Protein AF-A0A158PD83-F1 (afdb_monomer)

Nearest PDB structures (foldseek):
  5huv-assembly1_B  TM=8.389E-01  e=6.737E-27  Candida albicans SC5314
  5hvm-assembly1_B  TM=8.349E-01  e=3.388E-25  Aspergillus fumigatus Af293
  5tvg-assembly3_A  TM=8.035E-01  e=5.993E-24  Burkholderia vietnamiensis G4
  5tvg-assembly4_B  TM=8.099E-01  e=5.102E-23  Burkholderia vietnamiensis G4
  5tvg-assembly6_F  TM=8.134E-01  e=1.371E-21  Burkholderia vietnamiensis G4

Sequence (818 aa):
MGSNIFNFKSFRMAVPHIFDSDLTYGTKYRDSLLFALTLYDVNTGKNRLRELYAAVPGVRKSLLGVSAKQFGEKFHHLQKRIARHSSRGSLESVSTDKDDDGGKSPRRSREPSMHADDDEDEPRISTGGIANTHFQQRVINVSNAPPVSLKREKSGDWEIKQGSGGLVSCVDPVMTKDHENIWLANLGMNLKEKKRASFSSEESELSKLAPSTNTLGLPLIKQAIADVFFHVLADDDQPEKESNADQKKAREEMSLLGVLNNYNRGNYKLNPVVVQEQDYNVYYGGISNGLLWPALHNLPEYVMSDYDTPKILRDHWCSYVRVNYQFAIDAVRNSRPQDFIWIHDYHLMLTGMVGFFLHIPFQPSDDFFTKYGTCGLAVLRGLLRFTKVGFQTHRDRSRYIELVQQHLRNATVYHDQHLDIFTVAHEGWTCSLGVFPVSIKNDDFLKFVHMPETLVRKEGIRKKILGENPPENARLFFSVERFDYTKGIKEKLLAYRRYFEKYPDRLGKDVLYQVAVTNRRSVDTYRVYQDECLEIAKKIAGEFHDPARPEWKPSSTGGISGGIHGDGYRSCHTKKGRYESEMLVCNPHAGLILSTGAGAEIQFSTSGLYKEDGEKNYHRISDLFDIESYADTFYAAATESVESREVHGKRLSDFILSNDIERWSTAFLDPSWTHLVIRQMKINTLDEFFSLMMRTRNVRLQIVNRVLKGIPIRAHFTISLRNAKESLTNSCESDSHTLILRASHDSPDTAKFDIKNELEEFEKDLSFMIYMQSDDVDNVEQFVDVVRSDQSEAFDVHFFLNYLQAFMVRMFLIILYS

pLDDT: mean 71.62, std 23.77, range [22.94, 98.44]

Solvent-accessible surface area (backbone atoms only — not comparable to full-atom values): 47027 Å² total; per-residue (Å²): 135,78,101,70,86,76,53,70,69,63,55,66,67,48,53,60,51,50,62,79,26,63,78,91,50,71,36,74,65,44,53,50,50,55,46,48,53,53,49,50,31,65,74,66,70,48,74,52,61,58,47,52,49,66,74,40,86,56,58,69,57,68,51,61,72,67,56,37,57,62,48,50,50,53,50,50,50,50,51,53,52,50,52,56,54,59,63,69,74,72,80,86,81,88,86,85,91,84,89,83,90,86,90,83,90,89,88,83,87,84,84,90,81,89,83,87,82,91,78,89,80,74,86,79,81,84,84,84,73,101,80,80,77,90,81,84,67,47,41,38,38,36,31,66,74,35,67,43,42,70,43,73,46,98,89,67,42,48,44,83,39,80,33,64,37,37,67,43,58,47,47,48,73,64,42,70,75,38,54,83,17,35,42,37,17,40,60,80,60,51,51,72,85,72,78,83,75,84,75,69,92,77,57,67,74,65,70,74,56,72,70,61,44,50,102,82,73,45,68,54,87,51,76,81,51,52,59,52,55,50,52,74,45,40,76,81,84,69,82,87,67,97,62,56,74,69,55,50,50,52,50,49,47,31,29,60,53,28,42,46,51,56,47,35,73,79,39,34,32,68,44,75,46,73,47,49,40,71,39,48,49,33,21,49,62,33,47,34,56,26,38,49,48,24,28,23,67,54,34,66,90,63,34,49,72,67,56,77,39,66,65,54,37,51,58,35,47,50,28,37,50,52,52,18,48,52,52,33,53,53,51,54,75,76,49,57,95,63,43,45,44,38,38,40,30,82,75,46,44,65,37,52,48,54,32,36,38,39,79,64,67,48,40,59,49,88,59,45,53,73,78,41,32,83,55,46,56,48,45,59,53,21,51,43,48,13,44,26,37,34,24,49,39,66,68,29,47,50,46,49,50,52,52,41,59,73,74,37,79,77,48,48,78,46,75,41,79,90,79,59,33,36,39,40,36,44,94,94,32,57,17,17,43,38,64,47,56,76,40,52,64,60,68,68,50,56,60,51,61,72,33,70,70,48,50,58,46,51,55,53,50,48,33,70,68,61,40,91,82,54,55,91,79,40,42,77,47,77,48,66,45,62,48,45,83,94,63,47,58,53,42,51,50,52,11,56,48,45,28,46,75,76,40,58,89,47,59,74,40,44,30,41,41,42,31,42,46,83,56,68,62,89,40,67,72,41,38,55,54,49,54,51,38,53,52,52,55,52,47,44,48,73,71,52,76,29,90,93,38,78,87,56,52,47,52,46,72,53,62,82,54,96,71,88,82,70,59,92,50,59,82,58,59,76,61,61,61,56,51,70,64,55,50,30,66,67,34,34,63,44,73,50,80,40,49,66,80,37,72,67,44,49,52,38,37,75,70,59,45,42,38,95,95,55,63,61,47,52,48,73,35,82,48,70,82,43,38,66,62,39,17,50,50,53,50,52,65,61,67,52,53,69,68,59,28,32,56,24,15,37,55,55,25,54,52,47,70,75,45,24,28,64,57,27,52,51,62,67,66,45,53,70,80,33,77,86,26,50,69,68,51,84,47,54,29,47,61,54,45,52,52,50,54,52,51,51,52,53,51,54,53,52,56,42,58,26,47,52,28,23,40,66,85,59,72,37,56,55,50,20,51,50,24,49,44,50,20,52,60,74,32,25,47,90,100,51,51,38,33,64,23,19,70,38,96,88,45,89,53,70,48,80,41,79,43,53,70,59,52,56,50,42,53,50,53,48,51,52,48,51,58,74,70,48,87,69,70,58,69,57,53,57,54,52,52,55,76,65,48,93,62,97,80,63,98,59,60,62,57,52,53,54,40,54,49,49,51,52,52,50,50,50,47,54,65,72,76,104

Foldseek 3Di:
DDPPPPDVVLVVVLVVLLVPFDLPFFFPLNVLVVVVVVVCCVVVVPCVVVVVCVVDPPPVVSCPDDVVVVVVVVVVVVVVVVVVVVVVPPPPDDDDDDDDDDDDDDDDDDDDDDDDDDDDDDDDDDPDDPPDDDDPFAEAEEEQFDQWAWDQDPVRFIDTDGGAEAVSQLCQVVQQVDLQHEYEYANVQEDDDDPPDDDDDPCVVVVPDDADDDVVRAHDPDPVCVVVVVPSQDDDDDPDDDDDPVRVVVVCCRGNVNVQVVCSVVGHHYDYQYYHPVLCCLLVLNCQVQPVVCQQLQNVVSRDPLLLPVVSLVVSVVSLLNSLCSSLVVSVVSDALRHHYEYEAPSNLQSQEAEYEHPGARHGDPCCCVRNVVNVVSSLVSNLSYLEYEYQFPVRLVVSVVVCVVPQVQKDWDADPVQRWIWIDHPNTIYIYYYFNAAGDLVVLVVQLPDPVLVVLVVVVCCVQQNVDADPLAEEAEEEAELDVSVLLLLLLLLLLVLCVVCVVRASGYAYEYEYHYDDCVRPSSVVSNVNSVVSQVCQQVPGADPVCNVHGRYDYDPSDDDDDPPSCVVVPNDDHPVQLSVLSSPLLAAAEEEPPDSLNSVCVVVVLDDPPDHNLHQYDDDSNPSVVSSVSVVCRSPDDSVSSNVSSNVSNVVSVVRHSVNSVCVSPDPCSGPLAAAADAAAAPVSVVVLVVSLLVLLLVQVSCNSSSHADHPRSLRRLVSSLVNQVVQADPPFQKHWHANDPPGPDIDIDRCPVVSVVSVLVNVVVVVSPDPDPCVSVVVVVVSVPPDDDDPPVVCVVVSVVVSSVVSSVSVVVD

Structure (mmCIF, N/CA/C/O backbone):
data_AF-A0A158PD83-F1
#
_entry.id   AF-A0A158PD83-F1
#
loop_
_atom_site.group_PDB
_atom_site.id
_atom_site.type_symbol
_atom_site.label_atom_id
_atom_site.label_alt_id
_atom_site.label_comp_id
_atom_site.label_asym_id
_atom_site.label_entity_id
_atom_site.label_seq_id
_atom_site.pdbx_PDB_ins_code
_atom_site.Cartn_x
_atom_site.Cartn_y
_atom_site.Cartn_z
_atom_site.occupancy
_atom_site.B_iso_or_equiv
_atom_site.auth_seq_id
_atom_site.auth_comp_id
_atom_site.auth_asym_id
_atom_site.auth_atom_id
_atom_site.pdbx_PDB_model_num
ATOM 1 N N . MET A 1 1 ? -23.230 8.972 55.314 1.00 23.62 1 MET A N 1
ATOM 2 C CA . MET A 1 1 ? -23.635 7.775 56.085 1.00 23.62 1 MET A CA 1
ATOM 3 C C . MET A 1 1 ? -22.930 6.554 55.511 1.00 23.62 1 MET A C 1
ATOM 5 O O . MET A 1 1 ? -23.160 6.241 54.355 1.00 23.62 1 MET A O 1
ATOM 9 N N . GLY A 1 2 ? -22.086 5.903 56.317 1.00 26.84 2 GLY A N 1
ATOM 10 C CA . GLY A 1 2 ? -21.749 4.477 56.214 1.00 26.84 2 GLY A CA 1
ATOM 11 C C . GLY A 1 2 ? -20.884 4.012 55.039 1.00 26.84 2 GLY A C 1
ATOM 12 O O . GLY A 1 2 ? -21.399 3.546 54.029 1.00 26.84 2 GLY A O 1
ATOM 13 N N . SER A 1 3 ? -19.571 4.005 55.251 1.00 30.77 3 SER A N 1
ATOM 14 C CA . SER A 1 3 ? -18.502 3.322 54.506 1.00 30.77 3 SER A CA 1
ATOM 15 C C . SER A 1 3 ? -18.627 1.781 54.515 1.00 30.77 3 SER A C 1
ATOM 17 O O . SER A 1 3 ? -17.718 1.063 54.915 1.00 30.77 3 SER A O 1
ATOM 19 N N . ASN A 1 4 ? -19.765 1.250 54.059 1.00 33.94 4 ASN A N 1
ATOM 20 C CA . ASN A 1 4 ? -20.050 -0.191 53.983 1.00 33.94 4 ASN A CA 1
ATOM 21 C C . ASN A 1 4 ? -20.691 -0.581 52.633 1.00 33.94 4 ASN A C 1
ATOM 23 O O . ASN A 1 4 ? -21.641 -1.358 52.570 1.00 33.94 4 ASN A O 1
ATOM 27 N N . ILE A 1 5 ? -20.181 -0.030 51.525 1.00 36.94 5 ILE A N 1
ATOM 28 C CA . ILE A 1 5 ? -20.710 -0.257 50.162 1.00 36.94 5 ILE A CA 1
ATOM 29 C C . ILE A 1 5 ? -19.838 -1.257 49.383 1.00 36.94 5 ILE A C 1
ATOM 31 O O . ILE A 1 5 ? -19.573 -1.101 48.198 1.00 36.94 5 ILE A O 1
ATOM 35 N N . PHE A 1 6 ? -19.397 -2.327 50.037 1.00 36.81 6 PHE A N 1
ATOM 36 C CA . PHE A 1 6 ? -19.053 -3.563 49.336 1.00 36.81 6 PHE A CA 1
ATOM 37 C C . PHE A 1 6 ? -20.113 -4.598 49.680 1.00 36.81 6 PHE A C 1
ATOM 39 O O . PHE A 1 6 ? -19.945 -5.470 50.531 1.00 36.81 6 PHE A O 1
ATOM 46 N N . ASN A 1 7 ? -21.276 -4.450 49.049 1.00 40.31 7 ASN A N 1
ATOM 47 C CA . ASN A 1 7 ? -22.359 -5.395 49.241 1.00 40.31 7 ASN A CA 1
ATOM 48 C C . ASN A 1 7 ? -21.978 -6.714 48.544 1.00 40.31 7 ASN A C 1
ATOM 50 O O . ASN A 1 7 ? -21.649 -6.732 47.359 1.00 40.31 7 ASN A O 1
ATOM 54 N N . PHE A 1 8 ? -22.023 -7.830 49.273 1.00 37.69 8 PHE A N 1
ATOM 55 C CA . PHE A 1 8 ? -21.600 -9.171 48.826 1.00 37.69 8 PHE A CA 1
ATOM 56 C C . PHE A 1 8 ? -22.294 -9.635 47.523 1.00 37.69 8 PHE A C 1
ATOM 58 O O . PHE A 1 8 ? -21.765 -10.464 46.784 1.00 37.69 8 PHE A O 1
ATOM 65 N N . LYS A 1 9 ? -23.463 -9.054 47.206 1.00 36.56 9 LYS A N 1
ATOM 66 C CA . LYS A 1 9 ? -24.179 -9.234 45.932 1.00 36.56 9 LYS A CA 1
ATOM 67 C C . LYS A 1 9 ? -23.366 -8.782 44.713 1.00 36.56 9 LYS A C 1
ATOM 69 O O . LYS A 1 9 ? -23.373 -9.489 43.712 1.00 36.56 9 LYS A O 1
ATOM 74 N N . SER A 1 10 ? -22.656 -7.658 44.801 1.00 39.06 10 SER A N 1
ATOM 75 C CA . SER A 1 10 ? -21.888 -7.092 43.684 1.00 39.06 10 SER A CA 1
ATOM 76 C C . SER A 1 10 ? -20.681 -7.969 43.333 1.00 39.06 10 SER A C 1
ATOM 78 O O . SER A 1 10 ? -20.418 -8.238 42.165 1.00 39.06 10 SER A O 1
ATOM 80 N N . PHE A 1 11 ? -20.006 -8.522 44.345 1.00 44.41 11 PHE A N 1
ATOM 81 C CA . PHE A 1 11 ? -18.879 -9.438 44.146 1.00 44.41 11 PHE A CA 1
ATOM 82 C C . PHE A 1 11 ? -19.286 -10.784 43.543 1.00 44.41 11 PHE A C 1
ATOM 84 O O . PHE A 1 11 ? -18.588 -11.299 42.673 1.00 44.41 11 PHE A O 1
ATOM 91 N N . ARG A 1 12 ? -20.437 -11.339 43.946 1.00 42.62 12 ARG A N 1
ATOM 92 C CA . ARG A 1 12 ? -20.938 -12.619 43.419 1.00 42.62 12 ARG A CA 1
ATOM 93 C C . ARG A 1 12 ? -21.205 -12.575 41.905 1.00 42.62 12 ARG A C 1
ATOM 95 O O . ARG A 1 12 ? -21.117 -13.611 41.258 1.00 42.62 12 ARG A O 1
ATOM 102 N N . MET A 1 13 ? -21.479 -11.387 41.356 1.00 42.31 13 MET A N 1
ATOM 103 C CA . MET A 1 13 ? -21.708 -11.155 39.923 1.00 42.31 13 MET A CA 1
ATOM 104 C C . MET A 1 13 ? -20.412 -11.016 39.104 1.00 42.31 13 MET A C 1
ATOM 106 O O . MET A 1 13 ? -20.405 -11.361 37.929 1.00 42.31 13 MET A O 1
ATOM 110 N N . ALA A 1 14 ? -19.307 -10.545 39.697 1.00 41.28 14 ALA A N 1
ATOM 111 C CA . ALA A 1 14 ? -18.027 -10.379 38.991 1.00 41.28 14 ALA A CA 1
ATOM 112 C C . ALA A 1 14 ? -17.178 -11.661 38.938 1.00 41.28 14 ALA A C 1
ATOM 114 O O . ALA A 1 14 ? -16.416 -11.865 37.995 1.00 41.28 14 ALA A O 1
ATOM 115 N N . VAL A 1 15 ? -17.324 -12.536 39.937 1.00 45.84 15 VAL A N 1
ATOM 116 C CA . VAL A 1 15 ? -16.559 -13.790 40.068 1.00 45.84 15 VAL A CA 1
ATOM 117 C C . VAL A 1 15 ? -16.653 -14.701 38.828 1.00 45.84 15 VAL A C 1
ATOM 119 O O . VAL A 1 15 ? -15.604 -15.180 38.396 1.00 45.84 15 VAL A O 1
ATOM 122 N N . PRO A 1 16 ? -17.826 -14.905 38.192 1.00 45.81 16 PRO A N 1
ATOM 123 C CA . PRO A 1 16 ? -17.917 -15.679 36.950 1.00 45.81 16 PRO A CA 1
ATOM 124 C C . PRO A 1 16 ? -17.116 -15.072 35.783 1.00 45.81 16 PRO A C 1
ATOM 126 O O . PRO A 1 16 ? -16.483 -15.797 35.025 1.00 45.81 16 PRO A O 1
ATOM 129 N N . HIS A 1 17 ? -17.058 -13.741 35.669 1.00 44.06 17 HIS A N 1
ATOM 130 C CA . HIS A 1 17 ? -16.329 -13.064 34.587 1.00 44.06 17 HIS A CA 1
ATOM 131 C C . HIS A 1 17 ? -14.804 -13.120 34.745 1.00 44.06 17 HIS A C 1
ATOM 133 O O . HIS A 1 17 ? -14.084 -13.142 33.748 1.00 44.06 17 HIS A O 1
ATOM 139 N N . ILE A 1 18 ? -14.313 -13.176 35.987 1.00 46.72 18 ILE A N 1
ATOM 140 C CA . ILE A 1 18 ? -12.898 -13.430 36.297 1.00 46.72 18 ILE A CA 1
ATOM 141 C C . ILE A 1 18 ? -12.544 -14.902 36.005 1.00 46.72 18 ILE A C 1
ATOM 143 O O . ILE A 1 18 ? -11.402 -15.207 35.664 1.00 46.72 18 ILE A O 1
ATOM 147 N N . PHE A 1 19 ? -13.509 -15.820 36.115 1.00 47.75 19 PHE A N 1
ATOM 148 C CA . PHE A 1 19 ? -13.325 -17.258 35.897 1.00 47.75 19 PHE A CA 1
ATOM 149 C C . PHE A 1 19 ? -13.237 -17.649 34.414 1.00 47.75 19 PHE A C 1
ATOM 151 O O . PHE A 1 19 ? -12.356 -18.427 34.060 1.00 47.75 19 PHE A O 1
ATOM 158 N N . ASP A 1 20 ? -14.063 -17.061 33.545 1.00 44.12 20 ASP A 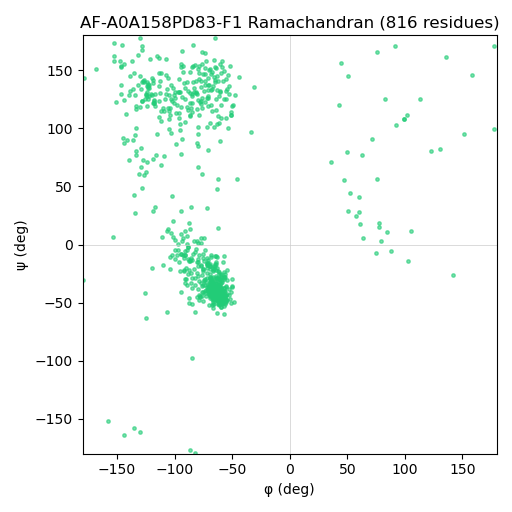N 1
ATOM 159 C CA . ASP A 1 20 ? -14.024 -17.306 32.088 1.00 44.12 20 ASP A CA 1
ATOM 160 C C . ASP A 1 20 ? -12.834 -16.615 31.383 1.00 44.12 20 ASP A C 1
ATOM 162 O O . ASP A 1 20 ? -12.739 -16.601 30.153 1.00 44.12 20 ASP A O 1
ATOM 166 N N . SER A 1 21 ? -11.936 -15.993 32.153 1.00 44.12 21 SER A N 1
ATOM 167 C CA . SER A 1 21 ? -10.760 -15.291 31.646 1.00 44.12 21 SER A CA 1
ATOM 168 C C . SER A 1 21 ? -9.589 -16.238 31.388 1.00 44.12 21 SER A C 1
ATOM 170 O O . SER A 1 21 ? -9.311 -17.136 32.185 1.00 44.12 21 SER A O 1
ATOM 172 N N . ASP A 1 22 ? -8.863 -16.017 30.291 1.00 43.28 22 ASP A N 1
ATOM 173 C CA . ASP A 1 22 ? -7.642 -16.769 30.011 1.00 43.28 22 ASP A CA 1
ATOM 174 C C . ASP A 1 22 ? -6.580 -16.472 31.089 1.00 43.28 22 ASP A C 1
ATOM 176 O O . ASP A 1 22 ? -6.260 -15.321 31.398 1.00 43.28 22 ASP A O 1
ATOM 180 N N . LEU A 1 23 ? -6.075 -17.528 31.725 1.00 46.06 23 LEU A N 1
ATOM 181 C CA . LEU A 1 23 ? -5.184 -17.455 32.885 1.00 46.06 23 LEU A CA 1
ATOM 182 C C . LEU A 1 23 ? -3.711 -17.301 32.496 1.00 46.06 23 LEU A C 1
ATOM 184 O O . LEU A 1 23 ? -2.884 -17.038 33.367 1.00 46.06 23 LEU A O 1
ATOM 188 N N . THR A 1 24 ? -3.363 -17.482 31.221 1.00 41.56 24 THR A N 1
ATOM 189 C CA . THR A 1 24 ? -1.968 -17.444 30.756 1.00 41.56 24 THR A CA 1
ATOM 190 C C . THR A 1 24 ? -1.396 -16.032 30.642 1.00 41.56 24 THR A C 1
ATOM 192 O O . THR A 1 24 ? -0.176 -15.885 30.611 1.00 41.56 24 THR A O 1
ATOM 195 N N . TYR A 1 25 ? -2.241 -14.996 30.610 1.00 46.72 25 TYR A N 1
ATOM 196 C CA . TYR A 1 25 ? -1.837 -13.594 30.458 1.00 46.72 25 TYR A CA 1
ATOM 197 C C . TYR A 1 25 ? -2.565 -12.707 31.482 1.00 46.72 25 TYR A C 1
ATOM 199 O O . TYR A 1 25 ? -3.542 -12.040 31.161 1.00 46.72 25 TYR A O 1
ATOM 207 N N . GLY A 1 26 ? -2.129 -12.720 32.745 1.00 46.25 26 GLY A N 1
ATOM 208 C CA . GLY A 1 26 ? -2.656 -11.814 33.772 1.00 46.25 26 GLY A CA 1
ATOM 209 C C . GLY A 1 26 ? -2.146 -10.380 33.588 1.00 46.25 26 GLY A C 1
ATOM 210 O O . GLY A 1 26 ? -0.967 -10.166 33.311 1.00 46.25 26 GLY A O 1
ATOM 211 N N . THR A 1 27 ? -3.016 -9.379 33.747 1.00 48.16 27 THR A N 1
ATOM 212 C CA . THR A 1 27 ? -2.577 -7.986 33.932 1.00 48.16 27 THR A CA 1
ATOM 213 C C . THR A 1 27 ? -2.132 -7.783 35.380 1.00 48.16 27 THR A C 1
ATOM 215 O O . THR A 1 27 ? -2.728 -8.356 36.293 1.00 48.16 27 THR A O 1
ATOM 218 N N . LYS A 1 28 ? -1.144 -6.905 35.618 1.00 48.38 28 LYS A N 1
ATOM 219 C CA . LYS A 1 28 ? -0.697 -6.542 36.980 1.00 48.38 28 LYS A CA 1
ATOM 220 C C . LYS A 1 28 ? -1.874 -6.146 37.887 1.00 48.38 28 LYS A C 1
ATOM 222 O O . LYS A 1 28 ? -1.892 -6.495 39.057 1.00 48.38 28 LYS A O 1
ATOM 227 N N . TYR A 1 29 ? -2.896 -5.490 37.331 1.00 47.88 29 TYR A N 1
ATOM 228 C CA . TYR A 1 29 ? -4.123 -5.131 38.048 1.00 47.88 29 TYR A CA 1
ATOM 229 C C . TYR A 1 29 ? -4.949 -6.325 38.511 1.00 47.88 29 TYR A C 1
ATOM 231 O O . TYR A 1 29 ? -5.440 -6.328 39.634 1.00 47.88 29 TYR A O 1
ATOM 239 N N . ARG A 1 30 ? -5.135 -7.331 37.651 1.00 55.22 30 ARG A N 1
ATOM 240 C CA . ARG A 1 30 ? -5.865 -8.547 38.012 1.00 55.22 30 ARG A CA 1
ATOM 241 C C . ARG A 1 30 ? -5.154 -9.257 39.159 1.00 55.22 30 ARG A C 1
ATOM 243 O O . ARG A 1 30 ? -5.811 -9.684 40.104 1.00 55.22 30 ARG A O 1
ATOM 250 N N . ASP A 1 31 ? -3.831 -9.337 39.086 1.00 54.06 31 ASP A N 1
ATOM 251 C CA . ASP A 1 31 ? -3.017 -9.934 40.140 1.00 54.06 31 ASP A CA 1
ATOM 252 C C . ASP A 1 31 ? -3.109 -9.114 41.435 1.00 54.06 31 ASP A C 1
ATOM 254 O O . ASP A 1 31 ? -3.320 -9.697 42.495 1.00 54.06 31 ASP A O 1
ATOM 258 N N . SER A 1 32 ? -3.088 -7.778 41.357 1.00 49.72 32 SER A N 1
ATOM 259 C CA . SER A 1 32 ? -3.338 -6.880 42.496 1.00 49.72 32 SER A CA 1
ATOM 260 C C . SER A 1 32 ? -4.754 -7.003 43.066 1.00 49.72 32 SER A C 1
ATOM 262 O O . SER A 1 32 ? -4.922 -6.943 44.278 1.00 49.72 32 SER A O 1
ATOM 264 N N . LEU A 1 33 ? -5.777 -7.214 42.232 1.00 50.56 33 LEU A N 1
ATOM 265 C CA . LEU A 1 33 ? -7.166 -7.414 42.655 1.00 50.56 33 LEU A CA 1
ATOM 266 C C . LEU A 1 33 ? -7.328 -8.758 43.370 1.00 50.56 33 LEU A C 1
ATOM 268 O O . LEU A 1 33 ? -7.923 -8.821 44.442 1.00 50.56 33 LEU A O 1
ATOM 272 N N . LEU A 1 34 ? -6.767 -9.831 42.806 1.00 52.06 34 LEU A N 1
ATOM 273 C CA . LEU A 1 34 ? -6.718 -11.145 43.448 1.00 52.06 34 LEU A CA 1
ATOM 274 C C . LEU A 1 34 ? -5.938 -11.078 44.766 1.00 52.06 34 LEU A C 1
ATOM 276 O O . LEU A 1 34 ? -6.388 -11.627 45.768 1.00 52.06 34 LEU A O 1
ATOM 280 N N . PHE A 1 35 ? -4.828 -10.342 44.786 1.00 48.62 35 PHE A N 1
ATOM 281 C CA . PHE A 1 35 ? -4.012 -10.109 45.970 1.00 48.62 35 PHE A CA 1
ATOM 282 C C . PHE A 1 35 ? -4.764 -9.315 47.052 1.00 48.62 35 PHE A C 1
ATOM 284 O O . PHE A 1 35 ? -4.771 -9.729 48.214 1.00 48.62 35 PHE A O 1
ATOM 291 N N . ALA A 1 36 ? -5.476 -8.250 46.674 1.00 46.47 36 ALA A N 1
ATOM 292 C CA . ALA A 1 36 ? -6.340 -7.463 47.551 1.00 46.47 36 ALA A CA 1
ATOM 293 C C . ALA A 1 36 ? -7.487 -8.300 48.133 1.00 46.47 36 ALA A C 1
ATOM 295 O O . ALA A 1 36 ? -7.817 -8.150 49.307 1.00 46.47 36 ALA A O 1
ATOM 296 N N . LEU A 1 37 ? -8.058 -9.221 47.347 1.00 48.97 37 LEU A N 1
ATOM 297 C CA . LEU A 1 37 ? -9.073 -10.171 47.816 1.00 48.97 37 LEU A CA 1
ATOM 298 C C . LEU A 1 37 ? -8.503 -11.125 48.875 1.00 48.97 37 LEU A C 1
ATOM 300 O O . LEU A 1 37 ? -9.150 -11.349 49.897 1.00 48.97 37 LEU A O 1
ATOM 304 N N . THR A 1 38 ? -7.284 -11.642 48.682 1.00 47.62 38 THR A N 1
ATOM 305 C CA . THR A 1 38 ? -6.595 -12.439 49.714 1.00 47.62 38 THR A CA 1
ATOM 306 C C . THR A 1 38 ? -6.278 -11.628 50.968 1.00 47.62 38 THR A C 1
ATOM 308 O O . THR A 1 38 ? -6.507 -12.119 52.067 1.00 47.62 38 THR A O 1
ATOM 311 N N . LEU A 1 39 ? -5.784 -10.394 50.831 1.00 43.34 39 LEU A N 1
ATOM 312 C CA . LEU A 1 39 ? -5.467 -9.519 51.966 1.00 43.34 39 LEU A CA 1
ATOM 313 C C . LEU A 1 39 ? -6.716 -9.109 52.750 1.00 43.34 39 LEU A C 1
ATOM 315 O O . LEU A 1 39 ? -6.688 -9.116 53.976 1.00 43.34 39 LEU A O 1
ATOM 319 N N . TYR A 1 40 ? -7.817 -8.792 52.066 1.00 43.44 40 TYR A N 1
ATOM 320 C CA . TYR A 1 40 ? -9.092 -8.471 52.705 1.00 43.44 40 TYR A CA 1
ATOM 321 C C . TYR A 1 40 ? -9.626 -9.657 53.515 1.00 43.44 40 TYR A C 1
ATOM 323 O O . TYR A 1 40 ? -10.085 -9.465 54.639 1.00 43.44 40 TYR A O 1
ATOM 331 N N . ASP A 1 41 ? -9.534 -10.885 52.994 1.00 43.94 41 ASP A N 1
ATOM 332 C CA . ASP A 1 41 ? -9.955 -12.089 53.725 1.00 43.94 41 ASP A CA 1
ATOM 333 C C . ASP A 1 41 ? -9.074 -12.356 54.956 1.00 43.94 41 ASP A C 1
ATOM 335 O O . ASP A 1 41 ? -9.588 -12.656 56.035 1.00 43.94 41 ASP A O 1
ATOM 339 N N . VAL A 1 42 ? -7.757 -12.155 54.822 1.00 43.34 42 VAL A N 1
ATOM 340 C CA . VAL A 1 42 ? -6.788 -12.270 55.925 1.00 43.34 42 VAL A CA 1
ATOM 341 C C . VAL A 1 42 ? -7.043 -11.215 57.007 1.00 43.34 42 VAL A C 1
ATOM 343 O O . VAL A 1 42 ? -7.077 -11.557 58.187 1.00 43.34 42 VAL A O 1
ATOM 346 N N . ASN A 1 43 ? -7.273 -9.955 56.625 1.00 40.44 43 ASN A N 1
ATOM 347 C CA . ASN A 1 43 ? -7.438 -8.844 57.567 1.00 40.44 43 ASN A CA 1
ATOM 348 C C . ASN A 1 43 ? -8.828 -8.797 58.215 1.00 40.44 43 ASN A C 1
ATOM 350 O O . ASN A 1 43 ? -8.956 -8.363 59.356 1.00 40.44 43 ASN A O 1
ATOM 354 N N . THR A 1 44 ? -9.884 -9.236 57.522 1.00 46.22 44 THR A N 1
ATOM 355 C CA . THR A 1 44 ? -11.254 -9.196 58.070 1.00 46.22 44 THR A CA 1
ATOM 356 C C . THR A 1 44 ? -11.663 -10.467 58.812 1.00 46.22 44 THR A C 1
ATOM 358 O O . THR A 1 44 ? -12.748 -10.499 59.398 1.00 46.22 44 THR A O 1
ATOM 361 N N . GLY A 1 45 ? -10.825 -11.513 58.808 1.00 41.31 45 GLY A N 1
ATOM 362 C CA . GLY A 1 45 ? -10.995 -12.730 59.615 1.00 41.31 45 GLY A CA 1
ATOM 363 C C . GLY A 1 45 ? -12.248 -13.555 59.297 1.00 41.31 45 GLY A C 1
ATOM 364 O O . GLY A 1 45 ? -12.550 -14.537 59.979 1.00 41.31 45 GLY A O 1
ATOM 365 N N . LYS A 1 46 ? -13.007 -13.180 58.267 1.00 47.94 46 LYS A N 1
ATOM 366 C CA . LYS A 1 46 ? -14.143 -13.954 57.774 1.00 47.94 46 LYS A CA 1
ATOM 367 C C . LYS A 1 46 ? -13.564 -14.961 56.793 1.00 47.94 46 LYS A C 1
ATOM 369 O O . LYS A 1 46 ? -13.029 -14.537 55.793 1.00 47.94 46 LYS A O 1
ATOM 374 N N . ASN A 1 47 ? -13.684 -16.264 57.060 1.00 48.66 47 ASN A N 1
ATOM 375 C CA . ASN A 1 47 ? -13.260 -17.375 56.182 1.00 48.66 47 ASN A CA 1
ATOM 376 C C . ASN A 1 47 ? -14.037 -17.417 54.834 1.00 48.66 47 ASN A C 1
ATOM 378 O O . ASN A 1 47 ? -14.560 -18.459 54.433 1.00 48.66 47 ASN A O 1
ATOM 382 N N . ARG A 1 48 ? -14.180 -16.294 54.128 1.00 46.59 48 ARG A N 1
ATOM 383 C CA . ARG A 1 48 ? -15.062 -16.134 52.964 1.00 46.59 48 ARG A CA 1
ATOM 384 C C . ARG A 1 48 ? -14.349 -16.424 51.653 1.00 46.59 48 ARG A C 1
ATOM 386 O O . ARG A 1 48 ? -15.003 -16.862 50.714 1.00 46.59 48 ARG A O 1
ATOM 393 N N . LEU A 1 49 ? -13.025 -16.321 51.599 1.00 43.03 49 LEU A N 1
ATOM 394 C CA . LEU A 1 49 ? -12.214 -16.889 50.520 1.00 43.03 49 LEU A CA 1
ATOM 395 C C . LEU A 1 49 ? -12.318 -18.418 50.536 1.00 43.03 49 LEU A C 1
ATOM 397 O O . LEU A 1 49 ? -12.335 -19.045 49.486 1.00 43.03 49 LEU A O 1
ATOM 401 N N . ARG A 1 50 ? -12.493 -19.026 51.717 1.00 45.84 50 ARG A N 1
ATOM 402 C CA . ARG A 1 50 ? -12.774 -20.461 51.872 1.00 45.84 50 ARG A CA 1
ATOM 403 C C . ARG A 1 50 ? -14.167 -20.837 51.353 1.00 45.84 50 ARG A C 1
ATOM 405 O O . ARG A 1 50 ? -14.294 -21.874 50.711 1.00 45.84 50 ARG A O 1
ATOM 412 N N . GLU A 1 51 ? -15.174 -19.986 51.557 1.00 47.72 51 GLU A N 1
ATOM 413 C CA . GLU A 1 51 ? -16.502 -20.121 50.932 1.00 47.72 51 GLU A CA 1
ATOM 414 C C . GLU A 1 51 ? -16.456 -19.888 49.414 1.00 47.72 51 GLU A C 1
ATOM 416 O O . GLU A 1 51 ? -17.105 -20.622 48.681 1.00 47.72 51 GLU A O 1
ATOM 421 N N . LEU A 1 52 ? -15.644 -18.947 48.918 1.00 43.66 52 LEU A N 1
ATOM 422 C CA . LEU A 1 52 ? -15.379 -18.735 47.487 1.00 43.66 52 LEU A CA 1
ATOM 423 C C . LEU A 1 52 ? -14.689 -19.963 46.858 1.00 43.66 52 LEU A C 1
ATOM 425 O O . LEU A 1 52 ? -15.097 -20.431 45.796 1.00 43.66 52 LEU A O 1
ATOM 429 N N . TYR A 1 53 ? -13.687 -20.526 47.544 1.00 48.84 53 TYR A N 1
ATOM 430 C CA . TYR A 1 53 ? -12.981 -21.751 47.152 1.00 48.84 53 TYR A CA 1
ATOM 431 C C . TYR A 1 53 ? -13.864 -23.003 47.221 1.00 48.84 53 TYR A C 1
ATOM 433 O O . TYR A 1 53 ? -13.621 -23.951 46.474 1.00 48.84 53 TYR A O 1
ATOM 441 N N . ALA A 1 54 ? -14.863 -23.022 48.108 1.00 46.19 54 ALA A N 1
ATOM 442 C CA . ALA A 1 54 ? -15.823 -24.116 48.249 1.00 46.19 54 ALA A CA 1
ATOM 443 C C . ALA A 1 54 ? -17.016 -23.991 47.285 1.00 46.19 54 ALA A C 1
ATOM 445 O O . ALA A 1 54 ? -17.520 -25.005 46.809 1.00 46.19 54 ALA A O 1
ATOM 446 N N . ALA A 1 55 ? -17.453 -22.769 46.970 1.00 43.47 55 ALA A N 1
ATOM 447 C CA . ALA A 1 55 ? -18.571 -22.496 46.071 1.00 43.47 55 ALA A CA 1
ATOM 448 C C . ALA A 1 55 ? -18.218 -22.708 44.591 1.00 43.47 55 ALA A C 1
ATOM 450 O O . ALA A 1 55 ? -19.120 -22.927 43.785 1.00 43.47 55 ALA A O 1
ATOM 451 N N . VAL A 1 56 ? -16.930 -22.645 44.227 1.00 40.50 56 VAL A N 1
ATOM 452 C CA . VAL A 1 56 ? -16.475 -22.783 42.835 1.00 40.50 56 VAL A CA 1
ATOM 453 C C . VAL A 1 56 ? -15.269 -23.738 42.749 1.00 40.50 56 VAL A C 1
ATOM 455 O O . VAL A 1 56 ? -14.117 -23.319 42.924 1.00 40.50 56 VAL A O 1
ATOM 458 N N . PRO A 1 57 ? -15.495 -25.037 42.473 1.00 40.19 57 PRO A N 1
ATOM 459 C CA . PRO A 1 57 ? -14.428 -26.026 42.323 1.00 40.19 57 PRO A CA 1
ATOM 460 C C . PRO A 1 57 ? -13.508 -25.679 41.136 1.00 40.19 57 PRO A C 1
ATOM 462 O O . PRO A 1 57 ? -13.916 -25.768 39.985 1.00 40.19 57 PRO A O 1
ATOM 465 N N . GLY A 1 58 ? -12.255 -25.283 41.399 1.00 44.03 58 GLY A N 1
ATOM 466 C CA . GLY A 1 58 ? -11.258 -24.987 40.349 1.00 44.03 58 GLY A CA 1
ATOM 467 C C . GLY A 1 58 ? -10.338 -23.797 40.635 1.00 44.03 58 GLY A C 1
ATOM 468 O O . GLY A 1 58 ? -9.180 -23.805 40.214 1.00 44.03 58 GLY A O 1
ATOM 469 N N . VAL A 1 59 ? -10.785 -22.834 41.450 1.00 42.47 59 VAL A N 1
ATOM 470 C CA . VAL A 1 59 ? -9.999 -21.643 41.844 1.00 42.47 59 VAL A CA 1
ATOM 471 C C . VAL A 1 59 ? -8.668 -22.035 42.510 1.00 42.47 59 VAL A C 1
ATOM 473 O O . VAL A 1 59 ? -7.618 -21.461 42.225 1.00 42.47 59 VAL A O 1
ATOM 476 N N . ARG A 1 60 ? -8.679 -23.103 43.319 1.00 43.59 60 ARG A N 1
ATOM 477 C CA . ARG A 1 60 ? -7.480 -23.658 43.969 1.00 43.59 60 ARG A CA 1
ATOM 478 C C . ARG A 1 60 ? -6.432 -24.172 42.965 1.00 43.59 60 ARG A C 1
ATOM 480 O O . ARG A 1 60 ? -5.245 -24.085 43.247 1.00 43.59 60 ARG A O 1
ATOM 487 N N . LYS A 1 61 ? -6.846 -24.687 41.798 1.00 43.31 61 LYS A N 1
ATOM 488 C CA . LYS A 1 61 ? -5.943 -25.205 40.747 1.00 43.31 61 LYS A CA 1
ATOM 489 C C . LYS A 1 61 ? -5.325 -24.086 39.900 1.00 43.31 61 LYS A C 1
ATOM 491 O O . LYS A 1 61 ? -4.149 -24.178 39.567 1.00 43.31 61 LYS A O 1
ATOM 496 N N . SER A 1 62 ? -6.100 -23.042 39.596 1.00 43.81 62 SER A N 1
ATOM 497 C CA . SER A 1 62 ? -5.653 -21.854 38.848 1.00 43.81 62 SER A CA 1
ATOM 498 C C . SER A 1 62 ? -4.558 -21.077 39.592 1.00 43.81 62 SER A C 1
ATOM 500 O O . SER A 1 62 ? -3.550 -20.717 38.990 1.00 43.81 62 SER A O 1
ATOM 502 N N . LEU A 1 63 ? -4.706 -20.899 40.910 1.00 42.34 63 LEU A N 1
ATOM 503 C CA . LEU A 1 63 ? -3.717 -20.198 41.735 1.00 42.34 63 LEU A CA 1
ATOM 504 C C . LEU A 1 63 ? -2.430 -21.009 41.958 1.00 42.34 63 LEU A C 1
ATOM 506 O O . LEU A 1 63 ? -1.347 -20.436 41.944 1.00 42.34 63 LEU A O 1
ATOM 510 N N . LEU A 1 64 ? -2.521 -22.331 42.154 1.00 40.34 64 LEU A N 1
ATOM 511 C CA . LEU A 1 64 ? -1.396 -23.149 42.641 1.00 40.34 64 LEU A CA 1
ATOM 512 C C . LEU A 1 64 ? -0.434 -23.675 41.561 1.00 40.34 64 LEU A C 1
ATOM 514 O O . LEU A 1 64 ? 0.643 -24.147 41.914 1.00 40.34 64 LEU A O 1
ATOM 518 N N . GLY A 1 65 ? -0.788 -23.633 40.273 1.00 39.66 65 GLY A N 1
ATOM 519 C CA . GLY A 1 65 ? -0.035 -24.366 39.244 1.00 39.66 65 GLY A CA 1
ATOM 520 C C . GLY A 1 65 ? 1.195 -23.651 38.677 1.00 39.66 65 GLY A C 1
ATOM 521 O O . GLY A 1 65 ? 2.271 -24.238 38.613 1.00 39.66 65 GLY A O 1
ATOM 522 N N . VAL A 1 66 ? 1.040 -22.398 38.237 1.00 39.16 66 VAL A N 1
ATOM 523 C CA . VAL A 1 66 ? 2.066 -21.701 37.428 1.00 39.16 66 VAL A CA 1
ATOM 524 C C . VAL A 1 66 ? 2.464 -20.359 38.051 1.00 39.16 66 VAL A C 1
ATOM 526 O O . VAL A 1 66 ? 3.653 -20.067 38.172 1.00 39.16 66 VAL A O 1
ATOM 529 N N . SER A 1 67 ? 1.499 -19.593 38.565 1.00 38.00 67 SER A N 1
ATOM 530 C CA . SER A 1 67 ? 1.753 -18.277 39.172 1.00 38.00 67 SER A CA 1
ATOM 531 C C . SER A 1 67 ? 2.096 -18.340 40.665 1.00 38.00 67 SER A C 1
ATOM 533 O O . SER A 1 67 ? 2.776 -17.446 41.156 1.00 38.00 67 SER A O 1
ATOM 535 N N . ALA A 1 68 ? 1.721 -19.404 41.392 1.00 40.50 68 ALA A N 1
ATOM 536 C CA . ALA A 1 68 ? 2.068 -19.576 42.812 1.00 40.50 68 ALA A CA 1
ATOM 537 C C . ALA A 1 68 ? 3.579 -19.638 43.078 1.00 40.50 68 ALA A C 1
ATOM 539 O O . ALA A 1 68 ? 4.017 -19.236 44.153 1.00 40.50 68 ALA A O 1
ATOM 540 N N . LYS A 1 69 ? 4.380 -20.126 42.121 1.00 40.16 69 LYS A N 1
ATOM 541 C CA . LYS A 1 69 ? 5.838 -20.220 42.279 1.00 40.16 69 LYS A CA 1
ATOM 542 C C . LYS A 1 69 ? 6.507 -18.851 42.137 1.00 40.16 69 LYS A C 1
ATOM 544 O O . LYS A 1 69 ? 7.235 -18.449 43.035 1.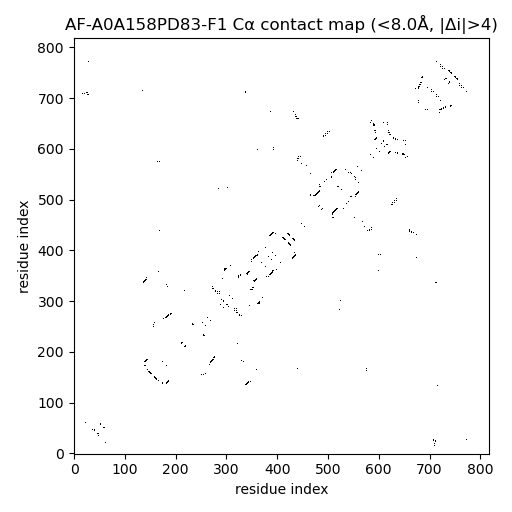00 40.16 69 LYS A O 1
ATOM 549 N N . GLN A 1 70 ? 6.171 -18.097 41.086 1.00 42.34 70 GLN A N 1
ATOM 550 C CA . GLN A 1 70 ? 6.619 -16.706 40.924 1.00 42.34 70 GLN A CA 1
ATOM 551 C C . GLN A 1 70 ? 6.094 -15.798 42.045 1.00 42.34 70 GLN A C 1
ATOM 553 O O . GLN A 1 70 ? 6.813 -14.931 42.538 1.00 42.34 70 GLN A O 1
ATOM 558 N N . PHE A 1 71 ? 4.855 -16.023 42.484 1.00 41.66 71 PHE A N 1
ATOM 559 C CA . PHE A 1 71 ? 4.256 -15.356 43.636 1.00 41.66 71 PHE A CA 1
ATOM 560 C C . PHE A 1 71 ? 5.006 -15.684 44.931 1.00 41.66 71 PHE A C 1
ATOM 562 O O . PHE A 1 71 ? 5.380 -14.778 45.668 1.00 41.66 71 PHE A O 1
ATOM 569 N N . GLY A 1 72 ? 5.283 -16.965 45.184 1.00 40.62 72 GLY A N 1
ATOM 570 C CA . GLY A 1 72 ? 6.037 -17.420 46.348 1.00 40.62 72 GLY A CA 1
ATOM 571 C C . GLY A 1 72 ? 7.454 -16.854 46.378 1.00 40.62 72 GLY A C 1
ATOM 572 O O . GLY A 1 72 ? 7.901 -16.421 47.435 1.00 40.62 72 GLY A O 1
ATOM 573 N N . GLU A 1 73 ? 8.126 -16.788 45.226 1.00 46.84 73 GLU A N 1
ATOM 574 C CA . GLU A 1 73 ? 9.464 -16.208 45.068 1.00 46.84 73 GLU A CA 1
ATOM 575 C C . GLU A 1 73 ? 9.466 -14.691 45.307 1.00 46.84 73 GLU A C 1
ATOM 577 O O . GLU A 1 73 ? 10.278 -14.207 46.099 1.00 46.84 73 GLU A O 1
ATOM 582 N N . LYS A 1 74 ? 8.527 -13.939 44.712 1.00 42.47 74 LYS A N 1
ATOM 583 C CA . LYS A 1 74 ? 8.390 -12.485 44.931 1.00 42.47 74 LYS A CA 1
ATOM 584 C C . LYS A 1 74 ? 7.997 -12.151 46.372 1.00 42.47 74 LYS A C 1
ATOM 586 O O . LYS A 1 74 ? 8.584 -11.253 46.971 1.00 42.47 74 LYS A O 1
ATOM 591 N N . PHE A 1 75 ? 7.080 -12.914 46.964 1.00 41.44 75 PHE A N 1
ATOM 592 C CA . PHE A 1 75 ? 6.685 -12.772 48.366 1.00 41.44 75 PHE A CA 1
ATOM 593 C C . PHE A 1 75 ? 7.837 -13.116 49.325 1.00 41.44 75 PHE A C 1
ATOM 595 O O . PHE A 1 75 ? 8.067 -12.390 50.290 1.00 41.44 75 PHE A O 1
ATOM 602 N N . HIS A 1 76 ? 8.626 -14.159 49.038 1.00 46.50 76 HIS A N 1
ATOM 603 C CA . HIS A 1 76 ? 9.843 -14.468 49.800 1.00 46.50 76 HIS A CA 1
ATOM 604 C C . HIS A 1 76 ? 10.904 -13.374 49.671 1.00 46.50 76 HIS A C 1
ATOM 606 O O . HIS A 1 76 ? 11.574 -13.056 50.654 1.00 46.50 76 HIS A O 1
ATOM 612 N N . HIS A 1 77 ? 11.080 -12.798 48.481 1.00 47.72 77 HIS A N 1
ATOM 613 C CA . HIS A 1 77 ? 11.986 -11.669 48.270 1.00 47.72 77 HIS A CA 1
ATOM 614 C C . HIS A 1 77 ? 11.552 -10.445 49.080 1.00 47.72 77 HIS A C 1
ATOM 616 O O . HIS A 1 77 ? 12.389 -9.846 49.756 1.00 47.72 77 HIS A O 1
ATOM 622 N N . LEU A 1 78 ? 10.254 -10.135 49.089 1.00 42.47 78 LEU A N 1
ATOM 623 C CA . LEU A 1 78 ? 9.668 -9.064 49.891 1.00 42.47 78 LEU A CA 1
ATOM 624 C C . LEU A 1 78 ? 9.859 -9.318 51.396 1.00 42.47 78 LEU A C 1
ATOM 626 O O . LEU A 1 78 ? 10.365 -8.449 52.104 1.00 42.47 78 LEU A O 1
ATOM 630 N N . GLN A 1 79 ? 9.564 -10.529 51.885 1.00 44.56 79 GLN A N 1
ATOM 631 C CA . GLN A 1 79 ? 9.798 -10.898 53.287 1.00 44.56 79 GLN A CA 1
ATOM 632 C C . GLN A 1 79 ? 11.279 -10.814 53.679 1.00 44.56 79 GLN A C 1
ATOM 634 O O . GLN A 1 79 ? 11.597 -10.305 54.752 1.00 44.56 79 GLN A O 1
ATOM 639 N N . LYS A 1 80 ? 12.201 -11.239 52.805 1.00 48.12 80 LYS A N 1
ATOM 640 C CA . LYS A 1 80 ? 13.649 -11.106 53.033 1.00 48.12 80 LYS A CA 1
ATOM 641 C C . LYS A 1 80 ? 14.104 -9.644 53.058 1.00 48.12 80 LYS A C 1
ATOM 643 O O . LYS A 1 80 ? 14.997 -9.315 53.835 1.00 48.12 80 LYS A O 1
ATOM 648 N N . ARG A 1 81 ? 13.517 -8.766 52.238 1.00 44.97 81 ARG A N 1
ATOM 649 C CA . ARG A 1 81 ? 13.834 -7.324 52.206 1.00 44.97 81 ARG A CA 1
ATOM 650 C C . ARG A 1 81 ? 13.308 -6.609 53.458 1.00 44.97 81 ARG A C 1
ATOM 652 O O . ARG A 1 81 ? 14.039 -5.827 54.056 1.00 44.97 81 ARG A O 1
ATOM 659 N N . ILE A 1 82 ? 12.104 -6.965 53.913 1.00 44.84 82 ILE A N 1
ATOM 660 C CA . ILE A 1 82 ? 11.495 -6.475 55.162 1.00 44.84 82 ILE A CA 1
ATOM 661 C C . ILE A 1 82 ? 12.293 -6.942 56.385 1.00 44.84 82 ILE A C 1
ATOM 663 O O . ILE A 1 82 ? 12.616 -6.132 57.248 1.00 44.84 82 ILE A O 1
ATOM 667 N N . ALA A 1 83 ? 12.692 -8.217 56.430 1.00 49.12 83 ALA A N 1
ATOM 668 C CA . ALA A 1 83 ? 13.525 -8.745 57.510 1.00 49.12 83 ALA A CA 1
ATOM 669 C C . ALA A 1 83 ? 14.871 -8.006 57.614 1.00 49.12 83 ALA A C 1
ATOM 671 O O . ALA A 1 83 ? 15.331 -7.735 58.719 1.00 49.12 83 ALA A O 1
ATOM 672 N N . ARG A 1 84 ? 15.461 -7.611 56.473 1.00 47.03 84 ARG A N 1
ATOM 673 C CA . ARG A 1 84 ? 16.692 -6.802 56.420 1.00 47.03 84 ARG A CA 1
ATOM 674 C C . ARG A 1 84 ? 16.496 -5.361 56.906 1.00 47.03 84 ARG A C 1
ATOM 676 O O . ARG A 1 84 ? 17.420 -4.797 57.488 1.00 47.03 84 ARG A O 1
ATOM 683 N N . HIS A 1 85 ? 15.317 -4.775 56.695 1.00 41.09 85 HIS A N 1
ATOM 684 C CA . HIS A 1 85 ? 14.977 -3.445 57.211 1.00 41.09 85 HIS A CA 1
ATOM 685 C C . HIS A 1 85 ? 14.687 -3.463 58.719 1.00 41.09 85 HIS A C 1
ATOM 687 O O . HIS A 1 85 ? 15.201 -2.607 59.434 1.00 41.09 85 HIS A O 1
ATOM 693 N N . SER A 1 86 ? 13.974 -4.473 59.232 1.00 41.75 86 SER A N 1
ATOM 694 C CA . SER A 1 86 ? 13.771 -4.640 60.681 1.00 41.75 86 SER A CA 1
ATOM 695 C C . SER A 1 86 ? 15.063 -4.980 61.430 1.00 41.75 86 SER A C 1
ATOM 697 O O . SER A 1 86 ? 15.241 -4.526 62.554 1.00 41.75 86 SER A O 1
ATOM 699 N N . SER A 1 87 ? 16.009 -5.701 60.816 1.00 41.72 87 SER A N 1
ATOM 700 C CA . SER A 1 87 ? 17.312 -5.980 61.443 1.00 41.72 87 SER A CA 1
ATOM 701 C C . SER A 1 87 ? 18.245 -4.766 61.521 1.00 41.72 87 SER A C 1
ATOM 703 O O . SER A 1 87 ? 19.218 -4.801 62.267 1.00 41.72 87 SER A O 1
ATOM 705 N N . ARG A 1 88 ? 17.969 -3.689 60.770 1.00 38.34 88 ARG A N 1
ATOM 706 C CA . ARG A 1 88 ? 18.760 -2.446 60.799 1.00 38.34 88 ARG A CA 1
ATOM 707 C C . ARG A 1 88 ? 18.283 -1.442 61.857 1.00 38.34 88 ARG A C 1
ATOM 709 O O . ARG A 1 88 ? 19.013 -0.505 62.142 1.00 38.34 88 ARG A O 1
ATOM 716 N N . GLY A 1 89 ? 17.105 -1.654 62.451 1.00 35.16 89 GLY A N 1
ATOM 717 C CA . GLY A 1 89 ? 16.518 -0.786 63.480 1.00 35.16 89 GLY A CA 1
ATOM 718 C C . GLY A 1 89 ? 16.628 -1.307 64.919 1.00 35.16 89 GLY A C 1
ATOM 719 O O . GLY A 1 89 ? 15.973 -0.765 65.802 1.00 35.16 89 GLY A O 1
ATOM 720 N N . SER A 1 90 ? 17.390 -2.376 65.184 1.00 33.75 90 SER A N 1
ATOM 721 C CA . SER A 1 90 ? 17.490 -2.975 66.534 1.00 33.75 90 SER A CA 1
ATOM 722 C C . SER A 1 90 ? 18.916 -3.307 66.987 1.00 33.75 90 SER A C 1
ATOM 724 O O . SER A 1 90 ? 19.108 -4.187 67.818 1.00 33.75 90 SER A O 1
ATOM 726 N N . LEU A 1 91 ? 19.919 -2.587 66.480 1.00 31.88 91 LEU A N 1
ATOM 727 C CA . LEU A 1 91 ? 21.306 -2.664 66.960 1.00 31.88 91 LEU A CA 1
ATOM 728 C C . LEU A 1 91 ? 21.855 -1.266 67.290 1.00 31.88 91 LEU A C 1
ATOM 730 O O . LEU A 1 91 ? 22.948 -0.901 66.888 1.00 31.88 91 LEU A O 1
ATOM 734 N N . GLU A 1 92 ? 21.083 -0.490 68.048 1.00 31.73 92 GLU A N 1
ATOM 735 C CA . GLU A 1 92 ? 21.597 0.623 68.853 1.00 31.73 92 GLU A CA 1
ATOM 736 C C . GLU A 1 92 ? 20.971 0.536 70.246 1.00 31.73 92 GLU A C 1
ATOM 738 O O . GLU A 1 92 ? 19.957 1.154 70.553 1.00 31.73 92 GLU A O 1
ATOM 743 N N . SER A 1 93 ? 21.524 -0.336 71.085 1.00 30.05 93 SER A N 1
ATOM 744 C CA . SER A 1 93 ? 21.605 -0.137 72.535 1.00 30.05 93 SER A CA 1
ATOM 745 C C . SER A 1 93 ? 22.327 -1.313 73.188 1.00 30.05 93 SER A C 1
ATOM 747 O O . SER A 1 93 ? 22.133 -2.467 72.823 1.00 30.05 93 SER A O 1
ATOM 749 N N . VAL A 1 94 ? 23.102 -0.965 74.216 1.00 28.94 94 VAL A N 1
ATOM 750 C CA . VAL A 1 94 ? 23.861 -1.802 75.158 1.00 28.94 94 VAL A CA 1
ATOM 751 C C . VAL A 1 94 ? 25.360 -1.938 74.848 1.00 28.94 94 VAL A C 1
ATOM 753 O O . VAL A 1 94 ? 25.814 -2.573 73.903 1.00 28.94 94 VAL A O 1
ATOM 756 N N . SER A 1 95 ? 26.098 -1.260 75.722 1.00 27.56 95 SER A N 1
ATOM 757 C CA . SER A 1 95 ? 27.532 -1.034 75.845 1.00 27.56 95 SER A CA 1
ATOM 758 C C . SER A 1 95 ? 28.309 -2.147 76.573 1.00 27.56 95 SER A C 1
ATOM 760 O O . SER A 1 95 ? 27.710 -2.962 77.267 1.00 27.56 95 SER A O 1
ATOM 762 N N . THR A 1 96 ? 29.644 -1.994 76.508 1.00 28.23 96 THR A N 1
ATOM 763 C CA . THR A 1 96 ? 30.754 -2.397 77.414 1.00 28.23 96 THR A CA 1
ATOM 764 C C . THR A 1 96 ? 31.577 -3.670 77.127 1.00 28.23 96 THR A C 1
ATOM 766 O O . THR A 1 96 ? 31.145 -4.780 77.411 1.00 28.23 96 THR A O 1
ATOM 769 N N . ASP A 1 97 ? 32.823 -3.393 76.703 1.00 27.69 97 ASP A N 1
ATOM 770 C CA . ASP A 1 97 ? 34.131 -3.836 77.237 1.00 27.69 97 ASP A CA 1
ATOM 771 C C . ASP A 1 97 ? 34.803 -5.198 76.915 1.00 27.69 97 ASP A C 1
ATOM 773 O O . ASP A 1 97 ? 34.314 -6.266 77.276 1.00 27.69 97 ASP A O 1
ATOM 777 N N . LYS A 1 98 ? 36.060 -5.032 76.433 1.00 28.80 98 LYS A N 1
ATOM 778 C CA . LYS A 1 98 ? 37.329 -5.802 76.581 1.00 28.80 98 LYS A CA 1
ATOM 779 C C . LYS A 1 98 ? 37.848 -6.738 75.464 1.00 28.80 98 LYS A C 1
ATOM 781 O O . LYS A 1 98 ? 37.295 -7.802 75.221 1.00 28.80 98 LYS A O 1
ATOM 786 N N . ASP A 1 99 ? 38.971 -6.282 74.876 1.00 28.34 99 ASP A N 1
ATOM 787 C CA . ASP A 1 99 ? 40.286 -6.921 74.604 1.00 28.34 99 ASP A CA 1
ATOM 788 C C . ASP A 1 99 ? 40.348 -8.377 74.075 1.00 28.34 99 ASP A C 1
ATOM 790 O O . ASP A 1 99 ? 39.941 -9.303 74.765 1.00 28.34 99 ASP A O 1
ATOM 794 N N . ASP A 1 100 ? 40.934 -8.644 72.894 1.00 29.02 100 ASP A N 1
ATOM 795 C CA . ASP A 1 100 ? 42.391 -8.726 72.616 1.00 29.02 100 ASP A CA 1
ATOM 796 C C . ASP A 1 100 ? 42.726 -9.546 71.330 1.00 29.02 100 ASP A C 1
ATOM 798 O O . ASP A 1 100 ? 42.066 -10.529 70.999 1.00 29.02 100 ASP A O 1
ATOM 802 N N . ASP A 1 101 ? 43.792 -9.090 70.663 1.00 28.70 101 ASP A N 1
ATOM 803 C CA . ASP A 1 101 ? 44.810 -9.700 69.776 1.00 28.70 101 ASP A CA 1
ATOM 804 C C . ASP A 1 101 ? 44.538 -10.609 68.539 1.00 28.70 101 ASP A C 1
ATOM 806 O O . ASP A 1 101 ? 43.721 -11.528 68.519 1.00 28.70 101 ASP A O 1
ATOM 810 N N . GLY A 1 102 ? 45.418 -10.432 67.532 1.00 27.61 102 GLY A N 1
ATOM 811 C CA . GLY A 1 102 ? 45.997 -11.556 66.773 1.00 27.61 102 GLY A CA 1
ATOM 812 C C . GLY A 1 102 ? 45.806 -11.593 65.248 1.00 27.61 102 GLY A C 1
ATOM 813 O O . GLY A 1 102 ? 44.980 -12.346 64.742 1.00 27.61 102 GLY A O 1
ATOM 814 N N . GLY A 1 103 ? 46.607 -10.834 64.485 1.00 25.77 103 GLY A N 1
ATOM 815 C CA . GLY A 1 103 ? 46.438 -10.648 63.031 1.00 25.77 103 GLY A CA 1
ATOM 816 C C . GLY A 1 103 ? 46.993 -11.710 62.057 1.00 25.77 103 GLY A C 1
ATOM 817 O O . GLY A 1 103 ? 47.628 -12.686 62.447 1.00 25.77 103 GLY A O 1
ATOM 818 N N . LYS A 1 104 ? 46.795 -11.450 60.744 1.00 28.42 104 LYS A N 1
ATOM 819 C CA . LYS A 1 104 ? 47.784 -11.551 59.629 1.00 28.42 104 LYS A CA 1
ATOM 820 C C . LYS A 1 104 ? 47.172 -11.232 58.236 1.00 28.42 104 LYS A C 1
ATOM 822 O O . LYS A 1 104 ? 46.561 -12.089 57.619 1.00 28.42 104 LYS A O 1
ATOM 827 N N . SER A 1 105 ? 47.408 -9.993 57.775 1.00 28.33 105 SER A N 1
ATOM 828 C CA . SER A 1 105 ? 47.937 -9.495 56.470 1.00 28.33 105 SER A CA 1
ATOM 829 C C . SER A 1 105 ? 47.501 -10.017 55.064 1.00 28.33 105 SER A C 1
ATOM 831 O O . SER A 1 105 ? 47.072 -11.153 54.912 1.00 28.33 105 SER A O 1
ATOM 833 N N . PRO A 1 106 ? 47.667 -9.194 53.990 1.00 39.34 106 PRO A N 1
ATOM 834 C CA . PRO A 1 106 ? 46.614 -8.913 52.997 1.00 39.34 106 PRO A CA 1
ATOM 835 C C . PRO A 1 106 ? 47.047 -9.075 51.516 1.00 39.34 106 PRO A C 1
ATOM 837 O O . PRO A 1 106 ? 48.230 -9.238 51.217 1.00 39.34 106 PRO A O 1
ATOM 840 N N . ARG A 1 107 ? 46.123 -8.884 50.554 1.00 27.59 107 ARG A N 1
ATOM 841 C CA . ARG A 1 107 ? 46.466 -8.432 49.186 1.00 27.59 107 ARG A CA 1
ATOM 842 C C . ARG A 1 107 ? 45.468 -7.402 48.639 1.00 27.59 107 ARG A C 1
ATOM 844 O O . ARG A 1 107 ? 44.261 -7.595 48.685 1.00 27.59 107 ARG A O 1
ATOM 851 N N . ARG A 1 108 ? 46.059 -6.300 48.165 1.00 26.77 108 ARG A N 1
ATOM 852 C CA . ARG A 1 108 ? 45.493 -5.005 47.762 1.00 26.77 108 ARG A CA 1
ATOM 853 C C . ARG A 1 108 ? 44.803 -5.020 46.394 1.00 26.77 108 ARG A C 1
ATOM 855 O O . ARG A 1 108 ? 45.343 -5.561 45.431 1.00 26.77 108 ARG A O 1
ATOM 862 N N . SER A 1 109 ? 43.691 -4.296 46.337 1.00 26.08 109 SER A N 1
ATOM 863 C CA . SER A 1 109 ? 43.079 -3.662 45.169 1.00 26.08 109 SER A CA 1
ATOM 864 C C . SER A 1 109 ? 43.925 -2.482 44.657 1.00 26.08 109 SER A C 1
ATOM 866 O O . SER A 1 109 ? 44.646 -1.833 45.418 1.00 26.08 109 SER A O 1
ATOM 868 N N . ARG A 1 110 ? 43.840 -2.224 43.347 1.00 25.55 110 ARG A N 1
ATOM 869 C CA . ARG A 1 110 ? 44.412 -1.071 42.639 1.00 25.55 110 ARG A CA 1
ATOM 870 C C . ARG A 1 110 ? 43.264 -0.158 42.194 1.00 25.55 110 ARG A C 1
ATOM 872 O O . ARG A 1 110 ? 42.461 -0.585 41.374 1.00 25.55 110 ARG A O 1
ATOM 879 N N . GLU A 1 111 ? 43.243 1.071 42.696 1.00 25.16 111 GLU A N 1
ATOM 880 C CA . GLU A 1 111 ? 42.780 2.257 41.953 1.00 25.16 111 GLU A CA 1
ATOM 881 C C . GLU A 1 111 ? 44.008 2.935 41.315 1.00 25.16 111 GLU A C 1
ATOM 883 O O . GLU A 1 111 ? 45.136 2.676 41.762 1.00 25.16 111 GLU A O 1
ATOM 888 N N . PRO A 1 112 ? 43.846 3.698 40.218 1.00 30.56 112 PRO A N 1
ATOM 889 C CA . PRO A 1 112 ? 43.655 5.168 40.291 1.00 30.56 112 PRO A CA 1
ATOM 890 C C . PRO A 1 112 ? 42.702 5.682 39.172 1.00 30.56 112 PRO A C 1
ATOM 892 O O . PRO A 1 112 ? 42.371 4.922 38.271 1.00 30.56 112 PRO A O 1
ATOM 895 N N . SER A 1 113 ? 42.211 6.919 39.064 1.00 23.17 113 SER A N 1
ATOM 896 C CA . SER A 1 113 ? 42.360 8.209 39.756 1.00 23.17 113 SER A CA 1
ATOM 897 C C . SER A 1 113 ? 41.245 9.136 39.246 1.00 23.17 113 SER A C 1
ATOM 899 O O . SER A 1 113 ? 40.849 9.042 38.085 1.00 23.17 113 SER A O 1
ATOM 901 N N . MET A 1 114 ? 40.821 10.068 40.096 1.00 25.84 114 MET A N 1
ATOM 902 C CA . MET A 1 114 ? 39.939 11.193 39.787 1.00 25.84 114 MET A CA 1
ATOM 903 C C . MET A 1 114 ? 40.625 12.262 38.921 1.00 25.84 114 MET A C 1
ATOM 905 O O . MET A 1 114 ? 41.775 12.610 39.180 1.00 25.84 114 MET A O 1
ATOM 909 N N . HIS A 1 115 ? 39.871 12.856 37.995 1.00 24.98 115 HIS A N 1
ATOM 910 C CA . HIS A 1 115 ? 39.940 14.287 37.699 1.00 24.98 115 HIS A CA 1
ATOM 911 C C . HIS A 1 115 ? 38.510 14.820 37.596 1.00 24.98 115 HIS A C 1
ATOM 913 O O . HIS A 1 115 ? 37.664 14.214 36.941 1.00 24.98 115 HIS A O 1
ATOM 919 N N . ALA A 1 116 ? 38.270 15.892 38.344 1.00 26.77 116 ALA A N 1
ATOM 920 C CA . ALA A 1 116 ? 37.027 16.631 38.448 1.00 26.77 116 ALA A CA 1
ATOM 921 C C . ALA A 1 116 ? 36.994 17.736 37.388 1.00 26.77 116 ALA A C 1
ATOM 923 O O . ALA A 1 116 ? 38.012 18.398 37.203 1.00 26.77 116 ALA A O 1
ATOM 924 N N . ASP A 1 117 ? 35.829 17.935 36.781 1.00 23.67 117 ASP A N 1
ATOM 925 C CA . ASP A 1 117 ? 35.367 19.230 36.290 1.00 23.67 117 ASP A CA 1
ATOM 926 C C . ASP A 1 117 ? 33.911 19.361 36.763 1.00 23.67 117 ASP A C 1
ATOM 928 O O . ASP A 1 117 ? 33.064 18.521 36.447 1.00 23.67 117 ASP A O 1
ATOM 932 N N . ASP A 1 118 ? 33.685 20.357 37.620 1.00 25.22 118 ASP A N 1
ATOM 933 C CA . ASP A 1 118 ? 32.377 20.851 38.041 1.00 25.22 118 ASP A CA 1
ATOM 934 C C . ASP A 1 118 ? 31.795 21.693 36.899 1.00 25.22 118 ASP A C 1
ATOM 936 O O . ASP A 1 118 ? 32.437 22.648 36.469 1.00 25.22 118 ASP A O 1
ATOM 940 N N . ASP A 1 119 ? 30.578 21.386 36.456 1.00 24.12 119 ASP A N 1
ATOM 941 C CA . ASP A 1 119 ? 29.687 22.370 35.840 1.00 24.12 119 ASP A CA 1
ATOM 942 C C . ASP A 1 119 ? 28.234 22.023 36.204 1.00 24.12 119 ASP A C 1
ATOM 944 O O . ASP A 1 119 ? 27.790 20.876 36.130 1.00 24.12 119 ASP A O 1
ATOM 948 N N . GLU A 1 120 ? 27.527 23.041 36.685 1.00 27.27 120 GLU A N 1
ATOM 949 C CA . GLU A 1 120 ? 26.159 23.017 37.193 1.00 27.27 120 GLU A CA 1
ATOM 950 C C . GLU A 1 120 ? 25.145 22.729 36.067 1.00 27.27 120 GLU A C 1
ATOM 952 O O . GLU A 1 120 ? 24.945 23.554 35.176 1.00 27.27 120 GLU A O 1
ATOM 957 N N . ASP A 1 121 ? 24.448 21.589 36.124 1.00 25.45 121 ASP A N 1
ATOM 958 C CA . ASP A 1 121 ? 23.320 21.290 35.230 1.00 25.45 121 ASP A CA 1
ATOM 959 C C . ASP A 1 121 ? 21.978 21.658 35.897 1.00 25.45 121 ASP A C 1
ATOM 961 O O . ASP A 1 121 ? 21.390 20.888 36.663 1.00 25.45 121 ASP A O 1
ATOM 965 N N . GLU A 1 122 ? 21.450 22.838 35.554 1.00 24.00 122 GLU A N 1
ATOM 966 C CA . GLU A 1 122 ? 20.004 23.080 35.563 1.00 24.00 122 GLU A CA 1
ATOM 967 C C . GLU A 1 122 ? 19.319 22.195 34.498 1.00 24.00 122 GLU A C 1
ATOM 969 O O . GLU A 1 122 ? 19.815 22.071 33.371 1.00 24.00 122 GLU A O 1
ATOM 974 N N . PRO A 1 123 ? 18.138 21.611 34.778 1.00 25.55 123 PRO A N 1
ATOM 975 C CA . PRO A 1 123 ? 17.436 20.782 33.811 1.00 25.55 123 PRO A CA 1
ATOM 976 C C . PRO A 1 123 ? 16.900 21.637 32.656 1.00 25.55 123 PRO A C 1
ATOM 978 O O . PRO A 1 123 ? 15.883 22.324 32.767 1.00 25.55 123 PRO A O 1
ATOM 981 N N . ARG A 1 124 ? 17.567 21.553 31.501 1.00 23.02 124 ARG A N 1
ATOM 982 C CA . ARG A 1 124 ? 17.073 22.097 30.232 1.00 23.02 124 ARG A CA 1
ATOM 983 C C . ARG A 1 124 ? 15.738 21.449 29.869 1.00 23.02 124 ARG A C 1
ATOM 985 O O . ARG A 1 124 ? 15.668 20.294 29.451 1.00 23.02 124 ARG A O 1
ATOM 992 N N . ILE A 1 125 ? 14.680 22.243 29.982 1.00 24.28 125 ILE A N 1
ATOM 993 C CA . ILE A 1 125 ? 13.361 21.979 29.414 1.00 24.28 125 ILE A CA 1
ATOM 994 C C . ILE A 1 125 ? 13.519 21.907 27.889 1.00 24.28 125 ILE A C 1
ATOM 996 O O . ILE A 1 125 ? 13.682 22.923 27.215 1.00 24.28 125 ILE A O 1
ATOM 1000 N N . SER A 1 126 ? 13.478 20.692 27.344 1.00 23.72 126 SER A N 1
ATOM 1001 C CA . SER A 1 126 ? 13.335 20.460 25.908 1.00 23.72 126 SER A CA 1
ATOM 1002 C C . SER A 1 126 ? 11.906 20.810 25.490 1.00 23.72 126 SER A C 1
ATOM 1004 O O . SER A 1 126 ? 10.959 20.058 25.722 1.00 23.72 126 SER A O 1
ATOM 1006 N N . THR A 1 127 ? 11.738 21.993 24.908 1.00 25.42 127 THR A N 1
ATOM 1007 C CA . THR A 1 127 ? 10.525 22.419 24.212 1.00 25.42 127 THR A CA 1
ATOM 1008 C C . THR A 1 127 ? 10.589 21.964 22.753 1.00 25.42 127 THR A C 1
ATOM 1010 O O . THR A 1 127 ? 11.352 22.503 21.957 1.00 25.42 127 THR A O 1
ATOM 1013 N N . GLY A 1 128 ? 9.749 20.993 22.377 1.00 22.94 128 GLY A N 1
ATOM 1014 C CA . GLY A 1 128 ? 9.462 20.697 20.968 1.00 22.94 128 GLY A CA 1
ATOM 1015 C C . GLY A 1 128 ? 9.087 19.245 20.666 1.00 22.94 128 GLY A C 1
ATOM 1016 O O . GLY A 1 128 ? 9.961 18.429 20.403 1.00 22.94 128 GLY A O 1
ATOM 1017 N N . GLY A 1 129 ? 7.780 18.951 20.620 1.00 23.53 129 GLY A N 1
ATOM 1018 C CA . GLY A 1 129 ? 7.230 17.752 19.967 1.00 23.53 129 GLY A CA 1
ATOM 1019 C C . GLY A 1 129 ? 6.248 16.932 20.812 1.00 23.53 129 GLY A C 1
ATOM 1020 O O . GLY A 1 129 ? 6.608 15.895 21.361 1.00 23.53 129 GLY A O 1
ATOM 1021 N N . ILE A 1 130 ? 4.975 17.341 20.863 1.00 29.47 130 ILE A N 1
ATOM 1022 C CA . ILE A 1 130 ? 3.865 16.597 21.496 1.00 29.47 130 ILE A CA 1
ATOM 1023 C C . ILE A 1 130 ? 3.424 15.417 20.598 1.00 29.47 130 ILE A C 1
ATOM 1025 O O . ILE A 1 130 ? 2.292 15.362 20.129 1.00 29.47 130 ILE A O 1
ATOM 1029 N N . ALA A 1 131 ? 4.327 14.474 20.310 1.00 32.59 131 ALA A N 1
ATOM 1030 C CA . ALA A 1 131 ? 3.982 13.239 19.589 1.00 32.59 131 ALA A CA 1
ATOM 1031 C C . ALA A 1 131 ? 4.888 12.026 19.877 1.00 32.59 131 ALA A C 1
ATOM 1033 O O . ALA A 1 131 ? 4.715 10.995 19.238 1.00 32.59 131 ALA A O 1
ATOM 1034 N N . ASN A 1 132 ? 5.821 12.095 20.832 1.00 30.19 132 ASN A N 1
ATOM 1035 C CA . ASN A 1 132 ? 6.715 10.973 21.134 1.00 30.19 132 ASN A CA 1
ATOM 1036 C C . ASN A 1 132 ? 6.738 10.652 22.631 1.00 30.19 132 ASN A C 1
ATOM 1038 O O . ASN A 1 132 ? 7.649 11.044 23.351 1.00 30.19 132 ASN A O 1
ATOM 1042 N N . THR A 1 133 ? 5.753 9.882 23.092 1.00 26.36 133 THR A N 1
ATOM 1043 C CA . THR A 1 133 ? 5.873 9.110 24.335 1.00 26.36 133 THR A CA 1
ATOM 1044 C C . THR A 1 133 ? 5.380 7.676 24.098 1.00 26.36 133 THR A C 1
ATOM 1046 O O . THR A 1 133 ? 4.190 7.406 24.009 1.00 26.36 133 THR A O 1
ATOM 1049 N N . HIS A 1 134 ? 6.341 6.765 23.910 1.00 31.97 134 HIS A N 1
ATOM 1050 C CA . HIS A 1 134 ? 6.275 5.311 24.132 1.00 31.97 134 HIS A CA 1
ATOM 1051 C C . HIS A 1 134 ? 4.956 4.563 23.823 1.00 31.97 134 HIS A C 1
ATOM 1053 O O . HIS A 1 134 ? 4.317 4.012 24.715 1.00 31.97 134 HIS A O 1
ATOM 1059 N N . PHE A 1 135 ? 4.609 4.414 22.540 1.00 46.50 135 PHE A N 1
ATOM 1060 C CA . PHE A 1 135 ? 3.613 3.432 22.078 1.00 46.50 135 PHE A CA 1
ATOM 1061 C C . PHE A 1 135 ? 4.276 2.320 21.254 1.00 46.50 135 PHE A C 1
ATOM 1063 O O . PHE A 1 135 ? 4.070 2.235 20.046 1.00 46.50 135 PHE A O 1
ATOM 1070 N N . GLN A 1 136 ? 5.084 1.452 21.864 1.00 55.47 136 GLN A N 1
ATOM 1071 C CA . GLN A 1 136 ? 5.590 0.270 21.150 1.00 55.47 136 GLN A CA 1
ATOM 1072 C C . GLN A 1 136 ? 4.698 -0.940 21.426 1.00 55.47 136 GLN A C 1
ATOM 1074 O O . GLN A 1 136 ? 4.981 -1.810 22.241 1.00 55.47 136 GLN A O 1
ATOM 1079 N N . GLN A 1 137 ? 3.558 -0.957 20.733 1.00 73.50 137 GLN A N 1
ATOM 1080 C CA . GLN A 1 137 ? 2.735 -2.151 20.594 1.00 73.50 137 GLN A CA 1
ATOM 1081 C C . GLN A 1 137 ? 3.456 -3.130 19.660 1.00 73.50 137 GLN A C 1
ATOM 1083 O O . GLN A 1 137 ? 3.777 -2.775 18.527 1.00 73.50 137 GLN A O 1
ATOM 1088 N N . ARG A 1 138 ? 3.665 -4.366 20.117 1.00 85.06 138 ARG A N 1
ATOM 1089 C CA . ARG A 1 138 ? 4.245 -5.444 19.309 1.00 85.06 138 ARG A CA 1
ATOM 1090 C C . ARG A 1 138 ? 3.446 -5.661 18.021 1.00 85.06 138 ARG A C 1
ATOM 1092 O O . ARG A 1 138 ? 2.214 -5.778 18.058 1.00 85.06 138 ARG A O 1
ATOM 1099 N N . VAL A 1 139 ? 4.146 -5.748 16.893 1.00 90.69 139 VAL A N 1
ATOM 1100 C CA . VAL A 1 139 ? 3.558 -5.902 15.557 1.00 90.69 139 VAL A CA 1
ATOM 1101 C C . VAL A 1 139 ? 3.725 -7.339 15.063 1.00 90.69 139 VAL A C 1
ATOM 1103 O O . VAL A 1 139 ? 4.824 -7.897 15.053 1.00 90.69 139 VAL A O 1
ATOM 1106 N N . ILE A 1 140 ? 2.613 -7.932 14.627 1.00 92.75 140 ILE A N 1
ATOM 1107 C CA . ILE A 1 140 ? 2.567 -9.202 13.900 1.00 92.75 140 ILE A CA 1
ATOM 1108 C C . ILE A 1 140 ? 2.337 -8.869 12.433 1.00 92.75 140 ILE A C 1
ATOM 1110 O O . ILE A 1 140 ? 1.209 -8.634 11.998 1.00 92.75 140 ILE A O 1
ATOM 1114 N N . ASN A 1 141 ? 3.423 -8.807 11.683 1.00 94.75 141 ASN A N 1
ATOM 1115 C CA . ASN A 1 141 ? 3.402 -8.536 10.261 1.00 94.75 141 ASN A CA 1
ATOM 1116 C C . ASN A 1 141 ? 3.124 -9.821 9.476 1.00 94.75 141 ASN A C 1
ATOM 1118 O O . ASN A 1 141 ? 3.729 -10.857 9.749 1.00 94.75 141 ASN A O 1
ATOM 1122 N N . VAL A 1 142 ? 2.232 -9.765 8.491 1.00 95.12 142 VAL A N 1
ATOM 1123 C CA . VAL A 1 142 ? 1.831 -10.927 7.693 1.00 95.12 142 VAL A CA 1
ATOM 1124 C C . VAL A 1 142 ? 1.829 -10.563 6.216 1.00 95.12 142 VAL A C 1
ATOM 1126 O O . VAL A 1 142 ? 1.068 -9.702 5.766 1.00 95.12 142 VAL A O 1
ATOM 1129 N N . SER A 1 143 ? 2.658 -11.247 5.435 1.00 94.19 143 SER A N 1
ATOM 1130 C CA . SER A 1 143 ? 2.765 -11.019 3.995 1.00 94.19 143 SER A CA 1
ATOM 1131 C C . SER A 1 143 ? 3.067 -12.306 3.247 1.00 94.19 143 SER A C 1
ATOM 1133 O O . SER A 1 143 ? 3.708 -13.215 3.762 1.00 94.19 143 SER A O 1
ATOM 1135 N N . ASN A 1 144 ? 2.658 -12.378 1.979 1.00 90.88 144 ASN A N 1
ATOM 1136 C CA . ASN A 1 144 ? 3.065 -13.501 1.137 1.00 90.88 144 ASN A CA 1
ATOM 1137 C C . ASN A 1 144 ? 4.574 -13.477 0.836 1.00 90.88 144 ASN A C 1
ATOM 1139 O O . ASN A 1 144 ? 5.224 -14.516 0.835 1.00 90.88 144 ASN A O 1
ATOM 1143 N N . ALA A 1 145 ? 5.124 -12.289 0.561 1.00 82.69 145 ALA A N 1
ATOM 1144 C CA . ALA A 1 145 ? 6.547 -12.118 0.296 1.00 82.69 145 ALA A CA 1
ATOM 1145 C C . ALA A 1 145 ? 7.335 -12.134 1.618 1.00 82.69 145 ALA A C 1
ATOM 1147 O O . ALA A 1 145 ? 7.042 -11.297 2.479 1.00 82.69 145 ALA A O 1
ATOM 1148 N N . PRO A 1 146 ? 8.312 -13.039 1.790 1.00 82.44 146 PRO A N 1
ATOM 1149 C CA . PRO A 1 146 ? 9.110 -13.100 3.005 1.00 82.44 146 PRO A CA 1
ATOM 1150 C C . PRO A 1 146 ? 10.211 -12.027 3.032 1.00 82.44 146 PRO A C 1
ATOM 1152 O O . PRO A 1 146 ? 10.700 -11.623 1.971 1.00 82.44 146 PRO A O 1
ATOM 1155 N N . PRO A 1 147 ? 10.656 -11.591 4.227 1.00 79.88 147 PRO A N 1
ATOM 1156 C CA . PRO A 1 147 ? 11.750 -10.628 4.366 1.00 79.88 147 PRO A CA 1
ATOM 1157 C C . PRO A 1 147 ? 13.114 -11.220 4.021 1.00 79.88 147 PRO A C 1
ATOM 1159 O O . PRO A 1 147 ? 14.093 -10.491 3.882 1.00 79.88 147 PRO A O 1
ATOM 1162 N N . VAL A 1 148 ? 13.179 -12.544 3.884 1.00 79.69 148 VAL A N 1
ATOM 1163 C CA . VAL A 1 148 ? 14.369 -13.318 3.552 1.00 79.69 148 VAL A CA 1
ATOM 1164 C C . VAL A 1 148 ? 14.037 -14.367 2.498 1.00 79.69 148 VAL A C 1
ATOM 1166 O O . VAL A 1 148 ? 12.933 -14.904 2.476 1.00 79.69 148 VAL A O 1
ATOM 1169 N N . SER A 1 149 ? 14.994 -14.683 1.630 1.00 75.69 149 SER A N 1
ATOM 1170 C CA . SER A 1 149 ? 14.938 -15.880 0.796 1.00 75.69 149 SER A CA 1
ATOM 1171 C C . SER A 1 149 ? 15.796 -16.970 1.418 1.00 75.69 149 SER A C 1
ATOM 1173 O O . SER A 1 149 ? 16.972 -16.733 1.709 1.00 75.69 149 SER A O 1
ATOM 1175 N N . LEU A 1 150 ? 15.236 -18.165 1.544 1.00 73.69 150 LEU A N 1
ATOM 1176 C CA . LEU A 1 150 ? 15.991 -19.354 1.904 1.00 73.69 150 LEU A CA 1
ATOM 1177 C C . LEU A 1 150 ? 16.599 -19.965 0.644 1.00 73.69 150 LEU A C 1
ATOM 1179 O O . LEU A 1 150 ? 15.893 -20.217 -0.336 1.00 73.69 150 LEU A O 1
ATOM 1183 N N . LYS A 1 151 ? 17.907 -20.213 0.662 1.00 72.69 151 LYS A N 1
ATOM 1184 C CA . LYS A 1 151 ? 18.593 -20.940 -0.403 1.00 72.69 151 LYS A CA 1
ATOM 1185 C C . LYS A 1 151 ? 19.247 -22.181 0.180 1.00 72.69 151 LYS A C 1
ATOM 1187 O O . LYS A 1 151 ? 19.997 -22.081 1.141 1.00 72.69 151 LYS A O 1
ATOM 1192 N N . ARG A 1 152 ? 18.993 -23.331 -0.442 1.00 70.62 152 ARG A N 1
ATOM 1193 C CA . ARG A 1 152 ? 19.722 -24.561 -0.142 1.00 70.62 152 ARG A CA 1
ATOM 1194 C C . ARG A 1 152 ? 20.989 -24.618 -0.990 1.00 70.62 152 ARG A C 1
ATOM 1196 O O . ARG A 1 152 ? 20.915 -24.520 -2.221 1.00 70.62 152 ARG A O 1
ATOM 1203 N N . GLU A 1 153 ? 22.144 -24.717 -0.349 1.00 71.50 153 GLU A N 1
ATOM 1204 C CA . GLU A 1 153 ? 23.424 -24.877 -1.030 1.00 71.50 153 GLU A CA 1
ATOM 1205 C C . GLU A 1 153 ? 23.589 -26.295 -1.593 1.00 71.50 153 GLU A C 1
ATOM 1207 O O . GLU A 1 153 ? 22.867 -27.227 -1.235 1.00 71.50 153 GLU A O 1
ATOM 1212 N N . LYS A 1 154 ? 24.562 -26.479 -2.497 1.00 64.19 154 LYS A N 1
ATOM 1213 C CA . LYS A 1 154 ? 24.876 -27.805 -3.061 1.00 64.19 154 LYS A CA 1
ATOM 1214 C C . LYS A 1 154 ? 25.379 -28.793 -1.998 1.00 64.19 154 LYS A C 1
ATOM 1216 O O . LYS A 1 154 ? 25.286 -29.993 -2.229 1.00 64.19 154 LYS A O 1
ATOM 1221 N N . SER A 1 155 ? 25.898 -28.294 -0.872 1.00 58.75 155 SER A N 1
ATOM 1222 C CA . SER A 1 155 ? 26.300 -29.082 0.301 1.00 58.75 155 SER A CA 1
ATOM 1223 C C . SER A 1 155 ? 25.113 -29.642 1.091 1.00 58.75 155 SER A C 1
ATOM 1225 O O . SER A 1 155 ? 25.289 -30.592 1.846 1.00 58.75 155 SER A O 1
ATOM 1227 N N . GLY A 1 156 ? 23.906 -29.102 0.885 1.00 60.94 156 GLY A N 1
ATOM 1228 C CA . GLY A 1 156 ? 22.699 -29.449 1.633 1.00 60.94 156 GLY A CA 1
ATOM 1229 C C . GLY A 1 156 ? 22.307 -28.421 2.696 1.00 60.94 156 GLY A C 1
ATOM 1230 O O . GLY A 1 156 ? 21.153 -28.468 3.123 1.00 60.94 156 GLY A O 1
ATOM 1231 N N . ASP A 1 157 ? 23.206 -27.492 3.039 1.00 70.75 157 ASP A N 1
ATOM 1232 C CA . ASP A 1 157 ? 23.027 -26.471 4.080 1.00 70.75 157 ASP A CA 1
ATOM 1233 C C . ASP A 1 157 ? 22.067 -25.353 3.650 1.00 70.75 157 ASP A C 1
ATOM 1235 O O . ASP A 1 157 ? 21.934 -25.036 2.459 1.00 70.75 157 ASP A O 1
ATOM 1239 N N . TRP A 1 158 ? 21.400 -24.739 4.627 1.00 72.94 158 TRP A N 1
ATOM 1240 C CA . TRP A 1 158 ? 20.489 -23.621 4.399 1.00 72.94 158 TRP A CA 1
ATOM 1241 C C . TRP A 1 158 ? 21.178 -22.276 4.649 1.00 72.94 158 TRP A C 1
ATOM 1243 O O . TRP A 1 158 ? 21.779 -22.047 5.692 1.00 72.94 158 TRP A O 1
ATOM 1253 N N . GLU A 1 159 ? 21.033 -21.344 3.708 1.00 76.06 159 GLU A N 1
ATOM 1254 C CA . GLU A 1 159 ? 21.497 -19.963 3.843 1.00 76.06 159 GLU A CA 1
ATOM 1255 C C . GLU A 1 159 ? 20.299 -19.002 3.784 1.00 76.06 159 GLU A C 1
ATOM 1257 O O . GLU A 1 159 ? 19.480 -19.050 2.857 1.00 76.06 159 GLU A O 1
ATOM 1262 N N . ILE A 1 160 ? 20.215 -18.096 4.762 1.00 75.56 160 ILE A N 1
ATOM 1263 C CA . ILE A 1 160 ? 19.297 -16.955 4.732 1.00 75.56 160 ILE A CA 1
ATOM 1264 C C . ILE A 1 160 ? 19.958 -15.816 3.960 1.00 75.56 160 ILE A C 1
ATOM 1266 O O . ILE A 1 160 ? 21.004 -15.304 4.354 1.00 75.56 160 ILE A O 1
ATOM 1270 N N . LYS A 1 161 ? 19.303 -15.359 2.892 1.00 74.56 161 LYS A N 1
ATOM 1271 C CA . LYS A 1 161 ? 19.637 -14.090 2.232 1.00 74.56 161 LYS A CA 1
ATOM 1272 C C . LYS A 1 161 ? 18.513 -13.101 2.443 1.00 74.56 161 LYS A C 1
ATOM 1274 O O . LYS A 1 161 ? 17.350 -13.490 2.480 1.00 74.56 161 LYS A O 1
ATOM 1279 N N . GLN A 1 162 ? 18.843 -11.818 2.541 1.00 68.19 162 GLN A N 1
ATOM 1280 C CA . GLN A 1 162 ? 17.816 -10.788 2.641 1.00 68.19 162 GLN A CA 1
ATOM 1281 C C . GLN A 1 162 ? 16.919 -10.816 1.397 1.00 68.19 162 GLN A C 1
ATOM 1283 O O . GLN A 1 162 ? 17.391 -10.894 0.260 1.00 68.19 162 GLN A O 1
ATOM 1288 N N . GLY A 1 163 ? 15.614 -10.796 1.635 1.00 59.88 163 GLY A N 1
ATOM 1289 C CA . GLY A 1 163 ? 14.586 -10.760 0.615 1.00 59.88 163 GLY A CA 1
ATOM 1290 C C . GLY A 1 163 ? 14.661 -9.449 -0.154 1.00 59.88 163 GLY A C 1
ATOM 1291 O O . GLY A 1 163 ? 15.123 -8.425 0.351 1.00 59.88 163 GLY A O 1
ATOM 1292 N N . SER A 1 164 ? 14.209 -9.487 -1.401 1.00 57.06 164 SER A N 1
ATOM 1293 C CA . SER A 1 164 ? 14.168 -8.319 -2.279 1.00 57.06 164 SER A CA 1
ATOM 1294 C C . SER A 1 164 ? 12.719 -7.935 -2.577 1.00 57.06 164 SER A C 1
ATOM 1296 O O . SER A 1 164 ? 11.835 -8.791 -2.639 1.00 57.06 164 SER A O 1
ATOM 1298 N N . GLY A 1 165 ? 12.461 -6.637 -2.754 1.00 61.47 165 GLY A N 1
ATOM 1299 C CA . GLY A 1 165 ? 11.147 -6.116 -3.137 1.00 61.47 165 GLY A CA 1
ATOM 1300 C C . GLY A 1 165 ? 10.710 -4.881 -2.350 1.00 61.47 165 GLY A C 1
ATOM 1301 O O . GLY A 1 165 ? 11.224 -4.592 -1.269 1.00 61.47 165 GLY A O 1
ATOM 1302 N N . GLY A 1 166 ? 9.736 -4.153 -2.907 1.00 68.00 166 GLY A N 1
ATOM 1303 C CA . GLY A 1 166 ? 9.195 -2.928 -2.309 1.00 68.00 166 GLY A CA 1
ATOM 1304 C C . GLY A 1 166 ? 8.610 -3.155 -0.919 1.00 68.00 166 GLY A C 1
ATOM 1305 O O . GLY A 1 166 ? 9.023 -2.489 0.018 1.00 68.00 166 GLY A O 1
ATOM 1306 N N . LEU A 1 167 ? 7.744 -4.161 -0.761 1.00 77.88 167 LEU A N 1
ATOM 1307 C CA . LEU A 1 167 ? 7.095 -4.467 0.519 1.00 77.88 167 LEU A CA 1
ATOM 1308 C C . LEU A 1 167 ? 8.104 -4.752 1.638 1.00 77.88 167 LEU A C 1
ATOM 1310 O O . LEU A 1 167 ? 8.003 -4.160 2.707 1.00 77.88 167 LEU A O 1
ATOM 1314 N N . VAL A 1 168 ? 9.102 -5.606 1.377 1.00 77.38 168 VAL A N 1
ATOM 1315 C CA . VAL A 1 168 ? 10.139 -5.934 2.369 1.00 77.38 168 VAL A CA 1
ATOM 1316 C C . VAL A 1 168 ? 10.880 -4.672 2.794 1.00 77.38 168 VAL A C 1
ATOM 1318 O O . VAL A 1 168 ? 11.011 -4.391 3.976 1.00 77.38 168 VAL A O 1
ATOM 1321 N N . SER A 1 169 ? 11.280 -3.860 1.819 1.00 72.75 169 SER A N 1
ATOM 1322 C CA . SER A 1 169 ? 12.034 -2.625 2.047 1.00 72.75 169 SER A CA 1
ATOM 1323 C C . SER A 1 169 ? 11.275 -1.576 2.859 1.00 72.75 169 SER A C 1
ATOM 1325 O O . SER A 1 169 ? 11.896 -0.760 3.536 1.00 72.75 169 SER A O 1
ATOM 1327 N N . CYS A 1 170 ? 9.947 -1.586 2.763 1.00 78.12 170 CYS A N 1
ATOM 1328 C CA . CYS A 1 170 ? 9.072 -0.663 3.468 1.00 78.12 170 CYS A CA 1
ATOM 1329 C C . CYS A 1 170 ? 8.754 -1.133 4.894 1.00 78.12 170 CYS A C 1
ATOM 1331 O O . CYS A 1 170 ? 8.671 -0.313 5.802 1.00 78.12 170 CYS A O 1
ATOM 1333 N N . VAL A 1 171 ? 8.577 -2.439 5.106 1.00 84.25 171 VAL A N 1
ATOM 1334 C CA . VAL A 1 171 ? 8.131 -2.969 6.405 1.00 84.25 171 VAL A CA 1
ATOM 1335 C C . VAL A 1 171 ? 9.302 -3.328 7.327 1.00 84.25 171 VAL A C 1
ATOM 1337 O O . VAL A 1 171 ? 9.185 -3.180 8.540 1.00 84.25 171 VAL A O 1
ATOM 1340 N N . ASP A 1 172 ? 10.455 -3.721 6.780 1.00 84.38 172 ASP A N 1
ATOM 1341 C CA . ASP A 1 172 ? 11.648 -4.094 7.557 1.00 84.38 172 ASP A CA 1
ATOM 1342 C C . ASP A 1 172 ? 12.078 -3.026 8.588 1.00 84.38 172 ASP A C 1
ATOM 1344 O O . ASP A 1 172 ? 12.264 -3.398 9.747 1.00 84.38 172 ASP A O 1
ATOM 1348 N N . PRO A 1 173 ? 12.104 -1.708 8.272 1.00 83.38 173 PRO A N 1
ATOM 1349 C CA . PRO A 1 173 ? 12.432 -0.671 9.257 1.00 83.38 173 PRO A CA 1
ATOM 1350 C C . PRO A 1 173 ? 11.490 -0.613 10.464 1.00 83.38 173 PRO A C 1
ATOM 1352 O O . PRO A 1 173 ? 11.902 -0.178 11.537 1.00 83.38 173 PRO A O 1
ATOM 1355 N N . VAL A 1 174 ? 10.229 -1.025 10.301 1.00 84.56 174 VAL A N 1
ATOM 1356 C CA . VAL A 1 174 ? 9.250 -1.104 11.396 1.00 84.56 174 VAL A CA 1
ATOM 1357 C C . VAL A 1 174 ? 9.545 -2.322 12.262 1.00 84.56 174 VAL A C 1
ATOM 1359 O O . VAL A 1 174 ? 9.561 -2.229 13.487 1.00 84.56 174 VAL A O 1
ATOM 1362 N N . MET A 1 175 ? 9.829 -3.457 11.622 1.00 88.50 175 MET A N 1
ATOM 1363 C CA . MET A 1 175 ? 10.055 -4.731 12.300 1.00 88.50 175 MET A CA 1
ATOM 1364 C C . MET A 1 175 ? 11.325 -4.716 13.145 1.00 88.50 175 MET A C 1
ATOM 1366 O O . MET A 1 175 ? 11.312 -5.230 14.258 1.00 88.50 175 MET A O 1
ATOM 1370 N N . THR A 1 176 ? 12.389 -4.062 12.673 1.00 86.25 176 THR A N 1
ATOM 1371 C CA . THR A 1 176 ? 13.669 -3.962 13.390 1.00 86.25 176 THR A CA 1
ATOM 1372 C C . THR A 1 176 ? 13.623 -3.110 14.662 1.00 86.25 176 THR A C 1
ATOM 1374 O O . THR A 1 176 ? 14.602 -3.108 15.401 1.00 86.25 176 THR A O 1
ATOM 1377 N N . LYS A 1 177 ? 12.529 -2.378 14.934 1.00 83.50 177 LYS A N 1
ATOM 1378 C CA . LYS A 1 177 ? 12.406 -1.539 16.144 1.00 83.50 177 LYS A CA 1
ATOM 1379 C C . LYS A 1 177 ? 12.219 -2.351 17.429 1.00 83.50 177 LYS A C 1
ATOM 1381 O O . LYS A 1 177 ? 12.549 -1.845 18.494 1.00 83.50 177 LYS A O 1
ATOM 1386 N N . ASP A 1 178 ? 11.695 -3.573 17.331 1.00 83.44 178 ASP A N 1
ATOM 1387 C CA . ASP A 1 178 ? 11.459 -4.464 18.472 1.00 83.44 178 ASP A CA 1
ATOM 1388 C C . ASP A 1 178 ? 11.734 -5.924 18.071 1.00 83.44 178 ASP A C 1
ATOM 1390 O O . ASP A 1 178 ? 11.145 -6.448 17.125 1.00 83.44 178 ASP A O 1
ATOM 1394 N N . HIS A 1 179 ? 12.622 -6.593 18.809 1.00 85.19 179 HIS A N 1
ATOM 1395 C CA . HIS A 1 179 ? 12.986 -7.999 18.604 1.00 85.19 179 HIS A CA 1
ATOM 1396 C C . HIS A 1 179 ? 11.827 -8.972 18.876 1.00 85.19 179 HIS A C 1
ATOM 1398 O O . HIS A 1 179 ? 11.826 -10.101 18.382 1.00 85.19 179 HIS A O 1
ATOM 1404 N N . GLU A 1 180 ? 10.817 -8.552 19.641 1.00 84.31 180 GLU A N 1
ATOM 1405 C CA . GLU A 1 180 ? 9.621 -9.351 19.897 1.00 84.31 180 GLU A CA 1
ATOM 1406 C C . GLU A 1 180 ? 8.610 -9.313 18.744 1.00 84.31 180 GLU A C 1
ATOM 1408 O O . GLU A 1 180 ? 7.702 -10.154 18.726 1.00 84.31 180 GLU A O 1
ATOM 1413 N N . ASN A 1 181 ? 8.766 -8.404 17.773 1.00 90.56 181 ASN A N 1
ATOM 1414 C CA . ASN A 1 181 ? 7.946 -8.381 16.563 1.00 90.56 181 ASN A CA 1
ATOM 1415 C C . ASN A 1 181 ? 8.029 -9.714 15.811 1.00 90.56 181 ASN A C 1
ATOM 1417 O O . ASN A 1 181 ? 9.054 -10.401 15.832 1.00 90.56 181 ASN A O 1
ATOM 1421 N N . ILE A 1 182 ? 6.946 -10.072 15.116 1.00 90.50 182 ILE A N 1
ATOM 1422 C CA . ILE A 1 182 ? 6.857 -11.333 14.371 1.00 90.50 182 ILE A CA 1
ATOM 1423 C C . ILE A 1 182 ? 6.509 -11.055 12.915 1.00 90.50 182 ILE A C 1
ATOM 1425 O O . ILE A 1 182 ? 5.521 -10.381 12.635 1.00 90.50 182 ILE A O 1
ATOM 1429 N N . TRP A 1 183 ? 7.282 -11.611 11.986 1.00 92.81 183 TRP A N 1
ATOM 1430 C CA . TRP A 1 183 ? 6.962 -11.641 10.563 1.00 92.81 183 TRP A CA 1
ATOM 1431 C C . TRP A 1 183 ? 6.518 -13.047 10.158 1.00 92.81 183 TRP A C 1
ATOM 1433 O O . TRP A 1 183 ? 7.290 -14.003 10.238 1.00 92.81 183 TRP A O 1
ATOM 1443 N N . LEU A 1 184 ? 5.275 -13.165 9.698 1.00 91.38 184 LEU A N 1
ATOM 1444 C CA . LEU A 1 184 ? 4.693 -14.374 9.129 1.00 91.38 184 LEU A CA 1
ATOM 1445 C C . LEU A 1 184 ? 4.689 -14.302 7.603 1.00 91.38 184 LEU A C 1
ATOM 1447 O O . LEU A 1 184 ? 4.100 -13.389 7.018 1.00 91.38 184 LEU A O 1
ATOM 1451 N N . ALA A 1 185 ? 5.334 -15.268 6.956 1.00 90.88 185 ALA A N 1
ATOM 1452 C CA . ALA A 1 185 ? 5.367 -15.364 5.501 1.00 90.88 185 ALA A CA 1
ATOM 1453 C C . ALA A 1 185 ? 5.562 -16.803 5.019 1.00 90.88 185 ALA A C 1
ATOM 1455 O O . ALA A 1 185 ? 6.104 -17.640 5.741 1.00 90.88 185 ALA A O 1
ATOM 1456 N N . ASN A 1 186 ? 5.173 -17.089 3.774 1.00 87.38 186 ASN A N 1
ATOM 1457 C CA . ASN A 1 186 ? 5.584 -18.337 3.135 1.00 87.38 186 ASN A CA 1
ATOM 1458 C C . ASN A 1 186 ? 7.052 -18.210 2.692 1.00 87.38 186 ASN A C 1
ATOM 1460 O O . ASN A 1 186 ? 7.382 -17.379 1.846 1.00 87.38 186 ASN A O 1
ATOM 1464 N N . LEU A 1 187 ? 7.934 -19.042 3.255 1.00 79.94 187 LEU A N 1
ATOM 1465 C CA . LEU A 1 187 ? 9.374 -19.037 2.957 1.00 79.94 187 LEU A CA 1
ATOM 1466 C C . LEU A 1 187 ? 9.758 -19.908 1.741 1.00 79.94 187 LEU A C 1
ATOM 1468 O O . LEU A 1 187 ? 10.933 -20.203 1.533 1.00 79.94 187 LEU A O 1
ATOM 1472 N N . GLY A 1 188 ? 8.779 -20.344 0.943 1.00 71.62 188 GLY A N 1
ATOM 1473 C CA . GLY A 1 188 ? 8.955 -21.292 -0.164 1.00 71.62 188 GLY A CA 1
ATOM 1474 C C . GLY A 1 188 ? 8.922 -22.760 0.270 1.00 71.62 188 GLY A C 1
ATOM 1475 O O . GLY A 1 188 ? 9.255 -23.646 -0.516 1.00 71.62 188 GLY A O 1
ATOM 1476 N N . MET A 1 189 ? 8.522 -23.025 1.513 1.00 67.25 189 MET A N 1
ATOM 1477 C CA . MET A 1 189 ? 8.421 -24.364 2.084 1.00 67.25 189 MET A CA 1
ATOM 1478 C C . MET A 1 189 ? 7.000 -24.886 1.911 1.00 67.25 189 MET A C 1
ATOM 1480 O O . MET A 1 189 ? 6.137 -24.664 2.760 1.00 67.25 189 MET A O 1
ATOM 1484 N N . ASN A 1 190 ? 6.752 -25.566 0.798 1.00 66.88 190 ASN A N 1
ATOM 1485 C CA . ASN A 1 190 ? 5.443 -26.139 0.529 1.00 66.88 190 ASN A CA 1
ATOM 1486 C C . ASN A 1 190 ? 5.452 -27.658 0.710 1.00 66.88 190 ASN A C 1
ATOM 1488 O O . ASN A 1 190 ? 6.421 -28.338 0.362 1.00 66.88 190 ASN A O 1
ATOM 1492 N N . LEU A 1 191 ? 4.351 -28.191 1.238 1.00 61.75 191 LEU A N 1
ATOM 1493 C CA . LEU A 1 191 ? 4.176 -29.630 1.407 1.00 61.75 191 LEU A CA 1
ATOM 1494 C C . LEU A 1 191 ? 3.982 -30.291 0.037 1.00 61.75 191 LEU A C 1
ATOM 1496 O O . LEU A 1 191 ? 3.020 -29.996 -0.676 1.00 61.75 191 LEU A O 1
ATOM 1500 N N . LYS A 1 192 ? 4.902 -31.198 -0.308 1.00 62.62 192 LYS A N 1
ATOM 1501 C CA . LYS A 1 192 ? 4.767 -32.116 -1.442 1.00 62.62 192 LYS A CA 1
ATOM 1502 C C . LYS A 1 192 ? 3.893 -33.287 -1.033 1.00 62.62 192 LYS A C 1
ATOM 1504 O O . LYS A 1 192 ? 4.185 -33.953 -0.039 1.00 62.62 192 LYS A O 1
ATOM 1509 N N . GLU A 1 193 ? 2.882 -33.613 -1.831 1.00 48.41 193 GLU A N 1
ATOM 1510 C CA . GLU A 1 193 ? 2.244 -34.924 -1.725 1.00 48.41 193 GLU A CA 1
ATOM 1511 C C . GLU A 1 193 ? 3.291 -35.996 -2.066 1.00 48.41 193 GLU A C 1
ATOM 1513 O O . GLU A 1 193 ? 3.641 -36.203 -3.231 1.00 48.41 193 GLU A O 1
ATOM 1518 N N . LYS A 1 194 ? 3.835 -36.691 -1.057 1.00 42.28 194 LYS A N 1
ATOM 1519 C CA . LYS A 1 194 ? 4.570 -37.934 -1.315 1.00 42.28 194 LYS A CA 1
ATOM 1520 C C . LYS A 1 194 ? 3.576 -38.890 -1.984 1.00 42.28 194 LYS A C 1
ATOM 1522 O O . LYS A 1 194 ? 2.562 -39.237 -1.378 1.00 42.28 194 LYS A O 1
ATOM 1527 N N . LYS A 1 195 ? 3.868 -39.351 -3.212 1.00 34.19 195 LYS A N 1
ATOM 1528 C CA . LYS A 1 195 ? 3.235 -40.564 -3.755 1.00 34.19 195 LYS A CA 1
ATOM 1529 C C . LYS A 1 195 ? 3.421 -41.639 -2.688 1.00 34.19 195 LYS A C 1
ATOM 1531 O O . LYS A 1 195 ? 4.560 -42.011 -2.415 1.00 34.19 195 LYS A O 1
ATOM 1536 N N . ARG A 1 196 ? 2.335 -42.076 -2.045 1.00 33.81 196 ARG A N 1
ATOM 1537 C CA . ARG A 1 196 ? 2.345 -43.177 -1.074 1.00 33.81 196 ARG A CA 1
ATOM 1538 C C . ARG A 1 196 ? 2.840 -44.436 -1.787 1.00 33.81 196 ARG A C 1
ATOM 1540 O O . ARG A 1 196 ? 2.059 -45.171 -2.379 1.00 33.81 196 ARG A O 1
ATOM 1547 N N . ALA A 1 197 ? 4.149 -44.643 -1.791 1.00 35.16 197 ALA A N 1
ATOM 1548 C CA . ALA A 1 197 ? 4.745 -45.907 -2.165 1.00 35.16 197 ALA A CA 1
ATOM 1549 C C . ALA A 1 197 ? 4.564 -46.863 -0.978 1.00 35.16 197 ALA A C 1
ATOM 1551 O O . ALA A 1 197 ? 4.986 -46.558 0.134 1.00 35.16 197 ALA A O 1
ATOM 1552 N N . SER A 1 198 ? 3.878 -47.976 -1.250 1.00 36.12 198 SER A N 1
ATOM 1553 C CA . SER A 1 198 ? 3.787 -49.194 -0.435 1.00 36.12 198 SER A CA 1
ATOM 1554 C C . SER A 1 198 ? 3.434 -49.018 1.049 1.00 36.12 198 SER A C 1
ATOM 1556 O O . SER A 1 198 ? 4.287 -49.172 1.917 1.00 36.12 198 SER A O 1
ATOM 1558 N N . PHE A 1 199 ? 2.149 -48.820 1.343 1.00 31.45 199 PHE A N 1
ATOM 1559 C CA . PHE A 1 199 ? 1.548 -49.369 2.563 1.00 31.45 199 PHE A CA 1
ATOM 1560 C C . PHE A 1 199 ? 0.411 -50.313 2.157 1.00 31.45 199 PHE A C 1
ATOM 1562 O O . PHE A 1 199 ? -0.226 -50.118 1.122 1.00 31.45 199 PHE A O 1
ATOM 1569 N N . SER A 1 200 ? 0.277 -51.400 2.911 1.00 34.97 200 SER A N 1
ATOM 1570 C CA . SER A 1 200 ? -0.496 -52.609 2.623 1.00 34.97 200 SER A CA 1
ATOM 1571 C C . SER A 1 200 ? -1.958 -52.365 2.228 1.00 34.97 200 SER A C 1
ATOM 1573 O O . SER A 1 200 ? -2.602 -51.387 2.602 1.00 34.97 200 SER A O 1
ATOM 1575 N N . SER A 1 201 ? -2.481 -53.318 1.460 1.00 35.44 201 SER A N 1
ATOM 1576 C CA . SER A 1 201 ? -3.749 -53.334 0.721 1.00 35.44 201 SER A CA 1
ATOM 1577 C C . SER A 1 201 ? -5.050 -53.240 1.538 1.00 35.44 201 SER A C 1
ATOM 1579 O O . SER A 1 201 ? -6.115 -53.468 0.976 1.00 35.44 201 SER A O 1
ATOM 1581 N N . GLU A 1 202 ? -5.010 -52.865 2.817 1.00 36.84 202 GLU A N 1
ATOM 1582 C CA . GLU A 1 202 ? -6.211 -52.732 3.662 1.00 36.84 202 GLU A CA 1
ATOM 1583 C C . GLU A 1 202 ? -6.558 -51.273 4.026 1.00 36.84 202 GLU A C 1
ATOM 1585 O O . GLU A 1 202 ? -7.716 -50.975 4.302 1.00 36.84 202 GLU A O 1
ATOM 1590 N N . GLU A 1 203 ? -5.630 -50.312 3.900 1.00 34.06 203 GLU A N 1
ATOM 1591 C CA . GLU A 1 203 ? -5.923 -48.874 4.111 1.00 34.06 203 GLU A CA 1
ATOM 1592 C C . GLU A 1 203 ? -6.399 -48.135 2.842 1.00 34.06 203 GLU A C 1
ATOM 1594 O O . GLU A 1 203 ? -6.702 -46.936 2.869 1.00 34.06 203 GLU A O 1
ATOM 1599 N N . SER A 1 204 ? -6.503 -48.838 1.709 1.00 34.25 204 SER A N 1
ATOM 1600 C CA . SER A 1 204 ? -6.906 -48.253 0.422 1.00 34.25 204 SER A CA 1
ATOM 1601 C C . SER A 1 204 ? -8.378 -47.819 0.369 1.00 34.25 204 SER A C 1
ATOM 1603 O O . SER A 1 204 ? -8.732 -47.020 -0.497 1.00 34.25 204 SER A O 1
ATOM 1605 N N . GLU A 1 205 ? -9.236 -48.307 1.265 1.00 32.66 205 GLU A N 1
ATOM 1606 C CA . GLU A 1 205 ? -10.648 -47.896 1.322 1.00 32.66 205 GLU A CA 1
ATOM 1607 C C . GLU A 1 205 ? -10.861 -46.655 2.212 1.00 32.66 205 GLU A C 1
ATOM 1609 O O . GLU A 1 205 ? -11.758 -45.859 1.943 1.00 32.66 205 GLU A O 1
ATOM 1614 N N . LEU A 1 206 ? -9.980 -46.389 3.190 1.00 34.00 206 LEU A N 1
ATOM 1615 C CA . LEU A 1 206 ? -10.044 -45.164 4.008 1.00 34.00 206 LEU A CA 1
ATOM 1616 C C . LEU A 1 206 ? -9.461 -43.925 3.306 1.00 34.00 206 LEU A C 1
ATOM 1618 O O . LEU A 1 206 ? -9.756 -42.798 3.701 1.00 34.00 206 LEU A O 1
ATOM 1622 N N . SER A 1 207 ? -8.640 -44.106 2.266 1.00 36.75 207 SER A N 1
ATOM 1623 C CA . SER A 1 207 ? -7.987 -43.012 1.527 1.00 36.75 207 SER A CA 1
ATOM 1624 C C . SER A 1 207 ? -8.895 -42.304 0.512 1.00 36.75 207 SER A C 1
ATOM 1626 O O . SER A 1 207 ? -8.524 -41.252 -0.003 1.00 36.75 207 SER A O 1
ATOM 1628 N N . LYS A 1 208 ? -10.100 -42.837 0.261 1.00 33.56 208 LYS A N 1
ATOM 1629 C CA . LYS A 1 208 ? -11.152 -42.179 -0.536 1.00 33.56 208 LYS A CA 1
ATOM 1630 C C . LYS A 1 208 ? -11.981 -41.169 0.266 1.00 33.56 208 LYS A C 1
ATOM 1632 O O . LYS A 1 208 ? -12.806 -40.470 -0.318 1.00 33.56 208 LYS A O 1
ATOM 1637 N N . LEU A 1 209 ? -11.790 -41.073 1.585 1.00 34.09 209 LEU A N 1
ATOM 1638 C CA . LEU A 1 209 ? -12.450 -40.043 2.380 1.00 34.09 209 LEU A CA 1
ATOM 1639 C C . LEU A 1 209 ? -11.698 -38.717 2.247 1.00 34.09 209 LEU A C 1
ATOM 1641 O O . LEU A 1 209 ? -10.544 -38.597 2.659 1.00 34.09 209 LEU A O 1
ATOM 1645 N N . ALA A 1 210 ? -12.389 -37.720 1.686 1.00 37.56 210 ALA A N 1
ATOM 1646 C CA . ALA A 1 210 ? -11.980 -36.320 1.696 1.00 37.56 210 ALA A CA 1
ATOM 1647 C C . ALA A 1 210 ? -11.469 -35.913 3.096 1.00 37.56 210 ALA A C 1
ATOM 1649 O O . ALA A 1 210 ? -11.999 -36.408 4.100 1.00 37.56 210 ALA A O 1
ATOM 1650 N N . PRO A 1 211 ? -10.446 -35.040 3.197 1.00 43.66 211 PRO A N 1
ATOM 1651 C CA . PRO A 1 211 ? -9.894 -34.643 4.488 1.00 43.66 211 PRO A CA 1
ATOM 1652 C C . PRO A 1 211 ? -11.026 -34.157 5.390 1.00 43.66 211 PRO A C 1
ATOM 1654 O O . PRO A 1 211 ? -11.838 -33.350 4.956 1.00 43.66 211 PRO A O 1
ATOM 1657 N N . SER A 1 212 ? -11.101 -34.672 6.623 1.00 43.09 212 SER A N 1
ATOM 1658 C CA . SER A 1 212 ? -12.165 -34.327 7.571 1.00 43.09 212 SER A CA 1
ATOM 1659 C C . SER A 1 212 ? -12.265 -32.815 7.677 1.00 43.09 212 SER A C 1
ATOM 1661 O O . SER A 1 212 ? -11.311 -32.175 8.118 1.00 43.09 212 SER A O 1
ATOM 1663 N N . THR A 1 213 ? -13.378 -32.254 7.227 1.00 40.31 213 THR A N 1
ATOM 1664 C CA . THR A 1 213 ? -13.554 -30.815 7.169 1.00 40.31 213 THR A CA 1
ATOM 1665 C C . THR A 1 213 ? -14.222 -30.298 8.436 1.00 40.31 213 THR A C 1
ATOM 1667 O O . THR A 1 213 ? -14.994 -31.016 9.070 1.00 40.31 213 THR A O 1
ATOM 1670 N N . ASN A 1 214 ? -13.988 -29.040 8.805 1.00 44.84 214 ASN A N 1
ATOM 1671 C CA . ASN A 1 214 ? -14.894 -28.358 9.728 1.00 44.84 214 ASN A CA 1
ATOM 1672 C C . ASN A 1 214 ? -16.287 -28.184 9.078 1.00 44.84 214 ASN A C 1
ATOM 1674 O O . ASN A 1 214 ? -16.500 -28.523 7.910 1.00 44.84 214 ASN A O 1
ATOM 1678 N N . THR A 1 215 ? -17.240 -27.614 9.816 1.00 31.88 215 THR A N 1
ATOM 1679 C CA . THR A 1 215 ? -18.606 -27.308 9.344 1.00 31.88 215 THR A CA 1
ATOM 1680 C C . THR A 1 215 ? -18.665 -26.403 8.103 1.00 31.88 215 THR A C 1
ATOM 1682 O O . THR A 1 215 ? -19.731 -26.269 7.514 1.00 31.88 215 THR A O 1
ATOM 1685 N N . LEU A 1 216 ? -17.540 -25.808 7.685 1.00 31.88 216 LEU A N 1
ATOM 1686 C CA . LEU A 1 216 ? -17.401 -24.976 6.485 1.00 31.88 216 LEU A CA 1
ATOM 1687 C C . LEU A 1 216 ? -16.747 -25.711 5.299 1.00 31.88 216 LEU A C 1
ATOM 1689 O O . LEU A 1 216 ? -16.452 -25.081 4.287 1.00 31.88 216 LEU A O 1
ATOM 1693 N N . GLY A 1 217 ? -16.489 -27.021 5.394 1.00 34.06 217 GLY A N 1
ATOM 1694 C CA . GLY A 1 217 ? -15.867 -27.773 4.298 1.00 34.06 217 GLY A CA 1
ATOM 1695 C C . GLY A 1 217 ? -14.348 -27.568 4.172 1.00 34.06 217 GLY A C 1
ATOM 1696 O O . GLY A 1 217 ? -13.781 -27.870 3.125 1.00 34.06 217 GLY A O 1
ATOM 1697 N N . LEU A 1 218 ? -13.671 -27.074 5.220 1.00 42.28 218 LEU A N 1
ATOM 1698 C CA . LEU A 1 218 ? -12.223 -26.820 5.224 1.00 42.28 218 LEU A CA 1
ATOM 1699 C C . LEU A 1 218 ? -11.436 -27.899 5.990 1.00 42.28 218 LEU A C 1
ATOM 1701 O O . LEU A 1 218 ? -11.869 -28.257 7.086 1.00 42.28 218 LEU A O 1
ATOM 1705 N N . PRO A 1 219 ? -10.279 -28.383 5.490 1.00 41.75 219 PRO A N 1
ATOM 1706 C CA . PRO A 1 219 ? -9.520 -29.476 6.105 1.00 41.75 219 PRO A CA 1
ATOM 1707 C C . PRO A 1 219 ? -9.130 -29.195 7.563 1.00 41.75 219 PRO A C 1
ATOM 1709 O O . PRO A 1 219 ? -8.465 -28.204 7.862 1.00 41.75 219 PRO A O 1
ATOM 1712 N N . LEU A 1 220 ? -9.491 -30.091 8.480 1.00 41.78 220 LEU A N 1
ATOM 1713 C CA . LEU A 1 220 ? -8.951 -30.113 9.837 1.00 41.78 220 LEU A CA 1
ATOM 1714 C C . LEU A 1 220 ? -7.516 -30.648 9.775 1.00 41.78 220 LEU A C 1
ATOM 1716 O O . LEU A 1 220 ? -7.286 -31.768 9.310 1.00 41.78 220 LEU A O 1
ATOM 1720 N N . ILE A 1 221 ? -6.551 -29.867 10.265 1.00 43.03 221 ILE A N 1
ATOM 1721 C CA . ILE A 1 221 ? -5.172 -30.335 10.446 1.00 43.03 221 ILE A CA 1
ATOM 1722 C C . ILE A 1 221 ? -5.203 -31.432 11.518 1.00 43.03 221 ILE A C 1
ATOM 1724 O O . ILE A 1 221 ? -5.313 -31.148 12.709 1.00 43.03 221 ILE A O 1
ATOM 1728 N N . LYS A 1 222 ? -5.157 -32.702 11.096 1.00 40.28 222 LYS A N 1
ATOM 1729 C CA . LYS A 1 222 ? -5.010 -33.841 12.011 1.00 40.28 222 LYS A CA 1
ATOM 1730 C C . LYS A 1 222 ? -3.620 -33.812 12.647 1.00 40.28 222 LYS A C 1
ATOM 1732 O O . LYS A 1 222 ? -2.647 -33.440 11.997 1.00 40.28 222 LYS A O 1
ATOM 1737 N N . GLN A 1 223 ? -3.525 -34.303 13.881 1.00 36.00 223 GLN A N 1
ATOM 1738 C CA . GLN A 1 223 ? -2.277 -34.485 14.637 1.00 36.00 223 GLN A CA 1
ATOM 1739 C C . GLN A 1 223 ? -1.194 -35.238 13.829 1.00 36.00 223 GLN A C 1
ATOM 1741 O O . GLN A 1 223 ? -0.021 -34.916 13.938 1.00 36.00 223 GLN A O 1
ATOM 1746 N N . ALA A 1 224 ? -1.598 -36.125 12.911 1.00 32.69 224 ALA A N 1
ATOM 1747 C CA . ALA A 1 224 ? -0.716 -36.841 11.981 1.00 32.69 224 ALA A CA 1
ATOM 1748 C C . ALA A 1 224 ? 0.022 -35.959 10.943 1.00 32.69 224 ALA A C 1
ATOM 1750 O O . ALA A 1 224 ? 0.974 -36.418 10.323 1.00 32.69 224 ALA A O 1
ATOM 1751 N N . ILE A 1 225 ? -0.409 -34.711 10.715 1.00 38.22 225 ILE A N 1
ATOM 1752 C CA . ILE A 1 225 ? 0.283 -33.764 9.818 1.00 38.22 225 ILE A CA 1
ATOM 1753 C C . ILE A 1 225 ? 1.326 -32.949 10.600 1.00 38.22 225 ILE A C 1
ATOM 1755 O O . ILE A 1 225 ? 2.273 -32.454 9.997 1.00 38.22 225 ILE A O 1
ATOM 1759 N N . ALA A 1 226 ? 1.217 -32.853 11.933 1.00 40.97 226 ALA A N 1
ATOM 1760 C CA . ALA A 1 226 ? 2.223 -32.179 12.758 1.00 40.97 226 ALA A CA 1
ATOM 1761 C C . ALA A 1 226 ? 3.600 -32.848 12.613 1.00 40.97 226 ALA A C 1
ATOM 1763 O O . ALA A 1 226 ? 4.593 -32.148 12.442 1.00 40.97 226 ALA A O 1
ATOM 1764 N N . ASP A 1 227 ? 3.642 -34.182 12.550 1.00 37.59 227 ASP A N 1
ATOM 1765 C CA . ASP A 1 227 ? 4.875 -34.933 12.282 1.00 37.59 227 ASP A CA 1
ATOM 1766 C C . ASP A 1 227 ? 5.469 -34.584 10.912 1.00 37.59 227 ASP A C 1
ATOM 1768 O O . ASP A 1 227 ? 6.679 -34.456 10.781 1.00 37.59 227 ASP A O 1
ATOM 1772 N N . VAL A 1 228 ? 4.634 -34.330 9.896 1.00 41.88 228 VAL A N 1
ATOM 1773 C CA . VAL A 1 228 ? 5.086 -33.885 8.566 1.00 41.88 228 VAL A CA 1
ATOM 1774 C C . VAL A 1 228 ? 5.625 -32.449 8.608 1.00 41.88 228 VAL A C 1
ATOM 1776 O O . VAL A 1 228 ? 6.604 -32.153 7.934 1.00 41.88 228 VAL A O 1
ATOM 1779 N N . PHE A 1 229 ? 5.044 -31.560 9.421 1.00 42.47 229 PHE A N 1
ATOM 1780 C CA . PHE A 1 229 ? 5.586 -30.215 9.660 1.00 42.47 229 PHE A CA 1
ATOM 1781 C C . PHE A 1 229 ? 6.964 -30.270 10.327 1.00 42.47 229 PHE A C 1
ATOM 1783 O O . PHE A 1 229 ? 7.883 -29.584 9.879 1.00 42.47 229 PHE A O 1
ATOM 1790 N N . PHE A 1 230 ? 7.126 -31.109 11.355 1.00 45.16 230 PHE A N 1
ATOM 1791 C CA . PHE A 1 230 ? 8.426 -31.337 11.984 1.00 45.16 230 PHE A CA 1
ATOM 1792 C C . PHE A 1 230 ? 9.413 -31.993 11.017 1.00 45.16 230 PHE A C 1
ATOM 1794 O O . PHE A 1 230 ? 10.573 -31.615 11.021 1.00 45.16 230 PHE A O 1
ATOM 1801 N N . HIS A 1 231 ? 8.958 -32.873 10.125 1.00 43.66 231 HIS A N 1
ATOM 1802 C CA . HIS A 1 231 ? 9.789 -33.523 9.106 1.00 43.66 231 HIS A CA 1
ATOM 1803 C C . HIS A 1 231 ? 10.158 -32.611 7.918 1.00 43.66 231 HIS A C 1
ATOM 1805 O O . HIS A 1 231 ? 11.112 -32.889 7.205 1.00 43.66 231 HIS A O 1
ATOM 1811 N N . VAL A 1 232 ? 9.415 -31.528 7.665 1.00 48.81 232 VAL A N 1
ATOM 1812 C CA . VAL A 1 232 ? 9.811 -30.479 6.701 1.00 48.81 232 VAL A CA 1
ATOM 1813 C C . VAL A 1 232 ? 10.833 -29.518 7.321 1.00 48.81 232 VAL A C 1
ATOM 1815 O O . VAL A 1 232 ? 11.621 -28.908 6.600 1.00 48.81 232 VAL A O 1
ATOM 1818 N N . LEU A 1 233 ? 10.812 -29.370 8.649 1.00 50.09 233 LEU A N 1
ATOM 1819 C CA . LEU A 1 233 ? 11.730 -28.516 9.410 1.00 50.09 233 LEU A CA 1
ATOM 1820 C C . LEU A 1 233 ? 13.007 -29.243 9.864 1.00 50.09 233 LEU A C 1
ATOM 1822 O O . LEU A 1 233 ? 14.046 -28.599 10.000 1.00 50.09 233 LEU A O 1
ATOM 1826 N N . ALA A 1 234 ? 12.931 -30.553 10.095 1.00 47.19 234 ALA A N 1
ATOM 1827 C CA . ALA A 1 234 ? 14.057 -31.443 10.338 1.00 47.19 234 ALA A CA 1
ATOM 1828 C C . ALA A 1 234 ? 14.518 -32.023 8.997 1.00 47.19 234 ALA A C 1
ATOM 1830 O O . ALA A 1 234 ? 13.708 -32.576 8.257 1.00 47.19 234 ALA A O 1
ATOM 1831 N N . ASP A 1 235 ? 15.798 -31.869 8.653 1.00 49.25 235 ASP A N 1
ATOM 1832 C CA . ASP A 1 235 ? 16.347 -32.493 7.447 1.00 49.25 235 ASP A CA 1
ATOM 1833 C C . ASP A 1 235 ? 16.103 -34.016 7.476 1.00 49.25 235 ASP A C 1
ATOM 1835 O O . ASP A 1 235 ? 16.190 -34.627 8.538 1.00 49.25 235 ASP A O 1
ATOM 1839 N N . ASP A 1 236 ? 15.797 -34.629 6.321 1.00 47.09 236 ASP A N 1
ATOM 1840 C CA . ASP A 1 236 ? 15.700 -36.092 6.199 1.00 47.09 236 ASP A CA 1
ATOM 1841 C C . ASP A 1 236 ? 16.972 -36.729 6.798 1.00 47.09 236 ASP A C 1
ATOM 1843 O O . ASP A 1 236 ? 18.080 -36.456 6.317 1.00 47.09 236 ASP A O 1
ATOM 1847 N N . ASP A 1 237 ? 16.814 -37.564 7.833 1.00 45.12 237 ASP A N 1
ATOM 1848 C CA . ASP A 1 237 ? 17.905 -38.281 8.499 1.00 45.12 237 ASP A CA 1
ATOM 1849 C C . ASP A 1 237 ? 18.719 -39.070 7.462 1.00 45.12 237 ASP A C 1
ATOM 1851 O O . ASP A 1 237 ? 18.332 -40.151 7.008 1.00 45.12 237 ASP A O 1
ATOM 1855 N N . GLN A 1 238 ? 19.868 -38.531 7.045 1.00 44.94 238 GLN A N 1
ATOM 1856 C CA . GLN A 1 238 ? 20.837 -39.332 6.308 1.00 44.94 238 GLN A CA 1
ATOM 1857 C C . GLN A 1 238 ? 21.475 -40.334 7.273 1.00 44.94 238 GLN A C 1
ATOM 1859 O O . GLN A 1 238 ? 21.835 -39.936 8.383 1.00 44.94 238 GLN A O 1
ATOM 1864 N N . PRO A 1 239 ? 21.658 -41.603 6.860 1.00 43.03 239 PRO A N 1
ATOM 1865 C CA . PRO A 1 239 ? 22.165 -42.649 7.736 1.00 43.03 239 PRO A CA 1
ATOM 1866 C C . PRO A 1 239 ? 23.503 -42.236 8.352 1.00 43.03 239 PRO A C 1
ATOM 1868 O O . PRO A 1 239 ? 24.438 -41.851 7.644 1.00 43.03 239 PRO A O 1
ATOM 1871 N N . GLU A 1 240 ? 23.538 -42.291 9.684 1.00 45.28 240 GLU A N 1
ATOM 1872 C CA . GLU A 1 240 ? 24.632 -41.847 10.540 1.00 45.28 240 GLU A CA 1
ATOM 1873 C C . GLU A 1 240 ? 25.969 -42.448 10.084 1.00 45.28 240 GLU A C 1
ATOM 1875 O O . GLU A 1 240 ? 26.217 -43.648 10.202 1.00 45.28 240 GLU A O 1
ATOM 1880 N N . LYS A 1 241 ? 26.860 -41.597 9.571 1.00 47.56 241 LYS A N 1
ATOM 1881 C CA . LYS A 1 241 ? 28.298 -41.867 9.583 1.00 47.56 241 LYS A CA 1
ATOM 1882 C C . LYS A 1 241 ? 28.896 -41.026 10.695 1.00 47.56 241 LYS A C 1
ATOM 1884 O O . LYS A 1 241 ? 28.662 -39.821 10.718 1.00 47.56 241 LYS A O 1
ATOM 1889 N N . GLU A 1 242 ? 29.609 -41.691 11.602 1.00 48.59 242 GLU A N 1
ATOM 1890 C CA . GLU A 1 242 ? 30.258 -41.156 12.805 1.00 48.59 242 GLU A CA 1
ATOM 1891 C C . GLU A 1 242 ? 30.787 -39.724 12.603 1.00 48.59 242 GLU A C 1
ATOM 1893 O O . GLU A 1 242 ? 31.867 -39.509 12.054 1.00 48.59 242 GLU A O 1
ATOM 1898 N N . SER A 1 243 ? 30.004 -38.729 13.029 1.00 49.28 243 SER A N 1
ATOM 1899 C CA . SER A 1 243 ? 30.393 -37.319 13.010 1.00 49.28 243 SER A CA 1
ATOM 1900 C C . SER A 1 243 ? 30.694 -36.858 14.430 1.00 49.28 243 SER A C 1
ATOM 1902 O O . SER A 1 243 ? 29.904 -37.110 15.342 1.00 49.28 243 SER A O 1
ATOM 1904 N N . ASN A 1 244 ? 31.812 -36.157 14.609 1.00 62.41 244 ASN A N 1
ATOM 1905 C CA . ASN A 1 244 ? 32.249 -35.622 15.898 1.00 62.41 244 ASN A CA 1
ATOM 1906 C C . ASN A 1 244 ? 31.190 -34.661 16.494 1.00 62.41 244 ASN A C 1
ATOM 1908 O O . ASN A 1 244 ? 30.443 -34.034 15.739 1.00 62.41 244 ASN A O 1
ATOM 1912 N N . ALA A 1 245 ? 31.120 -34.505 17.823 1.00 62.78 245 ALA A N 1
ATOM 1913 C CA . ALA A 1 245 ? 30.067 -33.711 18.485 1.00 62.78 245 ALA A CA 1
ATOM 1914 C C . ALA A 1 245 ? 29.976 -32.258 17.965 1.00 62.78 245 ALA A C 1
ATOM 1916 O O . ALA A 1 245 ? 28.880 -31.728 17.780 1.00 62.78 245 ALA A O 1
ATOM 1917 N N . ASP A 1 246 ? 31.121 -31.656 17.633 1.00 58.16 246 ASP A N 1
ATOM 1918 C CA . ASP A 1 246 ? 31.195 -30.312 17.050 1.00 58.16 246 ASP A CA 1
ATOM 1919 C C . ASP A 1 246 ? 30.645 -30.251 15.616 1.00 58.16 246 ASP A C 1
ATOM 1921 O O . ASP A 1 246 ? 30.004 -29.273 15.236 1.00 58.16 246 ASP A O 1
ATOM 1925 N N . GLN A 1 247 ? 30.826 -31.313 14.822 1.00 58.97 247 GLN A N 1
ATOM 1926 C CA . GLN A 1 247 ? 30.267 -31.407 13.467 1.00 58.97 247 GLN A CA 1
ATOM 1927 C C . GLN A 1 247 ? 28.752 -31.619 13.497 1.00 58.97 247 GLN A C 1
ATOM 1929 O O . GLN A 1 247 ? 28.042 -31.056 12.666 1.00 58.97 247 GLN A O 1
ATOM 1934 N N . LYS A 1 248 ? 28.247 -32.384 14.474 1.00 62.66 248 LYS A N 1
ATOM 1935 C CA . LYS A 1 248 ? 26.806 -32.550 14.693 1.00 62.66 248 LYS A CA 1
ATOM 1936 C C . LYS A 1 248 ? 26.154 -31.221 15.074 1.00 62.66 248 LYS A C 1
ATOM 1938 O O . LYS A 1 248 ? 25.159 -30.843 14.466 1.00 62.66 248 LYS A O 1
ATOM 1943 N N . LYS A 1 249 ? 26.767 -30.469 15.993 1.00 63.78 249 LYS A N 1
ATOM 1944 C CA . LYS A 1 249 ? 26.291 -29.139 16.393 1.00 63.78 249 LYS A CA 1
ATOM 1945 C C . LYS A 1 249 ? 26.321 -28.133 15.237 1.00 63.78 249 LYS A C 1
ATOM 1947 O O . LYS A 1 249 ? 25.335 -27.440 15.020 1.00 63.78 249 LYS A O 1
ATOM 1952 N N . ALA A 1 250 ? 27.406 -28.094 14.460 1.00 60.66 250 ALA A N 1
ATOM 1953 C CA . ALA A 1 250 ? 27.492 -27.235 13.278 1.00 60.66 250 ALA A CA 1
ATOM 1954 C C . ALA A 1 250 ? 26.409 -27.581 12.240 1.00 60.66 250 ALA A C 1
ATOM 1956 O O . ALA A 1 250 ? 25.786 -26.691 11.671 1.00 60.66 250 ALA A O 1
ATOM 1957 N N . ARG A 1 251 ? 26.131 -28.873 12.028 1.00 61.06 251 ARG A N 1
ATOM 1958 C CA . ARG A 1 251 ? 25.079 -29.332 11.113 1.00 61.06 251 ARG A CA 1
ATOM 1959 C C . ARG A 1 251 ? 23.672 -29.005 11.620 1.00 61.06 251 ARG A C 1
ATOM 1961 O O . ARG A 1 251 ? 22.831 -28.596 10.830 1.00 61.06 251 ARG A O 1
ATOM 1968 N N . GLU A 1 252 ? 23.420 -29.126 12.921 1.00 62.75 252 GLU A N 1
ATOM 1969 C CA . GLU A 1 252 ? 22.158 -28.699 13.544 1.00 62.75 252 GLU A CA 1
ATOM 1970 C C . GLU A 1 252 ? 21.959 -27.177 13.440 1.00 62.75 252 GLU A C 1
ATOM 1972 O O . GLU A 1 252 ? 20.851 -26.724 13.159 1.00 62.75 252 GLU A O 1
ATOM 1977 N N . GLU A 1 253 ? 23.022 -26.379 13.582 1.00 60.25 253 GLU A N 1
ATOM 1978 C CA . GLU A 1 253 ? 22.989 -24.922 13.382 1.00 60.25 253 GLU A CA 1
ATOM 1979 C C . GLU A 1 253 ? 22.773 -24.519 11.910 1.00 60.25 253 GLU A C 1
ATOM 1981 O O . GLU A 1 253 ? 22.160 -23.480 11.658 1.00 60.25 253 GLU A O 1
ATOM 1986 N N . MET A 1 254 ? 23.222 -25.344 10.955 1.00 60.09 254 MET A N 1
ATOM 1987 C CA . MET A 1 254 ? 23.027 -25.169 9.503 1.00 60.09 254 MET A CA 1
ATOM 1988 C C . MET A 1 254 ? 21.740 -25.819 8.960 1.00 60.09 254 MET A C 1
ATOM 1990 O O . MET A 1 254 ? 21.396 -25.628 7.788 1.00 60.09 254 MET A O 1
ATOM 1994 N N . SER A 1 255 ? 21.001 -26.546 9.806 1.00 71.31 255 SER A N 1
ATOM 1995 C CA . SER A 1 255 ? 19.649 -27.018 9.498 1.00 71.31 255 SER A CA 1
ATOM 1996 C C . SER A 1 255 ? 18.692 -25.838 9.360 1.00 71.31 255 SER A C 1
ATOM 1998 O O . SER A 1 255 ? 18.915 -24.759 9.913 1.00 71.31 255 SER A O 1
ATOM 2000 N N . LEU A 1 256 ? 17.571 -26.039 8.675 1.00 67.62 256 LEU A N 1
ATOM 2001 C CA . LEU A 1 256 ? 16.576 -24.987 8.494 1.00 67.62 256 LEU A CA 1
ATOM 2002 C C . LEU A 1 256 ? 16.073 -24.398 9.826 1.00 67.62 256 LEU A C 1
ATOM 2004 O O . LEU A 1 256 ? 15.960 -23.178 9.968 1.00 67.62 256 LEU A O 1
ATOM 2008 N N . LEU A 1 257 ? 15.802 -25.253 10.815 1.00 71.56 257 LEU A N 1
ATOM 2009 C CA . LEU A 1 257 ? 15.387 -24.815 12.147 1.00 71.56 257 LEU A CA 1
ATOM 2010 C C . LEU A 1 257 ? 16.518 -24.073 12.880 1.00 71.56 257 LEU A C 1
ATOM 2012 O O . LEU A 1 257 ? 16.258 -23.073 13.549 1.00 71.56 257 LEU A O 1
ATOM 2016 N N . GLY A 1 258 ? 17.766 -24.529 12.734 1.00 69.12 258 GLY A N 1
ATOM 2017 C CA . GLY A 1 258 ? 18.950 -23.866 13.286 1.00 69.12 258 GLY A CA 1
ATOM 2018 C C . GLY A 1 258 ? 19.150 -22.464 12.714 1.00 69.12 258 GLY A C 1
ATOM 2019 O O . GLY A 1 258 ? 19.299 -21.498 13.462 1.00 69.12 258 GLY A O 1
ATOM 2020 N N . VAL A 1 259 ? 19.037 -22.334 11.395 1.00 73.31 259 VAL A N 1
ATOM 2021 C CA . VAL A 1 259 ? 19.182 -21.077 10.655 1.00 73.31 259 VAL A CA 1
ATOM 2022 C C . VAL A 1 259 ? 18.074 -20.080 11.017 1.00 73.31 259 VAL A C 1
ATOM 2024 O O . VAL A 1 259 ? 18.365 -18.909 11.272 1.00 73.31 259 VAL A O 1
ATOM 2027 N N . LEU A 1 260 ? 16.819 -20.530 11.135 1.00 77.31 260 LEU A N 1
ATOM 2028 C CA . LEU A 1 260 ? 15.711 -19.690 11.611 1.00 77.31 260 LEU A CA 1
ATOM 2029 C C . LEU A 1 260 ? 15.889 -19.273 13.077 1.00 77.31 260 LEU A C 1
ATOM 2031 O O . LEU A 1 260 ? 15.689 -18.106 13.412 1.00 77.31 260 LEU A O 1
ATOM 2035 N N . ASN A 1 261 ? 16.317 -20.184 13.954 1.00 77.94 261 ASN A N 1
ATOM 2036 C CA . ASN A 1 261 ? 16.594 -19.857 15.354 1.00 77.94 261 ASN A CA 1
ATOM 2037 C C . ASN A 1 261 ? 17.737 -18.846 15.493 1.00 77.94 261 ASN A C 1
ATOM 2039 O O . ASN A 1 261 ? 17.646 -17.929 16.308 1.00 77.94 261 ASN A O 1
ATOM 2043 N N . ASN A 1 262 ? 18.793 -18.979 14.691 1.00 78.38 262 ASN A N 1
ATOM 2044 C CA . ASN A 1 262 ? 19.903 -18.032 14.665 1.00 78.38 262 ASN A CA 1
ATOM 2045 C C . ASN A 1 262 ? 19.455 -16.652 14.172 1.00 78.38 262 ASN A C 1
ATOM 2047 O O . ASN A 1 262 ? 19.800 -15.647 14.792 1.00 78.38 262 ASN A O 1
ATOM 2051 N N . TYR A 1 263 ? 18.621 -16.593 13.129 1.00 79.94 263 TYR A N 1
ATOM 2052 C CA . TYR A 1 263 ? 18.016 -15.339 12.678 1.00 79.94 263 TYR A CA 1
ATOM 2053 C C . TYR A 1 263 ? 17.191 -14.674 13.790 1.00 79.94 263 TYR A C 1
ATOM 2055 O O . TYR A 1 263 ? 17.408 -13.500 14.095 1.00 79.94 263 TYR A O 1
ATOM 2063 N N . ASN A 1 264 ? 16.322 -15.448 14.449 1.00 81.88 264 ASN A N 1
ATOM 2064 C CA . ASN A 1 264 ? 15.423 -14.982 15.508 1.00 81.88 264 ASN A CA 1
ATOM 2065 C C . ASN A 1 264 ? 16.154 -14.527 16.782 1.00 81.88 264 ASN A C 1
ATOM 2067 O O . ASN A 1 264 ? 15.594 -13.763 17.559 1.00 81.88 264 ASN A O 1
ATOM 2071 N N . ARG A 1 265 ? 17.392 -14.985 17.016 1.00 74.00 265 ARG A N 1
ATOM 2072 C CA . ARG A 1 265 ? 18.227 -14.529 18.143 1.00 74.00 265 ARG A CA 1
ATOM 2073 C C . ARG A 1 265 ? 18.806 -13.131 17.933 1.00 74.00 265 ARG A C 1
ATOM 2075 O O . ARG A 1 265 ? 19.032 -12.432 18.913 1.00 74.00 265 ARG A O 1
ATOM 2082 N N . GLY A 1 266 ? 19.086 -12.754 16.685 1.00 74.06 266 GLY A N 1
ATOM 2083 C CA . GLY A 1 266 ? 19.729 -11.479 16.344 1.00 74.06 266 GLY A CA 1
ATOM 2084 C C . GLY A 1 266 ? 18.792 -10.413 15.772 1.00 74.06 266 GLY A C 1
ATOM 2085 O O . GLY A 1 266 ? 19.207 -9.267 15.633 1.00 74.06 266 GLY A O 1
ATOM 2086 N N . ASN A 1 267 ? 17.555 -10.770 15.417 1.00 84.19 267 ASN A N 1
ATOM 2087 C CA . ASN A 1 267 ? 16.604 -9.900 14.714 1.00 84.19 267 ASN A CA 1
ATOM 2088 C C . ASN A 1 267 ? 15.206 -9.987 15.353 1.00 84.19 267 ASN A C 1
ATOM 2090 O O . ASN A 1 267 ? 15.080 -10.325 16.527 1.00 84.19 267 ASN A O 1
ATOM 2094 N N . TYR A 1 268 ? 14.166 -9.645 14.592 1.00 87.06 268 TYR A N 1
ATOM 2095 C CA . TYR A 1 268 ? 12.779 -9.976 14.910 1.00 87.06 268 TYR A CA 1
ATOM 2096 C C . TYR A 1 268 ? 12.486 -11.453 14.605 1.00 87.06 268 TYR A C 1
ATOM 2098 O O . TYR A 1 268 ? 13.237 -12.126 13.892 1.00 87.06 268 TYR A O 1
ATOM 2106 N N . LYS A 1 269 ? 11.368 -11.968 15.120 1.00 87.44 269 LYS A N 1
ATOM 2107 C CA . LYS A 1 269 ? 10.977 -13.371 14.943 1.00 87.44 269 LYS A CA 1
ATOM 2108 C C . LYS A 1 269 ? 10.409 -13.591 13.545 1.00 87.44 269 LYS A C 1
ATOM 2110 O O . LYS A 1 269 ? 9.433 -12.959 13.154 1.00 87.44 269 LYS A O 1
ATOM 2115 N N . LEU A 1 270 ? 10.992 -14.514 12.797 1.00 86.06 270 LEU A N 1
ATOM 2116 C CA . LEU A 1 270 ? 10.507 -14.968 11.504 1.00 86.06 270 LEU A CA 1
ATOM 2117 C C . LEU A 1 270 ? 9.847 -16.336 11.658 1.00 86.06 270 LEU A C 1
ATOM 2119 O O . LEU A 1 270 ? 10.514 -17.320 11.985 1.00 86.06 270 LEU A O 1
ATOM 2123 N N . ASN A 1 271 ? 8.549 -16.397 11.368 1.00 85.62 271 ASN A N 1
ATOM 2124 C CA . ASN A 1 271 ? 7.759 -17.613 11.503 1.00 85.62 271 ASN A CA 1
ATOM 2125 C C . ASN A 1 271 ? 7.191 -18.019 10.127 1.00 85.62 271 ASN A C 1
ATOM 2127 O O . ASN A 1 271 ? 6.490 -17.227 9.490 1.00 85.62 271 ASN A O 1
ATOM 2131 N N . PRO A 1 272 ? 7.492 -19.231 9.626 1.00 84.88 272 PRO A N 1
ATOM 2132 C CA . PRO A 1 272 ? 7.000 -19.671 8.328 1.00 84.88 272 PRO A CA 1
ATOM 2133 C C . PRO A 1 272 ? 5.508 -20.008 8.371 1.00 84.88 272 PRO A C 1
ATOM 2135 O O . PRO A 1 272 ? 5.032 -20.662 9.298 1.00 84.88 272 PRO A O 1
ATOM 2138 N N . VAL A 1 273 ? 4.793 -19.635 7.311 1.00 85.50 273 VAL A N 1
ATOM 2139 C CA . VAL A 1 273 ? 3.458 -20.154 6.996 1.00 85.50 273 VAL A CA 1
ATOM 2140 C C . VAL A 1 273 ? 3.620 -21.247 5.949 1.00 85.50 273 VAL A C 1
ATOM 2142 O O . VAL A 1 273 ? 4.033 -20.981 4.819 1.00 85.50 273 VAL A O 1
ATOM 2145 N N . VAL A 1 274 ? 3.316 -22.484 6.333 1.00 82.56 274 VAL A N 1
ATOM 2146 C CA . VAL A 1 274 ? 3.429 -23.654 5.454 1.00 82.56 274 VAL A CA 1
ATOM 2147 C C . VAL A 1 274 ? 2.068 -23.949 4.845 1.00 82.56 274 VAL A C 1
ATOM 2149 O O . VAL A 1 274 ? 1.056 -24.039 5.540 1.00 82.56 274 VAL A O 1
ATOM 2152 N N . VAL A 1 275 ? 2.055 -24.139 3.533 1.00 82.88 275 VAL A N 1
ATOM 2153 C CA . VAL A 1 275 ? 0.853 -24.452 2.756 1.00 82.88 275 VAL A CA 1
ATOM 2154 C C . VAL A 1 275 ? 1.122 -25.630 1.821 1.00 82.88 275 VAL A C 1
ATOM 2156 O O . VAL A 1 275 ? 2.268 -26.004 1.562 1.00 82.88 275 VAL A O 1
ATOM 2159 N N . GLN A 1 276 ? 0.054 -26.241 1.313 1.00 82.94 276 GLN A N 1
ATOM 2160 C CA . GLN A 1 276 ? 0.161 -27.295 0.304 1.00 82.94 276 GLN A CA 1
ATOM 2161 C C . GLN A 1 276 ? 0.704 -26.713 -1.007 1.00 82.94 276 GLN A C 1
ATOM 2163 O O . GLN A 1 276 ? 0.261 -25.649 -1.438 1.00 82.94 276 GLN A O 1
ATOM 2168 N N . GLU A 1 277 ? 1.643 -27.403 -1.662 1.00 83.50 277 GLU A N 1
ATOM 2169 C CA . GLU A 1 277 ? 2.304 -26.883 -2.873 1.00 83.50 277 GLU A CA 1
ATOM 2170 C C . GLU A 1 277 ? 1.323 -26.645 -4.021 1.00 83.50 277 GLU A C 1
ATOM 2172 O O . GLU A 1 277 ? 1.390 -25.615 -4.690 1.00 83.50 277 GLU A O 1
ATOM 2177 N N . GLN A 1 278 ? 0.369 -27.558 -4.202 1.00 85.25 278 GLN A N 1
ATOM 2178 C CA . GLN A 1 278 ? -0.682 -27.426 -5.211 1.00 85.25 278 GLN A CA 1
ATOM 2179 C C . GLN A 1 278 ? -1.522 -26.165 -4.972 1.00 85.25 278 GLN A C 1
ATOM 2181 O O . GLN A 1 278 ? -1.715 -25.368 -5.890 1.00 85.25 278 GLN A O 1
ATOM 2186 N N . ASP A 1 279 ? -1.943 -25.938 -3.724 1.00 87.88 279 ASP A N 1
ATOM 2187 C CA . ASP A 1 279 ? -2.709 -24.748 -3.359 1.00 87.88 279 ASP A CA 1
ATOM 2188 C C . ASP A 1 279 ? -1.892 -23.476 -3.532 1.00 87.88 279 ASP A C 1
ATOM 2190 O O . ASP A 1 279 ? -2.416 -22.503 -4.064 1.00 87.88 279 ASP A O 1
ATOM 2194 N N . TYR A 1 280 ? -0.616 -23.476 -3.142 1.00 88.25 280 TYR A N 1
ATOM 2195 C CA . TYR A 1 280 ? 0.237 -22.301 -3.285 1.00 88.25 280 TYR A CA 1
ATOM 2196 C C . TYR A 1 280 ? 0.475 -21.924 -4.745 1.00 88.25 280 TYR A C 1
ATOM 2198 O O . TYR A 1 280 ? 0.415 -20.745 -5.085 1.00 88.25 280 TYR A O 1
ATOM 2206 N N . ASN A 1 281 ? 0.708 -22.903 -5.620 1.00 87.88 281 ASN A N 1
ATOM 2207 C CA . ASN A 1 281 ? 0.925 -22.647 -7.043 1.00 87.88 281 ASN A CA 1
ATOM 2208 C C . ASN A 1 281 ? -0.320 -22.025 -7.689 1.00 87.88 281 ASN A C 1
ATOM 2210 O O . ASN A 1 281 ? -0.213 -21.026 -8.404 1.00 87.88 281 ASN A O 1
ATOM 2214 N N . VAL A 1 282 ? -1.503 -22.556 -7.373 1.00 91.56 282 VAL A N 1
ATOM 2215 C CA . VAL A 1 282 ? -2.791 -22.044 -7.863 1.00 91.56 282 VAL A CA 1
ATOM 2216 C C . VAL A 1 282 ? -3.151 -20.693 -7.232 1.00 91.56 282 VAL A C 1
ATOM 2218 O O . VAL A 1 282 ? -3.668 -19.802 -7.901 1.00 91.56 282 VAL A O 1
ATOM 2221 N N . TYR A 1 283 ? -2.836 -20.492 -5.958 1.00 93.25 283 TYR A N 1
ATOM 2222 C CA . TYR A 1 283 ? -3.032 -19.230 -5.252 1.00 93.25 283 TYR A CA 1
ATOM 2223 C C . TYR A 1 283 ? -2.119 -18.117 -5.777 1.00 93.25 283 TYR A C 1
ATOM 2225 O O . TYR A 1 283 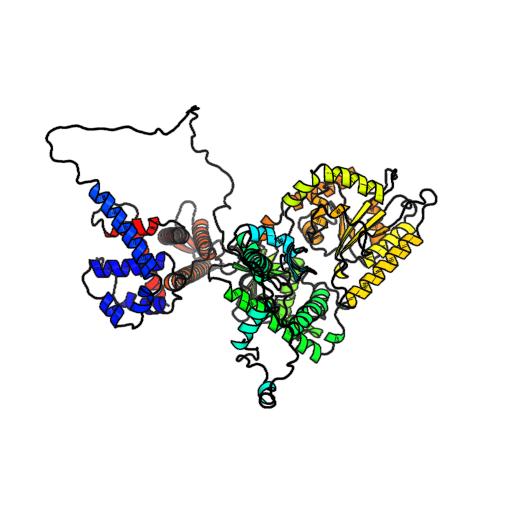? -2.600 -17.027 -6.088 1.00 93.25 283 TYR A O 1
ATOM 2233 N N . TYR A 1 284 ? -0.811 -18.373 -5.856 1.00 90.50 284 TYR A N 1
ATOM 2234 C CA . TYR A 1 284 ? 0.201 -17.375 -6.190 1.00 90.50 284 TYR A CA 1
ATOM 2235 C C . TYR A 1 284 ? 0.302 -17.184 -7.701 1.00 90.50 284 TYR A C 1
ATOM 2237 O O . TYR A 1 284 ? 0.108 -16.074 -8.190 1.00 90.50 284 TYR A O 1
ATOM 2245 N N . GLY A 1 285 ? 0.590 -18.247 -8.455 1.00 84.94 285 GLY A N 1
ATOM 2246 C CA . GLY A 1 285 ? 0.698 -18.193 -9.916 1.00 84.94 285 GLY A CA 1
ATOM 2247 C C . GLY A 1 285 ? -0.654 -17.998 -10.599 1.00 84.94 285 GLY A C 1
ATOM 2248 O O . GLY A 1 285 ? -0.730 -17.280 -11.590 1.00 84.94 285 GLY A O 1
ATOM 2249 N N . GLY A 1 286 ? -1.712 -18.584 -10.032 1.00 90.56 286 GLY A N 1
ATOM 2250 C CA . GLY A 1 286 ? -3.072 -18.498 -10.551 1.00 90.56 286 GLY A CA 1
ATOM 2251 C C . GLY A 1 286 ? -3.827 -17.245 -10.099 1.00 90.56 286 GLY A C 1
ATOM 2252 O O . GLY A 1 286 ? -3.703 -16.204 -10.730 1.00 90.56 286 GLY A O 1
ATOM 2253 N N . ILE A 1 287 ? -4.659 -17.324 -9.056 1.00 94.81 287 ILE A N 1
ATOM 2254 C CA . ILE A 1 287 ? -5.604 -16.241 -8.707 1.00 94.81 287 ILE A CA 1
ATOM 2255 C C . ILE A 1 287 ? -4.889 -14.914 -8.426 1.00 94.81 287 ILE A C 1
ATOM 2257 O O . ILE A 1 287 ? -5.319 -13.873 -8.917 1.00 94.81 287 ILE A O 1
ATOM 2261 N N . SER A 1 288 ? -3.792 -14.925 -7.665 1.00 94.88 288 SER A N 1
ATOM 2262 C CA . SER A 1 288 ? -3.107 -13.684 -7.288 1.00 94.88 288 SER A CA 1
ATOM 2263 C C . SER A 1 288 ? -2.485 -12.988 -8.502 1.00 94.88 288 SER A C 1
ATOM 2265 O O . SER A 1 288 ? -2.785 -11.825 -8.746 1.00 94.88 288 SER A O 1
ATOM 2267 N N . ASN A 1 289 ? -1.642 -13.678 -9.279 1.00 90.94 289 ASN A N 1
ATOM 2268 C CA . ASN A 1 289 ? -0.884 -13.051 -10.374 1.00 90.94 289 ASN A CA 1
ATOM 2269 C C . ASN A 1 289 ? -1.533 -13.169 -11.762 1.00 90.94 289 ASN A C 1
ATOM 2271 O O . ASN A 1 289 ? -1.224 -12.363 -12.633 1.00 90.94 289 ASN A O 1
ATOM 2275 N N . GLY A 1 290 ? -2.405 -14.151 -11.974 1.00 91.50 290 GLY A N 1
ATOM 2276 C CA . GLY A 1 290 ? -3.105 -14.388 -13.237 1.00 91.50 290 GLY A CA 1
ATOM 2277 C C . GLY A 1 290 ? -4.510 -13.785 -13.311 1.00 91.50 290 GLY A C 1
ATOM 2278 O O . GLY A 1 290 ? -5.046 -13.679 -14.409 1.00 91.50 290 GLY A O 1
ATOM 2279 N N . LEU A 1 291 ? -5.110 -13.386 -12.180 1.00 94.56 291 LEU A N 1
ATOM 2280 C CA . LEU A 1 291 ? -6.420 -12.718 -12.145 1.00 94.56 291 LEU A CA 1
ATOM 2281 C C . LEU A 1 291 ? -6.364 -11.373 -11.414 1.00 94.56 291 LEU A C 1
ATOM 2283 O O . LEU A 1 291 ? -6.607 -10.339 -12.024 1.00 94.56 291 LEU A O 1
ATOM 2287 N N . LEU A 1 292 ? -6.039 -11.366 -10.117 1.00 96.50 292 LEU A N 1
ATOM 2288 C CA . LEU A 1 292 ? -6.143 -10.164 -9.281 1.00 96.50 292 LEU A CA 1
ATOM 2289 C C . LEU A 1 292 ? -5.118 -9.090 -9.660 1.00 96.50 292 LEU A C 1
ATOM 2291 O O . LEU A 1 292 ? -5.481 -7.922 -9.734 1.00 96.50 292 LEU A O 1
ATOM 2295 N N . TRP A 1 293 ? -3.862 -9.461 -9.921 1.00 93.94 293 TRP A N 1
ATOM 2296 C CA . TRP A 1 293 ? -2.820 -8.518 -10.338 1.00 93.94 293 TRP A CA 1
ATOM 2297 C C . TRP A 1 293 ? -3.202 -7.746 -11.612 1.00 93.94 293 TRP A C 1
ATOM 2299 O O . TRP A 1 293 ? -3.305 -6.525 -11.514 1.00 93.94 293 TRP A O 1
ATOM 2309 N N . PRO A 1 294 ? -3.465 -8.386 -12.770 1.00 93.50 294 PRO A N 1
ATOM 2310 C CA . PRO A 1 294 ? -3.850 -7.658 -13.979 1.00 93.50 294 PRO A CA 1
ATOM 2311 C C . PRO A 1 294 ? -5.178 -6.909 -13.811 1.00 93.50 294 PRO A C 1
ATOM 2313 O O . PRO A 1 294 ? -5.266 -5.739 -14.175 1.00 93.50 294 PRO A O 1
ATOM 2316 N N . ALA A 1 295 ? -6.183 -7.522 -13.173 1.00 95.19 295 ALA A N 1
ATOM 2317 C CA . ALA A 1 295 ? -7.477 -6.878 -12.974 1.00 95.19 295 ALA A CA 1
ATOM 2318 C C . ALA A 1 295 ? -7.370 -5.585 -12.155 1.00 95.19 295 ALA A C 1
ATOM 2320 O O . ALA A 1 295 ? -7.863 -4.550 -12.583 1.00 95.19 295 ALA A O 1
ATOM 2321 N N . LEU A 1 296 ? -6.696 -5.611 -11.001 1.00 95.62 296 LEU A N 1
ATOM 2322 C CA . LEU A 1 296 ? -6.596 -4.447 -10.113 1.00 95.62 296 LEU A CA 1
ATOM 2323 C C . LEU A 1 296 ? -5.691 -3.331 -10.665 1.00 95.62 296 LEU A C 1
ATOM 2325 O O . LEU A 1 296 ? -5.794 -2.197 -10.202 1.00 95.62 296 LEU A O 1
ATOM 2329 N N . HIS A 1 297 ? -4.852 -3.630 -11.663 1.00 92.06 297 HIS A N 1
ATOM 2330 C CA . HIS A 1 297 ? -4.071 -2.639 -12.415 1.00 92.06 297 HIS A CA 1
ATOM 2331 C C . HIS A 1 297 ? -4.808 -2.092 -13.651 1.00 92.06 297 HIS A C 1
ATOM 2333 O O . HIS A 1 297 ? -4.205 -1.340 -14.410 1.00 92.06 297 HIS A O 1
ATOM 2339 N N . ASN A 1 298 ? -6.089 -2.431 -13.845 1.00 92.25 298 ASN A N 1
ATOM 2340 C CA . ASN A 1 298 ? -6.885 -2.070 -15.021 1.00 92.25 298 ASN A CA 1
ATOM 2341 C C . ASN A 1 298 ? -6.315 -2.609 -16.347 1.00 92.25 298 ASN A C 1
ATOM 2343 O O . ASN A 1 298 ? -6.295 -1.904 -17.351 1.00 92.25 298 ASN A O 1
ATOM 2347 N N . LEU A 1 299 ? -5.831 -3.853 -16.333 1.00 91.06 299 LEU A N 1
ATOM 2348 C CA . LEU A 1 299 ? -5.202 -4.524 -17.474 1.00 91.06 299 LEU A CA 1
ATOM 2349 C C . LEU A 1 299 ? -5.904 -5.864 -17.775 1.00 91.06 299 LEU A C 1
ATOM 2351 O O . LEU A 1 299 ? -5.303 -6.933 -17.605 1.00 91.06 299 LEU A O 1
ATOM 2355 N N . PRO A 1 300 ? -7.202 -5.848 -18.144 1.00 91.25 300 PRO A N 1
ATOM 2356 C CA . PRO A 1 300 ? -7.999 -7.061 -18.339 1.00 91.25 300 PRO A CA 1
ATOM 2357 C C . PRO A 1 300 ? -7.442 -7.995 -19.424 1.00 91.25 300 PRO A C 1
ATOM 2359 O O . PRO A 1 300 ? -7.636 -9.206 -19.338 1.00 91.25 300 PRO A O 1
ATOM 2362 N N . GLU A 1 301 ? -6.708 -7.475 -20.407 1.00 90.19 301 GLU A N 1
ATOM 2363 C CA . GLU A 1 301 ? -6.073 -8.237 -21.485 1.00 90.19 301 GLU A CA 1
ATOM 2364 C C . GLU A 1 301 ? -4.958 -9.180 -21.003 1.00 90.19 301 GLU A C 1
ATOM 2366 O O . GLU A 1 301 ? -4.620 -10.138 -21.696 1.00 90.19 301 GLU A O 1
ATOM 2371 N N . TYR A 1 302 ? -4.421 -8.955 -19.799 1.00 90.50 302 TYR A N 1
ATOM 2372 C CA . TYR A 1 302 ? -3.419 -9.825 -19.173 1.00 90.50 302 TYR A CA 1
ATOM 2373 C C . TYR A 1 302 ? -4.024 -10.826 -18.174 1.00 90.50 302 TYR A C 1
ATOM 2375 O O . TYR A 1 302 ? -3.283 -11.610 -17.568 1.00 90.50 302 TYR A O 1
ATOM 2383 N N . VAL A 1 303 ? -5.350 -10.826 -17.985 1.00 91.94 303 VAL A N 1
ATOM 2384 C CA . VAL A 1 303 ? -6.046 -11.847 -17.188 1.00 91.94 303 VAL A CA 1
ATOM 2385 C C . VAL A 1 303 ? -5.985 -13.189 -17.920 1.00 91.94 303 VAL A C 1
ATOM 2387 O O . VAL A 1 303 ? -6.264 -13.272 -19.114 1.00 91.94 303 VAL A O 1
ATOM 2390 N N . MET A 1 304 ? -5.632 -14.261 -17.207 1.00 90.00 304 MET A N 1
ATOM 2391 C CA . MET A 1 304 ? -5.557 -15.600 -17.799 1.00 90.00 304 MET A CA 1
ATOM 2392 C C . MET A 1 304 ? -6.923 -16.055 -18.325 1.00 90.00 304 MET A C 1
ATOM 2394 O O . MET A 1 304 ? -7.898 -16.105 -17.574 1.00 90.00 304 MET A O 1
ATOM 2398 N N . SER A 1 305 ? -6.960 -16.483 -19.588 1.00 90.00 305 SER A N 1
ATOM 2399 C CA . SER A 1 305 ? -8.175 -16.942 -20.272 1.00 90.00 305 SER A CA 1
ATOM 2400 C C . SER A 1 305 ? -8.830 -18.164 -19.625 1.00 90.00 305 SER A C 1
ATOM 2402 O O . SER A 1 305 ? -10.033 -18.362 -19.761 1.00 90.00 305 SER A O 1
ATOM 2404 N N . ASP A 1 306 ? -8.071 -18.975 -18.883 1.00 89.88 306 ASP A N 1
ATOM 2405 C CA . ASP A 1 306 ? -8.598 -20.138 -18.155 1.00 89.88 306 ASP A CA 1
ATOM 2406 C C . ASP A 1 306 ? -9.715 -19.751 -17.168 1.00 89.88 306 ASP A C 1
ATOM 2408 O O . ASP A 1 306 ? -10.621 -20.546 -16.898 1.00 89.88 306 ASP A O 1
ATOM 2412 N N . TYR A 1 307 ? -9.693 -18.513 -16.660 1.00 92.69 307 TYR A N 1
ATOM 2413 C CA . TYR A 1 307 ? -10.696 -17.993 -15.729 1.00 92.69 307 TYR A CA 1
ATOM 2414 C C . TYR A 1 307 ? -12.033 -17.636 -16.373 1.00 92.69 307 TYR A C 1
ATOM 2416 O O . TYR A 1 307 ? -13.007 -17.426 -15.647 1.00 92.69 307 TYR A O 1
ATOM 2424 N N . ASP A 1 308 ? -12.123 -17.669 -17.702 1.00 90.25 308 ASP A N 1
ATOM 2425 C CA . ASP A 1 308 ? -13.395 -17.577 -18.423 1.00 90.25 308 ASP A CA 1
ATOM 2426 C C . ASP A 1 308 ? -14.237 -18.841 -18.217 1.00 90.25 308 ASP A C 1
ATOM 2428 O O . ASP A 1 308 ? -15.455 -18.820 -18.387 1.00 90.25 308 ASP A O 1
ATOM 2432 N N . THR A 1 309 ? -13.604 -19.941 -17.790 1.00 94.38 309 THR A N 1
ATOM 2433 C CA . THR A 1 309 ? -14.285 -21.180 -17.415 1.00 94.38 309 THR A CA 1
ATOM 2434 C C . THR A 1 309 ? -14.701 -21.131 -15.937 1.00 94.38 309 THR A C 1
ATOM 2436 O O . THR A 1 309 ? -13.846 -21.262 -15.054 1.00 94.38 309 THR A O 1
ATOM 2439 N N . PRO A 1 310 ? -16.011 -21.065 -15.605 1.00 92.38 310 PRO A N 1
ATOM 2440 C CA . PRO A 1 310 ? -16.465 -20.860 -14.223 1.00 92.38 310 PRO A CA 1
ATOM 2441 C C . PRO A 1 310 ? -16.038 -21.956 -13.241 1.00 92.38 310 PRO A C 1
ATOM 2443 O O . PRO A 1 310 ? -15.873 -21.698 -12.048 1.00 92.38 310 PRO A O 1
ATOM 2446 N N . LYS A 1 311 ? -15.864 -23.191 -13.730 1.00 92.81 311 LYS A N 1
ATOM 2447 C CA . LYS A 1 311 ? -15.388 -24.316 -12.918 1.00 92.81 311 LYS A CA 1
ATOM 2448 C C . LYS A 1 311 ? -13.940 -24.104 -12.468 1.00 92.81 311 LYS A C 1
ATOM 2450 O O . LYS A 1 311 ? -13.670 -24.201 -11.278 1.00 92.81 311 LYS A O 1
ATOM 2455 N N . ILE A 1 312 ? -13.049 -23.752 -13.399 1.00 94.12 312 ILE A N 1
ATOM 2456 C CA . ILE A 1 312 ? -11.630 -23.498 -13.107 1.00 94.12 312 ILE A CA 1
ATOM 2457 C C . ILE A 1 312 ? -11.505 -22.315 -12.146 1.00 94.12 312 ILE A C 1
ATOM 2459 O O . ILE A 1 312 ? -10.828 -22.421 -11.126 1.00 94.12 312 ILE A O 1
ATOM 2463 N N . LEU A 1 313 ? -12.229 -21.222 -12.419 1.00 95.25 313 LEU A N 1
ATOM 2464 C CA . LEU A 1 313 ? -12.267 -20.055 -11.541 1.00 95.25 313 LEU A CA 1
ATOM 2465 C C . LEU A 1 313 ? -12.667 -20.430 -10.111 1.00 95.25 313 LEU A C 1
ATOM 2467 O O . LEU A 1 313 ? -12.000 -20.024 -9.164 1.00 95.25 313 LEU A O 1
ATOM 2471 N N . ARG A 1 314 ? -13.732 -21.222 -9.944 1.00 94.12 314 ARG A N 1
ATOM 2472 C CA . ARG A 1 314 ? -14.205 -21.653 -8.623 1.00 94.12 314 ARG A CA 1
ATOM 2473 C C . ARG A 1 314 ? -13.177 -22.523 -7.904 1.00 94.12 314 ARG A C 1
ATOM 2475 O O . ARG A 1 314 ? -12.888 -22.257 -6.740 1.00 94.12 314 ARG A O 1
ATOM 2482 N N . ASP A 1 315 ? -12.626 -23.523 -8.584 1.00 92.44 315 ASP A N 1
ATOM 2483 C CA . ASP A 1 315 ? -11.667 -24.460 -7.993 1.00 92.44 315 ASP A CA 1
ATOM 2484 C C . ASP A 1 315 ? -10.393 -23.723 -7.545 1.00 92.44 315 ASP A C 1
ATOM 2486 O O . ASP A 1 315 ? -9.936 -23.885 -6.409 1.00 92.44 315 ASP A O 1
ATOM 2490 N N . HIS A 1 316 ? -9.876 -22.825 -8.391 1.00 95.25 316 HIS A N 1
ATOM 2491 C CA . HIS A 1 316 ? -8.706 -22.005 -8.076 1.00 95.25 316 HIS A CA 1
ATOM 2492 C C . HIS A 1 316 ? -8.997 -20.965 -6.985 1.00 95.25 316 HIS A C 1
ATOM 2494 O O . HIS A 1 316 ? -8.166 -20.731 -6.102 1.00 95.25 316 HIS A O 1
ATOM 2500 N N . TRP A 1 317 ? -10.193 -20.370 -6.986 1.00 96.62 317 TRP A N 1
ATOM 2501 C CA . TRP A 1 317 ? -10.634 -19.463 -5.929 1.00 96.62 317 TRP A CA 1
ATOM 2502 C C . TRP A 1 317 ? -10.684 -20.157 -4.566 1.00 96.62 317 TRP A C 1
ATOM 2504 O O . TRP A 1 317 ? -10.256 -19.584 -3.565 1.00 96.62 317 TRP A O 1
ATOM 2514 N N . CYS A 1 318 ? -11.124 -21.417 -4.510 1.00 94.81 318 CYS A N 1
ATOM 2515 C CA . CYS A 1 318 ? -11.095 -22.196 -3.276 1.00 94.81 318 CYS A CA 1
ATOM 2516 C C . CYS A 1 318 ? -9.667 -22.379 -2.734 1.00 94.81 318 CYS A C 1
ATOM 2518 O O . CYS A 1 318 ? -9.483 -22.273 -1.522 1.00 94.81 318 CYS A O 1
ATOM 2520 N N . SER A 1 319 ? -8.655 -22.588 -3.586 1.00 93.50 319 SER A N 1
ATOM 2521 C CA . SER A 1 319 ? -7.245 -22.583 -3.150 1.00 93.50 319 SER A CA 1
ATOM 2522 C C . SER A 1 319 ? -6.840 -21.227 -2.572 1.00 93.50 319 SER A C 1
ATOM 2524 O O . SER A 1 319 ? -6.211 -21.176 -1.516 1.00 93.50 319 SER A O 1
ATOM 2526 N N . TYR A 1 320 ? -7.263 -20.120 -3.194 1.00 96.44 320 TYR A N 1
ATOM 2527 C CA . TYR A 1 320 ? -6.976 -18.779 -2.680 1.00 96.44 320 TYR A CA 1
ATOM 2528 C C . TYR A 1 320 ? -7.585 -18.531 -1.291 1.00 96.44 320 TYR A C 1
ATOM 2530 O O . TYR A 1 320 ? -6.908 -18.018 -0.395 1.00 96.44 320 TYR A O 1
ATOM 2538 N N . VAL A 1 321 ? -8.826 -18.976 -1.080 1.00 95.38 321 VAL A N 1
ATOM 2539 C CA . VAL A 1 321 ? -9.505 -18.929 0.224 1.00 95.38 321 VAL A CA 1
ATOM 2540 C C . VAL A 1 321 ? -8.797 -19.812 1.257 1.00 95.38 321 VAL A C 1
ATOM 2542 O O . VAL A 1 321 ? -8.559 -19.354 2.373 1.00 95.38 321 VAL A O 1
ATOM 2545 N N . ARG A 1 322 ? -8.419 -21.052 0.905 1.00 92.94 322 ARG A N 1
ATOM 2546 C CA . ARG A 1 322 ? -7.708 -21.971 1.816 1.00 92.94 322 ARG A CA 1
ATOM 2547 C C . ARG A 1 322 ? -6.373 -21.399 2.284 1.00 92.94 322 ARG A C 1
ATOM 2549 O O . ARG A 1 322 ? -6.076 -21.458 3.475 1.00 92.94 322 ARG A O 1
ATOM 2556 N N . VAL A 1 323 ? -5.596 -20.809 1.375 1.00 93.75 323 VAL A N 1
ATOM 2557 C CA . VAL A 1 323 ? -4.319 -20.174 1.726 1.00 93.75 323 VAL A CA 1
ATOM 2558 C C . VAL A 1 323 ? -4.545 -18.963 2.633 1.00 93.75 323 VAL A C 1
ATOM 2560 O O . VAL A 1 323 ? -3.916 -18.881 3.684 1.00 93.75 323 VAL A O 1
ATOM 2563 N N . ASN A 1 324 ? -5.489 -18.073 2.306 1.00 95.19 324 ASN A N 1
ATOM 2564 C CA . ASN A 1 324 ? -5.843 -16.938 3.173 1.00 95.19 324 ASN A CA 1
ATOM 2565 C C . ASN A 1 324 ? -6.245 -17.395 4.583 1.00 95.19 324 ASN A C 1
ATOM 2567 O O . ASN A 1 324 ? -5.796 -16.823 5.574 1.00 95.19 324 ASN A O 1
ATOM 2571 N N . TYR A 1 325 ? -7.050 -18.452 4.681 1.00 90.88 325 TYR A N 1
ATOM 2572 C CA . TYR A 1 325 ? -7.444 -19.029 5.961 1.00 90.88 325 TYR A CA 1
ATOM 2573 C C . TYR A 1 325 ? -6.238 -19.540 6.762 1.00 90.88 325 TYR A C 1
ATOM 2575 O O . TYR A 1 325 ? -6.142 -19.262 7.955 1.00 90.88 325 TYR A O 1
ATOM 2583 N N . GLN A 1 326 ? -5.287 -20.224 6.117 1.00 88.75 326 GLN A N 1
ATOM 2584 C CA . GLN A 1 326 ? -4.071 -20.699 6.784 1.00 88.75 326 GLN A CA 1
ATOM 2585 C C . GLN A 1 326 ? -3.241 -19.536 7.347 1.00 88.75 326 GLN A C 1
ATOM 2587 O O . GLN A 1 326 ? -2.875 -19.555 8.521 1.00 88.75 326 GLN A O 1
ATOM 2592 N N . PHE A 1 327 ? -3.029 -18.483 6.549 1.00 92.94 327 PHE A N 1
ATOM 2593 C CA . PHE A 1 327 ? -2.355 -17.264 7.007 1.00 92.94 327 PHE A CA 1
ATOM 2594 C C . PHE A 1 327 ? -3.082 -16.606 8.189 1.00 92.94 327 PHE A C 1
ATOM 2596 O O . PHE A 1 327 ? -2.430 -16.189 9.144 1.00 92.94 327 PHE A O 1
ATOM 2603 N N . ALA A 1 328 ? -4.417 -16.538 8.161 1.00 90.19 328 ALA A N 1
ATOM 2604 C CA . ALA A 1 328 ? -5.205 -15.964 9.251 1.00 90.19 328 ALA A CA 1
ATOM 2605 C C . ALA A 1 328 ? -5.072 -16.774 10.552 1.00 90.19 328 ALA A C 1
ATOM 2607 O O . ALA A 1 328 ? -4.864 -16.202 11.622 1.00 90.19 328 ALA A O 1
ATOM 2608 N N . ILE A 1 329 ? -5.139 -18.106 10.473 1.00 86.25 329 ILE A N 1
ATOM 2609 C CA . ILE A 1 329 ? -4.978 -18.987 11.638 1.00 86.25 329 ILE A CA 1
ATOM 2610 C C . ILE A 1 329 ? -3.581 -18.850 12.245 1.00 86.25 329 ILE A C 1
ATOM 2612 O O . ILE A 1 329 ? -3.457 -18.722 13.466 1.00 86.25 329 ILE A O 1
ATOM 2616 N N . ASP A 1 330 ? -2.536 -18.839 11.420 1.00 86.56 330 ASP A N 1
ATOM 2617 C CA . ASP A 1 330 ? -1.168 -18.700 11.915 1.00 86.56 330 ASP A CA 1
ATOM 2618 C C . ASP A 1 330 ? -0.913 -17.296 12.481 1.00 86.56 330 ASP A C 1
ATOM 2620 O O . ASP A 1 330 ? -0.249 -17.170 13.511 1.00 86.56 330 ASP A O 1
ATOM 2624 N N . ALA A 1 331 ? -1.522 -16.251 11.912 1.00 88.12 331 ALA A N 1
ATOM 2625 C CA . ALA A 1 331 ? -1.505 -14.908 12.488 1.00 88.12 331 ALA A CA 1
ATOM 2626 C C . ALA A 1 331 ? -2.130 -14.869 13.887 1.00 88.12 331 ALA A C 1
ATOM 2628 O O . ALA A 1 331 ? -1.503 -14.361 14.817 1.00 88.12 331 ALA A O 1
ATOM 2629 N N . VAL A 1 332 ? -3.314 -15.466 14.073 1.00 83.31 332 VAL A N 1
ATOM 2630 C CA . VAL A 1 332 ? -3.963 -15.543 15.394 1.00 83.31 332 VAL A CA 1
ATOM 2631 C C . VAL A 1 332 ? -3.094 -16.312 16.388 1.00 83.31 332 VAL A C 1
ATOM 2633 O O . VAL A 1 332 ? -2.864 -15.818 17.489 1.00 83.31 332 VAL A O 1
ATOM 2636 N N . ARG A 1 333 ? -2.567 -17.482 16.005 1.00 82.44 333 ARG A N 1
ATOM 2637 C CA . ARG A 1 333 ? -1.753 -18.348 16.882 1.00 82.44 333 ARG A CA 1
ATOM 2638 C C . ARG A 1 333 ? -0.463 -17.695 17.374 1.00 82.44 333 ARG A C 1
ATOM 2640 O O . ARG A 1 333 ? 0.003 -18.030 18.457 1.00 82.44 333 ARG A O 1
ATOM 2647 N N . ASN A 1 334 ? 0.113 -16.792 16.585 1.00 82.56 334 ASN A N 1
ATOM 2648 C CA . ASN A 1 334 ? 1.338 -16.072 16.941 1.00 82.56 334 ASN A CA 1
ATOM 2649 C C . ASN A 1 334 ? 1.069 -14.726 17.639 1.00 82.56 334 ASN A C 1
ATOM 2651 O O . ASN A 1 334 ? 1.997 -14.099 18.159 1.00 82.56 334 ASN A O 1
ATOM 2655 N N . SER A 1 335 ? -0.191 -14.290 17.674 1.00 81.00 335 SER A N 1
ATOM 2656 C CA . SER A 1 335 ? -0.608 -13.031 18.285 1.00 81.00 335 SER A CA 1
ATOM 2657 C C . SER A 1 335 ? -1.080 -13.197 19.730 1.00 81.00 335 SER A C 1
ATOM 2659 O O . SER A 1 335 ? -1.601 -14.234 20.136 1.00 81.00 335 SER A O 1
ATOM 2661 N N . ARG A 1 336 ? -0.937 -12.128 20.505 1.00 78.25 336 ARG A N 1
ATOM 2662 C CA . ARG A 1 336 ? -1.560 -11.911 21.812 1.00 78.25 336 ARG A CA 1
ATOM 2663 C C . ARG A 1 336 ? -2.668 -10.856 21.661 1.00 78.25 336 ARG A C 1
ATOM 2665 O O . ARG A 1 336 ? -2.619 -10.056 20.723 1.00 78.25 336 ARG A O 1
ATOM 2672 N N . PRO A 1 337 ? -3.649 -10.765 22.579 1.00 70.31 337 PRO A N 1
ATOM 2673 C CA . PRO A 1 337 ? -4.762 -9.811 22.458 1.00 70.31 337 PRO A CA 1
ATOM 2674 C C . PRO A 1 337 ? -4.359 -8.328 22.313 1.00 70.31 337 PRO A C 1
ATOM 2676 O O . PRO A 1 337 ? -5.129 -7.519 21.767 1.00 70.31 337 PRO A O 1
ATOM 2679 N N . GLN A 1 338 ? -3.177 -7.968 22.818 1.00 74.56 338 GLN A N 1
ATOM 2680 C CA . GLN A 1 338 ? -2.574 -6.641 22.732 1.00 74.56 338 GLN A CA 1
ATOM 2681 C C . GLN A 1 338 ? -1.799 -6.378 21.450 1.00 74.56 338 GLN A C 1
ATOM 2683 O O . GLN A 1 338 ? -1.476 -5.225 21.219 1.00 74.56 338 GLN A O 1
ATOM 2688 N N . ASP A 1 339 ? -1.474 -7.379 20.639 1.00 83.62 339 ASP A N 1
ATOM 2689 C CA . ASP A 1 339 ? -0.626 -7.153 19.473 1.00 83.62 339 ASP A CA 1
ATOM 2690 C C . ASP A 1 339 ? -1.400 -6.492 18.336 1.00 83.62 339 ASP A C 1
ATOM 2692 O O . ASP A 1 339 ? -2.628 -6.610 18.225 1.00 83.62 339 ASP A O 1
ATOM 2696 N N . PHE A 1 340 ? -0.669 -5.798 17.471 1.00 89.44 340 PHE A N 1
ATOM 2697 C CA . PHE A 1 340 ? -1.214 -5.270 16.234 1.00 89.44 340 PHE A CA 1
ATOM 2698 C C . PHE A 1 340 ? -0.911 -6.231 15.085 1.00 89.44 340 PHE A C 1
ATOM 2700 O O . PHE A 1 340 ? 0.244 -6.406 14.707 1.00 89.44 340 PHE A O 1
ATOM 2707 N N . ILE A 1 341 ? -1.948 -6.851 14.521 1.00 93.56 341 ILE A N 1
ATOM 2708 C CA . ILE A 1 341 ? -1.803 -7.722 13.351 1.00 93.56 341 ILE A CA 1
ATOM 2709 C C . ILE A 1 341 ? -1.929 -6.872 12.091 1.00 93.56 341 ILE A C 1
ATOM 2711 O O . ILE A 1 341 ? -2.996 -6.306 11.827 1.00 93.56 341 ILE A O 1
ATOM 2715 N N . TRP A 1 342 ? -0.846 -6.803 11.324 1.00 95.62 342 TRP A N 1
ATOM 2716 C CA . TRP A 1 342 ? -0.750 -6.035 10.094 1.00 95.62 342 TRP A CA 1
ATOM 2717 C C . TRP A 1 342 ? -0.624 -6.970 8.894 1.00 95.62 342 TRP A C 1
ATOM 2719 O O . TRP A 1 342 ? 0.408 -7.597 8.674 1.00 95.62 342 TRP A O 1
ATOM 2729 N N . ILE A 1 343 ? -1.704 -7.085 8.127 1.00 96.44 343 ILE A N 1
ATOM 2730 C CA . ILE A 1 343 ? -1.758 -7.886 6.907 1.00 96.44 343 ILE A CA 1
ATOM 2731 C C . ILE A 1 343 ? -1.405 -7.010 5.707 1.00 96.44 343 ILE A C 1
ATOM 2733 O O . ILE A 1 343 ? -1.874 -5.874 5.592 1.00 96.44 343 ILE A O 1
ATOM 2737 N N . HIS A 1 344 ? -0.628 -7.553 4.776 1.00 96.06 344 HIS A N 1
ATOM 2738 C CA . HIS A 1 344 ? -0.240 -6.825 3.580 1.00 96.06 344 HIS A CA 1
ATOM 2739 C C . HIS A 1 344 ? -0.630 -7.517 2.278 1.00 96.06 344 HIS A C 1
ATOM 2741 O O . HIS A 1 344 ? -0.323 -8.687 2.037 1.00 96.06 344 HIS A O 1
ATOM 2747 N N . ASP A 1 345 ? -1.137 -6.668 1.389 1.00 95.69 345 ASP A N 1
ATOM 2748 C CA . ASP A 1 345 ? -1.220 -6.845 -0.053 1.00 95.69 345 ASP A CA 1
ATOM 2749 C C . ASP A 1 345 ? -2.307 -7.796 -0.581 1.00 95.69 345 ASP A C 1
ATOM 2751 O O . ASP A 1 345 ? -2.915 -8.581 0.146 1.00 95.69 345 ASP A O 1
ATOM 2755 N N . TYR A 1 346 ? -2.550 -7.715 -1.894 1.00 95.94 346 TYR A N 1
ATOM 2756 C CA . TYR A 1 346 ? -3.659 -8.373 -2.608 1.00 95.94 346 TYR A CA 1
ATOM 2757 C C . TYR A 1 346 ? -3.701 -9.901 -2.483 1.00 95.94 346 TYR A C 1
ATOM 2759 O O . TYR A 1 346 ? -4.714 -10.528 -2.782 1.00 95.94 346 TYR A O 1
ATOM 2767 N N . HIS A 1 347 ? -2.619 -10.529 -2.036 1.00 96.06 347 HIS A N 1
ATOM 2768 C CA . HIS A 1 347 ? -2.588 -11.964 -1.794 1.00 96.06 347 HIS A CA 1
ATOM 2769 C C . HIS A 1 347 ? -3.462 -12.356 -0.583 1.00 96.06 347 HIS A C 1
ATOM 2771 O O . HIS A 1 347 ? -4.032 -13.441 -0.560 1.00 96.06 347 HIS A O 1
ATOM 2777 N N . LEU A 1 348 ? -3.618 -11.464 0.405 1.00 97.06 348 LEU A N 1
ATOM 2778 C CA . LEU A 1 348 ? -4.182 -11.781 1.724 1.00 97.06 348 LEU A CA 1
ATOM 2779 C C . LEU A 1 348 ? -5.476 -11.010 2.063 1.00 97.06 348 LEU A C 1
ATOM 2781 O O . LEU A 1 348 ? -5.774 -10.759 3.236 1.00 97.06 348 LEU A O 1
ATOM 2785 N N . MET A 1 349 ? -6.264 -10.637 1.047 1.00 97.19 349 MET A N 1
ATOM 2786 C CA . MET A 1 349 ? -7.466 -9.793 1.196 1.00 97.19 349 MET A CA 1
ATOM 2787 C C . MET A 1 349 ? -8.637 -10.461 1.936 1.00 97.19 349 MET A C 1
ATOM 2789 O O . MET A 1 349 ? -9.603 -9.780 2.273 1.00 97.19 349 MET A O 1
ATOM 2793 N N . LEU A 1 350 ? -8.585 -11.773 2.189 1.00 96.25 350 LEU A N 1
ATOM 2794 C CA . LEU A 1 350 ? -9.667 -12.531 2.838 1.00 96.25 350 LEU A CA 1
ATOM 2795 C C . LEU A 1 350 ? -9.319 -13.012 4.250 1.00 96.25 350 LEU A C 1
ATOM 2797 O O . LEU A 1 350 ? -10.089 -13.764 4.840 1.00 96.25 350 LEU A O 1
ATOM 2801 N N . THR A 1 351 ? -8.171 -12.609 4.794 1.00 91.75 351 THR A N 1
ATOM 2802 C CA . THR A 1 351 ? -7.739 -13.031 6.138 1.00 91.75 351 THR A CA 1
ATOM 2803 C C . THR A 1 351 ? -8.635 -12.479 7.254 1.00 91.75 351 THR A C 1
ATOM 2805 O O . THR A 1 351 ? -8.860 -13.179 8.236 1.00 91.75 351 THR A O 1
ATOM 2808 N N . GLY A 1 352 ? -9.173 -11.259 7.094 1.00 70.19 352 GLY A N 1
ATOM 2809 C CA . GLY A 1 352 ? -10.133 -10.625 8.011 1.00 70.19 352 GLY A CA 1
ATOM 2810 C C . GLY A 1 352 ? -9.583 -10.377 9.421 1.00 70.19 352 GLY A C 1
ATOM 2811 O O . GLY A 1 352 ? -9.899 -11.122 10.346 1.00 70.19 352 GLY A O 1
ATOM 2812 N N . MET A 1 353 ? -8.753 -9.338 9.602 1.00 72.50 353 MET A N 1
ATOM 2813 C CA . MET A 1 353 ? -8.044 -9.060 10.870 1.00 72.50 353 MET A CA 1
ATOM 2814 C C . MET A 1 353 ? -7.905 -7.552 11.195 1.00 72.50 353 MET A C 1
ATOM 2816 O O . MET A 1 353 ? -8.631 -6.717 10.671 1.00 72.50 353 MET A O 1
ATOM 2820 N N . VAL A 1 354 ? -7.013 -7.169 12.117 1.00 84.75 354 VAL A N 1
ATOM 2821 C CA . VAL A 1 354 ? -6.945 -5.803 12.678 1.00 84.75 354 VAL A CA 1
ATOM 2822 C C . VAL A 1 354 ? -6.612 -4.742 11.615 1.00 84.75 354 VAL A C 1
ATOM 2824 O O . VAL A 1 354 ? -7.403 -3.822 11.415 1.00 84.75 354 VAL A O 1
ATOM 2827 N N . GLY A 1 355 ? -5.476 -4.851 10.925 1.00 94.75 355 GLY A N 1
ATOM 2828 C CA . GLY A 1 355 ? -5.060 -3.886 9.905 1.00 94.75 355 GLY A CA 1
ATOM 2829 C C . GLY A 1 355 ? -4.713 -4.542 8.577 1.00 94.75 355 GLY A C 1
ATOM 2830 O O . GLY A 1 355 ? -4.059 -5.580 8.561 1.00 94.75 355 GLY A O 1
ATOM 2831 N N . PHE A 1 356 ? -5.101 -3.909 7.471 1.00 97.88 356 PHE A N 1
ATOM 2832 C CA . PHE A 1 356 ? -4.705 -4.299 6.119 1.00 97.88 356 PHE A CA 1
ATOM 2833 C C . PHE A 1 356 ? -4.144 -3.108 5.343 1.00 97.88 356 PHE A C 1
ATOM 2835 O O . PHE A 1 356 ? -4.679 -2.003 5.428 1.00 97.88 356 PHE A O 1
ATOM 2842 N N . PHE A 1 357 ? -3.086 -3.319 4.563 1.00 97.50 357 PHE A N 1
ATOM 2843 C CA . PHE A 1 357 ? -2.573 -2.310 3.638 1.00 97.50 357 PHE A CA 1
ATOM 2844 C C . PHE A 1 357 ? -2.412 -2.886 2.229 1.00 97.50 357 PHE A C 1
ATOM 2846 O O . PHE A 1 357 ? -1.694 -3.875 2.037 1.00 97.50 357 PHE A O 1
ATOM 2853 N N . LEU A 1 358 ? -3.061 -2.257 1.244 1.00 96.19 358 LEU A N 1
ATOM 2854 C CA . LEU A 1 358 ? -2.957 -2.630 -0.165 1.00 96.19 358 LEU A CA 1
ATOM 2855 C C . LEU A 1 358 ? -1.794 -1.880 -0.817 1.00 96.19 358 LEU A C 1
ATOM 2857 O O . LEU A 1 358 ? -1.796 -0.651 -0.874 1.00 96.19 358 LEU A O 1
ATOM 2861 N N . HIS A 1 359 ? -0.795 -2.613 -1.316 1.00 92.56 359 HIS A N 1
ATOM 2862 C CA . HIS A 1 359 ? 0.397 -1.990 -1.901 1.00 92.56 359 HIS A CA 1
ATOM 2863 C C . HIS A 1 359 ? 0.235 -1.639 -3.377 1.00 92.56 359 HIS A C 1
ATOM 2865 O O . HIS A 1 359 ? 0.949 -0.761 -3.861 1.00 92.56 359 HIS A O 1
ATOM 2871 N N . ILE A 1 360 ? -0.669 -2.331 -4.064 1.00 91.75 360 ILE A N 1
ATOM 2872 C CA . ILE A 1 360 ? -0.992 -2.132 -5.477 1.00 91.75 360 ILE A CA 1
ATOM 2873 C C . ILE A 1 360 ? -2.180 -1.170 -5.650 1.00 91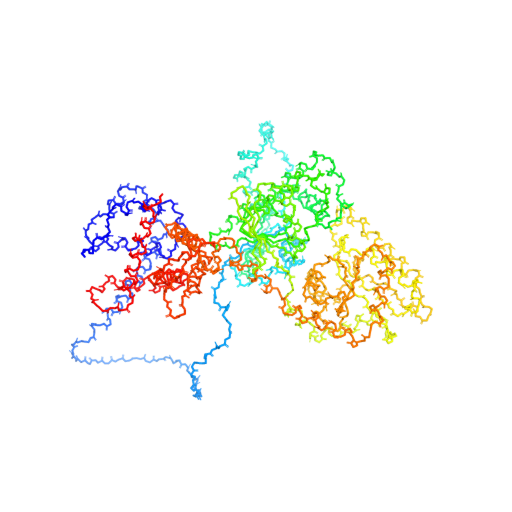.75 360 ILE A C 1
ATOM 2875 O O . ILE A 1 360 ? -2.894 -0.912 -4.677 1.00 91.75 360 ILE A O 1
ATOM 2879 N N . PRO A 1 361 ? -2.425 -0.660 -6.868 1.00 93.25 361 PRO A N 1
ATOM 2880 C CA . PRO A 1 361 ? -3.655 0.061 -7.172 1.00 93.25 361 PRO A CA 1
ATOM 2881 C C . PRO A 1 361 ? -4.905 -0.797 -6.933 1.00 93.25 361 PRO A C 1
ATOM 2883 O O . PRO A 1 361 ? -4.853 -2.029 -6.970 1.00 93.25 361 PRO A O 1
ATOM 2886 N N . PHE A 1 362 ? -6.043 -0.137 -6.731 1.00 96.25 362 PHE A N 1
ATOM 2887 C CA . PHE A 1 362 ? -7.360 -0.774 -6.718 1.00 96.25 362 PHE A CA 1
ATOM 2888 C C . PHE A 1 362 ? -8.212 -0.181 -7.840 1.00 96.25 362 PHE A C 1
ATOM 2890 O O . PHE A 1 362 ? -9.102 0.634 -7.610 1.00 96.25 362 PHE A O 1
ATOM 2897 N N . GLN A 1 363 ? -7.898 -0.563 -9.077 1.00 95.19 363 GLN A N 1
ATOM 2898 C CA . GLN A 1 363 ? -8.538 -0.048 -10.288 1.00 95.19 363 GLN A CA 1
ATOM 2899 C C . GLN A 1 363 ? -9.076 -1.196 -11.162 1.00 95.19 363 GLN A C 1
ATOM 2901 O O . GLN A 1 363 ? -8.635 -1.349 -12.296 1.00 95.19 363 GLN A O 1
ATOM 2906 N N . PRO A 1 364 ? -10.000 -2.043 -10.667 1.00 95.94 364 PRO A N 1
ATOM 2907 C CA . PRO A 1 364 ? -10.635 -3.040 -11.520 1.00 95.94 364 PRO A CA 1
ATOM 2908 C C . PRO A 1 364 ? -11.478 -2.379 -12.618 1.00 95.94 364 PRO A C 1
ATOM 2910 O O . PRO A 1 364 ? -12.180 -1.388 -12.363 1.00 95.94 364 PRO A O 1
ATOM 2913 N N . SER A 1 365 ? -11.433 -2.974 -13.811 1.00 93.00 365 SER A N 1
ATOM 2914 C CA . SER A 1 365 ? -12.281 -2.611 -14.947 1.00 93.00 365 SER A CA 1
ATOM 2915 C C . SER A 1 365 ? -13.765 -2.799 -14.615 1.00 93.00 365 SER A C 1
ATOM 2917 O O . SER A 1 365 ? -14.133 -3.593 -13.744 1.00 93.00 365 SER A O 1
ATOM 2919 N N . ASP A 1 366 ? -14.643 -2.073 -15.306 1.00 87.62 366 ASP A N 1
ATOM 2920 C CA . ASP A 1 366 ? -16.084 -2.086 -15.011 1.00 87.62 366 ASP A CA 1
ATOM 2921 C C . ASP A 1 366 ? -16.734 -3.465 -15.230 1.00 87.62 366 ASP A C 1
ATOM 2923 O O . ASP A 1 366 ? -17.692 -3.839 -14.547 1.00 87.62 366 ASP A O 1
ATOM 2927 N N . ASP A 1 367 ? -16.189 -4.267 -16.143 1.00 90.88 367 ASP A N 1
ATOM 2928 C CA . ASP A 1 367 ? -16.653 -5.623 -16.433 1.00 90.88 367 ASP A CA 1
ATOM 2929 C C . ASP A 1 367 ? -16.156 -6.668 -15.417 1.00 90.88 367 ASP A C 1
ATOM 2931 O O . ASP A 1 367 ? -16.739 -7.753 -15.329 1.00 90.88 367 ASP A O 1
ATOM 2935 N N . PHE A 1 368 ? -15.148 -6.348 -14.594 1.00 94.94 368 PHE A N 1
ATOM 2936 C CA . PHE A 1 368 ? -14.523 -7.290 -13.661 1.00 94.94 368 PHE A CA 1
ATOM 2937 C C . PHE A 1 368 ? -15.535 -7.923 -12.700 1.00 94.94 368 PHE A C 1
ATOM 2939 O O . PHE A 1 368 ? -15.533 -9.138 -12.501 1.00 94.94 368 PHE A O 1
ATOM 2946 N N . PHE A 1 369 ? -16.440 -7.128 -12.126 1.00 93.81 369 PHE A N 1
ATOM 2947 C CA . PHE A 1 369 ? -17.451 -7.628 -11.185 1.00 93.81 369 PHE A CA 1
ATOM 2948 C C . PHE A 1 369 ? -18.585 -8.392 -11.866 1.00 93.81 369 PHE A C 1
ATOM 2950 O O . PHE A 1 369 ? -19.243 -9.209 -11.220 1.00 93.81 369 PHE A O 1
ATOM 2957 N N . THR A 1 370 ? -18.787 -8.167 -13.164 1.00 91.44 370 THR A N 1
ATOM 2958 C CA . THR A 1 370 ? -19.746 -8.924 -13.973 1.00 91.44 370 THR A CA 1
ATOM 2959 C C . THR A 1 370 ? -19.160 -10.283 -14.352 1.00 91.44 370 THR A C 1
ATOM 2961 O O . THR A 1 370 ? -19.807 -11.309 -14.154 1.00 91.44 370 THR A O 1
ATOM 2964 N N . LYS A 1 371 ? -17.912 -10.308 -14.835 1.00 93.00 371 LYS A N 1
ATOM 2965 C CA . LYS A 1 371 ? -17.236 -11.518 -15.322 1.00 93.00 371 LYS A CA 1
ATOM 2966 C C . LYS A 1 371 ? -16.702 -12.399 -14.189 1.00 93.00 371 LYS A C 1
ATOM 2968 O O . LYS A 1 371 ? -16.903 -13.610 -14.194 1.00 93.00 371 LYS A O 1
ATOM 2973 N N . TYR A 1 372 ? -16.087 -11.794 -13.176 1.00 95.94 372 TYR A N 1
ATOM 2974 C CA . TYR A 1 372 ? -15.417 -12.481 -12.067 1.00 95.94 372 TYR A CA 1
ATOM 2975 C C . TYR A 1 372 ? -16.067 -12.177 -10.712 1.00 95.94 372 TYR A C 1
ATOM 2977 O O . TYR A 1 372 ? -15.401 -12.162 -9.673 1.00 95.94 372 TYR A O 1
ATOM 2985 N N . GLY A 1 373 ? -17.388 -11.962 -10.695 1.00 92.88 373 GLY A N 1
ATOM 2986 C CA . GLY A 1 373 ? -18.141 -11.568 -9.500 1.00 92.88 373 GLY A CA 1
ATOM 2987 C C . GLY A 1 373 ? -17.961 -12.498 -8.293 1.00 92.88 373 GLY A C 1
ATOM 2988 O O . GLY A 1 373 ? -17.964 -12.024 -7.158 1.00 92.88 373 GLY A O 1
ATOM 2989 N N . THR A 1 374 ? -17.720 -13.799 -8.509 1.00 91.81 374 THR A N 1
ATOM 2990 C CA . THR A 1 374 ? -17.399 -14.756 -7.430 1.00 91.81 374 THR A CA 1
ATOM 2991 C C . THR A 1 374 ? -16.167 -14.336 -6.625 1.00 91.81 374 THR A C 1
ATOM 2993 O O . THR A 1 374 ? -16.170 -14.452 -5.401 1.00 91.81 374 THR A O 1
ATOM 2996 N N . CYS A 1 375 ? -15.142 -13.813 -7.298 1.00 95.56 375 CYS A N 1
ATOM 2997 C CA . CYS A 1 375 ? -13.916 -13.327 -6.675 1.00 95.56 375 CYS A CA 1
ATOM 2998 C C . CYS A 1 375 ? -14.066 -11.862 -6.256 1.00 95.56 375 CYS A C 1
ATOM 3000 O O . CYS A 1 375 ? -13.829 -11.524 -5.098 1.00 95.56 375 CYS A O 1
ATOM 3002 N N . GLY A 1 376 ? -14.523 -10.995 -7.166 1.00 95.25 376 GLY A N 1
ATOM 3003 C CA . GLY A 1 376 ? -14.607 -9.553 -6.931 1.00 95.25 376 GLY A CA 1
ATOM 3004 C C . GLY A 1 376 ? -15.488 -9.182 -5.738 1.00 95.25 376 GLY A C 1
ATOM 3005 O O . GLY A 1 376 ? -15.054 -8.447 -4.852 1.00 95.25 376 GLY A O 1
ATOM 3006 N N . LEU A 1 377 ? -16.699 -9.743 -5.640 1.00 96.00 377 LEU A N 1
ATOM 3007 C CA . LEU A 1 377 ? -17.601 -9.450 -4.518 1.00 96.00 377 LEU A CA 1
ATOM 3008 C C . LEU A 1 377 ? -17.061 -9.983 -3.188 1.00 96.00 377 LEU A C 1
ATOM 3010 O O . LEU A 1 377 ? -17.291 -9.385 -2.137 1.00 96.00 377 LEU A O 1
ATOM 3014 N N . ALA A 1 378 ? -16.351 -11.111 -3.219 1.00 95.94 378 ALA A N 1
ATOM 3015 C CA . ALA A 1 378 ? -15.706 -11.656 -2.035 1.00 95.94 378 ALA A CA 1
ATOM 3016 C C . ALA A 1 378 ? -14.534 -10.775 -1.575 1.00 95.94 378 ALA A C 1
ATOM 3018 O O . ALA A 1 378 ? -14.389 -10.575 -0.373 1.00 95.94 378 ALA A O 1
ATOM 3019 N N . VAL A 1 379 ? -13.768 -10.183 -2.499 1.00 96.81 379 VAL A N 1
ATOM 3020 C CA . VAL A 1 379 ? -12.714 -9.203 -2.185 1.00 96.81 379 VAL A CA 1
ATOM 3021 C C . VAL A 1 379 ? -13.292 -7.947 -1.529 1.00 96.81 379 VAL A C 1
ATOM 3023 O O . VAL A 1 379 ? -12.797 -7.551 -0.476 1.00 96.81 379 VAL A O 1
ATOM 3026 N N . LEU A 1 380 ? -14.370 -7.364 -2.076 1.00 96.56 380 LEU A N 1
ATOM 3027 C CA . LEU A 1 380 ? -15.024 -6.198 -1.458 1.00 96.56 380 LEU A CA 1
ATOM 3028 C C . LEU A 1 380 ? -15.480 -6.508 -0.029 1.00 96.56 380 LEU A C 1
ATOM 3030 O O . LEU A 1 380 ? -15.201 -5.760 0.902 1.00 96.56 380 LEU A O 1
ATOM 3034 N N . ARG A 1 381 ? -16.146 -7.650 0.175 1.00 95.81 381 ARG A N 1
ATOM 3035 C CA . ARG A 1 381 ? -16.583 -8.056 1.518 1.00 95.81 381 ARG A CA 1
ATOM 3036 C C . ARG A 1 381 ? -15.401 -8.341 2.442 1.00 95.81 381 ARG A C 1
ATOM 3038 O O . ARG A 1 381 ? -15.458 -7.952 3.602 1.00 95.81 381 ARG A O 1
ATOM 3045 N N . GLY A 1 382 ? -14.358 -9.005 1.943 1.00 95.75 382 GLY A N 1
ATOM 3046 C CA . GLY A 1 382 ? -13.164 -9.375 2.704 1.00 95.75 382 GLY A CA 1
ATOM 3047 C C . GLY A 1 382 ? -12.429 -8.161 3.260 1.00 95.75 382 GLY A C 1
ATOM 3048 O O . GLY A 1 382 ? -12.129 -8.122 4.451 1.00 95.75 382 GLY A O 1
ATOM 3049 N N . LEU A 1 383 ? -12.251 -7.122 2.442 1.00 97.25 383 LEU A N 1
ATOM 3050 C CA . LEU A 1 383 ? -11.632 -5.869 2.873 1.00 97.25 383 LEU A CA 1
ATOM 3051 C C . LEU A 1 383 ? -12.468 -5.136 3.943 1.00 97.25 383 LEU A C 1
ATOM 3053 O O . LEU A 1 383 ? -11.903 -4.583 4.883 1.00 97.25 383 LEU A O 1
ATOM 3057 N N . LEU A 1 384 ? -13.804 -5.224 3.900 1.00 96.69 384 LEU A N 1
ATOM 3058 C CA . LEU A 1 384 ? -14.677 -4.705 4.969 1.00 96.69 384 LEU A CA 1
ATOM 3059 C C . LEU A 1 384 ? -14.673 -5.545 6.260 1.00 96.69 384 LEU A C 1
ATOM 3061 O O . LEU A 1 384 ? -15.304 -5.146 7.240 1.00 96.69 384 LEU A O 1
ATOM 3065 N N . ARG A 1 385 ? -13.985 -6.696 6.296 1.00 95.69 385 ARG A N 1
ATOM 3066 C CA . ARG A 1 385 ? -13.783 -7.476 7.533 1.00 95.69 385 ARG A CA 1
ATOM 3067 C C . ARG A 1 385 ? -12.546 -7.062 8.319 1.00 95.69 385 ARG A C 1
ATOM 3069 O O . ARG A 1 385 ? -12.325 -7.599 9.401 1.00 95.69 385 ARG A O 1
ATOM 3076 N N . PHE A 1 386 ? -11.765 -6.105 7.823 1.00 95.88 386 PHE A N 1
ATOM 3077 C CA . PHE A 1 386 ? -10.684 -5.519 8.606 1.00 95.88 386 PHE A CA 1
ATOM 3078 C C . PHE A 1 386 ? -11.181 -4.361 9.468 1.00 95.88 386 PHE A C 1
ATOM 3080 O O . PHE A 1 386 ? -12.078 -3.623 9.068 1.00 95.88 386 PHE A O 1
ATOM 3087 N N . THR A 1 387 ? -10.567 -4.144 10.637 1.00 94.25 387 THR A N 1
ATOM 3088 C CA . THR A 1 387 ? -10.875 -2.944 11.445 1.00 94.25 387 THR A CA 1
ATOM 3089 C C . THR A 1 387 ? -10.454 -1.680 10.699 1.00 94.25 387 THR A C 1
ATOM 3091 O O . THR A 1 387 ? -11.155 -0.664 10.745 1.00 94.25 387 THR A O 1
ATOM 3094 N N . LYS A 1 388 ? -9.310 -1.746 10.006 1.00 96.12 388 LYS A N 1
ATOM 3095 C CA . LYS A 1 388 ? -8.780 -0.634 9.228 1.00 96.12 388 LYS A CA 1
ATOM 3096 C C . LYS A 1 388 ? -8.032 -1.093 7.970 1.00 96.12 388 LYS A C 1
ATOM 3098 O O . LYS A 1 388 ? -7.252 -2.043 8.027 1.00 96.12 388 LYS A O 1
ATOM 3103 N N . VAL A 1 389 ? -8.268 -0.411 6.852 1.00 98.44 389 VAL A N 1
ATOM 3104 C CA . VAL A 1 389 ? -7.669 -0.655 5.532 1.00 98.44 389 VAL A CA 1
ATOM 3105 C C . VAL A 1 389 ? -6.987 0.620 5.044 1.00 98.44 389 VAL A C 1
ATOM 3107 O O . VAL A 1 389 ? -7.573 1.701 5.073 1.00 98.44 389 VAL A O 1
ATOM 3110 N N . GLY A 1 390 ? -5.746 0.497 4.584 1.00 97.81 390 GLY A N 1
ATOM 3111 C CA . GLY A 1 390 ? -4.988 1.584 3.973 1.00 97.81 390 GLY A CA 1
ATOM 3112 C C . GLY A 1 390 ? -4.741 1.345 2.487 1.00 97.81 390 GLY A C 1
ATOM 3113 O O . GLY A 1 390 ? -4.442 0.223 2.075 1.00 97.81 390 GLY A O 1
ATOM 3114 N N . PHE A 1 391 ? -4.834 2.420 1.711 1.00 97.19 391 PHE A N 1
ATOM 3115 C CA . PHE A 1 391 ? -4.527 2.468 0.282 1.00 97.19 391 PHE A CA 1
ATOM 3116 C C . PHE A 1 391 ? -3.332 3.385 0.010 1.00 97.19 391 PHE A C 1
ATOM 3118 O O . PHE A 1 391 ? -3.002 4.243 0.828 1.00 97.19 391 PHE A O 1
ATOM 3125 N N . GLN A 1 392 ? -2.712 3.241 -1.162 1.00 91.94 392 GLN A N 1
ATOM 3126 C CA . GLN A 1 392 ? -1.628 4.128 -1.598 1.00 91.94 392 GLN A CA 1
ATOM 3127 C C . GLN A 1 392 ? -2.121 5.533 -1.949 1.00 91.94 392 GLN A C 1
ATOM 3129 O O . GLN A 1 392 ? -1.431 6.508 -1.667 1.00 91.94 392 GLN A O 1
ATOM 3134 N N . THR A 1 393 ? -3.292 5.639 -2.587 1.00 92.62 393 THR A N 1
ATOM 3135 C CA . THR A 1 393 ? -3.788 6.901 -3.150 1.00 92.62 393 THR A CA 1
ATOM 3136 C C . THR A 1 393 ? -5.272 7.127 -2.861 1.00 92.62 393 THR A C 1
ATOM 3138 O O . THR A 1 393 ? -6.033 6.179 -2.648 1.00 92.62 393 THR A O 1
ATOM 3141 N N . HIS A 1 394 ? -5.707 8.393 -2.910 1.00 93.25 394 HIS A N 1
ATOM 3142 C CA . HIS A 1 394 ? -7.132 8.738 -2.826 1.00 93.25 394 HIS A CA 1
ATOM 3143 C C . HIS A 1 394 ? -7.929 8.131 -3.980 1.00 93.25 394 HIS A C 1
ATOM 3145 O O . HIS A 1 394 ? -9.045 7.676 -3.758 1.00 93.25 394 HIS A O 1
ATOM 3151 N N . ARG A 1 395 ? -7.338 8.044 -5.180 1.00 93.25 395 ARG A N 1
ATOM 3152 C CA . ARG A 1 395 ? -7.956 7.416 -6.356 1.00 93.25 395 ARG A CA 1
ATOM 3153 C C . ARG A 1 395 ? -8.352 5.961 -6.081 1.00 93.25 395 ARG A C 1
ATOM 3155 O O . ARG A 1 395 ? -9.462 5.558 -6.415 1.00 93.25 395 ARG A O 1
ATOM 3162 N N . ASP A 1 396 ? -7.473 5.186 -5.447 1.00 95.56 396 ASP A N 1
ATOM 3163 C CA . ASP A 1 396 ? -7.733 3.777 -5.121 1.00 95.56 396 ASP A CA 1
ATOM 3164 C C . ASP A 1 396 ? -8.809 3.621 -4.045 1.00 95.56 396 ASP A C 1
ATOM 3166 O O . ASP A 1 396 ? -9.728 2.813 -4.190 1.00 95.56 396 ASP A O 1
ATOM 3170 N N . ARG A 1 397 ? -8.736 4.434 -2.984 1.00 96.94 397 ARG A N 1
ATOM 3171 C CA . ARG A 1 397 ? -9.742 4.435 -1.915 1.00 96.94 397 ARG A CA 1
ATOM 3172 C C . ARG A 1 397 ? -11.123 4.821 -2.451 1.00 96.94 397 ARG A C 1
ATOM 3174 O O . ARG A 1 397 ? -12.098 4.142 -2.140 1.00 96.94 397 ARG A O 1
ATOM 3181 N N . SER A 1 398 ? -11.211 5.893 -3.240 1.00 96.06 398 SER A N 1
ATOM 3182 C CA . SER A 1 398 ? -12.473 6.365 -3.822 1.00 96.06 398 SER A CA 1
ATOM 3183 C C . SER A 1 398 ? -13.079 5.313 -4.742 1.00 96.06 398 SER A C 1
ATOM 3185 O O . SER A 1 398 ? -14.244 4.964 -4.566 1.00 96.06 398 SER A O 1
ATOM 3187 N N . ARG A 1 399 ? -12.271 4.705 -5.621 1.00 96.94 399 ARG A N 1
ATOM 3188 C CA . ARG A 1 399 ? -12.733 3.620 -6.495 1.00 96.94 399 ARG A CA 1
ATOM 3189 C C . ARG A 1 399 ? -13.270 2.430 -5.700 1.00 96.94 399 ARG A C 1
ATOM 3191 O O . ARG A 1 399 ? -14.312 1.877 -6.038 1.00 96.94 399 ARG A O 1
ATOM 3198 N N . TYR A 1 400 ? -12.596 2.044 -4.619 1.00 98.06 400 TYR A N 1
ATOM 3199 C CA . TYR A 1 400 ? -13.091 0.991 -3.735 1.00 98.06 400 TYR A CA 1
ATOM 3200 C C . TYR A 1 400 ? -14.450 1.345 -3.105 1.00 98.06 400 TYR A C 1
ATOM 3202 O O . TYR A 1 400 ? -15.350 0.506 -3.080 1.00 98.06 400 TYR A O 1
ATOM 3210 N N . ILE A 1 401 ? -14.625 2.581 -2.626 1.00 97.62 401 ILE A N 1
ATOM 3211 C CA . ILE A 1 401 ? -15.884 3.051 -2.023 1.00 97.62 401 ILE A CA 1
ATOM 3212 C C . ILE A 1 401 ? -17.026 3.051 -3.042 1.00 97.62 401 ILE A C 1
ATOM 3214 O O . ILE A 1 401 ? -18.108 2.558 -2.725 1.00 97.62 401 ILE A O 1
ATOM 3218 N N . GLU A 1 402 ? -16.782 3.542 -4.257 1.00 96.81 402 GLU A N 1
ATOM 3219 C CA . GLU A 1 402 ? -17.756 3.515 -5.357 1.00 96.81 402 GLU A CA 1
ATOM 3220 C C . GLU A 1 402 ? -18.247 2.086 -5.618 1.00 96.81 402 GLU A C 1
ATOM 3222 O O . GLU A 1 402 ? -19.450 1.826 -5.654 1.00 96.81 402 GLU A O 1
ATOM 3227 N N . LEU A 1 403 ? -17.318 1.132 -5.713 1.00 97.00 403 LEU A N 1
ATOM 3228 C CA . LEU A 1 403 ? -17.632 -0.276 -5.957 1.00 97.00 403 LEU A CA 1
ATOM 3229 C C . LEU A 1 403 ? -18.376 -0.920 -4.780 1.00 97.00 403 LEU A C 1
ATOM 3231 O O . LEU A 1 403 ? -19.277 -1.737 -4.990 1.00 97.00 403 LEU A O 1
ATOM 3235 N N . VAL A 1 404 ? -18.054 -0.540 -3.541 1.00 97.00 404 VAL A N 1
ATOM 3236 C CA . VAL A 1 404 ? -18.823 -0.944 -2.355 1.00 97.00 404 VAL A CA 1
ATOM 3237 C C . VAL A 1 404 ? -20.256 -0.423 -2.443 1.00 97.00 404 VAL A C 1
ATOM 3239 O O . VAL A 1 404 ? -21.183 -1.209 -2.272 1.00 97.00 404 VAL A O 1
ATOM 3242 N N . GLN A 1 405 ? -20.463 0.857 -2.751 1.00 95.56 405 GLN A N 1
ATOM 3243 C CA . GLN A 1 405 ? -21.805 1.440 -2.869 1.00 95.56 405 GLN A CA 1
ATOM 3244 C C . GLN A 1 405 ? -22.606 0.818 -4.021 1.00 95.56 405 GLN A C 1
ATOM 3246 O O . GLN A 1 405 ? -23.805 0.571 -3.884 1.00 95.56 405 GLN A O 1
ATOM 3251 N N . GLN A 1 406 ? -21.942 0.506 -5.136 1.00 95.06 406 GLN A N 1
ATOM 3252 C CA . GLN A 1 406 ? -22.558 -0.112 -6.307 1.00 95.06 406 GLN A CA 1
ATOM 3253 C C . GLN A 1 406 ? -22.991 -1.563 -6.050 1.00 95.06 406 GLN A C 1
ATOM 3255 O O . GLN A 1 406 ? -24.088 -1.967 -6.448 1.00 95.06 406 GLN A O 1
ATOM 3260 N N . HIS A 1 407 ? -22.144 -2.365 -5.398 1.00 95.25 407 HIS A N 1
ATOM 3261 C CA . HIS A 1 407 ? -22.346 -3.813 -5.290 1.00 95.25 407 HIS A CA 1
ATOM 3262 C C . HIS A 1 407 ? -22.852 -4.291 -3.921 1.00 95.25 407 HIS A C 1
ATOM 3264 O O . HIS A 1 407 ? -23.442 -5.371 -3.838 1.00 95.25 407 HIS A O 1
ATOM 3270 N N . LEU A 1 408 ? -22.665 -3.514 -2.852 1.00 94.81 408 LEU A N 1
ATOM 3271 C CA . LEU A 1 408 ? -23.066 -3.848 -1.482 1.00 94.81 408 LEU A CA 1
ATOM 3272 C C . LEU A 1 408 ? -24.136 -2.863 -0.988 1.00 94.81 408 LEU A C 1
ATOM 3274 O O . LEU A 1 408 ? -23.870 -1.977 -0.185 1.00 94.81 408 LEU A O 1
ATOM 3278 N N . ARG A 1 409 ? -25.384 -3.048 -1.439 1.00 88.56 409 ARG A N 1
ATOM 3279 C CA . ARG A 1 409 ? -26.514 -2.123 -1.178 1.00 88.56 409 ARG A CA 1
ATOM 3280 C C . ARG A 1 409 ? -26.815 -1.850 0.303 1.00 88.56 409 ARG A C 1
ATOM 3282 O O . ARG A 1 409 ? -27.404 -0.826 0.619 1.00 88.56 409 ARG A O 1
ATOM 3289 N N . ASN A 1 410 ? -26.424 -2.760 1.194 1.00 92.19 410 ASN A N 1
ATOM 3290 C CA . ASN A 1 410 ? -26.634 -2.632 2.639 1.00 92.19 410 ASN A CA 1
ATOM 3291 C C . ASN A 1 410 ? -25.435 -1.989 3.361 1.00 92.19 410 ASN A C 1
ATOM 3293 O O . ASN A 1 410 ? -25.406 -1.977 4.591 1.00 92.19 410 ASN A O 1
ATOM 3297 N N . ALA A 1 411 ? -24.420 -1.524 2.627 1.00 95.75 411 ALA A N 1
ATOM 3298 C CA . ALA A 1 411 ? -23.281 -0.827 3.202 1.00 95.75 411 ALA A CA 1
ATOM 3299 C C . ALA A 1 411 ? -23.626 0.647 3.448 1.00 95.75 411 ALA A C 1
ATOM 3301 O O . ALA A 1 411 ? -24.107 1.341 2.554 1.00 95.75 411 ALA A O 1
ATOM 3302 N N . THR A 1 412 ? -23.340 1.142 4.648 1.00 96.69 412 THR A N 1
ATOM 3303 C CA . THR A 1 412 ? -23.412 2.571 4.965 1.00 96.69 412 THR A CA 1
ATOM 3304 C C . THR A 1 412 ? -22.010 3.161 4.959 1.00 96.69 412 THR A C 1
ATOM 3306 O O . THR A 1 412 ? -21.077 2.569 5.499 1.00 96.69 412 THR A O 1
ATOM 3309 N N . VAL A 1 413 ? -21.850 4.320 4.320 1.00 96.44 413 VAL A N 1
ATOM 3310 C CA . VAL A 1 413 ? -20.557 4.994 4.150 1.00 96.44 413 VAL A CA 1
ATOM 3311 C C . VAL A 1 413 ? -20.626 6.368 4.801 1.00 96.44 413 VAL A C 1
ATOM 3313 O O . VAL A 1 413 ? -21.534 7.145 4.520 1.00 96.44 413 VAL A O 1
ATOM 3316 N N . TYR A 1 414 ? -19.652 6.666 5.653 1.00 94.69 414 TYR A N 1
ATOM 3317 C CA . TYR A 1 414 ? -19.464 7.956 6.308 1.00 94.69 414 TYR A CA 1
ATOM 3318 C C . TYR A 1 414 ? -18.071 8.502 5.978 1.00 94.69 414 TYR A C 1
ATOM 3320 O O . TYR A 1 414 ? -17.102 7.745 6.021 1.00 94.69 414 TYR A O 1
ATOM 3328 N N . HIS A 1 415 ? -17.955 9.795 5.672 1.00 94.69 415 HIS A N 1
ATOM 3329 C CA . HIS A 1 415 ? -16.674 10.463 5.412 1.00 94.69 415 HIS A CA 1
ATOM 3330 C C . HIS A 1 415 ? -16.386 11.493 6.498 1.00 94.69 415 HIS A C 1
ATOM 3332 O O . HIS A 1 415 ? -17.178 12.402 6.730 1.00 94.69 415 HIS A O 1
ATOM 3338 N N . ASP A 1 416 ? -15.238 11.346 7.147 1.00 88.56 416 ASP A N 1
ATOM 3339 C CA . ASP A 1 416 ? -14.667 12.353 8.029 1.00 88.56 416 ASP A CA 1
ATOM 3340 C C . ASP A 1 416 ? -13.742 13.251 7.202 1.00 88.56 416 ASP A C 1
ATOM 3342 O O . ASP A 1 416 ? -12.650 12.831 6.814 1.00 88.56 416 ASP A O 1
ATOM 3346 N N . GLN A 1 417 ? -14.189 14.474 6.908 1.00 87.00 417 GLN A N 1
ATOM 3347 C CA . GLN A 1 417 ? -13.432 15.425 6.088 1.00 87.00 417 GLN A CA 1
ATOM 3348 C C . GLN A 1 417 ? -12.178 15.956 6.790 1.00 87.00 417 GLN A C 1
ATOM 3350 O O . GLN A 1 417 ? -11.216 16.312 6.115 1.00 87.00 417 GLN A O 1
ATOM 3355 N N . HIS A 1 418 ? -12.166 16.009 8.125 1.00 84.69 418 HIS A N 1
ATOM 3356 C CA . HIS A 1 418 ? -11.044 16.567 8.882 1.00 84.69 418 HIS A CA 1
ATOM 3357 C C . HIS A 1 418 ? -9.842 15.628 8.883 1.00 84.69 418 HIS A C 1
ATOM 3359 O O . HIS A 1 418 ? -8.704 16.074 8.760 1.00 84.69 418 HIS A O 1
ATOM 3365 N N . LEU A 1 419 ? -10.099 14.327 9.013 1.00 84.69 419 LEU A N 1
ATOM 3366 C CA . LEU A 1 419 ? -9.059 13.297 8.990 1.00 84.69 419 LEU A CA 1
ATOM 3367 C C . LEU A 1 419 ? -8.853 12.686 7.604 1.00 84.69 419 LEU A C 1
ATOM 3369 O O . LEU A 1 419 ? -7.935 11.891 7.421 1.00 84.69 419 LEU A O 1
ATOM 3373 N N . ASP A 1 420 ? -9.729 13.022 6.658 1.00 92.25 420 ASP A N 1
ATOM 3374 C CA . ASP A 1 420 ? -9.871 12.359 5.368 1.00 92.25 420 ASP A CA 1
ATOM 3375 C C . ASP A 1 420 ? -9.908 10.825 5.500 1.00 92.25 420 ASP A C 1
ATOM 3377 O O . ASP A 1 420 ? -9.117 10.087 4.911 1.00 92.25 420 ASP A O 1
ATOM 3381 N N . ILE A 1 421 ? -10.843 10.323 6.308 1.00 94.69 421 ILE A N 1
ATOM 3382 C CA . ILE A 1 421 ? -11.051 8.886 6.533 1.00 94.69 421 ILE A CA 1
ATOM 3383 C C . ILE A 1 421 ? -12.493 8.528 6.212 1.00 94.69 421 ILE A C 1
ATOM 3385 O O . ILE A 1 421 ? -13.430 9.199 6.641 1.00 94.69 421 ILE A O 1
ATOM 3389 N N . PHE A 1 422 ? -12.686 7.417 5.510 1.00 96.94 422 PHE A N 1
ATOM 3390 C CA . PHE A 1 422 ? -14.013 6.843 5.318 1.00 96.94 422 PHE A CA 1
ATOM 3391 C C . PHE A 1 422 ? -14.265 5.745 6.343 1.00 96.94 422 PHE A C 1
ATOM 3393 O O . PHE A 1 422 ? -13.374 4.971 6.676 1.00 96.94 422 PHE A O 1
ATOM 3400 N N . THR A 1 423 ? -15.487 5.654 6.844 1.00 96.94 423 THR A N 1
ATOM 3401 C CA . THR A 1 423 ? -15.948 4.545 7.675 1.00 96.94 423 THR A CA 1
ATOM 3402 C C . THR A 1 423 ? -17.093 3.857 6.958 1.00 96.94 423 THR A C 1
ATOM 3404 O O . THR A 1 423 ? -18.073 4.501 6.593 1.00 96.94 423 THR A O 1
ATOM 3407 N N . VAL A 1 424 ? -16.963 2.552 6.747 1.00 97.50 424 VAL A N 1
ATOM 3408 C CA . VAL A 1 424 ? -17.961 1.738 6.057 1.00 97.50 424 VAL A CA 1
ATOM 3409 C C . VAL A 1 424 ? -18.491 0.685 7.016 1.00 97.50 424 VAL A C 1
ATOM 3411 O O . VAL A 1 424 ? -17.701 -0.098 7.544 1.00 97.50 424 VAL A O 1
ATOM 3414 N N . ALA A 1 425 ? -19.807 0.645 7.230 1.00 96.56 425 ALA A N 1
ATOM 3415 C CA . ALA A 1 425 ? -20.457 -0.415 7.991 1.00 96.56 425 ALA A CA 1
ATOM 3416 C C . ALA A 1 425 ? -21.249 -1.348 7.064 1.00 96.56 425 ALA A C 1
ATOM 3418 O O . ALA A 1 425 ? -22.035 -0.898 6.236 1.00 96.56 425 ALA A O 1
ATOM 3419 N N . HIS A 1 426 ? -21.033 -2.656 7.192 1.00 95.06 426 HIS A N 1
ATOM 3420 C CA . HIS A 1 426 ? -21.651 -3.681 6.354 1.00 95.06 426 HIS A CA 1
ATOM 3421 C C . HIS A 1 426 ? -21.812 -4.999 7.129 1.00 95.06 426 HIS A C 1
ATOM 3423 O O . HIS A 1 426 ? -20.835 -5.585 7.602 1.00 95.06 426 HIS A O 1
ATOM 3429 N N . GLU A 1 427 ? -23.050 -5.496 7.234 1.00 91.81 427 GLU A N 1
ATOM 3430 C CA . GLU A 1 427 ? -23.394 -6.767 7.904 1.00 91.81 427 GLU A CA 1
ATOM 3431 C C . GLU A 1 427 ? -22.841 -6.880 9.340 1.00 91.81 427 GLU A C 1
ATOM 3433 O O . GLU A 1 427 ? -22.265 -7.895 9.724 1.00 91.81 427 GLU A O 1
ATOM 3438 N N . GLY A 1 428 ? -22.975 -5.812 10.133 1.00 89.31 428 GLY A N 1
ATOM 3439 C CA . GLY A 1 428 ? -22.531 -5.783 11.533 1.00 89.31 428 GLY A CA 1
ATOM 3440 C C . GLY A 1 428 ? -21.028 -5.564 11.739 1.00 89.31 428 GLY A C 1
ATOM 3441 O O . GLY A 1 428 ? -20.575 -5.547 12.880 1.00 89.31 428 GLY A O 1
ATOM 3442 N N . TRP A 1 429 ? -20.261 -5.364 10.665 1.00 92.81 429 TRP A N 1
ATOM 3443 C CA . TRP A 1 429 ? -18.847 -4.992 10.725 1.00 92.81 429 TRP A CA 1
ATOM 3444 C C . TRP A 1 429 ? -18.656 -3.545 10.311 1.00 92.81 429 TRP A C 1
ATOM 3446 O O . TRP A 1 429 ? -19.340 -3.077 9.404 1.00 92.81 429 TRP A O 1
ATOM 3456 N N . THR A 1 430 ? -17.686 -2.877 10.927 1.00 94.44 430 THR A N 1
ATOM 3457 C CA . THR A 1 430 ? -17.292 -1.513 10.581 1.00 94.44 430 THR A CA 1
ATOM 3458 C C . THR A 1 430 ? -15.809 -1.493 10.236 1.00 94.44 430 THR A C 1
ATOM 3460 O O . THR A 1 430 ? -14.992 -2.087 10.939 1.00 94.44 430 THR A O 1
ATOM 3463 N N . CYS A 1 431 ? -15.461 -0.808 9.151 1.00 96.81 431 CYS A N 1
ATOM 3464 C CA . CYS A 1 431 ? -14.106 -0.708 8.630 1.00 96.81 431 CYS A CA 1
ATOM 3465 C C . CYS A 1 431 ? -13.743 0.758 8.386 1.00 96.81 431 CYS A C 1
ATOM 3467 O O . CYS A 1 431 ? -14.530 1.504 7.803 1.00 96.81 431 CYS A O 1
ATOM 3469 N N . SER A 1 432 ? -12.553 1.171 8.819 1.00 97.62 432 SER A N 1
ATOM 3470 C CA . SER A 1 432 ? -11.996 2.492 8.502 1.00 97.62 432 SER A CA 1
ATOM 3471 C C . SER A 1 432 ? -11.070 2.410 7.293 1.00 97.62 432 SER A C 1
ATOM 3473 O O . SER A 1 432 ? -10.189 1.558 7.261 1.00 97.62 432 SER A O 1
ATOM 3475 N N . LEU A 1 433 ? -11.234 3.302 6.321 1.00 98.19 433 LEU A N 1
ATOM 3476 C CA . LEU A 1 433 ? -10.487 3.341 5.067 1.00 98.19 433 LEU A CA 1
ATOM 3477 C C . LEU A 1 433 ? -9.684 4.645 4.983 1.00 98.19 433 LEU A C 1
ATOM 3479 O O . LEU A 1 433 ? -10.267 5.733 4.967 1.00 98.19 433 LEU A O 1
ATOM 3483 N N . GLY A 1 434 ? -8.358 4.536 4.904 1.00 96.69 434 GLY A N 1
ATOM 3484 C CA . GLY A 1 434 ? -7.438 5.675 4.832 1.00 96.69 434 GLY A CA 1
ATOM 3485 C C . GLY A 1 434 ? -6.453 5.592 3.669 1.00 96.69 434 GLY A C 1
ATOM 3486 O O . GLY A 1 434 ? -6.351 4.567 2.991 1.00 96.69 434 GLY A O 1
ATOM 3487 N N . VAL A 1 435 ? -5.725 6.684 3.438 1.00 95.62 435 VAL A N 1
ATOM 3488 C CA . VAL A 1 435 ? -4.691 6.791 2.399 1.00 95.62 435 VAL A CA 1
ATOM 3489 C C . VAL A 1 435 ? -3.350 7.047 3.069 1.00 95.62 435 VAL A C 1
ATOM 3491 O O . VAL A 1 435 ? -3.189 8.023 3.793 1.00 95.62 435 VAL A O 1
ATOM 3494 N N . PHE A 1 436 ? -2.391 6.159 2.825 1.00 94.06 436 PHE A N 1
ATOM 3495 C CA . PHE A 1 436 ? -1.053 6.224 3.404 1.00 94.06 436 PHE A CA 1
ATOM 3496 C C . PHE A 1 436 ? -0.035 5.912 2.303 1.00 94.06 436 PHE A C 1
ATOM 3498 O O . PHE A 1 436 ? 0.300 4.743 2.097 1.00 94.06 436 PHE A O 1
ATOM 3505 N N . PRO A 1 437 ? 0.455 6.929 1.574 1.00 91.44 437 PRO A N 1
ATOM 3506 C CA . PRO A 1 437 ? 1.437 6.725 0.518 1.00 91.44 437 PRO A CA 1
ATOM 3507 C C . PRO A 1 437 ? 2.735 6.180 1.117 1.00 91.44 437 PRO A C 1
ATOM 3509 O O . PRO A 1 437 ? 3.379 6.847 1.928 1.00 91.44 437 PRO A O 1
ATOM 3512 N N . VAL A 1 438 ? 3.117 4.952 0.758 1.00 89.31 438 VAL A N 1
ATOM 3513 C CA . VAL A 1 438 ? 4.373 4.377 1.262 1.00 89.31 438 VAL A CA 1
ATOM 3514 C C . VAL A 1 438 ? 5.572 5.027 0.575 1.00 89.31 438 VAL A C 1
ATOM 3516 O O . VAL A 1 438 ? 5.512 5.377 -0.600 1.00 89.31 438 VAL A O 1
ATOM 3519 N N . SER A 1 439 ? 6.674 5.168 1.300 1.00 86.75 439 SER A N 1
ATOM 3520 C CA . SER A 1 439 ? 7.892 5.810 0.808 1.00 86.75 439 SER A CA 1
ATOM 3521 C C . SER A 1 439 ? 9.118 4.930 1.061 1.00 86.75 439 SER A C 1
ATOM 3523 O O . SER A 1 439 ? 8.997 3.715 1.238 1.00 86.75 439 SER A O 1
ATOM 3525 N N . ILE A 1 440 ? 10.307 5.520 1.028 1.00 83.75 440 ILE A N 1
ATOM 3526 C CA . ILE A 1 440 ? 11.583 4.845 1.236 1.00 83.75 440 ILE A CA 1
ATOM 3527 C C . ILE A 1 440 ? 12.252 5.315 2.528 1.00 83.75 440 ILE A C 1
ATOM 3529 O O . ILE A 1 440 ? 11.952 6.376 3.070 1.00 83.75 440 ILE A O 1
ATOM 3533 N N . LYS A 1 441 ? 13.187 4.504 3.029 1.00 84.25 441 LYS A N 1
ATOM 3534 C CA . LYS A 1 441 ? 14.075 4.911 4.118 1.00 84.25 441 LYS A CA 1
ATOM 3535 C C . LYS A 1 441 ? 15.205 5.774 3.561 1.00 84.25 441 LYS A C 1
ATOM 3537 O O . LYS A 1 441 ? 16.189 5.224 3.059 1.00 84.25 441 LYS A O 1
ATOM 3542 N N . ASN A 1 442 ? 15.030 7.092 3.622 1.00 85.00 442 ASN A N 1
ATOM 3543 C CA . ASN A 1 442 ? 15.918 8.086 3.009 1.00 85.00 442 ASN A CA 1
ATOM 3544 C C . ASN A 1 442 ? 17.373 7.952 3.492 1.00 85.00 442 ASN A C 1
ATOM 3546 O O . ASN A 1 442 ? 18.288 7.874 2.672 1.00 85.00 442 ASN A O 1
ATOM 3550 N N . ASP A 1 443 ? 17.579 7.800 4.804 1.00 83.19 443 ASP A N 1
ATOM 3551 C CA . ASP A 1 443 ? 18.907 7.688 5.427 1.00 83.19 443 ASP A CA 1
ATOM 3552 C C . ASP A 1 443 ? 19.775 6.566 4.864 1.00 83.19 443 ASP A C 1
ATOM 3554 O O . ASP A 1 443 ? 20.992 6.715 4.757 1.00 83.19 443 ASP A O 1
ATOM 3558 N N . ASP A 1 444 ? 19.168 5.428 4.514 1.00 81.44 444 ASP A N 1
ATOM 3559 C CA . ASP A 1 444 ? 19.921 4.311 3.952 1.00 81.44 444 ASP A CA 1
ATOM 3560 C C . ASP A 1 444 ? 20.587 4.731 2.634 1.00 81.44 444 ASP A C 1
ATOM 3562 O O . ASP A 1 444 ? 21.726 4.358 2.385 1.00 81.44 444 ASP A O 1
ATOM 3566 N N . PHE A 1 445 ? 19.894 5.508 1.798 1.00 80.88 445 PHE A N 1
ATOM 3567 C CA . PHE A 1 445 ? 20.390 5.929 0.488 1.00 80.88 445 PHE A CA 1
ATOM 3568 C C . PHE A 1 445 ? 21.395 7.062 0.579 1.00 80.88 445 PHE A C 1
ATOM 3570 O O . PHE A 1 445 ? 22.445 6.991 -0.058 1.00 80.88 445 PHE A O 1
ATOM 3577 N N . LEU A 1 446 ? 21.106 8.070 1.403 1.00 83.31 446 LEU A N 1
ATOM 3578 C CA . LEU A 1 446 ? 22.003 9.208 1.596 1.00 83.31 446 LEU A CA 1
ATOM 3579 C C . LEU A 1 446 ? 23.385 8.740 2.074 1.00 83.31 446 LEU A C 1
ATOM 3581 O O . LEU A 1 446 ? 24.405 9.209 1.573 1.00 83.31 446 LEU A O 1
ATOM 3585 N N . LYS A 1 447 ? 23.442 7.715 2.937 1.00 83.31 447 LYS A N 1
ATOM 3586 C CA . LYS A 1 447 ? 24.708 7.093 3.361 1.00 83.31 447 LYS A CA 1
ATOM 3587 C C . LYS A 1 447 ? 25.520 6.522 2.195 1.00 83.31 447 LYS A C 1
ATOM 3589 O O . LYS A 1 447 ? 26.735 6.693 2.183 1.00 83.31 447 LYS A O 1
ATOM 3594 N N . PHE A 1 448 ? 24.886 5.867 1.219 1.00 78.44 448 PHE A N 1
ATOM 3595 C CA . PHE A 1 448 ? 25.588 5.264 0.076 1.00 78.44 448 PHE A CA 1
ATOM 3596 C C . PHE A 1 448 ? 26.059 6.291 -0.955 1.00 78.44 448 PHE A C 1
ATOM 3598 O O . PHE A 1 448 ? 27.121 6.112 -1.556 1.00 78.44 448 PHE A O 1
ATOM 3605 N N . VAL A 1 449 ? 25.285 7.357 -1.166 1.00 78.81 449 VAL A N 1
ATOM 3606 C CA . VAL A 1 449 ? 25.564 8.386 -2.182 1.00 78.81 449 VAL A CA 1
ATOM 3607 C C . VAL A 1 449 ? 26.843 9.162 -1.864 1.00 78.81 449 VAL A C 1
ATOM 3609 O O . VAL A 1 449 ? 27.567 9.551 -2.779 1.00 78.81 449 VAL A O 1
ATOM 3612 N N . HIS A 1 450 ? 27.159 9.335 -0.579 1.00 78.88 450 HIS A N 1
ATOM 3613 C CA . HIS A 1 450 ? 28.342 10.069 -0.126 1.00 78.88 450 HIS A CA 1
ATOM 3614 C C . HIS A 1 450 ? 29.613 9.211 0.003 1.00 78.88 450 HIS A C 1
ATOM 3616 O O . HIS A 1 450 ? 30.676 9.743 0.319 1.00 78.88 450 HIS A O 1
ATOM 3622 N N . MET A 1 451 ? 29.547 7.899 -0.253 1.00 83.31 451 MET A N 1
ATOM 3623 C CA . MET A 1 451 ? 30.731 7.036 -0.177 1.00 83.31 451 MET A CA 1
ATOM 3624 C C . MET A 1 451 ? 31.704 7.313 -1.341 1.00 83.31 451 MET A C 1
ATOM 3626 O O . MET A 1 451 ? 31.274 7.316 -2.500 1.00 83.31 451 MET A O 1
ATOM 3630 N N . PRO A 1 452 ? 33.022 7.461 -1.087 1.00 85.56 452 PRO A N 1
ATOM 3631 C CA . PRO A 1 452 ? 34.013 7.712 -2.140 1.00 85.56 452 PRO A CA 1
ATOM 3632 C C . PRO A 1 452 ? 34.009 6.654 -3.252 1.00 85.56 452 PRO A C 1
ATOM 3634 O O . PRO A 1 452 ? 34.090 6.986 -4.434 1.00 85.56 452 PRO A O 1
ATOM 3637 N N . GLU A 1 453 ? 33.848 5.379 -2.888 1.00 84.38 453 GLU A N 1
ATOM 3638 C CA . GLU A 1 453 ? 33.769 4.262 -3.839 1.00 84.38 453 GLU A CA 1
ATOM 3639 C C . GLU A 1 453 ? 32.579 4.401 -4.798 1.00 84.38 453 GLU A C 1
ATOM 3641 O O . GLU A 1 453 ? 32.711 4.159 -6.001 1.00 84.38 453 GLU A O 1
ATOM 3646 N N . THR A 1 454 ? 31.426 4.846 -4.287 1.00 78.81 454 THR A N 1
ATOM 3647 C CA . THR A 1 454 ? 30.219 5.098 -5.085 1.00 78.81 454 THR A CA 1
ATOM 3648 C C . THR A 1 454 ? 30.454 6.217 -6.096 1.00 78.81 454 THR A C 1
ATOM 3650 O O . THR A 1 454 ? 30.051 6.082 -7.251 1.00 78.81 454 THR A O 1
ATOM 3653 N N . LEU A 1 455 ? 31.146 7.294 -5.706 1.00 78.56 455 LEU A N 1
ATOM 3654 C CA . LEU A 1 455 ? 31.453 8.421 -6.595 1.00 78.56 455 LEU A CA 1
ATOM 3655 C C . LEU A 1 455 ? 32.392 8.012 -7.736 1.00 78.56 455 LEU A C 1
ATOM 3657 O O . LEU A 1 455 ? 32.101 8.284 -8.900 1.00 78.56 455 LEU A O 1
ATOM 3661 N N . VAL A 1 456 ? 33.472 7.286 -7.427 1.00 82.50 456 VAL A N 1
ATOM 3662 C CA . VAL A 1 456 ? 34.401 6.761 -8.447 1.00 82.50 456 VAL A CA 1
ATOM 3663 C C . VAL A 1 456 ? 33.663 5.836 -9.416 1.00 82.50 456 VAL A C 1
ATOM 3665 O O . VAL A 1 456 ? 33.809 5.928 -10.638 1.00 82.50 456 VAL A O 1
ATOM 3668 N N . ARG A 1 457 ? 32.815 4.959 -8.877 1.00 80.56 457 ARG A N 1
ATOM 3669 C CA . ARG A 1 457 ? 32.023 4.018 -9.664 1.00 80.56 457 ARG A CA 1
ATOM 3670 C C . ARG A 1 457 ? 30.991 4.708 -10.551 1.00 80.56 457 ARG A C 1
ATOM 3672 O O . ARG A 1 457 ? 30.821 4.289 -11.696 1.00 80.56 457 ARG A O 1
ATOM 3679 N N . LYS A 1 458 ? 30.315 5.744 -10.049 1.00 81.38 458 LYS A N 1
ATOM 3680 C CA . LYS A 1 458 ? 29.352 6.560 -10.802 1.00 81.38 458 LYS A CA 1
ATOM 3681 C C . LYS A 1 458 ? 29.999 7.119 -12.067 1.00 81.38 458 LYS A C 1
ATOM 3683 O O . LYS A 1 458 ? 29.446 6.938 -13.152 1.00 81.38 458 LYS A O 1
ATOM 3688 N N . GLU A 1 459 ? 31.180 7.719 -11.943 1.00 81.75 459 GLU A N 1
ATOM 3689 C CA . GLU A 1 459 ? 31.908 8.267 -13.092 1.00 81.75 459 GLU A CA 1
ATOM 3690 C C . GLU A 1 459 ? 32.329 7.175 -14.082 1.00 81.75 459 GLU A C 1
ATOM 3692 O O . GLU A 1 459 ? 32.154 7.328 -15.293 1.00 81.75 459 GLU A O 1
ATOM 3697 N N . GLY A 1 460 ? 32.793 6.023 -13.586 1.00 84.69 460 GLY A N 1
ATOM 3698 C CA . GLY A 1 460 ? 33.121 4.872 -14.433 1.00 84.69 460 GLY A CA 1
ATOM 3699 C C . GLY A 1 460 ? 31.919 4.332 -15.220 1.00 84.69 460 GLY A C 1
ATOM 3700 O O . GLY A 1 460 ? 32.025 4.069 -16.419 1.00 84.69 460 GLY A O 1
ATOM 3701 N N . ILE A 1 461 ? 30.752 4.203 -14.578 1.00 83.31 461 ILE A N 1
ATOM 3702 C CA . ILE A 1 461 ? 29.512 3.758 -15.235 1.00 83.31 461 ILE A CA 1
ATOM 3703 C C . ILE A 1 461 ? 29.050 4.788 -16.268 1.00 83.31 461 ILE A C 1
ATOM 3705 O O . ILE A 1 461 ? 28.687 4.408 -17.381 1.00 83.31 461 ILE A O 1
ATOM 3709 N N . ARG A 1 462 ? 29.094 6.083 -15.932 1.00 82.69 462 ARG A N 1
ATOM 3710 C CA . ARG A 1 462 ? 28.697 7.158 -16.846 1.00 82.69 462 ARG A CA 1
ATOM 3711 C C . ARG A 1 462 ? 29.543 7.146 -18.119 1.00 82.69 462 ARG A C 1
ATOM 3713 O O . ARG A 1 462 ? 28.968 7.154 -19.204 1.00 82.69 462 ARG A O 1
ATOM 3720 N N . LYS A 1 463 ? 30.870 7.032 -17.991 1.00 85.44 463 LYS A N 1
ATOM 3721 C CA . LYS A 1 463 ? 31.795 6.897 -19.131 1.00 85.44 463 LYS A CA 1
ATOM 3722 C C . LYS A 1 463 ? 31.530 5.634 -19.949 1.00 85.44 463 LYS A C 1
ATOM 3724 O O . LYS A 1 463 ? 31.529 5.679 -21.172 1.00 85.44 463 LYS A O 1
ATOM 3729 N N . LYS A 1 464 ? 31.239 4.506 -19.294 1.00 85.38 464 LYS A N 1
ATOM 3730 C CA . LYS A 1 464 ? 30.916 3.249 -19.987 1.00 85.38 464 LYS A CA 1
ATOM 3731 C C . LYS A 1 464 ? 29.634 3.339 -20.824 1.00 85.38 464 LYS A C 1
ATOM 3733 O O . LYS A 1 464 ? 29.550 2.683 -21.856 1.00 85.38 464 LYS A O 1
ATOM 3738 N N . ILE A 1 465 ? 28.631 4.088 -20.362 1.00 84.56 465 ILE A N 1
ATOM 3739 C CA . ILE A 1 465 ? 27.322 4.177 -21.027 1.00 84.56 465 ILE A CA 1
ATOM 3740 C C . ILE A 1 465 ? 27.300 5.275 -22.097 1.00 84.56 465 ILE A C 1
ATOM 3742 O O . ILE A 1 465 ? 26.814 5.030 -23.195 1.00 84.56 465 ILE A O 1
ATOM 3746 N N . LEU A 1 466 ? 27.808 6.472 -21.792 1.00 84.12 466 LEU A N 1
ATOM 3747 C CA . LEU A 1 466 ? 27.764 7.622 -22.706 1.00 84.12 466 LEU A CA 1
ATOM 3748 C C . LEU A 1 466 ? 29.001 7.735 -23.619 1.00 84.12 466 LEU A C 1
ATOM 3750 O O . LEU A 1 466 ? 29.000 8.543 -24.551 1.00 84.12 466 LEU A O 1
ATOM 3754 N N . GLY A 1 467 ? 30.041 6.934 -23.373 1.00 83.38 467 GLY A N 1
ATOM 3755 C CA . GLY A 1 467 ? 31.361 7.048 -23.997 1.00 83.38 467 GLY A CA 1
ATOM 3756 C C . GLY A 1 467 ? 32.316 7.935 -23.189 1.00 83.38 467 GLY A C 1
ATOM 3757 O O . GLY A 1 467 ? 31.911 8.593 -22.230 1.00 83.38 467 GLY A O 1
ATOM 3758 N N . GLU A 1 468 ? 33.599 7.949 -23.565 1.00 81.94 468 GLU A N 1
ATOM 3759 C CA . GLU A 1 468 ? 34.626 8.728 -22.850 1.00 81.94 468 GLU A CA 1
ATOM 3760 C C . GLU A 1 468 ? 34.417 10.242 -22.976 1.00 81.94 468 GLU A C 1
ATOM 3762 O O . GLU A 1 468 ? 34.586 10.956 -21.990 1.00 81.94 468 GLU A O 1
ATOM 3767 N N . ASN A 1 469 ? 33.987 10.705 -24.156 1.00 83.50 469 ASN A N 1
ATOM 3768 C CA . ASN A 1 469 ? 33.776 12.118 -24.478 1.00 83.50 469 ASN A CA 1
ATOM 3769 C C . ASN A 1 469 ? 32.361 12.344 -25.049 1.00 83.50 469 ASN A C 1
ATOM 3771 O O . ASN A 1 469 ? 32.208 12.526 -26.260 1.00 83.50 469 ASN A O 1
ATOM 3775 N N . PRO A 1 470 ? 31.301 12.279 -24.223 1.00 85.44 470 PRO A N 1
ATOM 3776 C CA . PRO A 1 470 ? 29.950 12.541 -24.697 1.00 85.44 470 PRO A CA 1
ATOM 3777 C C . PRO A 1 470 ? 29.748 14.031 -25.025 1.00 85.44 470 PRO A C 1
ATOM 3779 O O . PRO A 1 470 ? 30.347 14.882 -24.364 1.00 85.44 470 PRO A O 1
ATOM 3782 N N . PRO A 1 471 ? 28.871 14.371 -25.988 1.00 88.12 471 PRO A N 1
ATOM 3783 C CA . PRO A 1 471 ? 28.463 15.750 -26.247 1.00 88.12 471 PRO A CA 1
ATOM 3784 C C . PRO A 1 471 ? 27.948 16.452 -24.984 1.00 88.12 471 PRO A C 1
ATOM 3786 O O . PRO A 1 471 ? 27.285 15.835 -24.153 1.00 88.12 471 PRO A O 1
ATOM 3789 N N . GLU A 1 472 ? 28.185 17.758 -24.851 1.00 85.88 472 GLU A N 1
ATOM 3790 C CA . GLU A 1 472 ? 27.803 18.533 -23.656 1.00 85.88 472 GLU A CA 1
ATOM 3791 C C . GLU A 1 472 ? 26.284 18.512 -23.384 1.00 85.88 472 GLU A C 1
ATOM 3793 O O . GLU A 1 472 ? 25.820 18.444 -22.243 1.00 85.88 472 GLU A O 1
ATOM 3798 N N . ASN A 1 473 ? 25.483 18.468 -24.450 1.00 88.94 473 ASN A N 1
ATOM 3799 C CA . ASN A 1 473 ? 24.027 18.356 -24.381 1.00 88.94 473 ASN A CA 1
ATOM 3800 C C . ASN A 1 473 ? 23.500 16.908 -24.393 1.00 88.94 473 ASN A C 1
ATOM 3802 O O . ASN A 1 473 ? 22.289 16.716 -24.534 1.00 88.94 473 ASN A O 1
ATOM 3806 N N . ALA A 1 474 ? 24.366 15.901 -24.233 1.00 90.50 474 ALA A N 1
ATOM 3807 C CA . ALA A 1 474 ? 23.967 14.502 -24.111 1.00 90.50 474 ALA A CA 1
ATOM 3808 C C . ALA A 1 474 ? 23.163 14.253 -22.828 1.00 90.50 474 ALA A C 1
ATOM 3810 O O . ALA A 1 474 ? 23.420 14.844 -21.765 1.00 90.50 474 ALA A O 1
ATOM 3811 N N . ARG A 1 475 ? 22.183 13.353 -22.914 1.00 91.38 475 ARG A N 1
ATOM 3812 C CA . ARG A 1 475 ? 21.323 12.958 -21.797 1.00 91.38 475 ARG A CA 1
ATOM 3813 C C . ARG A 1 475 ? 21.328 11.445 -21.616 1.00 91.38 475 ARG A C 1
ATOM 3815 O O . ARG A 1 475 ? 21.310 10.673 -22.569 1.00 91.38 475 ARG A O 1
ATOM 3822 N N . LEU A 1 476 ? 21.356 11.035 -20.351 1.00 90.56 476 LEU A N 1
ATOM 3823 C CA . LEU A 1 476 ? 21.192 9.645 -19.944 1.00 90.56 476 LEU A CA 1
ATOM 3824 C C . LEU A 1 476 ? 19.787 9.489 -19.374 1.00 90.56 476 LEU A C 1
ATOM 3826 O O . LEU A 1 476 ? 19.522 9.952 -18.265 1.00 90.56 476 LEU A O 1
ATOM 3830 N N . PHE A 1 477 ? 18.912 8.824 -20.118 1.00 92.06 477 PHE A N 1
ATOM 3831 C CA . PHE A 1 477 ? 17.649 8.342 -19.583 1.00 92.06 477 PHE A CA 1
ATOM 3832 C C . PHE A 1 477 ? 17.921 7.060 -18.811 1.00 92.06 477 PHE A C 1
ATOM 3834 O O . PHE A 1 477 ? 18.507 6.116 -19.340 1.00 92.06 477 PHE A O 1
ATOM 3841 N N . PHE A 1 478 ? 17.518 7.026 -17.548 1.00 88.44 478 PHE A N 1
ATOM 3842 C CA . PHE A 1 478 ? 17.735 5.880 -16.680 1.00 88.44 478 PHE A CA 1
ATOM 3843 C C . PHE A 1 478 ? 16.399 5.375 -16.158 1.00 88.44 478 PHE A C 1
ATOM 3845 O O . PHE A 1 478 ? 15.606 6.148 -15.629 1.00 88.44 478 PHE A O 1
ATOM 3852 N N . SER A 1 479 ? 16.147 4.077 -16.313 1.00 86.31 479 SER A N 1
ATOM 3853 C CA . SER A 1 479 ? 14.927 3.442 -15.826 1.00 86.31 479 SER A CA 1
ATOM 3854 C C . SER A 1 479 ? 15.257 2.088 -15.211 1.00 86.31 479 SER A C 1
ATOM 3856 O O . SER A 1 479 ? 16.001 1.295 -15.790 1.00 86.31 479 SER A O 1
ATOM 3858 N N . VAL A 1 480 ? 14.725 1.837 -14.016 1.00 83.94 480 VAL A N 1
ATOM 3859 C CA . VAL A 1 480 ? 14.908 0.585 -13.274 1.00 83.94 480 VAL A CA 1
ATOM 3860 C C . VAL A 1 480 ? 13.540 0.100 -12.848 1.00 83.94 480 VAL A C 1
ATOM 3862 O O . VAL A 1 480 ? 12.848 0.791 -12.109 1.00 83.94 480 VAL A O 1
ATOM 3865 N N . GLU A 1 481 ? 13.141 -1.075 -13.318 1.00 81.00 481 GLU A N 1
ATOM 3866 C CA . GLU A 1 481 ? 11.808 -1.622 -13.080 1.00 81.00 481 GLU A CA 1
ATOM 3867 C C . GLU A 1 481 ? 11.872 -3.154 -12.998 1.00 81.00 481 GLU A C 1
ATOM 3869 O O . GLU A 1 481 ? 12.785 -3.805 -13.517 1.00 81.00 481 GLU A O 1
ATOM 3874 N N . ARG A 1 482 ? 10.875 -3.769 -12.350 1.00 81.56 482 ARG A N 1
ATOM 3875 C CA . ARG A 1 482 ? 10.643 -5.211 -12.536 1.00 81.56 482 ARG A CA 1
ATOM 3876 C C . ARG A 1 482 ? 10.155 -5.443 -13.959 1.00 81.56 482 ARG A C 1
ATOM 3878 O O . ARG A 1 482 ? 9.422 -4.610 -14.483 1.00 81.56 482 ARG A O 1
ATOM 3885 N N . PHE A 1 483 ? 10.518 -6.577 -14.548 1.00 85.00 483 PHE A N 1
ATOM 3886 C CA . PHE A 1 483 ? 10.169 -6.888 -15.931 1.00 85.00 483 PHE A CA 1
ATOM 3887 C C . PHE A 1 483 ? 8.716 -7.389 -16.058 1.00 85.00 483 PHE A C 1
ATOM 3889 O O . PHE A 1 483 ? 8.444 -8.554 -16.350 1.00 85.00 483 PHE A O 1
ATOM 3896 N N . ASP A 1 484 ? 7.789 -6.479 -15.777 1.00 85.06 484 ASP A N 1
ATOM 3897 C CA . ASP A 1 484 ? 6.360 -6.699 -15.577 1.00 85.06 484 ASP A CA 1
ATOM 3898 C C . ASP A 1 484 ? 5.559 -5.818 -16.545 1.00 85.06 484 ASP A C 1
ATOM 3900 O O . ASP A 1 484 ? 5.908 -4.655 -16.753 1.00 85.06 484 ASP A O 1
ATOM 3904 N N . TYR A 1 485 ? 4.479 -6.355 -17.115 1.00 86.88 485 TYR A N 1
ATOM 3905 C CA . TYR A 1 485 ? 3.644 -5.642 -18.088 1.00 86.88 485 TYR A CA 1
ATOM 3906 C C . TYR A 1 485 ? 2.978 -4.385 -17.515 1.00 86.88 485 TYR A C 1
ATOM 3908 O O . TYR A 1 485 ? 2.719 -3.437 -18.246 1.00 86.88 485 TYR A O 1
ATOM 3916 N N . THR A 1 486 ? 2.806 -4.309 -16.192 1.00 86.56 486 THR A N 1
ATOM 3917 C CA . THR A 1 486 ? 2.302 -3.106 -15.506 1.00 86.56 486 THR A CA 1
ATOM 3918 C C . THR A 1 486 ? 3.235 -1.895 -15.597 1.00 86.56 486 THR A C 1
ATOM 3920 O O . THR A 1 486 ? 2.867 -0.808 -15.159 1.00 86.56 486 THR A O 1
ATOM 3923 N N . LYS A 1 487 ? 4.466 -2.068 -16.095 1.00 86.19 487 LYS A N 1
ATOM 3924 C CA . LYS A 1 487 ? 5.493 -1.016 -16.143 1.00 86.19 487 LYS A CA 1
ATOM 3925 C C . LYS A 1 487 ? 5.591 -0.290 -17.478 1.00 86.19 487 LYS A C 1
ATOM 3927 O O . LYS A 1 487 ? 6.358 0.660 -17.572 1.00 86.19 487 LYS A O 1
ATOM 3932 N N . GLY A 1 488 ? 4.836 -0.711 -18.491 1.00 89.00 488 GLY A N 1
ATOM 3933 C CA . GLY A 1 488 ? 4.823 -0.026 -19.785 1.00 89.00 488 GLY A CA 1
ATOM 3934 C C . GLY A 1 488 ? 6.193 0.009 -20.480 1.00 89.00 488 GLY A C 1
ATOM 3935 O O . GLY A 1 488 ? 6.508 0.955 -21.198 1.00 89.00 488 GLY A O 1
ATOM 3936 N N . ILE A 1 489 ? 7.062 -0.982 -20.225 1.00 90.56 489 ILE A N 1
ATOM 3937 C CA . ILE A 1 489 ? 8.419 -1.057 -20.797 1.00 90.56 489 ILE A CA 1
ATOM 3938 C C . ILE A 1 489 ? 8.346 -1.161 -22.323 1.00 90.56 489 ILE A C 1
ATOM 3940 O O . ILE A 1 489 ? 9.126 -0.516 -23.022 1.00 90.56 489 ILE A O 1
ATOM 3944 N N . LYS A 1 490 ? 7.400 -1.948 -22.843 1.00 92.25 490 LYS A N 1
ATOM 3945 C CA . LYS A 1 490 ? 7.146 -2.089 -24.280 1.00 92.25 490 LYS A CA 1
ATOM 3946 C C . LYS A 1 490 ? 6.838 -0.735 -24.917 1.00 92.25 490 LYS A C 1
ATOM 3948 O O . LYS A 1 490 ? 7.507 -0.338 -25.868 1.00 92.25 490 LYS A O 1
ATOM 3953 N N . GLU A 1 491 ? 5.878 -0.014 -24.358 1.00 94.06 491 GLU A N 1
ATOM 3954 C CA . GLU A 1 491 ? 5.409 1.290 -24.823 1.00 94.06 491 GLU A CA 1
ATOM 3955 C C . GLU A 1 491 ? 6.533 2.332 -24.756 1.00 94.06 491 GLU A C 1
ATOM 3957 O O . GLU A 1 491 ? 6.797 3.030 -25.734 1.00 94.06 491 GLU A O 1
ATOM 3962 N N . LYS A 1 492 ? 7.291 2.350 -23.654 1.00 94.25 492 LYS A N 1
ATOM 3963 C CA . LYS A 1 492 ? 8.491 3.181 -23.473 1.00 94.25 492 LYS A CA 1
ATOM 3964 C C . LYS A 1 492 ? 9.545 2.931 -24.549 1.00 94.25 492 LYS A C 1
ATOM 3966 O O . LYS A 1 492 ? 10.105 3.885 -25.082 1.00 94.25 492 LYS A O 1
ATOM 3971 N N . LEU A 1 493 ? 9.823 1.670 -24.887 1.00 94.94 493 LEU A N 1
ATOM 3972 C CA . LEU A 1 493 ? 10.780 1.328 -25.943 1.00 94.94 493 LEU A CA 1
ATOM 3973 C C . LEU A 1 493 ? 10.275 1.762 -27.326 1.00 94.94 493 LEU A C 1
ATOM 3975 O O . LEU A 1 493 ? 11.055 2.290 -28.115 1.00 94.94 493 LEU A O 1
ATOM 3979 N N . LEU A 1 494 ? 8.983 1.592 -27.617 1.00 95.81 494 LEU A N 1
ATOM 3980 C CA . LEU A 1 494 ? 8.383 2.061 -28.871 1.00 95.81 494 LEU A CA 1
ATOM 3981 C C . LEU A 1 494 ? 8.444 3.591 -28.994 1.00 95.81 494 LEU A C 1
ATOM 3983 O O . LEU A 1 494 ? 8.856 4.101 -30.035 1.00 95.81 494 LEU A O 1
ATOM 3987 N N . ALA A 1 495 ? 8.122 4.321 -27.926 1.00 96.31 495 ALA A N 1
ATOM 3988 C CA . ALA A 1 495 ? 8.263 5.775 -27.862 1.00 96.31 495 ALA A CA 1
ATOM 3989 C C . ALA A 1 495 ? 9.722 6.219 -28.015 1.00 96.31 495 ALA A C 1
ATOM 3991 O O . ALA A 1 495 ? 10.009 7.178 -28.724 1.00 96.31 495 ALA A O 1
ATOM 3992 N N . TYR A 1 496 ? 10.663 5.487 -27.418 1.00 95.50 496 TYR A N 1
ATOM 3993 C CA . TYR A 1 496 ? 12.088 5.783 -27.542 1.00 95.50 496 TYR A CA 1
ATOM 3994 C C . TYR A 1 496 ? 12.639 5.512 -28.950 1.00 95.50 496 TYR A C 1
ATOM 3996 O O . TYR A 1 496 ? 13.512 6.232 -29.428 1.00 95.50 496 TYR A O 1
ATOM 4004 N N . ARG A 1 497 ? 12.099 4.513 -29.659 1.00 95.31 497 ARG A N 1
ATOM 4005 C CA . ARG A 1 497 ? 12.350 4.334 -31.096 1.00 95.31 497 ARG A CA 1
ATOM 4006 C C . ARG A 1 497 ? 11.853 5.553 -31.874 1.00 95.31 497 ARG A C 1
ATOM 4008 O O . ARG A 1 497 ? 12.611 6.154 -32.630 1.00 95.31 497 ARG A O 1
ATOM 4015 N N . ARG A 1 498 ? 10.598 5.949 -31.634 1.00 96.75 498 ARG A N 1
ATOM 4016 C CA . ARG A 1 498 ? 9.956 7.076 -32.319 1.00 96.75 498 ARG A CA 1
ATOM 4017 C C . ARG A 1 498 ? 10.655 8.412 -32.057 1.00 96.75 498 ARG A C 1
ATOM 4019 O O . ARG A 1 498 ? 10.756 9.237 -32.960 1.00 96.75 498 ARG A O 1
ATOM 4026 N N . TYR A 1 499 ? 11.187 8.597 -30.853 1.00 96.88 499 TYR A N 1
ATOM 4027 C CA . TYR A 1 499 ? 11.975 9.757 -30.446 1.00 96.88 499 TYR A CA 1
ATOM 4028 C C . TYR A 1 499 ? 13.126 10.059 -31.414 1.00 96.88 499 TYR A C 1
ATOM 4030 O O . TYR A 1 499 ? 13.261 11.198 -31.852 1.00 96.88 499 TYR A O 1
ATOM 4038 N N . PHE A 1 500 ? 13.905 9.054 -31.822 1.00 95.50 500 PHE A N 1
ATOM 4039 C CA . PHE A 1 500 ? 15.011 9.264 -32.761 1.00 95.50 500 PHE A CA 1
ATOM 4040 C C . PHE A 1 500 ? 14.563 9.488 -34.207 1.00 95.50 500 PHE A C 1
ATOM 4042 O O . PHE A 1 500 ? 15.225 10.220 -34.939 1.00 95.50 500 PHE A O 1
ATOM 4049 N N . GLU A 1 501 ? 13.443 8.894 -34.624 1.00 95.38 501 GLU A N 1
ATOM 4050 C CA . GLU A 1 501 ? 12.863 9.154 -35.948 1.00 95.38 501 GLU A CA 1
ATOM 4051 C C . GLU A 1 501 ? 12.352 10.594 -36.068 1.00 95.38 501 GLU A C 1
ATOM 4053 O O . GLU A 1 501 ? 12.486 11.222 -37.118 1.00 95.38 501 GLU A O 1
ATOM 4058 N N . LYS A 1 502 ? 11.742 11.109 -34.995 1.00 97.06 502 LYS A N 1
ATOM 4059 C CA . LYS A 1 502 ? 11.126 12.439 -34.950 1.00 97.06 502 LYS A CA 1
ATOM 4060 C C . LYS A 1 502 ? 12.144 13.546 -34.674 1.00 97.06 502 LYS A C 1
ATOM 4062 O O . LYS A 1 502 ? 12.030 14.627 -35.245 1.00 97.06 502 LYS A O 1
ATOM 4067 N N . TYR A 1 503 ? 13.154 13.259 -33.853 1.00 96.62 503 TYR A N 1
ATOM 4068 C CA . TYR A 1 503 ? 14.187 14.203 -33.419 1.00 96.62 503 TYR A CA 1
ATOM 4069 C C . TYR A 1 503 ? 15.595 13.683 -33.757 1.00 96.62 503 TYR A C 1
ATOM 4071 O O . TYR A 1 503 ? 16.362 13.290 -32.869 1.00 96.62 503 TYR A O 1
ATOM 4079 N N . PRO A 1 504 ? 15.973 13.671 -35.050 1.00 93.69 504 PRO A N 1
ATOM 4080 C CA . PRO A 1 504 ? 17.256 13.126 -35.494 1.00 93.69 504 PRO A CA 1
ATOM 4081 C C . PRO A 1 504 ? 18.461 13.917 -34.965 1.00 93.69 504 PRO A C 1
ATOM 4083 O O . PRO A 1 504 ? 19.567 13.386 -34.912 1.00 93.69 504 PRO A O 1
ATOM 4086 N N . ASP A 1 505 ? 18.275 15.160 -34.505 1.00 93.88 505 ASP A N 1
ATOM 4087 C CA . ASP A 1 505 ? 19.323 15.962 -33.864 1.00 93.88 505 ASP A CA 1
ATOM 4088 C C . ASP A 1 505 ? 19.820 15.363 -32.537 1.00 93.88 505 ASP A C 1
ATOM 4090 O O . ASP A 1 505 ? 20.874 15.771 -32.036 1.00 93.88 505 ASP A O 1
ATOM 4094 N N . ARG A 1 506 ? 19.078 14.406 -31.967 1.00 94.00 506 ARG A N 1
ATOM 4095 C CA . ARG A 1 506 ? 19.397 13.707 -30.715 1.00 94.00 506 ARG A CA 1
ATOM 4096 C C . ARG A 1 506 ? 20.189 12.411 -30.927 1.00 94.00 506 ARG A C 1
ATOM 4098 O O . ARG A 1 506 ? 20.729 11.872 -29.956 1.00 94.00 506 ARG A O 1
ATOM 4105 N N . LEU A 1 507 ? 20.304 11.932 -32.171 1.00 92.75 507 LEU A N 1
ATOM 4106 C CA . LEU A 1 507 ? 21.145 10.786 -32.536 1.00 92.75 507 LEU A CA 1
ATOM 4107 C C . LEU A 1 507 ? 22.609 11.041 -32.140 1.00 92.75 507 LEU A C 1
ATOM 4109 O O . LEU A 1 507 ? 23.097 12.168 -32.223 1.00 92.75 507 LEU A O 1
ATOM 4113 N N . GLY A 1 508 ? 23.295 10.011 -31.637 1.00 89.38 508 GLY A N 1
ATOM 4114 C CA . GLY A 1 508 ? 24.682 10.124 -31.163 1.00 89.38 508 GLY A CA 1
ATOM 4115 C C . GLY A 1 508 ? 24.861 10.829 -29.809 1.00 89.38 508 GLY A C 1
ATOM 4116 O O . GLY A 1 508 ? 25.967 10.839 -29.257 1.00 89.38 508 GLY A O 1
ATOM 4117 N N . LYS A 1 509 ? 23.792 11.414 -29.245 1.00 91.50 509 LYS A N 1
ATOM 4118 C CA . LYS A 1 509 ? 23.825 12.169 -27.979 1.00 91.50 509 LYS A CA 1
ATOM 4119 C C . LYS A 1 509 ? 23.186 11.394 -26.837 1.00 91.50 509 LYS A C 1
ATOM 4121 O O . LYS A 1 509 ? 23.842 11.156 -25.825 1.00 91.50 509 LYS A O 1
ATOM 4126 N N . ASP A 1 510 ? 21.923 11.014 -26.988 1.00 94.06 510 ASP A N 1
ATOM 4127 C CA . ASP A 1 510 ? 21.140 10.480 -25.872 1.00 94.06 510 ASP A CA 1
ATOM 4128 C C . ASP A 1 510 ? 21.196 8.962 -25.786 1.00 94.06 510 ASP A C 1
ATOM 4130 O O . ASP A 1 510 ? 21.319 8.278 -26.798 1.00 94.06 510 ASP A O 1
ATOM 4134 N N . VAL A 1 511 ? 21.105 8.433 -24.566 1.00 92.25 511 VAL A N 1
ATOM 4135 C CA . VAL A 1 511 ? 21.120 6.988 -24.312 1.00 92.25 511 VAL A CA 1
ATOM 4136 C C . VAL A 1 511 ? 20.046 6.622 -23.297 1.00 92.25 511 VAL A C 1
ATOM 4138 O O . VAL A 1 511 ? 19.952 7.252 -22.242 1.00 92.25 511 VAL A O 1
ATOM 4141 N N . LEU A 1 512 ? 19.280 5.568 -23.582 1.00 92.31 512 LEU A N 1
ATOM 4142 C CA . LEU A 1 512 ? 18.398 4.911 -22.619 1.00 92.31 512 LEU A CA 1
ATOM 4143 C C . LEU A 1 512 ? 19.111 3.719 -21.980 1.00 92.31 512 LEU A C 1
ATOM 4145 O O . LEU A 1 512 ? 19.455 2.738 -22.645 1.00 92.31 512 LEU A O 1
ATOM 4149 N N . TYR A 1 513 ? 19.293 3.780 -20.664 1.00 90.00 513 TYR A N 1
ATOM 4150 C CA . TYR A 1 513 ? 19.766 2.667 -19.855 1.00 90.00 513 TYR A CA 1
ATOM 4151 C C . TYR A 1 513 ? 18.600 2.061 -19.067 1.00 90.00 513 TYR A C 1
ATOM 4153 O O . TYR A 1 513 ? 18.190 2.584 -18.028 1.00 90.00 513 TYR A O 1
ATOM 4161 N N . GLN A 1 514 ? 18.061 0.956 -19.589 1.00 86.62 514 GLN A N 1
ATOM 4162 C CA . GLN A 1 514 ? 16.952 0.217 -18.986 1.00 86.62 514 GLN A CA 1
ATOM 4163 C C . GLN A 1 514 ? 17.493 -0.978 -18.198 1.00 86.62 514 GLN A C 1
ATOM 4165 O O . GLN A 1 514 ? 18.115 -1.886 -18.759 1.00 86.62 514 GLN A O 1
ATOM 4170 N N . VAL A 1 515 ? 17.204 -1.004 -16.901 1.00 85.31 515 VAL A N 1
ATOM 4171 C CA . VAL A 1 515 ? 17.441 -2.149 -16.021 1.00 85.31 515 VAL A CA 1
ATOM 4172 C C . VAL A 1 515 ? 16.103 -2.827 -15.757 1.00 85.31 515 VAL A C 1
ATOM 4174 O O . VAL A 1 515 ? 15.228 -2.262 -15.104 1.00 85.31 515 VAL A O 1
ATOM 4177 N N . ALA A 1 516 ? 15.935 -4.039 -16.283 1.00 81.44 516 ALA A N 1
ATOM 4178 C CA . ALA A 1 516 ? 14.722 -4.830 -16.108 1.00 81.44 516 ALA A CA 1
ATOM 4179 C C . ALA A 1 516 ? 15.033 -6.078 -15.272 1.00 81.44 516 ALA A C 1
ATOM 4181 O O . ALA A 1 516 ? 15.730 -6.990 -15.723 1.00 81.44 516 ALA A O 1
ATOM 4182 N N . VAL A 1 517 ? 14.535 -6.123 -14.035 1.00 78.69 517 VAL A N 1
ATOM 4183 C CA . VAL A 1 517 ? 14.751 -7.266 -13.136 1.00 78.69 517 VAL A CA 1
ATOM 4184 C C . VAL A 1 517 ? 13.793 -8.388 -13.522 1.00 78.69 517 VAL A C 1
ATOM 4186 O O . VAL A 1 517 ? 12.580 -8.258 -13.341 1.00 78.69 517 VAL A O 1
ATOM 4189 N N . THR A 1 518 ? 14.334 -9.487 -14.054 1.00 74.25 518 THR A N 1
ATOM 4190 C CA . THR A 1 518 ? 13.535 -10.648 -14.474 1.00 74.25 518 THR A CA 1
ATOM 4191 C C . THR A 1 518 ? 12.762 -11.246 -13.298 1.00 74.25 518 THR A C 1
ATOM 4193 O O . THR A 1 518 ? 13.298 -11.490 -12.216 1.00 74.25 518 THR A O 1
ATOM 4196 N N . ASN A 1 519 ? 11.469 -11.478 -13.506 1.00 69.25 519 ASN A N 1
ATOM 4197 C CA . ASN A 1 519 ? 10.562 -12.052 -12.521 1.00 69.25 519 ASN A CA 1
ATOM 4198 C C . ASN A 1 519 ? 9.535 -12.965 -13.208 1.00 69.25 519 ASN A C 1
ATOM 4200 O O . ASN A 1 519 ? 9.242 -12.808 -14.390 1.00 69.25 519 ASN A O 1
ATOM 4204 N N . ARG A 1 520 ? 8.991 -13.928 -12.449 1.00 71.44 520 ARG A N 1
ATOM 4205 C CA . ARG A 1 520 ? 7.751 -14.669 -12.773 1.00 71.44 520 ARG A CA 1
ATOM 4206 C C . ARG A 1 520 ? 7.674 -15.287 -14.181 1.00 71.44 520 ARG A C 1
ATOM 4208 O O . ARG A 1 520 ? 6.581 -15.512 -14.684 1.00 71.44 520 ARG A O 1
ATOM 4215 N N . ARG A 1 521 ? 8.808 -15.652 -14.790 1.00 74.00 521 ARG A N 1
ATOM 4216 C CA . ARG A 1 521 ? 8.853 -16.215 -16.156 1.00 74.00 521 ARG A CA 1
ATOM 4217 C C . ARG A 1 521 ? 8.141 -17.571 -16.310 1.00 74.00 521 ARG A C 1
ATOM 4219 O O . ARG A 1 521 ? 7.974 -18.047 -17.424 1.00 74.00 521 ARG A O 1
ATOM 4226 N N . SER A 1 522 ? 7.735 -18.201 -15.206 1.00 69.94 522 SER A N 1
ATOM 4227 C CA . SER A 1 522 ? 6.870 -19.386 -15.211 1.00 69.94 522 SER A CA 1
ATOM 4228 C C . SER A 1 522 ? 5.425 -19.082 -15.619 1.00 69.94 522 SER A C 1
ATOM 4230 O O . SER A 1 522 ? 4.681 -20.011 -15.904 1.00 69.94 522 SER A O 1
ATOM 4232 N N . VAL A 1 523 ? 5.013 -17.811 -15.603 1.00 73.62 523 VAL A N 1
ATOM 4233 C CA . VAL A 1 523 ? 3.699 -17.360 -16.067 1.00 73.62 523 VAL A CA 1
ATOM 4234 C C . VAL A 1 523 ? 3.826 -16.931 -17.528 1.00 73.62 523 VAL A C 1
ATOM 4236 O O . VAL A 1 523 ? 4.677 -16.102 -17.861 1.00 73.62 523 VAL A O 1
ATOM 4239 N N . ASP A 1 524 ? 2.980 -17.478 -18.399 1.00 79.50 524 ASP A N 1
ATOM 4240 C CA . ASP A 1 524 ? 3.105 -17.296 -19.850 1.00 79.50 524 ASP A CA 1
ATOM 4241 C C . ASP A 1 524 ? 3.005 -15.835 -20.296 1.00 79.50 524 ASP A C 1
ATOM 4243 O O . ASP A 1 524 ? 3.823 -15.391 -21.103 1.00 79.50 524 ASP A O 1
ATOM 4247 N N . THR A 1 525 ? 2.080 -15.062 -19.720 1.00 80.75 525 THR A N 1
ATOM 4248 C CA . THR A 1 525 ? 1.898 -13.636 -20.045 1.00 80.75 525 THR A CA 1
ATOM 4249 C C . THR A 1 525 ? 3.155 -12.809 -19.770 1.00 80.75 525 THR A C 1
ATOM 4251 O O . THR A 1 525 ? 3.518 -11.948 -20.569 1.00 80.75 525 THR A O 1
ATOM 4254 N N . TYR A 1 526 ? 3.880 -13.115 -18.689 1.00 84.44 526 TYR A N 1
ATOM 4255 C CA . TYR A 1 526 ? 5.162 -12.477 -18.385 1.00 84.44 526 TYR A CA 1
ATOM 4256 C C . TYR A 1 526 ? 6.234 -12.847 -19.406 1.00 84.44 526 TYR A C 1
ATOM 4258 O O . TYR A 1 526 ? 6.954 -11.973 -19.878 1.00 84.44 526 TYR A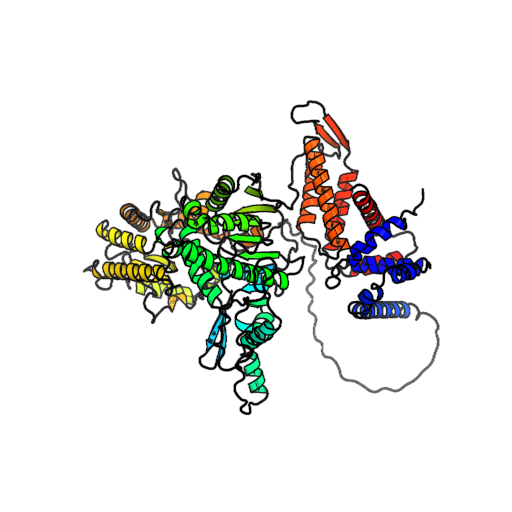 O 1
ATOM 4266 N N . ARG A 1 527 ? 6.351 -14.133 -19.754 1.00 84.88 527 ARG A N 1
ATOM 4267 C CA . ARG A 1 527 ? 7.363 -14.604 -20.708 1.00 84.88 527 ARG A CA 1
ATOM 4268 C C . ARG A 1 527 ? 7.193 -13.942 -22.075 1.00 84.88 527 ARG A C 1
ATOM 4270 O O . ARG A 1 527 ? 8.169 -13.413 -22.595 1.00 84.88 527 ARG A O 1
ATOM 4277 N N . VAL A 1 528 ? 5.970 -13.933 -22.609 1.00 88.19 528 VAL A N 1
ATOM 4278 C CA . VAL A 1 528 ? 5.665 -13.330 -23.917 1.00 88.19 528 VAL A CA 1
ATOM 4279 C C . VAL A 1 528 ? 6.002 -11.838 -23.915 1.00 88.19 528 VAL A C 1
ATOM 4281 O O . VAL A 1 528 ? 6.766 -11.387 -24.763 1.00 88.19 528 VAL A O 1
ATOM 4284 N N . TYR A 1 529 ? 5.535 -11.090 -22.911 1.00 89.12 529 TYR A N 1
ATOM 4285 C CA . TYR A 1 529 ? 5.828 -9.658 -22.791 1.00 89.12 529 TYR A CA 1
ATOM 4286 C C . TYR A 1 529 ? 7.336 -9.361 -22.709 1.00 89.12 529 TYR A C 1
ATOM 4288 O O . TYR A 1 529 ? 7.837 -8.423 -23.335 1.00 89.12 529 TYR A O 1
ATOM 4296 N N . GLN A 1 530 ? 8.076 -10.168 -21.943 1.00 89.12 530 GLN A N 1
ATOM 4297 C CA . GLN A 1 530 ? 9.524 -10.019 -21.779 1.00 89.12 530 GLN A CA 1
ATOM 4298 C C . GLN A 1 530 ? 10.279 -10.257 -23.090 1.00 89.12 530 GLN A C 1
ATOM 4300 O O . GLN A 1 530 ? 11.182 -9.486 -23.428 1.00 89.12 530 GLN A O 1
ATOM 4305 N N . ASP A 1 531 ? 9.907 -11.304 -23.828 1.00 89.69 531 ASP A N 1
ATOM 4306 C CA . ASP A 1 531 ? 10.527 -11.646 -25.105 1.00 89.69 531 ASP A CA 1
ATOM 4307 C C . ASP A 1 531 ? 10.230 -10.555 -26.164 1.00 89.69 531 ASP A C 1
ATOM 4309 O O . ASP A 1 531 ? 11.147 -10.119 -26.862 1.00 89.69 531 ASP A O 1
ATOM 4313 N N . GLU A 1 532 ? 9.011 -9.999 -26.202 1.00 91.62 532 GLU A N 1
ATOM 4314 C CA . GLU A 1 532 ? 8.655 -8.871 -27.084 1.00 91.62 532 GLU A CA 1
ATOM 4315 C C . GLU A 1 532 ? 9.482 -7.605 -26.801 1.00 91.62 532 GLU A C 1
ATOM 4317 O O . GLU A 1 532 ? 10.042 -6.994 -27.716 1.00 91.62 532 GLU A O 1
ATOM 4322 N N . CYS A 1 533 ? 9.606 -7.207 -25.531 1.00 91.38 533 CYS A N 1
ATOM 4323 C CA . CYS A 1 533 ? 10.404 -6.039 -25.142 1.00 91.38 533 CYS A CA 1
ATOM 4324 C C . CYS A 1 533 ? 11.878 -6.196 -25.549 1.00 91.38 533 CYS A C 1
ATOM 4326 O O . CYS A 1 533 ? 12.517 -5.250 -26.015 1.00 91.38 533 CYS A O 1
ATOM 4328 N N . LEU A 1 534 ? 12.420 -7.407 -25.393 1.00 89.94 534 LEU A N 1
ATOM 4329 C CA . LEU A 1 534 ? 13.782 -7.750 -25.793 1.00 89.94 534 LEU A CA 1
ATOM 4330 C C . LEU A 1 534 ? 14.014 -7.605 -27.296 1.00 89.94 534 LEU A C 1
ATOM 4332 O O . LEU A 1 534 ? 15.071 -7.129 -27.717 1.00 89.94 534 LEU A O 1
ATOM 4336 N N . GLU A 1 535 ? 13.050 -8.021 -28.110 1.00 91.25 535 GLU A N 1
ATOM 4337 C CA . GLU A 1 535 ? 13.120 -7.862 -29.559 1.00 91.25 535 GLU A CA 1
ATOM 4338 C C . GLU A 1 535 ? 13.082 -6.393 -29.977 1.00 91.25 535 GLU A C 1
ATOM 4340 O O . GLU A 1 535 ? 13.859 -5.991 -30.845 1.00 91.25 535 GLU A O 1
ATOM 4345 N N . ILE A 1 536 ? 12.238 -5.574 -29.343 1.00 92.19 536 ILE A N 1
ATOM 4346 C CA . ILE A 1 536 ? 12.170 -4.131 -29.621 1.00 92.19 536 ILE A CA 1
ATOM 4347 C C . ILE A 1 536 ? 13.503 -3.458 -29.272 1.00 92.19 536 ILE A C 1
ATOM 4349 O O . ILE A 1 536 ? 14.045 -2.719 -30.093 1.00 92.19 536 ILE A O 1
ATOM 4353 N N . ALA A 1 537 ? 14.084 -3.763 -28.109 1.00 90.50 537 ALA A N 1
ATOM 4354 C CA . ALA A 1 537 ? 15.383 -3.217 -27.712 1.00 90.50 537 ALA A CA 1
ATOM 4355 C C . ALA A 1 537 ? 16.503 -3.584 -28.707 1.00 90.50 537 ALA A C 1
ATOM 4357 O O . ALA A 1 537 ? 17.332 -2.742 -29.053 1.00 90.50 537 ALA A O 1
ATOM 4358 N N . LYS A 1 538 ? 16.509 -4.824 -29.221 1.00 89.56 538 LYS A N 1
ATOM 4359 C CA . LYS A 1 538 ? 17.455 -5.250 -30.269 1.00 89.56 538 LYS A CA 1
ATOM 4360 C C . LYS A 1 538 ? 17.254 -4.488 -31.578 1.00 89.56 538 LYS A C 1
ATOM 4362 O O . LYS A 1 538 ? 18.243 -4.125 -32.205 1.00 89.56 538 LYS A O 1
ATOM 4367 N N . LYS A 1 539 ? 16.002 -4.243 -31.979 1.00 90.88 539 LYS A N 1
ATOM 4368 C CA . LYS A 1 539 ? 15.677 -3.470 -33.188 1.00 90.88 539 LYS A CA 1
ATOM 4369 C C . LYS A 1 539 ? 16.203 -2.039 -33.088 1.00 90.88 539 LYS A C 1
ATOM 4371 O O . LYS A 1 539 ? 16.930 -1.620 -33.977 1.00 90.88 539 LYS A O 1
ATOM 4376 N N . ILE A 1 540 ? 15.948 -1.346 -31.974 1.00 91.38 540 ILE A N 1
ATOM 4377 C CA . ILE A 1 540 ? 16.446 0.024 -31.736 1.00 91.38 540 ILE A CA 1
ATOM 4378 C C . ILE A 1 540 ? 17.974 0.080 -31.854 1.00 91.38 540 ILE A C 1
ATOM 4380 O O . ILE A 1 540 ? 18.514 0.949 -32.534 1.00 91.38 540 ILE A O 1
ATOM 4384 N N . ALA A 1 541 ? 18.676 -0.872 -31.232 1.00 87.69 541 ALA A N 1
ATOM 4385 C CA . ALA A 1 541 ? 20.135 -0.922 -31.256 1.00 87.69 541 ALA A CA 1
ATOM 4386 C C . ALA A 1 541 ? 20.742 -1.217 -32.642 1.00 87.69 541 ALA A C 1
ATOM 4388 O O . ALA A 1 541 ? 21.913 -0.906 -32.846 1.00 87.69 541 ALA A O 1
ATOM 4389 N N . GLY A 1 542 ? 19.990 -1.845 -33.552 1.00 88.38 542 GLY A N 1
ATOM 4390 C CA . GLY A 1 542 ? 20.434 -2.147 -34.919 1.00 88.38 542 GLY A CA 1
ATOM 4391 C C . GLY A 1 542 ? 19.938 -1.170 -35.988 1.00 88.38 542 GLY A C 1
ATOM 4392 O O . GLY A 1 542 ? 20.406 -1.234 -37.118 1.00 88.38 542 GLY A O 1
ATOM 4393 N N . GLU A 1 543 ? 18.970 -0.311 -35.667 1.00 91.56 543 GLU A N 1
ATOM 4394 C CA . GLU A 1 543 ? 18.379 0.648 -36.607 1.00 91.56 543 GLU A CA 1
ATOM 4395 C C . GLU A 1 543 ? 19.055 2.020 -36.535 1.00 91.56 543 GLU A C 1
ATOM 4397 O O . GLU A 1 543 ? 19.315 2.632 -37.570 1.00 91.56 543 GLU A O 1
ATOM 4402 N N . PHE A 1 544 ? 19.375 2.497 -35.328 1.00 90.88 544 PHE A N 1
ATOM 4403 C CA . PHE A 1 544 ? 19.971 3.819 -35.142 1.00 90.88 544 PHE A CA 1
ATOM 4404 C C . PHE A 1 544 ? 21.472 3.733 -34.897 1.00 90.88 544 PHE A C 1
ATOM 4406 O O . PHE A 1 544 ? 21.936 3.128 -33.928 1.00 90.88 544 PHE A O 1
ATOM 4413 N N . HIS A 1 545 ? 22.222 4.428 -35.748 1.00 87.31 545 HIS A N 1
ATOM 4414 C CA . HIS A 1 545 ? 23.671 4.545 -35.676 1.00 87.31 545 HIS A CA 1
ATOM 4415 C C . HIS A 1 545 ? 24.091 5.981 -35.989 1.00 87.31 545 HIS A C 1
ATOM 4417 O O . HIS A 1 545 ? 23.482 6.636 -36.832 1.00 87.31 545 HIS A O 1
ATOM 4423 N N . ASP A 1 546 ? 25.147 6.453 -35.329 1.00 85.75 546 ASP A N 1
ATOM 4424 C CA . ASP A 1 546 ? 25.786 7.729 -35.646 1.00 85.75 546 ASP A CA 1
ATOM 4425 C C . ASP A 1 546 ? 27.158 7.457 -36.288 1.00 85.75 546 ASP A C 1
ATOM 4427 O O . ASP A 1 546 ? 28.046 6.926 -35.615 1.00 85.75 546 ASP A O 1
ATOM 4431 N N . PRO A 1 547 ? 27.369 7.808 -37.571 1.00 83.56 547 PRO A N 1
ATOM 4432 C CA . PRO A 1 547 ? 28.662 7.647 -38.232 1.00 83.56 547 PRO A CA 1
ATOM 4433 C C . PRO A 1 547 ? 29.814 8.376 -37.528 1.00 83.56 547 PRO A C 1
ATOM 4435 O O . PRO A 1 547 ? 30.958 7.935 -37.628 1.00 83.56 547 PRO A O 1
ATOM 4438 N N . ALA A 1 548 ? 29.533 9.474 -36.817 1.00 83.81 548 ALA A N 1
ATOM 4439 C CA . ALA A 1 548 ? 30.542 10.220 -36.070 1.00 83.81 548 ALA A CA 1
ATOM 4440 C C . ALA A 1 548 ? 30.936 9.535 -34.749 1.00 83.81 548 ALA A C 1
ATOM 4442 O O . ALA A 1 548 ? 31.990 9.846 -34.193 1.00 83.81 548 ALA A O 1
ATOM 4443 N N . ARG A 1 549 ? 30.106 8.608 -34.253 1.00 82.50 549 ARG A N 1
ATOM 4444 C CA . ARG A 1 549 ? 30.283 7.893 -32.982 1.00 82.50 549 ARG A CA 1
ATOM 4445 C C . ARG A 1 549 ? 29.904 6.414 -33.131 1.00 82.50 549 ARG A C 1
ATOM 4447 O O . ARG A 1 549 ? 28.865 5.988 -32.623 1.00 82.50 549 ARG A O 1
ATOM 4454 N N . PRO A 1 550 ? 30.723 5.600 -33.816 1.00 80.56 550 PRO A N 1
ATOM 4455 C CA . PRO A 1 550 ? 30.418 4.188 -34.061 1.00 80.56 550 PRO A CA 1
ATOM 4456 C C . PRO A 1 550 ? 30.325 3.343 -32.777 1.00 80.56 550 PRO A C 1
ATOM 4458 O O . PRO A 1 550 ? 29.727 2.268 -32.779 1.00 80.56 550 PRO A O 1
ATOM 4461 N N . GLU A 1 551 ? 30.907 3.809 -31.671 1.00 81.94 551 GLU A N 1
ATOM 4462 C CA . GLU A 1 551 ? 30.817 3.191 -30.348 1.00 81.94 551 GLU A CA 1
ATOM 4463 C C . GLU A 1 551 ? 29.512 3.509 -29.599 1.00 81.94 551 GLU A C 1
ATOM 4465 O O . GLU A 1 551 ? 29.196 2.837 -28.611 1.00 81.94 551 GLU A O 1
ATOM 4470 N N . TRP A 1 552 ? 28.754 4.518 -30.046 1.00 86.81 552 TRP A N 1
ATOM 4471 C CA . TRP A 1 552 ? 27.497 4.921 -29.422 1.00 86.81 552 TRP A CA 1
ATOM 4472 C C . TRP A 1 552 ? 26.410 3.868 -29.643 1.00 86.81 552 TRP A C 1
ATOM 4474 O O . TRP A 1 552 ? 26.235 3.325 -30.735 1.00 86.81 552 TRP A O 1
ATOM 4484 N N . LYS A 1 553 ? 25.649 3.590 -28.581 1.00 85.62 553 LYS A N 1
ATOM 4485 C CA . LYS A 1 553 ? 24.491 2.697 -28.620 1.00 85.62 553 LYS A CA 1
ATOM 4486 C C . LYS A 1 553 ? 23.269 3.435 -28.076 1.00 85.62 553 LYS A C 1
ATOM 4488 O O . LYS A 1 553 ? 23.331 3.884 -26.931 1.00 85.62 553 LYS A O 1
ATOM 4493 N N . PRO A 1 554 ? 22.159 3.510 -28.834 1.00 82.50 554 PRO A N 1
ATOM 4494 C CA . PRO A 1 554 ? 20.967 4.264 -28.433 1.00 82.50 554 PRO A CA 1
ATOM 4495 C C . PRO A 1 554 ? 20.333 3.705 -27.157 1.00 82.50 554 PRO A C 1
ATOM 4497 O O . PRO A 1 554 ? 19.867 4.444 -26.295 1.00 82.50 554 PRO A O 1
ATOM 4500 N N . SER A 1 555 ? 20.348 2.382 -27.001 1.00 78.94 555 SER A N 1
ATOM 4501 C CA . SER A 1 555 ? 19.836 1.708 -25.815 1.00 78.94 555 SER A CA 1
ATOM 4502 C C . SER A 1 555 ? 20.835 0.685 -25.302 1.00 78.94 555 SER A C 1
ATOM 4504 O O . SER A 1 555 ? 21.389 -0.101 -26.075 1.00 78.94 555 SER A O 1
ATOM 4506 N N . SER A 1 556 ? 21.015 0.644 -23.986 1.00 69.88 556 SER A N 1
ATOM 4507 C CA . SER A 1 556 ? 21.778 -0.394 -23.304 1.00 69.88 556 SER A CA 1
ATOM 4508 C C . SER A 1 556 ? 20.890 -1.065 -22.261 1.00 69.88 556 SER A C 1
ATOM 4510 O O . SER A 1 556 ? 20.294 -0.411 -21.406 1.00 69.88 556 SER A O 1
ATOM 4512 N N . THR A 1 557 ? 20.773 -2.388 -22.352 1.00 61.91 557 THR A N 1
ATOM 4513 C CA . THR A 1 557 ? 19.977 -3.190 -21.423 1.00 61.91 557 THR A CA 1
ATOM 4514 C C . THR A 1 557 ? 20.882 -3.734 -20.323 1.00 61.91 557 THR A C 1
ATOM 4516 O O . THR A 1 557 ? 21.635 -4.689 -20.537 1.00 61.91 557 THR A O 1
ATOM 4519 N N . GLY A 1 558 ? 20.816 -3.139 -19.135 1.00 50.75 558 GLY A N 1
ATOM 4520 C CA . GLY A 1 558 ? 21.501 -3.646 -17.952 1.00 50.75 558 GLY A CA 1
ATOM 4521 C C . GLY A 1 558 ? 20.708 -4.800 -17.344 1.00 50.75 558 GLY A C 1
ATOM 4522 O O . GLY A 1 558 ? 19.724 -4.568 -16.654 1.00 50.75 558 GLY A O 1
ATOM 4523 N N . GLY A 1 559 ? 21.121 -6.046 -17.585 1.00 45.66 559 GLY A N 1
ATOM 4524 C CA . GLY A 1 559 ? 20.574 -7.212 -16.874 1.00 45.66 559 GLY A CA 1
ATOM 4525 C C . GLY A 1 559 ? 19.598 -8.113 -17.637 1.00 45.66 559 GLY A C 1
ATOM 4526 O O . GLY A 1 559 ? 19.019 -8.998 -17.012 1.00 45.66 559 GLY A O 1
ATOM 4527 N N . ILE A 1 560 ? 19.451 -7.969 -18.962 1.00 41.16 560 ILE A N 1
ATOM 4528 C CA . ILE A 1 560 ? 18.600 -8.876 -19.768 1.00 41.16 560 ILE A CA 1
ATOM 4529 C C . ILE A 1 560 ? 19.380 -10.042 -20.420 1.00 41.16 560 ILE A C 1
ATOM 4531 O O . ILE A 1 560 ? 18.842 -10.845 -21.175 1.00 41.16 560 ILE A O 1
ATOM 4535 N N . SER A 1 561 ? 20.647 -10.229 -20.054 1.00 26.88 561 SER A N 1
ATOM 4536 C CA . SER A 1 561 ? 21.384 -11.467 -20.315 1.00 26.88 561 SER A CA 1
ATOM 4537 C C . SER A 1 561 ? 21.909 -12.018 -18.998 1.00 26.88 561 SER A C 1
ATOM 4539 O O . SER A 1 561 ? 22.671 -11.355 -18.293 1.00 26.88 561 SER A O 1
ATOM 4541 N N . GLY A 1 562 ? 21.475 -13.231 -18.650 1.00 31.72 562 GLY A N 1
ATOM 4542 C CA . GLY A 1 562 ? 22.019 -13.981 -17.528 1.00 31.72 562 GLY A CA 1
ATOM 4543 C C . GLY A 1 562 ? 23.526 -14.132 -17.697 1.00 31.72 562 GLY A C 1
ATOM 4544 O O . GLY A 1 562 ? 23.987 -14.856 -18.571 1.00 31.72 562 GLY A O 1
ATOM 4545 N N . GLY A 1 563 ? 24.275 -13.419 -16.864 1.00 29.73 563 GLY A N 1
ATOM 4546 C CA . GLY A 1 563 ? 25.728 -13.419 -16.885 1.00 29.73 563 GLY A CA 1
ATOM 4547 C C . GLY A 1 563 ? 26.298 -12.070 -17.303 1.00 29.73 563 GLY A C 1
ATOM 4548 O O . GLY A 1 563 ? 26.045 -11.581 -18.396 1.00 29.73 563 GLY A O 1
ATOM 4549 N N . ILE A 1 564 ? 27.164 -11.561 -16.423 1.00 26.97 564 ILE A N 1
ATOM 4550 C CA . ILE A 1 564 ? 28.239 -10.605 -16.705 1.00 26.97 564 ILE A CA 1
ATOM 4551 C C . ILE A 1 564 ? 27.859 -9.110 -16.535 1.00 26.97 564 ILE A C 1
ATOM 4553 O O . ILE A 1 564 ? 27.255 -8.464 -17.383 1.00 26.97 564 ILE A O 1
ATOM 4557 N N . HIS A 1 565 ? 28.332 -8.574 -15.397 1.00 30.31 565 HIS A N 1
ATOM 4558 C CA . HIS A 1 565 ? 28.442 -7.165 -14.975 1.00 30.31 565 HIS A CA 1
ATOM 4559 C C . HIS A 1 565 ? 27.178 -6.415 -14.530 1.00 30.31 565 HIS A C 1
ATOM 4561 O O . HIS A 1 565 ? 26.910 -5.294 -14.955 1.00 30.31 565 HIS A O 1
ATOM 4567 N N . GLY A 1 566 ? 26.506 -6.975 -13.524 1.00 32.22 566 GLY A N 1
ATOM 4568 C CA . GLY A 1 566 ? 25.701 -6.224 -12.555 1.00 32.22 566 GLY A CA 1
ATOM 4569 C C . GLY A 1 566 ? 26.521 -5.697 -11.368 1.00 32.22 566 GLY A C 1
ATOM 4570 O O . GLY A 1 566 ? 26.010 -5.653 -10.256 1.00 32.22 566 GLY A O 1
ATOM 4571 N N . ASP A 1 567 ? 27.798 -5.349 -11.553 1.00 32.28 567 ASP A N 1
ATOM 4572 C CA . ASP A 1 567 ? 28.632 -4.937 -10.420 1.00 32.28 567 ASP A CA 1
ATOM 4573 C C . ASP A 1 567 ? 28.333 -3.505 -9.969 1.00 32.28 567 ASP A C 1
ATOM 4575 O O . ASP A 1 567 ? 28.327 -3.256 -8.769 1.00 32.28 567 ASP A O 1
ATOM 4579 N N . GLY A 1 568 ? 27.963 -2.598 -10.885 1.00 34.84 568 GLY A N 1
ATOM 4580 C CA . GLY A 1 568 ? 27.607 -1.198 -10.595 1.00 34.84 568 GLY A CA 1
ATOM 4581 C C . GLY A 1 568 ? 26.584 -0.990 -9.478 1.00 34.84 568 GLY A C 1
ATOM 4582 O O . GLY A 1 568 ? 26.690 -0.058 -8.690 1.00 34.84 568 GLY A O 1
ATOM 4583 N N . TYR A 1 569 ? 25.622 -1.903 -9.409 1.00 36.22 569 TYR A N 1
ATOM 4584 C CA . TYR A 1 569 ? 24.545 -1.906 -8.429 1.00 36.22 569 TYR A CA 1
ATOM 4585 C C . TYR A 1 569 ? 24.789 -2.917 -7.299 1.00 36.22 569 TYR A C 1
ATOM 4587 O O . TYR A 1 569 ? 24.091 -2.881 -6.302 1.00 36.22 569 TYR A O 1
ATOM 4595 N N . ARG A 1 570 ? 25.794 -3.804 -7.380 1.00 31.73 570 ARG A N 1
ATOM 4596 C CA . ARG A 1 570 ? 26.038 -4.811 -6.327 1.00 31.73 570 ARG A CA 1
ATOM 4597 C C . ARG A 1 570 ? 26.550 -4.240 -5.006 1.00 31.73 570 ARG A C 1
ATOM 4599 O O . ARG A 1 570 ? 26.445 -4.947 -4.010 1.00 31.73 570 ARG A O 1
ATOM 4606 N N . SER A 1 571 ? 27.062 -3.005 -4.968 1.00 27.16 571 SER A N 1
ATOM 4607 C CA . SER A 1 571 ? 27.357 -2.339 -3.686 1.00 27.16 571 SER A CA 1
ATOM 4608 C C . SER A 1 571 ? 26.153 -1.594 -3.095 1.00 27.16 571 SER A C 1
ATOM 4610 O O . SER A 1 571 ? 26.166 -1.299 -1.907 1.00 27.16 571 SER A O 1
ATOM 4612 N N . CYS A 1 572 ? 25.078 -1.383 -3.867 1.00 29.70 572 CYS A N 1
ATOM 4613 C CA . CYS A 1 572 ? 23.756 -1.051 -3.338 1.00 29.70 572 CYS A CA 1
ATOM 4614 C C . CYS A 1 572 ? 22.938 -2.344 -3.312 1.00 29.70 572 CYS A C 1
ATOM 4616 O O . CYS A 1 572 ? 22.266 -2.700 -4.277 1.00 29.70 572 CYS A O 1
ATOM 4618 N N . HIS A 1 573 ? 23.075 -3.098 -2.221 1.00 29.27 573 HIS A N 1
ATOM 4619 C CA . HIS A 1 573 ? 22.325 -4.324 -1.951 1.00 29.27 573 HIS A CA 1
ATOM 4620 C C . HIS A 1 573 ? 20.912 -4.299 -2.552 1.00 29.27 573 HIS A C 1
ATOM 4622 O O . HIS A 1 573 ? 20.206 -3.311 -2.398 1.00 29.27 573 HIS A O 1
ATOM 4628 N N . THR A 1 574 ? 20.532 -5.411 -3.186 1.00 30.50 574 THR A N 1
ATOM 4629 C CA . THR A 1 574 ? 19.281 -5.792 -3.879 1.00 30.50 574 THR A CA 1
ATOM 4630 C C . THR A 1 574 ? 17.963 -5.470 -3.151 1.00 30.50 574 THR A C 1
ATOM 4632 O O . THR A 1 574 ? 17.117 -6.330 -2.910 1.00 30.50 574 THR A O 1
ATOM 4635 N N . LYS A 1 575 ? 17.776 -4.206 -2.821 1.00 37.44 575 LYS A N 1
ATOM 4636 C CA . LYS A 1 575 ? 16.623 -3.551 -2.228 1.00 37.44 575 LYS A CA 1
ATOM 4637 C C . LYS A 1 575 ? 16.354 -2.430 -3.257 1.00 37.44 575 LYS A C 1
ATOM 4639 O O . LYS A 1 575 ? 17.297 -1.771 -3.658 1.00 37.44 575 LYS A O 1
ATOM 4644 N N . LYS A 1 576 ? 15.184 -2.158 -3.817 1.00 46.88 576 LYS A N 1
ATOM 4645 C CA . LYS A 1 576 ? 13.935 -1.697 -3.205 1.00 46.88 576 LYS A CA 1
ATOM 4646 C C . LYS A 1 576 ? 12.946 -1.495 -4.389 1.00 46.88 576 LYS A C 1
ATOM 4648 O O . LYS A 1 576 ? 13.308 -1.709 -5.543 1.00 46.88 576 LYS A O 1
ATOM 4653 N N . GLY A 1 577 ? 11.662 -1.251 -4.121 1.00 40.94 577 GLY A N 1
ATOM 4654 C CA . GLY A 1 577 ? 10.585 -1.302 -5.129 1.00 40.94 577 GLY A CA 1
ATOM 4655 C C . GLY A 1 577 ? 10.011 0.045 -5.574 1.00 40.94 577 GLY A C 1
ATOM 4656 O O . GLY A 1 577 ? 8.948 0.031 -6.194 1.00 40.94 577 GLY A O 1
ATOM 4657 N N . ARG A 1 578 ? 10.647 1.176 -5.233 1.00 59.75 578 ARG A N 1
ATOM 4658 C CA . ARG A 1 578 ? 10.172 2.540 -5.545 1.00 59.75 578 ARG A CA 1
ATOM 4659 C C . ARG A 1 578 ? 11.289 3.372 -6.159 1.00 59.75 578 ARG A C 1
ATOM 4661 O O . ARG A 1 578 ? 11.709 4.389 -5.616 1.00 59.75 578 ARG A O 1
ATOM 4668 N N . TYR A 1 579 ? 11.779 2.896 -7.297 1.00 68.06 579 TYR A N 1
ATOM 4669 C CA . TYR A 1 579 ? 12.988 3.404 -7.926 1.00 68.06 579 TYR A CA 1
ATOM 4670 C C . TYR A 1 579 ? 12.949 4.909 -8.224 1.00 68.06 579 TYR A C 1
ATOM 4672 O O . TYR A 1 579 ? 13.997 5.540 -8.154 1.00 68.06 579 TYR A O 1
ATOM 4680 N N . GLU A 1 580 ? 11.782 5.513 -8.484 1.00 72.56 580 GLU A N 1
ATOM 4681 C CA . GLU A 1 580 ? 11.689 6.956 -8.751 1.00 72.56 580 GLU A CA 1
ATOM 4682 C C . GLU A 1 580 ? 12.095 7.783 -7.524 1.00 72.56 580 GLU A C 1
ATOM 4684 O O . GLU A 1 580 ? 12.916 8.695 -7.627 1.00 72.56 580 GLU A O 1
ATOM 4689 N N . SER A 1 581 ? 11.575 7.428 -6.344 1.00 77.81 581 SER A N 1
ATOM 4690 C CA . SER A 1 581 ? 11.919 8.101 -5.089 1.00 77.81 581 SER A CA 1
ATOM 4691 C C . SER A 1 581 ? 13.391 7.901 -4.733 1.00 77.81 581 SER A C 1
ATOM 4693 O O . SER A 1 581 ? 14.062 8.826 -4.286 1.00 77.81 581 SER A O 1
ATOM 4695 N N . GLU A 1 582 ? 13.906 6.694 -4.963 1.00 80.50 582 GLU A N 1
ATOM 4696 C CA . GLU A 1 582 ? 15.292 6.329 -4.664 1.00 80.50 582 GLU A CA 1
ATOM 4697 C C . GLU A 1 582 ? 16.268 7.120 -5.532 1.00 80.50 582 GLU A C 1
ATOM 4699 O O . GLU A 1 582 ? 17.235 7.688 -5.025 1.00 80.50 582 GLU A O 1
ATOM 4704 N N . MET A 1 583 ? 15.993 7.193 -6.836 1.00 81.50 583 MET A N 1
ATOM 4705 C CA . MET A 1 583 ? 16.805 7.947 -7.786 1.00 81.50 583 MET A CA 1
ATOM 4706 C C . MET A 1 583 ? 16.841 9.431 -7.438 1.00 81.50 583 MET A C 1
ATOM 4708 O O . MET A 1 583 ? 17.909 10.036 -7.506 1.00 81.50 583 MET A O 1
ATOM 4712 N N . LEU A 1 584 ? 15.702 10.003 -7.047 1.00 84.94 584 LEU A N 1
ATOM 4713 C CA . LEU A 1 584 ? 15.605 11.434 -6.798 1.00 84.94 584 LEU A CA 1
ATOM 4714 C C . LEU A 1 584 ? 16.239 11.853 -5.471 1.00 84.94 584 LEU A C 1
ATOM 4716 O O . LEU A 1 584 ? 16.911 12.876 -5.422 1.00 84.94 584 LEU A O 1
ATOM 4720 N N . VAL A 1 585 ? 16.132 11.015 -4.434 1.00 85.12 585 VAL A N 1
ATOM 4721 C CA . VAL A 1 585 ? 16.898 11.196 -3.189 1.00 85.12 585 VAL A CA 1
ATOM 4722 C C . VAL A 1 585 ? 18.403 11.101 -3.454 1.00 85.12 585 VAL A C 1
ATOM 4724 O O . VAL A 1 585 ? 19.182 11.850 -2.872 1.00 85.12 585 VAL A O 1
ATOM 4727 N N . CYS A 1 586 ? 18.834 10.210 -4.354 1.00 84.94 586 CYS A N 1
ATOM 4728 C CA . CYS A 1 586 ? 20.252 10.073 -4.698 1.00 84.94 586 CYS A CA 1
ATOM 4729 C C . CYS A 1 586 ? 20.779 11.182 -5.618 1.00 84.94 586 CYS A C 1
ATOM 4731 O O . CYS A 1 586 ? 21.984 11.440 -5.642 1.00 84.94 586 CYS A O 1
ATOM 4733 N N . ASN A 1 587 ? 19.911 11.799 -6.419 1.00 86.56 587 ASN A N 1
ATOM 4734 C CA . ASN A 1 587 ? 20.270 12.866 -7.339 1.00 86.56 587 ASN A CA 1
ATOM 4735 C C . ASN A 1 587 ? 19.146 13.912 -7.430 1.00 86.56 587 ASN A C 1
ATOM 4737 O O . ASN A 1 587 ? 18.336 13.855 -8.360 1.00 86.56 587 ASN A O 1
ATOM 4741 N N . PRO A 1 588 ? 19.144 14.913 -6.532 1.00 87.94 588 PRO A N 1
ATOM 4742 C CA . PRO A 1 588 ? 18.147 15.985 -6.531 1.00 87.94 588 PRO A CA 1
ATOM 4743 C C . PRO A 1 588 ? 18.176 16.869 -7.787 1.00 87.94 588 PRO A C 1
ATOM 4745 O O . PRO A 1 588 ? 17.273 17.662 -8.000 1.00 87.94 588 PRO A O 1
ATOM 4748 N N . HIS A 1 589 ? 19.202 16.744 -8.633 1.00 87.44 589 HIS A N 1
ATOM 4749 C CA . HIS A 1 589 ? 19.348 17.500 -9.882 1.00 87.44 589 HIS A CA 1
ATOM 4750 C C . HIS A 1 589 ? 18.789 16.750 -11.107 1.00 87.44 589 HIS A C 1
ATOM 4752 O O . HIS A 1 589 ? 18.939 17.197 -12.249 1.00 87.44 589 HIS A O 1
ATOM 4758 N N . ALA A 1 590 ? 18.202 15.566 -10.902 1.00 88.12 590 ALA A N 1
ATOM 4759 C CA . ALA A 1 590 ? 17.589 14.781 -11.963 1.00 88.12 590 ALA A CA 1
ATOM 4760 C C . ALA A 1 590 ? 16.196 15.314 -12.329 1.00 88.12 590 ALA A C 1
ATOM 4762 O O . ALA A 1 590 ? 15.407 15.685 -11.465 1.00 88.12 590 ALA A O 1
ATOM 4763 N N . GLY A 1 591 ? 15.886 15.279 -13.625 1.00 90.19 591 GLY A N 1
ATOM 4764 C CA . GLY A 1 591 ? 14.518 15.435 -14.114 1.00 90.19 591 GLY A CA 1
ATOM 4765 C C . GLY A 1 591 ? 13.775 14.107 -14.024 1.00 90.19 591 GLY A C 1
ATOM 4766 O O . GLY A 1 591 ? 14.394 13.040 -14.072 1.00 90.19 591 GLY A O 1
ATOM 4767 N N . LEU A 1 592 ? 12.451 14.173 -13.916 1.00 92.69 592 LEU A N 1
ATOM 4768 C CA . LEU A 1 592 ? 11.604 12.996 -13.778 1.00 92.69 592 LEU A CA 1
ATOM 4769 C C . LEU A 1 592 ? 10.563 12.952 -14.898 1.00 92.69 592 LEU A C 1
ATOM 4771 O O . LEU A 1 592 ? 9.972 13.974 -15.244 1.00 92.69 592 LEU A O 1
ATOM 4775 N N . ILE A 1 593 ? 10.348 11.758 -15.450 1.00 92.81 593 ILE A N 1
ATOM 4776 C CA . ILE A 1 593 ? 9.266 11.468 -16.393 1.00 92.81 593 ILE A CA 1
ATOM 4777 C C . ILE A 1 593 ? 8.375 10.416 -15.738 1.00 92.81 593 ILE A C 1
ATOM 4779 O O . ILE A 1 593 ? 8.862 9.339 -15.391 1.00 92.81 593 ILE A O 1
ATOM 4783 N N . LEU A 1 594 ? 7.091 10.719 -15.557 1.00 91.50 594 LEU A N 1
ATOM 4784 C CA . LEU A 1 594 ? 6.127 9.829 -14.911 1.00 91.50 594 LEU A CA 1
ATOM 4785 C C . LEU A 1 594 ? 4.899 9.610 -15.786 1.00 91.50 594 LEU A C 1
ATOM 4787 O O . LEU A 1 594 ? 4.390 10.543 -16.399 1.00 91.50 594 LEU A O 1
ATOM 4791 N N . SER A 1 595 ? 4.379 8.388 -15.787 1.00 89.31 595 SER 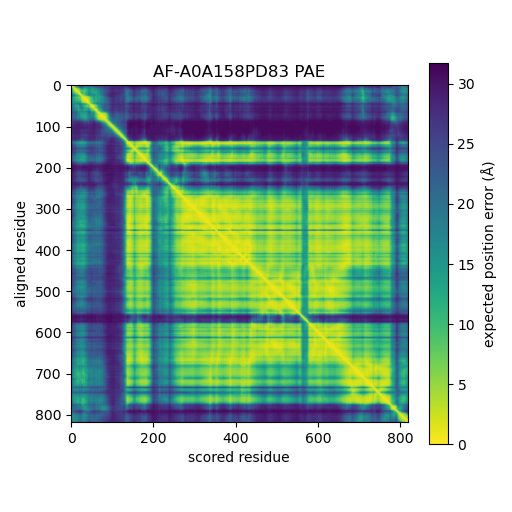A N 1
ATOM 4792 C CA . SER A 1 595 ? 3.085 8.085 -16.391 1.00 89.31 595 SER A CA 1
ATOM 4793 C C . SER A 1 595 ? 1.939 8.433 -15.449 1.00 89.31 595 SER A C 1
ATOM 4795 O O . SER A 1 595 ? 2.011 8.159 -14.245 1.00 89.31 595 SER A O 1
ATOM 4797 N N . THR A 1 596 ? 0.853 8.973 -15.998 1.00 86.69 596 THR A N 1
ATOM 4798 C CA . THR A 1 596 ? -0.377 9.225 -15.249 1.00 86.69 596 THR A CA 1
ATOM 4799 C C . THR A 1 596 ? -0.870 7.952 -14.571 1.00 86.69 596 THR A C 1
ATOM 4801 O O . THR A 1 596 ? -0.921 6.876 -15.164 1.00 86.69 596 THR A O 1
ATOM 4804 N N . GLY A 1 597 ? -1.236 8.071 -13.298 1.00 78.25 597 GLY A N 1
ATOM 4805 C CA . GLY A 1 597 ? -1.738 6.947 -12.515 1.00 78.25 597 GLY A CA 1
ATOM 4806 C C . GLY A 1 597 ? -0.657 6.122 -11.818 1.00 78.25 597 GLY A C 1
ATOM 4807 O O . GLY A 1 597 ? -0.999 5.263 -11.005 1.00 78.25 597 GLY A O 1
ATOM 4808 N N . ALA A 1 598 ? 0.629 6.395 -12.060 1.00 82.81 598 ALA A N 1
ATOM 4809 C CA . ALA A 1 598 ? 1.687 5.863 -11.210 1.00 82.81 598 ALA A CA 1
ATOM 4810 C C . ALA A 1 598 ? 1.518 6.394 -9.775 1.00 82.81 598 ALA A C 1
ATOM 4812 O O . ALA A 1 598 ? 1.192 7.560 -9.562 1.00 82.81 598 ALA A O 1
ATOM 4813 N N . GLY A 1 599 ? 1.767 5.557 -8.764 1.00 80.31 599 GLY A N 1
ATOM 4814 C CA . GLY A 1 599 ? 1.533 5.941 -7.364 1.00 80.31 599 GLY A CA 1
ATOM 4815 C C . GLY A 1 599 ? 2.290 7.208 -6.935 1.00 80.31 599 GLY A C 1
ATOM 4816 O O . GLY A 1 599 ? 1.720 8.058 -6.256 1.00 80.31 599 GLY A O 1
ATOM 4817 N N . ALA A 1 600 ? 3.545 7.364 -7.374 1.00 82.88 600 ALA A N 1
ATOM 4818 C CA . ALA A 1 600 ? 4.343 8.568 -7.118 1.00 82.88 600 ALA A CA 1
ATOM 4819 C C . ALA A 1 600 ? 3.791 9.804 -7.854 1.00 82.88 600 ALA A C 1
ATOM 4821 O O . ALA A 1 600 ? 3.761 10.898 -7.300 1.00 82.88 600 ALA A O 1
ATOM 4822 N N . GLU A 1 601 ? 3.293 9.622 -9.077 1.00 89.44 601 GLU A N 1
ATOM 4823 C CA . GLU A 1 601 ? 2.700 10.685 -9.893 1.00 89.44 601 GLU A CA 1
ATOM 4824 C C . GLU A 1 601 ? 1.425 11.242 -9.246 1.00 89.44 601 GLU A C 1
ATOM 4826 O O . GLU A 1 601 ? 1.288 12.458 -9.082 1.00 89.44 601 GLU A O 1
ATOM 4831 N N . ILE A 1 602 ? 0.535 10.360 -8.778 1.00 86.94 602 ILE A N 1
ATOM 4832 C CA . ILE A 1 602 ? -0.675 10.752 -8.042 1.00 86.94 602 ILE A CA 1
ATOM 4833 C C . ILE A 1 602 ? -0.300 11.488 -6.749 1.00 86.94 602 ILE A C 1
ATOM 4835 O O . ILE A 1 602 ? -0.921 12.492 -6.398 1.00 86.94 602 ILE A O 1
ATOM 4839 N N . GLN A 1 603 ? 0.731 11.024 -6.041 1.00 88.00 603 GLN A N 1
ATOM 4840 C CA . GLN A 1 603 ? 1.186 11.659 -4.806 1.00 88.00 603 GLN A CA 1
ATOM 4841 C C . GLN A 1 603 ? 1.717 13.078 -5.057 1.00 88.00 603 GLN A C 1
ATOM 4843 O O . GLN A 1 603 ? 1.328 14.015 -4.355 1.00 88.00 603 GLN A O 1
ATOM 4848 N N . PHE A 1 604 ? 2.567 13.262 -6.069 1.00 91.06 604 PHE A N 1
ATOM 4849 C CA . PHE A 1 604 ? 3.121 14.573 -6.409 1.00 91.06 604 PHE A CA 1
ATOM 4850 C C . PHE A 1 604 ? 2.054 15.536 -6.928 1.00 91.06 604 PHE A C 1
ATOM 4852 O O . PHE A 1 604 ? 2.022 16.696 -6.517 1.00 91.06 604 PHE A O 1
ATOM 4859 N N . SER A 1 605 ? 1.152 15.067 -7.790 1.00 90.31 605 SER A N 1
ATOM 4860 C CA . SER A 1 605 ? 0.065 15.895 -8.318 1.00 90.31 605 SER A CA 1
ATOM 4861 C C . SER A 1 605 ? -0.914 16.335 -7.230 1.00 90.31 605 SER A C 1
ATOM 4863 O O . SER A 1 605 ? -1.203 17.525 -7.127 1.00 90.31 605 SER A O 1
ATOM 4865 N N . THR A 1 606 ? -1.330 15.423 -6.345 1.00 87.44 606 THR A N 1
ATOM 4866 C CA . THR A 1 606 ? -2.195 15.748 -5.192 1.00 87.44 606 THR A CA 1
ATOM 4867 C C . THR A 1 606 ? -1.523 16.743 -4.243 1.00 87.44 606 THR A C 1
ATOM 4869 O O . THR A 1 606 ? -2.185 17.597 -3.661 1.00 87.44 606 THR A O 1
ATOM 4872 N N . SER A 1 607 ? -0.193 16.690 -4.134 1.00 88.62 607 SER A N 1
ATOM 4873 C CA . SER A 1 607 ? 0.597 17.624 -3.320 1.00 88.62 607 SER A CA 1
ATOM 4874 C C . SER A 1 607 ? 0.856 18.970 -4.011 1.00 88.62 607 SER A C 1
ATOM 4876 O O . SER A 1 607 ? 1.565 19.817 -3.474 1.00 88.62 607 SER A O 1
ATOM 4878 N N . GLY A 1 608 ? 0.302 19.187 -5.209 1.00 90.94 608 GLY A N 1
ATOM 4879 C CA . GLY A 1 608 ? 0.431 20.434 -5.957 1.00 90.94 608 GLY A CA 1
ATOM 4880 C C . GLY A 1 608 ? 1.775 20.625 -6.663 1.00 90.94 608 GLY A C 1
ATOM 4881 O O . GLY A 1 608 ? 2.053 21.740 -7.100 1.00 90.94 608 GLY A O 1
ATOM 4882 N N . LEU A 1 609 ? 2.585 19.568 -6.804 1.00 91.88 609 LEU A N 1
ATOM 4883 C CA . LEU A 1 609 ? 3.868 19.590 -7.527 1.00 91.88 609 LEU A CA 1
ATOM 4884 C C . LEU A 1 609 ? 3.691 19.444 -9.049 1.00 91.88 609 LEU A C 1
ATOM 4886 O O . LEU A 1 609 ? 4.664 19.537 -9.798 1.00 91.88 609 LEU A O 1
ATOM 4890 N N . TYR A 1 610 ? 2.456 19.243 -9.504 1.00 92.50 610 TYR A N 1
ATOM 4891 C CA . TYR A 1 610 ? 2.068 19.318 -10.907 1.00 92.50 610 TYR A CA 1
ATOM 4892 C C . TYR A 1 610 ? 0.681 19.946 -11.007 1.00 92.50 610 TYR A C 1
ATOM 4894 O O . TYR A 1 610 ? -0.303 19.345 -10.571 1.00 92.50 610 TYR A O 1
ATOM 4902 N N . LYS A 1 611 ? 0.603 21.154 -11.570 1.00 87.81 611 LYS A N 1
ATOM 4903 C CA . LYS A 1 611 ? -0.654 21.873 -11.824 1.00 87.81 611 LYS A CA 1
ATOM 4904 C C . LYS A 1 611 ? -0.760 22.174 -13.314 1.00 87.81 611 LYS A C 1
ATOM 4906 O O . LYS A 1 611 ? 0.221 22.610 -13.907 1.00 87.81 611 LYS A O 1
ATOM 4911 N N . GLU A 1 612 ? -1.930 21.945 -13.910 1.00 82.25 612 GLU A N 1
ATOM 4912 C CA . GLU A 1 612 ? -2.116 22.196 -15.348 1.00 82.25 612 GLU A CA 1
ATOM 4913 C C . GLU A 1 612 ? -1.911 23.674 -15.697 1.00 82.25 612 GLU A C 1
ATOM 4915 O O . GLU A 1 612 ? -1.138 23.977 -16.602 1.00 82.25 612 GLU A O 1
ATOM 4920 N N . ASP A 1 613 ? -2.482 24.573 -14.891 1.00 81.12 613 ASP A N 1
ATOM 4921 C CA . ASP A 1 613 ? -2.370 26.030 -15.051 1.00 81.12 613 ASP A CA 1
ATOM 4922 C C . ASP A 1 613 ? -1.225 26.638 -14.215 1.00 81.12 613 ASP A C 1
ATOM 4924 O O . ASP A 1 613 ? -1.309 27.773 -13.741 1.00 81.12 613 ASP A O 1
ATOM 4928 N N . GLY A 1 614 ? -0.162 25.873 -13.952 1.00 83.44 614 GLY A N 1
ATOM 4929 C CA . GLY A 1 614 ? 0.921 26.314 -13.077 1.00 83.44 614 GLY A CA 1
ATOM 4930 C C . GLY A 1 614 ? 2.240 25.589 -13.303 1.00 83.44 614 GLY A C 1
ATOM 4931 O O . GLY A 1 614 ? 2.566 25.153 -14.403 1.00 83.44 614 GLY A O 1
ATOM 4932 N N . GLU A 1 615 ? 3.030 25.501 -12.238 1.00 84.75 615 GLU A N 1
ATOM 4933 C CA . GLU A 1 615 ? 4.361 24.904 -12.287 1.00 84.75 615 GLU A CA 1
ATOM 4934 C C . GLU A 1 615 ? 4.294 23.371 -12.378 1.00 84.75 615 GLU A C 1
ATOM 4936 O O . GLU A 1 615 ? 3.566 22.708 -11.627 1.00 84.75 615 GLU A O 1
ATOM 4941 N N . LYS A 1 616 ? 5.073 22.811 -13.309 1.00 93.31 616 LYS A N 1
ATOM 4942 C CA . LYS A 1 616 ? 5.144 21.378 -13.614 1.00 93.31 616 LYS A CA 1
ATOM 4943 C C . LYS A 1 616 ? 6.545 20.874 -13.273 1.00 93.31 616 LYS A C 1
ATOM 4945 O O . LYS A 1 616 ? 7.452 20.973 -14.087 1.00 93.31 616 LYS A O 1
ATOM 4950 N N . ASN A 1 617 ? 6.718 20.324 -12.068 1.00 93.25 617 ASN A N 1
ATOM 4951 C CA . ASN A 1 617 ? 8.037 19.892 -11.579 1.00 93.25 617 ASN A CA 1
ATOM 4952 C C . ASN A 1 617 ? 8.514 18.551 -12.180 1.00 93.25 617 ASN A C 1
ATOM 4954 O O . ASN A 1 617 ? 9.562 18.039 -11.802 1.00 93.25 617 ASN A O 1
ATOM 4958 N N . TYR A 1 618 ? 7.740 17.933 -13.068 1.00 94.19 618 TYR A N 1
ATOM 4959 C CA . TYR A 1 618 ? 8.127 16.725 -13.795 1.00 94.19 618 TYR A CA 1
ATOM 4960 C C . TYR A 1 618 ? 7.393 16.662 -15.132 1.00 94.19 618 TYR A C 1
ATOM 4962 O O . TYR A 1 618 ? 6.367 17.317 -15.324 1.00 94.19 618 TYR A O 1
ATOM 4970 N N . HIS A 1 619 ? 7.895 15.834 -16.044 1.00 94.25 619 HIS A N 1
ATOM 4971 C CA . HIS A 1 619 ? 7.252 15.559 -17.325 1.00 94.25 619 HIS A CA 1
ATOM 4972 C C . HIS A 1 619 ? 6.250 14.416 -17.159 1.00 94.25 619 HIS A C 1
ATOM 4974 O O . HIS A 1 619 ? 6.577 13.377 -16.583 1.00 94.25 619 HIS A O 1
ATOM 4980 N N . ARG A 1 620 ? 5.019 14.602 -17.637 1.00 93.50 620 ARG A N 1
ATOM 4981 C CA . ARG A 1 620 ? 3.925 13.642 -17.448 1.00 93.50 620 ARG A CA 1
ATOM 4982 C C . ARG A 1 620 ? 3.532 13.017 -18.782 1.00 93.50 620 ARG A C 1
ATOM 4984 O O . ARG A 1 620 ? 3.266 13.740 -19.732 1.00 93.50 620 ARG A O 1
ATOM 4991 N N . ILE A 1 621 ? 3.437 11.692 -18.809 1.00 93.44 621 ILE A N 1
ATOM 4992 C CA . ILE A 1 621 ? 2.895 10.922 -19.931 1.00 93.44 621 ILE A CA 1
ATOM 4993 C C . ILE A 1 621 ? 1.426 10.630 -19.623 1.00 93.44 621 ILE A C 1
ATOM 4995 O O . ILE A 1 621 ? 1.134 9.846 -18.716 1.00 93.44 621 ILE A O 1
ATOM 4999 N N . SER A 1 622 ? 0.516 11.281 -20.345 1.00 89.31 622 SER A N 1
ATOM 5000 C CA . SER A 1 622 ? -0.931 11.146 -20.128 1.00 89.31 622 SER A CA 1
ATOM 5001 C C . SER A 1 622 ? -1.483 9.809 -20.617 1.00 89.31 622 SER A C 1
ATOM 5003 O O . SER A 1 622 ? -2.287 9.192 -19.922 1.00 89.31 622 SER A O 1
ATOM 5005 N N . ASP A 1 623 ? -1.029 9.356 -21.786 1.00 89.62 623 ASP A N 1
ATOM 5006 C CA . ASP A 1 623 ? -1.381 8.067 -22.373 1.00 89.62 623 ASP A CA 1
ATOM 5007 C C . ASP A 1 623 ? -0.099 7.324 -22.761 1.00 89.62 623 ASP A C 1
ATOM 5009 O O . ASP A 1 623 ? 0.730 7.840 -23.509 1.00 89.62 623 ASP A O 1
ATOM 5013 N N . LEU A 1 624 ? 0.076 6.115 -22.227 1.00 88.12 624 LEU A N 1
ATOM 5014 C CA . LEU A 1 624 ? 1.224 5.262 -22.536 1.00 88.12 624 LEU A CA 1
ATOM 5015 C C . LEU A 1 624 ? 1.182 4.739 -23.977 1.00 88.12 624 LEU A C 1
ATOM 5017 O O . LEU A 1 624 ? 2.231 4.423 -24.534 1.00 88.12 624 LEU A O 1
ATOM 5021 N N . PHE A 1 625 ? -0.005 4.641 -24.576 1.00 90.62 625 PHE A N 1
ATOM 5022 C CA . PHE A 1 625 ? -0.190 4.115 -25.926 1.00 90.62 625 PHE A CA 1
ATOM 5023 C C . PHE A 1 625 ? -0.044 5.192 -27.009 1.00 90.62 625 PHE A C 1
ATOM 5025 O O . PHE A 1 625 ? 0.156 4.852 -28.178 1.00 90.62 625 PHE A O 1
ATOM 5032 N N . ASP A 1 626 ? -0.065 6.476 -26.637 1.00 95.25 626 ASP A N 1
ATOM 5033 C CA . ASP A 1 626 ? 0.274 7.581 -27.533 1.00 95.25 626 ASP A CA 1
ATOM 5034 C C . ASP A 1 626 ? 1.799 7.721 -27.661 1.00 95.25 626 ASP A C 1
ATOM 5036 O O . ASP A 1 626 ? 2.471 8.501 -26.979 1.00 95.25 626 ASP A O 1
ATOM 5040 N N . ILE A 1 627 ? 2.350 6.925 -28.577 1.00 96.06 627 ILE A N 1
ATOM 5041 C CA . ILE A 1 627 ? 3.784 6.874 -28.885 1.00 96.06 627 ILE A CA 1
ATOM 5042 C C . ILE A 1 627 ? 4.310 8.245 -29.349 1.00 96.06 627 ILE A C 1
ATOM 5044 O O . ILE A 1 627 ? 5.465 8.573 -29.074 1.00 96.06 627 ILE A O 1
ATOM 5048 N N . GLU A 1 628 ? 3.491 9.051 -30.033 1.00 96.69 628 GLU A N 1
ATOM 5049 C CA . GLU A 1 628 ? 3.891 10.374 -30.527 1.00 96.69 628 GLU A CA 1
ATOM 5050 C C . GLU A 1 628 ? 4.075 11.357 -29.371 1.00 96.69 628 GLU A C 1
ATOM 5052 O O . GLU A 1 628 ? 5.142 11.958 -29.241 1.00 96.69 628 GLU A O 1
ATOM 5057 N N . SER A 1 629 ? 3.074 11.472 -28.495 1.00 96.50 629 SER A N 1
ATOM 5058 C CA . SER A 1 629 ? 3.154 12.342 -27.316 1.00 96.50 629 SER A CA 1
ATOM 5059 C C 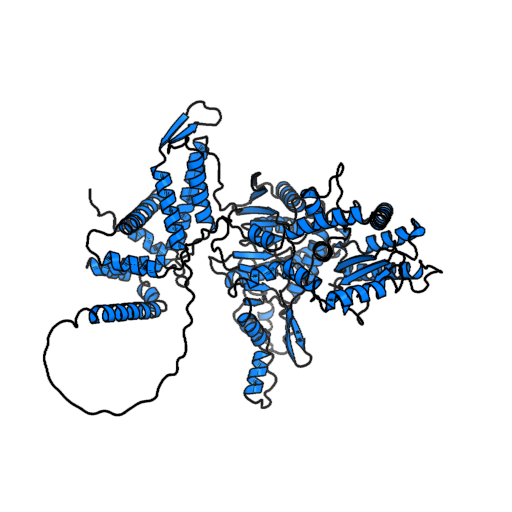. SER A 1 629 ? 4.249 11.892 -26.342 1.00 96.50 629 SER A C 1
ATOM 5061 O O . SER A 1 629 ? 4.967 12.713 -25.761 1.00 96.50 629 SER A O 1
ATOM 5063 N N . TYR A 1 630 ? 4.449 10.580 -26.192 1.00 96.25 630 TYR A N 1
ATOM 5064 C CA . TYR A 1 630 ? 5.516 10.044 -25.352 1.00 96.25 630 TYR A CA 1
ATOM 5065 C C . TYR A 1 630 ? 6.907 10.389 -25.931 1.00 96.25 630 TYR A C 1
ATOM 5067 O O . TYR A 1 630 ? 7.789 10.856 -25.203 1.00 96.25 630 TYR A O 1
ATOM 5075 N N . ALA A 1 631 ? 7.111 10.269 -27.245 1.00 96.94 631 ALA A N 1
ATOM 5076 C CA . ALA A 1 631 ? 8.349 10.720 -27.886 1.00 96.94 631 ALA A CA 1
ATOM 5077 C C . ALA A 1 631 ? 8.605 12.228 -27.675 1.00 96.94 631 ALA A C 1
ATOM 5079 O O . ALA A 1 631 ? 9.732 12.622 -27.361 1.00 96.94 631 ALA A O 1
ATOM 5080 N N . ASP A 1 632 ? 7.563 13.058 -27.759 1.00 97.31 632 ASP A N 1
ATOM 5081 C CA . ASP A 1 632 ? 7.653 14.507 -27.511 1.00 97.31 632 ASP A CA 1
ATOM 5082 C C . ASP A 1 632 ? 8.032 14.807 -26.058 1.00 97.31 632 ASP A C 1
ATOM 5084 O O . ASP A 1 632 ? 8.830 15.702 -25.779 1.00 97.31 632 ASP A O 1
ATOM 5088 N N . THR A 1 633 ? 7.536 13.995 -25.125 1.00 96.69 633 THR A N 1
ATOM 5089 C CA . THR A 1 633 ? 7.876 14.082 -23.701 1.00 96.69 633 THR A CA 1
ATOM 5090 C C . THR A 1 633 ? 9.350 13.749 -23.450 1.00 96.69 633 THR A C 1
ATOM 5092 O O . THR A 1 633 ? 10.015 14.442 -22.677 1.00 96.69 633 THR A O 1
ATOM 5095 N N . PHE A 1 634 ? 9.904 12.733 -24.127 1.00 95.94 634 PHE A N 1
ATOM 5096 C CA . PHE A 1 634 ? 11.346 12.455 -24.078 1.00 95.94 634 PHE A CA 1
ATOM 5097 C C . PHE A 1 634 ? 12.164 13.650 -24.571 1.00 95.94 634 PHE A C 1
ATOM 5099 O O . PHE A 1 634 ? 13.158 14.015 -23.940 1.00 95.94 634 PHE A O 1
ATOM 5106 N N . TYR A 1 635 ? 11.733 14.286 -25.660 1.00 96.88 635 TYR A N 1
ATOM 5107 C CA . TYR A 1 635 ? 12.409 15.458 -26.209 1.00 96.88 635 TYR A CA 1
ATOM 5108 C C . TYR A 1 635 ? 12.337 16.669 -25.284 1.00 96.88 635 TYR A C 1
ATOM 5110 O O . TYR A 1 635 ? 13.366 17.297 -25.025 1.00 96.88 635 TYR A O 1
ATOM 5118 N N . ALA A 1 636 ? 11.165 16.957 -24.717 1.00 95.75 636 ALA A N 1
ATOM 5119 C CA . ALA A 1 636 ? 10.988 18.022 -23.735 1.00 95.75 636 ALA A CA 1
ATOM 5120 C C . ALA A 1 636 ? 11.896 17.814 -22.511 1.00 95.75 636 ALA A C 1
ATOM 5122 O O . ALA A 1 636 ? 12.586 18.738 -22.084 1.00 95.75 636 ALA A O 1
ATOM 5123 N N . ALA A 1 637 ? 11.988 16.582 -22.003 1.00 94.81 637 ALA A N 1
ATOM 5124 C CA . ALA A 1 637 ? 12.876 16.247 -20.893 1.00 94.81 637 ALA A CA 1
ATOM 5125 C C . ALA A 1 637 ? 14.369 16.319 -21.267 1.00 94.81 637 ALA A C 1
ATOM 5127 O O . ALA A 1 637 ? 15.204 16.696 -20.440 1.00 94.81 637 ALA A O 1
ATOM 5128 N N . ALA A 1 638 ? 14.737 15.967 -22.504 1.00 94.38 638 ALA A N 1
ATOM 5129 C CA . ALA A 1 638 ? 16.122 16.050 -22.970 1.00 94.38 638 ALA A CA 1
ATOM 5130 C C . ALA A 1 638 ? 16.611 17.502 -23.101 1.00 94.38 638 ALA A C 1
ATOM 5132 O O . ALA A 1 638 ? 17.784 17.796 -22.828 1.00 94.38 638 ALA A O 1
ATOM 5133 N N . THR A 1 639 ? 15.710 18.381 -23.545 1.00 94.25 639 THR A N 1
ATOM 5134 C CA . THR A 1 639 ? 15.980 19.781 -23.899 1.00 94.25 639 THR A CA 1
ATOM 5135 C C . THR A 1 639 ? 15.717 20.769 -22.764 1.00 94.25 639 THR A C 1
ATOM 5137 O O . THR A 1 639 ? 16.118 21.925 -22.880 1.00 94.25 639 THR A O 1
ATOM 5140 N N . GLU A 1 640 ? 15.131 20.320 -21.649 1.00 93.56 640 GLU A N 1
ATOM 5141 C CA . GLU A 1 640 ? 14.969 21.121 -20.435 1.00 93.56 640 GLU A CA 1
ATOM 5142 C C . GLU A 1 640 ? 16.308 21.727 -19.971 1.00 93.56 640 GLU A C 1
ATOM 5144 O O . GLU A 1 640 ? 17.353 21.055 -19.957 1.00 93.56 640 GLU A O 1
ATOM 5149 N N . SER A 1 641 ? 16.275 23.011 -19.590 1.00 93.12 641 SER A N 1
ATOM 5150 C CA . SER A 1 641 ? 17.460 23.707 -19.086 1.00 93.12 641 SER A CA 1
ATOM 5151 C C . SER A 1 641 ? 17.940 23.083 -17.775 1.00 93.12 641 SER A C 1
ATOM 5153 O O . SER A 1 641 ? 17.165 22.504 -17.008 1.00 93.12 641 SER A O 1
ATOM 5155 N N . VAL A 1 642 ? 19.243 23.186 -17.513 1.00 90.81 642 VAL A N 1
ATOM 5156 C CA . VAL A 1 642 ? 19.835 22.605 -16.303 1.00 90.81 642 VAL A CA 1
ATOM 5157 C C . VAL A 1 642 ? 19.255 23.282 -15.061 1.00 90.81 642 VAL A C 1
ATOM 5159 O O . VAL A 1 642 ? 18.878 22.587 -14.126 1.00 90.81 642 VAL A O 1
ATOM 5162 N N . GLU A 1 643 ? 19.080 24.602 -15.091 1.00 92.75 643 GLU A N 1
ATOM 5163 C CA . GLU A 1 643 ? 18.549 25.389 -13.975 1.00 92.75 643 GLU A CA 1
ATOM 5164 C C . GLU A 1 643 ? 17.110 24.984 -13.628 1.00 92.75 643 GLU A C 1
ATOM 5166 O O . GLU A 1 643 ? 16.807 24.735 -12.462 1.00 92.75 643 GLU A O 1
ATOM 5171 N N . SER A 1 644 ? 16.235 24.863 -14.635 1.00 92.44 644 SER A N 1
ATOM 5172 C CA . SER A 1 644 ? 14.844 24.421 -14.453 1.00 92.44 644 SER A CA 1
ATOM 5173 C C . SER A 1 644 ? 14.795 23.034 -13.820 1.00 92.44 644 SER A C 1
ATOM 5175 O O . SER A 1 644 ? 14.157 22.824 -12.787 1.00 92.44 644 SER A O 1
ATOM 5177 N N . ARG A 1 645 ? 15.557 22.098 -14.391 1.00 92.56 645 ARG A N 1
ATOM 5178 C CA . ARG A 1 645 ? 15.595 20.710 -13.937 1.00 92.56 645 ARG A CA 1
ATOM 5179 C C . ARG A 1 645 ? 16.102 20.577 -12.502 1.00 92.56 645 ARG A C 1
ATOM 5181 O O . ARG A 1 645 ? 15.586 19.756 -11.750 1.00 92.56 645 ARG A O 1
ATOM 5188 N N . GLU A 1 646 ? 17.095 21.373 -12.112 1.00 92.69 646 GLU A N 1
ATOM 5189 C CA . GLU A 1 646 ? 17.614 21.389 -10.742 1.00 92.69 646 GLU A CA 1
ATOM 5190 C C . GLU A 1 646 ? 16.596 21.932 -9.739 1.00 92.69 646 GLU A C 1
ATOM 5192 O O . GLU A 1 646 ? 16.438 21.364 -8.657 1.00 92.69 646 GLU A O 1
ATOM 5197 N N . VAL A 1 647 ? 15.871 22.997 -10.094 1.00 94.19 647 VAL A N 1
ATOM 5198 C CA . VAL A 1 647 ? 14.804 23.550 -9.247 1.00 94.19 647 VAL A CA 1
ATOM 5199 C C . VAL A 1 647 ? 13.675 22.534 -9.072 1.00 94.19 647 VAL A C 1
ATOM 5201 O O . VAL A 1 647 ? 13.240 22.281 -7.945 1.00 94.19 647 VAL A O 1
ATOM 5204 N N . HIS A 1 648 ? 13.232 21.923 -10.169 1.00 93.81 648 HIS A N 1
ATOM 5205 C CA . HIS A 1 648 ? 12.187 20.906 -10.182 1.00 93.81 648 HIS A CA 1
ATOM 5206 C C . HIS A 1 648 ? 12.577 19.664 -9.368 1.00 93.81 648 HIS A C 1
ATOM 5208 O O . HIS A 1 648 ? 11.847 19.254 -8.460 1.00 93.81 648 HIS A O 1
ATOM 5214 N N . GLY A 1 649 ? 13.756 19.098 -9.639 1.00 92.50 649 GLY A N 1
ATOM 5215 C CA . GLY A 1 649 ? 14.261 17.914 -8.950 1.00 92.50 649 GLY A CA 1
ATOM 5216 C C . GLY A 1 649 ? 14.451 18.145 -7.450 1.00 92.50 649 GLY A C 1
ATOM 5217 O O . GLY A 1 649 ? 14.070 17.291 -6.645 1.00 92.50 649 GLY A O 1
ATOM 5218 N N . LYS A 1 650 ? 14.934 19.331 -7.049 1.00 93.06 650 LYS A N 1
ATOM 5219 C CA . LYS A 1 650 ? 15.101 19.687 -5.635 1.00 93.06 650 LYS A CA 1
ATOM 5220 C C . LYS A 1 650 ? 13.767 19.705 -4.894 1.00 93.06 650 LYS A C 1
ATOM 5222 O O . LYS A 1 650 ? 13.660 19.095 -3.838 1.00 93.06 650 LYS A O 1
ATOM 5227 N N . ARG A 1 651 ? 12.732 20.332 -5.458 1.00 93.31 651 ARG A N 1
ATOM 5228 C CA . ARG A 1 651 ? 11.399 20.398 -4.828 1.00 93.31 651 ARG A CA 1
ATOM 5229 C C . ARG A 1 651 ? 10.777 19.021 -4.634 1.00 93.31 651 ARG A C 1
ATOM 5231 O O . ARG A 1 651 ? 10.202 18.737 -3.584 1.00 93.31 651 ARG A O 1
ATOM 5238 N N . LEU A 1 652 ? 10.900 18.159 -5.639 1.00 93.31 652 LEU A N 1
ATOM 5239 C CA . LEU A 1 652 ? 10.440 16.778 -5.547 1.00 93.31 652 LEU A CA 1
ATOM 5240 C C . LEU A 1 652 ? 11.254 15.979 -4.510 1.00 93.31 652 LEU A C 1
ATOM 5242 O O . LEU A 1 652 ? 10.679 15.212 -3.739 1.00 93.31 652 LEU A O 1
ATOM 5246 N N . SER A 1 653 ? 12.575 16.178 -4.453 1.00 91.75 653 SER A N 1
ATOM 5247 C CA . SER A 1 653 ? 13.444 15.571 -3.438 1.00 91.75 653 SER A CA 1
ATOM 5248 C C . SER A 1 653 ? 13.058 16.020 -2.026 1.00 91.75 653 SER A C 1
ATOM 5250 O O . SER A 1 653 ? 12.874 15.176 -1.154 1.00 91.75 653 SER A O 1
ATOM 5252 N N . ASP A 1 654 ? 12.856 17.320 -1.798 1.00 93.19 654 ASP A N 1
ATOM 5253 C CA . ASP A 1 654 ? 12.437 17.881 -0.504 1.00 93.19 654 ASP A CA 1
ATOM 5254 C C . ASP A 1 654 ? 11.084 17.297 -0.050 1.00 93.19 654 ASP A C 1
ATOM 5256 O O . ASP A 1 654 ? 10.874 16.977 1.128 1.00 93.19 654 ASP A O 1
ATOM 5260 N N . PHE A 1 655 ? 10.169 17.072 -0.996 1.00 93.31 655 PHE A N 1
ATOM 5261 C CA . PHE A 1 655 ? 8.915 16.378 -0.723 1.00 93.31 655 PHE A CA 1
ATOM 5262 C C . PHE A 1 655 ? 9.133 14.921 -0.279 1.00 93.31 655 PHE A C 1
ATOM 5264 O O . PHE A 1 655 ? 8.517 14.486 0.693 1.00 93.31 655 PHE A O 1
ATOM 5271 N N . ILE A 1 656 ? 10.010 14.156 -0.939 1.00 91.00 656 ILE A N 1
ATOM 5272 C CA . ILE A 1 656 ? 10.306 12.765 -0.540 1.00 91.00 656 ILE A CA 1
ATOM 5273 C C . ILE A 1 656 ? 11.016 12.725 0.820 1.00 91.00 656 ILE A C 1
ATOM 5275 O O . ILE A 1 656 ? 10.706 11.874 1.656 1.00 91.00 656 ILE A O 1
ATOM 5279 N N . LEU A 1 657 ? 11.932 13.663 1.073 1.00 90.75 657 LEU A N 1
ATOM 5280 C CA . LEU A 1 657 ? 12.662 13.766 2.337 1.00 90.75 657 LEU A CA 1
ATOM 5281 C C . LEU A 1 657 ? 11.727 14.019 3.527 1.00 90.75 657 LEU A C 1
ATOM 5283 O O . LEU A 1 657 ? 11.932 13.445 4.593 1.00 90.75 657 LEU A O 1
ATOM 5287 N N . SER A 1 658 ? 10.668 14.807 3.328 1.00 90.75 658 SER A N 1
ATOM 5288 C CA . SER A 1 658 ? 9.641 15.089 4.345 1.00 90.75 658 SER A CA 1
ATOM 5289 C C . SER A 1 658 ? 8.533 14.028 4.454 1.00 90.75 658 SER A C 1
ATOM 5291 O O . SER A 1 658 ? 7.695 14.084 5.363 1.00 90.75 658 SER A O 1
ATOM 5293 N N . ASN A 1 659 ? 8.498 13.059 3.536 1.00 89.88 659 ASN A N 1
ATOM 5294 C CA . ASN A 1 659 ? 7.505 11.986 3.488 1.00 89.88 659 ASN A CA 1
ATOM 5295 C C . ASN A 1 659 ? 8.205 10.635 3.376 1.00 89.88 659 ASN A C 1
ATOM 5297 O O . ASN A 1 659 ? 8.120 9.964 2.350 1.00 89.88 659 ASN A O 1
ATOM 5301 N N . ASP A 1 660 ? 8.919 10.250 4.426 1.00 88.06 660 ASP A N 1
ATOM 5302 C CA . ASP A 1 660 ? 9.703 9.024 4.474 1.00 88.06 660 ASP A CA 1
ATOM 5303 C C . ASP A 1 660 ? 8.880 7.795 4.920 1.00 88.06 660 ASP A C 1
ATOM 5305 O O . ASP A 1 660 ? 7.657 7.836 5.110 1.00 88.06 660 ASP A O 1
ATOM 5309 N N . ILE A 1 661 ? 9.555 6.651 5.058 1.00 87.25 661 ILE A N 1
ATOM 5310 C CA . ILE A 1 661 ? 8.918 5.406 5.499 1.00 87.25 661 ILE A CA 1
ATOM 5311 C C . ILE A 1 661 ? 8.418 5.451 6.953 1.00 87.25 661 ILE A C 1
ATOM 5313 O O . ILE A 1 661 ? 7.452 4.759 7.303 1.00 87.25 661 ILE A O 1
ATOM 5317 N N . GLU A 1 662 ? 9.049 6.250 7.814 1.00 87.38 662 GLU A N 1
ATOM 5318 C CA . GLU A 1 662 ? 8.633 6.379 9.208 1.00 87.38 662 GLU A CA 1
ATOM 5319 C C . GLU A 1 662 ? 7.298 7.102 9.309 1.00 87.38 662 GLU A C 1
ATOM 5321 O O . GLU A 1 662 ? 6.410 6.645 10.033 1.00 87.38 662 GLU A O 1
ATOM 5326 N N . ARG A 1 663 ? 7.102 8.155 8.509 1.00 89.94 663 ARG A N 1
ATOM 5327 C CA . ARG A 1 663 ? 5.817 8.847 8.401 1.00 89.94 663 ARG A CA 1
ATOM 5328 C C . ARG A 1 663 ? 4.705 7.905 7.947 1.00 89.94 663 ARG A C 1
ATOM 5330 O O . ARG A 1 663 ? 3.636 7.906 8.553 1.00 89.94 663 ARG A O 1
ATOM 5337 N N . TRP A 1 664 ? 4.954 7.074 6.932 1.00 91.62 664 TRP A N 1
ATOM 5338 C CA . TRP A 1 664 ? 3.977 6.086 6.453 1.00 91.62 664 TRP A CA 1
ATOM 5339 C C . TRP A 1 664 ? 3.567 5.095 7.547 1.00 91.62 664 TRP A C 1
ATOM 5341 O O . TRP A 1 664 ? 2.378 4.915 7.820 1.00 91.62 664 TRP A O 1
ATOM 5351 N N . SER A 1 665 ? 4.551 4.452 8.176 1.00 90.56 665 SER A N 1
ATOM 5352 C CA . SER A 1 665 ? 4.292 3.410 9.172 1.00 90.56 665 SER A CA 1
ATOM 5353 C C . SER A 1 665 ? 3.649 3.972 10.435 1.00 90.56 665 SER A C 1
ATOM 5355 O O . SER A 1 665 ? 2.684 3.394 10.926 1.00 90.56 665 SER A O 1
ATOM 5357 N N . THR A 1 666 ? 4.111 5.126 10.916 1.00 89.75 666 THR A N 1
ATOM 5358 C CA . THR A 1 666 ? 3.546 5.798 12.094 1.00 89.75 666 THR A CA 1
ATOM 5359 C C . THR A 1 666 ? 2.109 6.244 11.835 1.00 89.75 666 THR A C 1
ATOM 5361 O O . THR A 1 666 ? 1.233 5.958 12.647 1.00 89.75 666 THR A O 1
ATOM 5364 N N . ALA A 1 667 ? 1.832 6.856 10.678 1.00 92.25 667 ALA A N 1
ATOM 5365 C CA . ALA A 1 667 ? 0.480 7.280 10.317 1.00 92.25 667 ALA A CA 1
ATOM 5366 C C . ALA A 1 667 ? -0.478 6.088 10.176 1.00 92.25 667 ALA A C 1
ATOM 5368 O O . ALA A 1 667 ? -1.598 6.129 10.685 1.00 92.25 667 ALA A O 1
ATOM 5369 N N . PHE A 1 668 ? -0.047 4.995 9.535 1.00 93.44 668 PHE A N 1
ATOM 5370 C CA . PHE A 1 668 ? -0.890 3.807 9.435 1.00 93.44 668 PHE A CA 1
ATOM 5371 C C . PHE A 1 668 ? -1.099 3.152 10.800 1.00 93.44 668 PHE A C 1
ATOM 5373 O O . PHE A 1 668 ? -2.223 2.765 11.113 1.00 93.44 668 PHE A O 1
ATOM 5380 N N . LEU A 1 669 ? -0.058 2.995 11.621 1.00 91.31 669 LEU A N 1
ATOM 5381 C CA . LEU A 1 669 ? -0.150 2.312 12.914 1.00 91.31 669 LEU A CA 1
ATOM 5382 C C . LEU A 1 669 ? -0.897 3.127 13.970 1.00 91.31 669 LEU A C 1
ATOM 5384 O O . LEU A 1 669 ? -1.452 2.511 14.881 1.00 91.31 669 LEU A O 1
ATOM 5388 N N . ASP A 1 670 ? -1.019 4.444 13.795 1.00 90.25 670 ASP A N 1
ATOM 5389 C CA . ASP A 1 670 ? -1.769 5.308 14.701 1.00 90.25 670 ASP A CA 1
ATOM 5390 C C . ASP A 1 670 ? -3.178 4.725 14.974 1.00 90.25 670 ASP A C 1
ATOM 5392 O O . ASP A 1 670 ? -3.960 4.458 14.049 1.00 90.25 670 ASP A O 1
ATOM 5396 N N . PRO A 1 671 ? -3.519 4.423 16.238 1.00 87.88 671 PRO A N 1
ATOM 5397 C CA . PRO A 1 671 ? -4.852 3.956 16.599 1.00 87.88 671 PRO A CA 1
ATOM 5398 C C . PRO A 1 671 ? -5.934 5.028 16.407 1.00 87.88 671 PRO A C 1
ATOM 5400 O O . PRO A 1 671 ? -7.111 4.662 16.296 1.00 87.88 671 PRO A O 1
ATOM 5403 N N . SER A 1 672 ? -5.561 6.314 16.361 1.00 88.81 672 SER A N 1
ATOM 5404 C CA . SER A 1 672 ? -6.476 7.452 16.334 1.00 88.81 672 SER A CA 1
ATOM 5405 C C . SER A 1 672 ? -7.448 7.362 15.167 1.00 88.81 672 SER A C 1
ATOM 5407 O O . SER A 1 672 ? -8.639 7.515 15.387 1.00 88.81 672 SER A O 1
ATOM 5409 N N . TRP A 1 673 ? -7.011 7.021 13.952 1.00 91.69 673 TRP A N 1
ATOM 5410 C CA . TRP A 1 673 ? -7.837 7.084 12.739 1.00 91.69 673 TRP A CA 1
ATOM 5411 C C . TRP A 1 673 ? -8.855 5.941 12.584 1.00 91.69 673 TRP A C 1
ATOM 5413 O O . TRP A 1 673 ? -9.595 5.911 11.602 1.00 91.69 673 TRP A O 1
ATOM 5423 N N . THR A 1 674 ? -9.002 5.057 13.569 1.00 91.12 674 THR A N 1
ATOM 5424 C CA . THR A 1 674 ? -9.997 3.972 13.533 1.00 91.12 674 THR A CA 1
ATOM 5425 C C . THR A 1 674 ? -11.390 4.404 14.007 1.00 91.12 674 THR A C 1
ATOM 5427 O O . THR A 1 674 ? -11.537 5.282 14.851 1.00 91.12 674 THR A O 1
ATOM 5430 N N . HIS A 1 675 ? -12.437 3.732 13.527 1.00 89.25 675 HIS A N 1
ATOM 5431 C CA . HIS A 1 675 ? -13.829 3.934 13.961 1.00 89.25 675 HIS A CA 1
ATOM 5432 C C . HIS A 1 675 ? -14.071 3.565 15.436 1.00 89.25 675 HIS A C 1
ATOM 5434 O O . HIS A 1 675 ? -15.086 3.950 16.015 1.00 89.25 675 HIS A O 1
ATOM 5440 N N . LEU A 1 676 ? -13.145 2.814 16.044 1.00 88.62 676 LEU A N 1
ATOM 5441 C CA . LEU A 1 676 ? -13.168 2.470 17.466 1.00 88.62 676 LEU A CA 1
ATOM 5442 C C . LEU A 1 676 ? -12.862 3.680 18.358 1.00 88.62 676 LEU A C 1
ATOM 5444 O O . LEU A 1 676 ? -13.146 3.639 19.554 1.00 88.62 676 LEU A O 1
ATOM 5448 N N . VAL A 1 677 ? -12.283 4.742 17.793 1.00 90.69 677 VAL A N 1
ATOM 5449 C CA . VAL A 1 677 ? -11.940 5.962 18.518 1.00 90.69 677 VAL A CA 1
ATOM 5450 C C . VAL A 1 677 ? -13.118 6.932 18.525 1.00 90.69 677 VAL A C 1
ATOM 5452 O O . VAL A 1 677 ? -13.738 7.218 17.496 1.00 90.69 677 VAL A O 1
ATOM 5455 N N . ILE A 1 678 ? -13.428 7.469 19.705 1.00 90.25 678 ILE A N 1
ATOM 5456 C CA . ILE A 1 678 ? -14.321 8.625 19.820 1.00 90.25 678 ILE A CA 1
ATOM 5457 C C . ILE A 1 678 ? -13.602 9.833 19.221 1.00 90.25 678 ILE A C 1
ATOM 5459 O O . ILE A 1 678 ? -12.511 10.188 19.659 1.00 90.25 678 ILE A O 1
ATOM 5463 N N . ARG A 1 679 ? -14.196 10.436 18.189 1.00 87.69 679 ARG A N 1
ATOM 5464 C CA . ARG A 1 679 ? -13.659 11.629 17.528 1.00 87.69 679 ARG A CA 1
ATOM 5465 C C . ARG A 1 679 ? -13.900 12.856 18.388 1.00 87.69 679 ARG A C 1
ATOM 5467 O O . ARG A 1 679 ? -14.929 12.936 19.055 1.00 87.69 679 ARG A O 1
ATOM 5474 N N . GLN A 1 680 ? -12.966 13.797 18.328 1.00 87.44 680 GLN A N 1
ATOM 5475 C CA . GLN A 1 680 ? -13.199 15.117 18.883 1.00 87.44 680 GLN A CA 1
ATOM 5476 C C . GLN A 1 680 ? -14.270 15.824 18.048 1.00 87.44 680 GLN A C 1
ATOM 5478 O O . GLN A 1 680 ? -14.227 15.781 16.819 1.00 87.44 680 GLN A O 1
ATOM 5483 N N . MET A 1 681 ? -15.242 16.443 18.708 1.00 87.31 681 MET A N 1
ATOM 5484 C CA . MET A 1 681 ? -16.324 17.170 18.053 1.00 87.31 681 MET A CA 1
ATOM 5485 C C . MET A 1 681 ? -16.750 18.367 18.894 1.00 87.31 681 MET A C 1
ATOM 5487 O O . MET A 1 681 ? -16.603 18.364 20.115 1.00 87.31 681 MET A O 1
ATOM 5491 N N . LYS A 1 682 ? -17.301 19.389 18.238 1.00 86.25 682 LYS A N 1
ATOM 5492 C CA . LYS A 1 682 ? -17.961 20.489 18.938 1.00 86.25 682 LYS A CA 1
ATOM 5493 C C . LYS A 1 682 ? -19.392 20.077 19.269 1.00 86.25 682 LYS A C 1
ATOM 5495 O O . LYS A 1 682 ? -20.097 19.591 18.391 1.00 86.25 682 LYS A O 1
ATOM 5500 N N . ILE A 1 683 ? -19.804 20.282 20.513 1.00 89.44 683 ILE A N 1
ATOM 5501 C CA . ILE A 1 683 ? -21.111 19.871 21.023 1.00 89.44 683 ILE A CA 1
ATOM 5502 C C . ILE A 1 683 ? -21.976 21.122 21.146 1.00 89.44 683 ILE A C 1
ATOM 5504 O O . ILE A 1 683 ? -21.673 22.011 21.937 1.00 89.44 683 ILE A O 1
ATOM 5508 N N . ASN A 1 684 ? -23.043 21.199 20.357 1.00 88.56 684 ASN A N 1
ATOM 5509 C CA . ASN A 1 684 ? -23.960 22.339 20.350 1.00 88.56 684 ASN A CA 1
ATOM 5510 C C . ASN A 1 684 ? -25.397 21.935 20.713 1.00 88.56 684 ASN A C 1
ATOM 5512 O O . ASN A 1 684 ? -26.196 22.794 21.091 1.00 88.56 684 ASN A O 1
ATOM 5516 N N . THR A 1 685 ? -25.743 20.652 20.588 1.00 90.44 685 THR A N 1
ATOM 5517 C CA . THR A 1 685 ? -27.096 20.133 20.835 1.00 90.44 685 THR A CA 1
ATOM 5518 C C . THR A 1 685 ? -27.129 19.058 21.922 1.00 90.44 685 THR A C 1
ATOM 5520 O O . THR A 1 685 ? -26.122 18.418 22.232 1.00 90.44 685 THR A O 1
ATOM 5523 N N . LEU A 1 686 ? -28.315 18.840 22.500 1.00 87.62 686 LEU A N 1
ATOM 5524 C CA . LEU A 1 686 ? -28.559 17.747 23.446 1.00 87.62 686 LEU A CA 1
ATOM 5525 C C . LEU A 1 686 ? -28.288 16.370 22.828 1.00 87.62 686 LEU A C 1
ATOM 5527 O O . LEU A 1 686 ? -27.724 15.511 23.501 1.00 87.62 686 LEU A O 1
ATOM 5531 N N . ASP A 1 687 ? -28.658 16.159 21.564 1.00 87.12 687 ASP A N 1
ATOM 5532 C CA . ASP A 1 687 ? -28.457 14.876 20.878 1.00 87.12 687 ASP A CA 1
ATOM 5533 C C . ASP A 1 687 ? -26.967 14.528 20.736 1.00 87.12 687 ASP A C 1
ATOM 5535 O O . ASP A 1 687 ? -26.541 13.436 21.116 1.00 87.12 687 ASP A O 1
ATOM 5539 N N . GLU A 1 688 ? -26.144 15.491 20.307 1.00 89.31 688 GLU A N 1
ATOM 5540 C CA . GLU A 1 688 ? -24.686 15.331 20.220 1.00 89.31 688 GLU A CA 1
ATOM 5541 C C . GLU A 1 688 ? -24.070 15.005 21.586 1.00 89.31 688 GLU A C 1
ATOM 5543 O O . GLU A 1 688 ? -23.226 14.110 21.696 1.00 89.31 688 GLU A O 1
ATOM 5548 N N . PHE A 1 689 ? -24.523 15.691 22.641 1.00 89.94 689 PHE A N 1
ATOM 5549 C CA . PHE A 1 689 ? -24.073 15.436 24.006 1.00 89.94 689 PHE A CA 1
ATOM 5550 C C . PHE A 1 689 ? -24.429 14.019 24.465 1.00 89.94 689 PHE A C 1
ATOM 5552 O O . PHE A 1 689 ? -23.551 13.273 24.904 1.00 89.94 689 PHE A O 1
ATOM 5559 N N . PHE A 1 690 ? -25.691 13.601 24.329 1.00 88.00 690 PHE A N 1
ATOM 5560 C CA . PHE A 1 690 ? -26.112 12.256 24.725 1.00 88.00 690 PHE A CA 1
ATOM 5561 C C . PHE A 1 690 ? -25.430 11.171 23.891 1.00 88.00 690 PHE A C 1
ATOM 5563 O O . PHE A 1 690 ? -25.022 10.147 24.442 1.00 88.00 690 PHE A O 1
ATOM 5570 N N . SER A 1 691 ? -25.240 11.398 22.592 1.00 88.50 691 SER A N 1
ATOM 5571 C CA . SER A 1 691 ? -24.499 10.497 21.709 1.00 88.50 691 SER A CA 1
ATOM 5572 C C . SER A 1 691 ? -23.054 10.317 22.181 1.00 88.50 691 SER A C 1
ATOM 5574 O O . SER A 1 691 ? -22.588 9.182 22.340 1.00 88.50 691 SER A O 1
ATOM 5576 N N . LEU A 1 692 ? -22.358 11.412 22.513 1.00 90.06 692 LEU A N 1
ATOM 5577 C CA . LEU A 1 692 ? -21.011 11.355 23.078 1.00 90.06 692 LEU A CA 1
ATOM 5578 C C . LEU A 1 692 ? -20.991 10.578 24.400 1.00 90.06 692 LEU A C 1
ATOM 5580 O O . LEU A 1 692 ? -20.192 9.651 24.548 1.00 90.06 692 LEU A O 1
ATOM 5584 N N . MET A 1 693 ? -21.901 10.890 25.325 1.00 88.19 693 MET A N 1
ATOM 5585 C CA . MET A 1 693 ? -21.982 10.227 26.631 1.00 88.19 693 MET A CA 1
ATOM 5586 C C . MET A 1 693 ? -22.311 8.730 26.525 1.00 88.19 693 MET A C 1
ATOM 5588 O O . MET A 1 693 ? -21.797 7.904 27.282 1.00 88.19 693 MET A O 1
ATOM 5592 N N . MET A 1 694 ? -23.115 8.331 25.541 1.00 83.50 694 MET A N 1
ATOM 5593 C CA . MET A 1 694 ? -23.389 6.920 25.261 1.00 83.50 694 MET A CA 1
ATOM 5594 C C . MET A 1 694 ? -22.157 6.196 24.713 1.00 83.50 694 MET A C 1
ATOM 5596 O O . MET A 1 694 ? -21.879 5.053 25.096 1.00 83.50 694 MET A O 1
ATOM 5600 N N . ARG A 1 695 ? -21.372 6.854 23.852 1.00 87.69 695 ARG A N 1
ATOM 5601 C CA . ARG A 1 695 ? -20.107 6.298 23.349 1.00 87.69 695 ARG A CA 1
ATOM 5602 C C . ARG A 1 695 ? -19.076 6.155 24.465 1.00 87.69 695 ARG A C 1
ATOM 5604 O O . ARG A 1 695 ? -18.437 5.106 24.551 1.00 87.69 695 ARG A O 1
ATOM 5611 N N . THR A 1 696 ? -18.940 7.147 25.344 1.00 87.00 696 THR A N 1
ATOM 5612 C CA . THR A 1 696 ? -17.996 7.099 26.474 1.00 87.00 696 THR A CA 1
ATOM 5613 C C . THR A 1 696 ? -18.386 6.018 27.477 1.00 87.00 696 THR A C 1
ATOM 5615 O O . THR A 1 696 ? -17.524 5.255 27.913 1.00 87.00 696 THR A O 1
ATOM 5618 N N . ARG A 1 697 ? -19.686 5.838 27.753 1.00 84.44 697 ARG A N 1
ATOM 5619 C CA . ARG A 1 697 ? -20.202 4.700 28.532 1.00 84.44 697 ARG A CA 1
ATOM 5620 C C . ARG A 1 697 ? -19.778 3.360 27.931 1.00 84.44 697 ARG A C 1
ATOM 5622 O O . ARG A 1 697 ? -19.293 2.491 28.652 1.00 84.44 697 ARG A O 1
ATOM 5629 N N . ASN A 1 698 ? -19.943 3.182 26.620 1.00 82.06 698 ASN A N 1
ATOM 5630 C CA . ASN A 1 698 ? -19.557 1.942 25.942 1.00 82.06 698 ASN A CA 1
ATOM 5631 C C . ASN A 1 698 ? -18.036 1.710 25.996 1.00 82.06 698 ASN A C 1
ATOM 5633 O O . ASN A 1 698 ? -17.603 0.581 26.223 1.00 82.06 698 ASN A O 1
ATOM 5637 N N . VAL A 1 699 ? -17.228 2.766 25.858 1.00 84.75 699 VAL A N 1
ATOM 5638 C CA . VAL A 1 699 ? -15.768 2.710 26.047 1.00 84.75 699 VAL A CA 1
ATOM 5639 C C . VAL A 1 699 ? -15.414 2.259 27.466 1.00 84.75 699 VAL A C 1
ATOM 5641 O O . VAL A 1 699 ? -14.672 1.289 27.622 1.00 84.75 699 VAL A O 1
ATOM 5644 N N . ARG A 1 700 ? -15.997 2.884 28.496 1.00 81.56 700 ARG A N 1
ATOM 5645 C CA . ARG A 1 700 ? -15.803 2.506 29.907 1.00 81.56 700 ARG A CA 1
ATOM 5646 C C . ARG A 1 700 ? -16.175 1.035 30.144 1.00 81.56 700 ARG A C 1
ATOM 5648 O O . ARG A 1 700 ? -15.388 0.287 30.714 1.00 81.56 700 ARG A O 1
ATOM 5655 N N . LEU A 1 701 ? -17.312 0.572 29.617 1.00 77.44 701 LEU A N 1
ATOM 5656 C CA . LEU A 1 701 ? -17.728 -0.838 29.685 1.00 77.44 701 LEU A CA 1
ATOM 5657 C C . LEU A 1 701 ? -16.715 -1.800 29.047 1.00 77.44 701 LEU A C 1
ATOM 5659 O O . LEU A 1 701 ? -16.426 -2.865 29.596 1.00 77.44 701 LEU A O 1
ATOM 5663 N N . GLN A 1 702 ? -16.165 -1.443 27.888 1.00 79.94 702 GLN A N 1
ATOM 5664 C CA . GLN A 1 702 ? -15.189 -2.275 27.186 1.00 79.94 702 GLN A CA 1
ATOM 5665 C C . GLN A 1 702 ? -13.843 -2.345 27.906 1.00 79.94 702 GLN A C 1
ATOM 5667 O O . GLN A 1 702 ? -13.277 -3.437 28.004 1.00 79.94 702 GLN A O 1
ATOM 5672 N N . ILE A 1 703 ? -13.349 -1.215 28.427 1.00 76.94 703 ILE A N 1
ATOM 5673 C CA . ILE A 1 703 ? -12.139 -1.161 29.267 1.00 76.94 703 ILE A CA 1
ATOM 5674 C C . ILE A 1 703 ? -12.264 -2.178 30.394 1.00 76.94 703 ILE A C 1
ATOM 5676 O O . ILE A 1 703 ? -11.343 -2.925 30.699 1.00 76.94 703 ILE A O 1
ATOM 5680 N N . VAL A 1 704 ? -13.450 -2.274 30.962 1.00 68.75 704 VAL A N 1
ATOM 5681 C CA . VAL A 1 704 ? -13.661 -3.031 32.184 1.00 68.75 704 VAL A CA 1
ATOM 5682 C C . VAL A 1 704 ? -13.791 -4.492 31.894 1.00 68.75 704 VAL A C 1
ATOM 5684 O O . VAL A 1 704 ? -13.189 -5.310 32.577 1.00 68.75 704 VAL A O 1
ATOM 5687 N N . ASN A 1 705 ? -14.573 -4.827 30.876 1.00 67.19 705 ASN A N 1
ATOM 5688 C CA . ASN A 1 705 ? -14.676 -6.194 30.412 1.00 67.19 705 ASN A CA 1
ATOM 5689 C C . ASN A 1 705 ? -13.271 -6.749 30.124 1.00 67.19 705 ASN A C 1
ATOM 5691 O O . ASN A 1 705 ? -12.965 -7.879 30.487 1.00 67.19 705 ASN A O 1
ATOM 5695 N N . ARG A 1 706 ? -12.379 -5.918 29.566 1.00 72.88 706 ARG A N 1
ATOM 5696 C CA . ARG A 1 706 ? -10.967 -6.266 29.382 1.00 72.88 706 ARG A CA 1
ATOM 5697 C C . ARG A 1 706 ? -10.222 -6.441 30.700 1.00 72.88 706 ARG A C 1
ATOM 5699 O O . ARG A 1 706 ? -9.617 -7.489 30.887 1.00 72.88 706 ARG A O 1
ATOM 5706 N N . VAL A 1 707 ? -10.309 -5.479 31.616 1.00 65.75 707 VAL A N 1
ATOM 5707 C CA . VAL A 1 707 ? -9.665 -5.555 32.939 1.00 65.75 707 VAL A CA 1
ATOM 5708 C C . VAL A 1 707 ? -10.095 -6.814 33.701 1.00 65.75 707 VAL A C 1
ATOM 5710 O O . VAL A 1 707 ? -9.241 -7.572 34.156 1.00 65.75 707 VAL A O 1
ATOM 5713 N N . LEU A 1 708 ? -11.401 -7.085 33.781 1.00 59.88 708 LEU A N 1
ATOM 5714 C CA . LEU A 1 708 ? -11.964 -8.261 34.455 1.00 59.88 708 LEU A CA 1
ATOM 5715 C C . LEU A 1 708 ? -11.519 -9.571 33.801 1.00 59.88 708 LEU A C 1
ATOM 5717 O O . LEU A 1 708 ? -11.269 -10.550 34.500 1.00 59.88 708 LEU A O 1
ATOM 5721 N N . LYS A 1 709 ? -11.375 -9.578 32.472 1.00 59.47 709 LYS A N 1
ATOM 5722 C CA . LYS A 1 709 ? -10.877 -10.729 31.712 1.00 59.47 709 LYS A CA 1
ATOM 5723 C C . LYS A 1 709 ? -9.350 -10.829 31.660 1.00 59.47 709 LYS A C 1
ATOM 5725 O O . LYS A 1 709 ? -8.838 -11.687 30.951 1.00 59.47 709 LYS A O 1
ATOM 5730 N N . GLY A 1 710 ? -8.608 -9.944 32.329 1.00 54.31 710 GLY A N 1
ATOM 5731 C CA . GLY A 1 710 ? -7.146 -9.892 32.210 1.00 54.31 710 GLY A CA 1
ATOM 5732 C C . GLY A 1 710 ? -6.652 -9.607 30.785 1.00 54.31 710 GLY A C 1
ATOM 5733 O O . GLY A 1 710 ? -5.496 -9.854 30.471 1.00 54.31 710 GLY A O 1
ATOM 5734 N N . ILE A 1 711 ? -7.506 -9.084 29.904 1.00 64.50 711 ILE A N 1
ATOM 5735 C CA . ILE A 1 711 ? -7.123 -8.717 28.544 1.00 64.50 711 ILE A CA 1
ATOM 5736 C C . ILE A 1 711 ? -6.448 -7.343 28.611 1.00 64.50 711 ILE A C 1
ATOM 5738 O O . ILE A 1 711 ? -7.036 -6.409 29.161 1.00 64.50 711 ILE A O 1
ATOM 5742 N N . PRO A 1 712 ? -5.264 -7.159 28.008 1.00 66.62 712 PRO A N 1
ATOM 5743 C CA . PRO A 1 712 ? -4.618 -5.857 28.002 1.00 66.62 712 PRO A CA 1
ATOM 5744 C C . PRO A 1 712 ? -5.468 -4.767 27.339 1.00 66.62 712 PRO A C 1
ATOM 5746 O O . PRO A 1 712 ? -6.229 -4.993 26.381 1.00 66.62 712 PRO A O 1
ATOM 5749 N N . ILE A 1 713 ? -5.311 -3.552 27.854 1.00 73.06 713 ILE A N 1
ATOM 5750 C CA . ILE A 1 713 ? -6.029 -2.377 27.382 1.00 73.06 713 ILE A CA 1
ATOM 5751 C C . ILE A 1 713 ? -5.278 -1.778 26.188 1.00 73.06 713 ILE A C 1
ATOM 5753 O O . ILE A 1 713 ? -4.073 -1.553 26.234 1.00 73.06 713 ILE A O 1
ATOM 5757 N N . ARG A 1 714 ? -5.998 -1.532 25.090 1.00 77.75 714 ARG A N 1
ATOM 5758 C CA . ARG A 1 714 ? -5.431 -0.959 23.861 1.00 77.75 714 ARG A CA 1
ATOM 5759 C C . ARG A 1 714 ? -5.397 0.572 23.929 1.00 77.75 714 ARG A C 1
ATOM 5761 O O . ARG A 1 714 ? -6.273 1.183 24.533 1.00 77.75 714 ARG A O 1
ATOM 5768 N N . ALA A 1 715 ? -4.455 1.187 23.215 1.00 79.50 715 ALA A N 1
ATOM 5769 C CA . ALA A 1 715 ? -4.237 2.639 23.219 1.00 79.50 715 ALA A CA 1
ATOM 5770 C C . ALA A 1 715 ? -5.453 3.482 22.774 1.00 79.50 715 ALA A C 1
ATOM 5772 O O . ALA A 1 715 ? -5.654 4.587 23.273 1.00 79.50 715 ALA A O 1
ATOM 5773 N N . HIS A 1 716 ? -6.309 2.953 21.889 1.00 86.06 716 HIS A N 1
ATOM 5774 C CA . HIS A 1 716 ? -7.490 3.676 21.389 1.00 86.06 716 HIS A CA 1
ATOM 5775 C C . HIS A 1 716 ? -8.483 4.087 22.493 1.00 86.06 716 HIS A C 1
ATOM 5777 O O . HIS A 1 716 ? -9.213 5.063 22.321 1.00 86.06 716 HIS A O 1
ATOM 5783 N N . PHE A 1 717 ? -8.507 3.380 23.629 1.00 87.62 717 PHE A N 1
ATOM 5784 C CA . PHE A 1 717 ? -9.347 3.742 24.771 1.00 87.62 717 PHE A CA 1
ATOM 5785 C C . PHE A 1 717 ? -8.888 5.047 25.424 1.00 87.62 717 PHE A C 1
ATOM 5787 O O . PHE A 1 717 ? -9.713 5.933 25.632 1.00 87.62 717 PHE A O 1
ATOM 5794 N N . THR A 1 718 ? -7.580 5.202 25.668 1.00 87.06 718 THR A N 1
ATOM 5795 C CA . THR A 1 718 ? -7.000 6.438 26.221 1.00 87.06 718 THR A CA 1
ATOM 5796 C C . THR A 1 718 ? -7.313 7.625 25.314 1.00 87.06 718 THR A C 1
ATOM 5798 O O . THR A 1 718 ? -7.761 8.668 25.782 1.00 87.06 718 THR A O 1
ATOM 5801 N N . ILE A 1 719 ? -7.145 7.442 24.001 1.00 89.56 719 ILE A N 1
ATOM 5802 C CA . ILE A 1 719 ? -7.421 8.481 22.999 1.00 89.56 719 ILE A CA 1
ATOM 5803 C C . ILE A 1 719 ? -8.907 8.842 22.990 1.00 89.56 719 ILE A C 1
ATOM 5805 O O . ILE A 1 719 ? -9.251 10.015 22.987 1.00 89.56 719 ILE A O 1
ATOM 5809 N N . SER A 1 720 ? -9.796 7.849 23.044 1.00 92.25 720 SER A N 1
ATOM 5810 C CA . SER A 1 720 ? -11.244 8.090 23.059 1.00 92.25 720 SER A CA 1
ATOM 5811 C C . SER A 1 720 ? -11.692 8.894 24.276 1.00 92.25 720 SER A C 1
ATOM 5813 O O . SER A 1 720 ? -12.493 9.814 24.137 1.00 92.25 720 SER A O 1
ATOM 5815 N N . LEU A 1 721 ? -11.178 8.555 25.461 1.00 90.56 721 LEU A N 1
ATOM 5816 C CA . LEU A 1 721 ? -11.492 9.268 26.700 1.00 90.56 721 LEU A CA 1
ATOM 5817 C C . LEU A 1 721 ? -10.956 10.702 26.667 1.00 90.56 721 LEU A C 1
ATOM 5819 O O . LEU A 1 721 ? -11.673 11.629 27.036 1.00 90.56 721 LEU A O 1
ATOM 5823 N N . ARG A 1 722 ? -9.734 10.895 26.154 1.00 92.75 722 ARG A N 1
ATOM 5824 C CA . ARG A 1 722 ? -9.142 12.224 25.969 1.00 92.75 722 ARG A CA 1
ATOM 5825 C C . ARG A 1 722 ? -9.963 13.070 24.999 1.00 92.75 722 ARG A C 1
ATOM 5827 O O . ARG A 1 722 ? -10.362 14.171 25.354 1.00 92.75 722 ARG A O 1
ATOM 5834 N N . ASN A 1 723 ? -10.293 12.531 23.828 1.00 92.69 723 ASN A N 1
ATOM 5835 C CA . ASN A 1 723 ? -11.084 13.234 22.820 1.00 92.69 723 ASN A CA 1
ATOM 5836 C C . ASN A 1 723 ? -12.478 13.602 23.339 1.00 92.69 723 ASN A C 1
ATOM 5838 O O . ASN A 1 723 ? -12.975 14.687 23.046 1.00 92.69 723 ASN A O 1
ATOM 5842 N N . ALA A 1 724 ? -13.116 12.721 24.116 1.00 92.62 724 ALA A N 1
ATOM 5843 C CA . ALA A 1 724 ? -14.409 13.007 24.727 1.00 92.62 724 ALA A CA 1
ATOM 5844 C C . ALA A 1 724 ? -14.320 14.140 25.757 1.00 92.62 724 ALA A C 1
ATOM 5846 O O . ALA A 1 724 ? -15.123 15.071 25.708 1.00 92.62 724 ALA A O 1
ATOM 5847 N N . LYS A 1 725 ? -13.309 14.101 26.632 1.00 92.69 725 LYS A N 1
ATOM 5848 C CA . LYS A 1 725 ? -13.023 15.173 27.590 1.00 92.69 725 LYS A CA 1
ATOM 5849 C C . LYS A 1 725 ? -12.780 16.502 26.877 1.00 92.69 725 LYS A C 1
ATOM 5851 O O . LYS A 1 725 ? -13.415 17.493 27.207 1.00 92.69 725 LYS A O 1
ATOM 5856 N N . GLU A 1 726 ? -11.909 16.523 25.872 1.00 92.38 726 GLU A N 1
ATOM 5857 C CA . GLU A 1 726 ? -11.602 17.740 25.115 1.00 92.38 726 GLU A CA 1
ATOM 5858 C C . GLU A 1 726 ? -12.816 18.268 24.340 1.00 92.38 726 GLU A C 1
ATOM 5860 O O . GLU A 1 726 ? -12.996 19.476 24.249 1.00 92.38 726 GLU A O 1
ATOM 5865 N N . SER A 1 727 ? -13.676 17.389 23.816 1.00 91.75 727 SER A N 1
ATOM 5866 C CA . SER A 1 727 ? -14.930 17.794 23.157 1.00 91.75 727 SER A CA 1
ATOM 5867 C C . SER A 1 727 ? -15.856 18.536 24.117 1.00 91.75 727 SER A C 1
ATOM 5869 O O . SER A 1 727 ? -16.443 19.553 23.749 1.00 91.75 727 SER A O 1
ATOM 5871 N N . LEU A 1 728 ? -15.960 18.052 25.358 1.00 91.50 728 LEU A N 1
ATOM 5872 C CA . LEU A 1 728 ? -16.723 18.707 26.416 1.00 91.50 728 LEU A CA 1
ATOM 5873 C C . LEU A 1 728 ? -16.085 20.042 26.814 1.00 91.50 728 LEU A C 1
ATOM 5875 O O . LEU A 1 728 ? -16.763 21.064 26.780 1.00 91.50 728 LEU A O 1
ATOM 5879 N N . THR A 1 729 ? -14.781 20.057 27.105 1.00 90.00 729 THR A N 1
ATOM 5880 C CA . THR A 1 729 ? -14.052 21.270 27.510 1.00 90.00 729 THR A CA 1
ATOM 5881 C C . THR A 1 729 ? -14.121 22.369 26.451 1.00 90.00 729 THR A C 1
ATOM 5883 O O . THR A 1 729 ? -14.426 23.511 26.775 1.00 90.00 729 THR A O 1
ATOM 5886 N N . ASN A 1 730 ? -13.898 22.033 25.178 1.00 89.25 730 ASN A N 1
ATOM 5887 C CA . ASN A 1 730 ? -13.914 23.003 24.077 1.00 89.25 730 ASN A CA 1
ATOM 5888 C C . ASN A 1 730 ? -15.322 23.527 23.753 1.00 89.25 730 ASN A C 1
ATOM 5890 O O . ASN A 1 730 ? -15.460 24.491 23.000 1.00 89.25 730 ASN A O 1
ATOM 5894 N N . SER A 1 731 ? -16.361 22.873 24.278 1.00 89.31 731 SER A N 1
ATOM 5895 C CA . SER A 1 731 ? -17.761 23.266 24.097 1.00 89.31 731 SER A CA 1
ATOM 5896 C C . SER A 1 731 ? -18.319 24.046 25.298 1.00 89.31 731 SER A C 1
ATOM 5898 O O . SER A 1 731 ? -19.457 24.512 25.237 1.00 89.31 731 SER A O 1
ATOM 5900 N N . CYS A 1 732 ? -17.545 24.205 26.377 1.00 87.69 732 CYS A N 1
ATOM 5901 C CA . CYS A 1 732 ? -17.900 25.061 27.510 1.00 87.69 732 CYS A CA 1
ATOM 5902 C C . CYS A 1 732 ? -17.781 26.553 27.162 1.00 87.69 732 CYS A C 1
ATOM 5904 O O . CYS A 1 732 ? -17.021 26.944 26.275 1.00 87.69 732 CYS A O 1
ATOM 5906 N N . GLU A 1 733 ? -18.490 27.406 27.907 1.00 80.94 733 GLU A N 1
ATOM 5907 C CA . GLU A 1 733 ? -18.232 28.852 27.879 1.00 80.94 733 GLU A CA 1
ATOM 5908 C C . GLU A 1 733 ? -16.816 29.147 28.406 1.00 80.94 733 GLU A C 1
ATOM 5910 O O . GLU A 1 733 ? -16.353 28.468 29.329 1.00 80.94 733 GLU A O 1
ATOM 5915 N N . SER A 1 734 ? -16.148 30.161 27.842 1.00 77.31 734 SER A N 1
ATOM 5916 C CA . SER A 1 734 ? -14.778 30.561 28.197 1.00 77.31 734 SER A CA 1
ATOM 5917 C C . SER A 1 734 ? -14.579 30.664 29.713 1.00 77.31 734 SER A C 1
ATOM 5919 O O . SER A 1 734 ? -15.362 31.322 30.396 1.00 77.31 734 SER A O 1
ATOM 5921 N N . ASP A 1 735 ? -13.535 30.010 30.227 1.00 73.31 735 ASP A N 1
ATOM 5922 C CA . ASP A 1 735 ? -13.170 29.958 31.652 1.00 73.31 735 ASP A CA 1
ATOM 5923 C C . ASP A 1 735 ? -14.265 29.418 32.598 1.00 73.31 735 ASP A C 1
ATOM 5925 O O . ASP A 1 735 ? -14.264 29.696 33.799 1.00 73.31 735 ASP A O 1
ATOM 5929 N N . SER A 1 736 ? -15.192 28.602 32.084 1.00 85.12 736 SER A N 1
ATOM 5930 C CA . SER A 1 736 ? -16.235 27.949 32.880 1.00 85.12 736 SER A CA 1
ATOM 5931 C C . SER A 1 736 ? -16.302 26.432 32.652 1.00 85.12 736 SER A C 1
ATOM 5933 O O . SER A 1 736 ? -15.762 25.889 31.691 1.00 85.12 736 SER A O 1
ATOM 5935 N N . HIS A 1 737 ? -17.031 25.734 33.526 1.00 86.25 737 HIS A N 1
ATOM 5936 C CA . HIS A 1 737 ? -17.432 24.332 33.331 1.00 86.25 737 HIS A CA 1
ATOM 5937 C C . HIS A 1 737 ? -18.883 24.203 32.867 1.00 86.25 737 HIS A C 1
ATOM 5939 O O . HIS A 1 737 ? -19.508 23.157 33.048 1.00 86.25 737 HIS A O 1
ATOM 5945 N N . THR A 1 738 ? -19.439 25.283 32.315 1.00 87.06 738 THR A N 1
ATOM 5946 C CA . THR A 1 738 ? -20.833 25.303 31.904 1.00 87.06 738 THR A CA 1
ATOM 5947 C C . THR A 1 738 ? -20.973 25.083 30.407 1.00 87.06 738 THR A C 1
ATOM 5949 O O . THR A 1 738 ? -20.411 25.814 29.594 1.00 87.06 738 THR A O 1
ATOM 5952 N N . LEU A 1 739 ? -21.784 24.091 30.061 1.00 87.69 739 LEU A N 1
ATOM 5953 C CA . LEU A 1 739 ? -22.171 23.733 28.710 1.00 87.69 739 LEU A CA 1
ATOM 5954 C C . LEU A 1 739 ? -23.573 24.290 28.422 1.00 87.69 739 LEU A C 1
ATOM 5956 O O . LEU A 1 739 ? -24.507 24.050 29.194 1.00 87.69 739 LEU A O 1
ATOM 5960 N N . ILE A 1 740 ? -23.740 25.012 27.314 1.00 86.94 740 ILE A N 1
ATOM 5961 C CA . ILE A 1 740 ? -25.049 25.495 26.852 1.00 86.94 740 ILE A CA 1
ATOM 5962 C C . ILE A 1 740 ? -25.409 24.764 25.565 1.00 86.94 740 ILE A C 1
ATOM 5964 O O . ILE A 1 740 ? -24.747 24.927 24.543 1.00 86.94 740 ILE A O 1
ATOM 5968 N N . LEU A 1 741 ? -26.472 23.966 25.619 1.00 88.69 741 LEU A N 1
ATOM 5969 C CA . LEU A 1 741 ? -26.890 23.089 24.530 1.00 88.69 741 LEU A CA 1
ATOM 5970 C C . LEU A 1 741 ? -28.282 23.441 24.039 1.00 88.69 741 LEU A C 1
ATOM 5972 O O . LEU A 1 741 ? -29.183 23.660 24.841 1.00 88.69 741 LEU A O 1
ATOM 5976 N N . ARG A 1 742 ? -28.491 23.425 22.726 1.00 87.88 742 ARG A N 1
ATOM 5977 C CA . ARG A 1 742 ? -29.828 23.561 22.135 1.00 87.88 742 ARG A CA 1
ATOM 5978 C C . ARG A 1 742 ? -30.585 22.238 22.181 1.00 87.88 742 ARG A C 1
ATOM 5980 O O . ARG A 1 742 ? -29.976 21.170 22.094 1.00 87.88 742 ARG A O 1
ATOM 5987 N N . ALA A 1 743 ? -31.913 22.296 22.257 1.00 83.19 743 ALA A N 1
ATOM 5988 C CA . ALA A 1 743 ? -32.749 21.095 22.197 1.00 83.19 743 ALA A CA 1
ATOM 5989 C C . ALA A 1 743 ? -32.621 20.354 20.851 1.00 83.19 743 ALA A C 1
ATOM 5991 O O . ALA A 1 743 ? -32.575 19.127 20.813 1.00 83.19 743 ALA A O 1
ATOM 5992 N N . SER A 1 744 ? -32.509 21.103 19.755 1.00 80.31 744 SER A N 1
ATOM 5993 C CA . SER A 1 744 ? -32.210 20.622 18.403 1.00 80.31 744 SER A CA 1
ATOM 5994 C C . SER A 1 744 ? -31.522 21.740 17.613 1.00 80.31 744 SER A C 1
ATOM 5996 O O . SER A 1 744 ? -31.431 22.869 18.099 1.00 80.31 744 SER A O 1
ATOM 5998 N N . HIS A 1 745 ? -31.035 21.467 16.398 1.00 80.81 745 HIS A N 1
ATOM 5999 C CA . HIS A 1 745 ? -30.419 22.510 15.564 1.00 80.81 745 HIS A CA 1
ATOM 6000 C C . HIS A 1 745 ? -31.382 23.664 15.223 1.00 80.81 745 HIS A C 1
ATOM 6002 O O . HIS A 1 745 ? -30.927 24.803 15.110 1.00 80.81 745 HIS A O 1
ATOM 6008 N N . ASP A 1 746 ? -32.685 23.375 15.143 1.00 79.62 746 ASP A N 1
ATOM 6009 C CA . ASP A 1 746 ? -33.732 24.326 14.743 1.00 79.62 746 ASP A CA 1
ATOM 6010 C C . ASP A 1 746 ? -34.474 24.968 15.928 1.00 79.62 746 ASP A C 1
ATOM 6012 O O . ASP A 1 746 ? -35.266 25.891 15.734 1.00 79.62 746 ASP A O 1
ATOM 6016 N N . SER A 1 747 ? -34.246 24.491 17.157 1.00 77.81 747 SER A N 1
ATOM 6017 C CA . SER A 1 747 ? -34.897 25.044 18.346 1.00 77.81 747 SER A CA 1
ATOM 6018 C C . SER A 1 747 ? -34.059 26.164 18.981 1.00 77.81 747 SER A C 1
ATOM 6020 O O . SER A 1 747 ? -32.850 25.993 19.179 1.00 77.81 747 SER A O 1
ATOM 6022 N N . PRO A 1 748 ? -34.680 27.301 19.352 1.00 77.88 748 PRO A N 1
ATOM 6023 C CA . PRO A 1 748 ? -34.026 28.343 20.138 1.00 77.88 748 PRO A CA 1
ATOM 6024 C C . PRO A 1 748 ? -33.877 27.963 21.621 1.00 77.88 748 PRO A C 1
ATOM 6026 O O . PRO A 1 748 ? -33.159 28.649 22.351 1.00 77.88 748 PRO A O 1
ATOM 6029 N N . ASP A 1 749 ? -34.539 26.895 22.077 1.00 84.69 749 ASP A N 1
ATOM 6030 C CA . ASP A 1 749 ? -34.521 26.481 23.477 1.00 84.69 749 ASP A CA 1
ATOM 6031 C C . ASP A 1 749 ? -33.151 25.920 23.854 1.00 84.69 749 ASP A C 1
ATOM 6033 O O . ASP A 1 749 ? -32.627 25.008 23.204 1.00 84.69 749 ASP A O 1
ATOM 6037 N N . THR A 1 750 ? -32.579 26.456 24.933 1.00 85.88 750 THR A N 1
ATOM 6038 C CA . THR A 1 750 ? -31.260 26.066 25.435 1.00 85.88 750 THR A CA 1
ATOM 6039 C C . THR A 1 750 ? -31.341 25.497 26.846 1.00 85.88 750 THR A C 1
ATOM 6041 O O . THR A 1 750 ? -32.104 25.959 27.692 1.00 85.88 750 THR A O 1
ATOM 6044 N N . ALA A 1 751 ? -30.534 24.475 27.099 1.00 85.81 751 ALA A N 1
ATOM 6045 C CA . ALA A 1 751 ? -30.334 23.843 28.388 1.00 85.81 751 ALA A CA 1
ATOM 6046 C C . ALA A 1 751 ? -28.900 24.108 28.858 1.00 85.81 751 ALA A C 1
ATOM 6048 O O . ALA A 1 751 ? -27.950 24.010 28.080 1.00 85.81 751 ALA A O 1
ATOM 6049 N N . LYS A 1 752 ? -28.754 24.448 30.140 1.00 87.31 752 LYS A N 1
ATOM 6050 C CA . LYS A 1 752 ? -27.477 24.784 30.772 1.00 87.31 752 LYS A CA 1
ATOM 6051 C C . LYS A 1 752 ? -27.063 23.649 31.710 1.00 87.31 752 LYS A C 1
ATOM 6053 O O . LYS A 1 752 ? -27.832 23.292 32.600 1.00 87.31 752 LYS A O 1
ATOM 6058 N N . PHE A 1 753 ? -25.865 23.101 31.525 1.00 86.38 753 PHE A N 1
ATOM 6059 C CA . PHE A 1 753 ? -25.318 22.006 32.330 1.00 86.38 753 PHE A CA 1
ATOM 6060 C C . PHE A 1 753 ? -23.976 22.404 32.935 1.00 86.38 753 PHE A C 1
ATOM 6062 O O . PHE A 1 753 ? -23.077 22.805 32.204 1.00 86.38 753 PHE A O 1
ATOM 6069 N N . ASP A 1 754 ? -23.814 22.245 34.247 1.00 88.31 754 ASP A N 1
ATOM 6070 C CA . ASP A 1 754 ? -22.490 22.261 34.875 1.00 88.31 754 ASP A CA 1
ATOM 6071 C C . ASP A 1 754 ? -21.887 20.856 34.785 1.00 88.31 754 ASP A C 1
ATOM 6073 O O . ASP A 1 754 ? -22.414 19.899 35.361 1.00 88.31 754 ASP A O 1
ATOM 6077 N N . ILE A 1 755 ? -20.801 20.727 34.026 1.00 88.06 755 ILE A N 1
ATOM 6078 C CA . ILE A 1 755 ? -20.141 19.451 33.746 1.00 88.06 755 ILE A CA 1
ATOM 6079 C C . ILE A 1 755 ? -18.826 19.278 34.510 1.00 88.06 755 ILE A C 1
ATOM 6081 O O . ILE A 1 755 ? -18.074 18.350 34.208 1.00 88.06 755 ILE A O 1
ATOM 6085 N N . LYS A 1 756 ? -18.544 20.118 35.517 1.00 87.50 756 LYS A N 1
ATOM 6086 C CA . LYS A 1 756 ? -17.319 20.026 36.330 1.00 87.50 756 LYS A CA 1
ATOM 6087 C C . LYS A 1 756 ? -17.061 18.602 36.828 1.00 87.50 756 LYS A C 1
ATOM 6089 O O . LYS A 1 756 ? -15.976 18.063 36.630 1.00 87.50 756 LYS A O 1
ATOM 6094 N N . ASN A 1 757 ? -18.088 17.977 37.404 1.00 81.88 757 ASN A N 1
ATOM 6095 C CA . ASN A 1 757 ? -17.989 16.614 37.921 1.00 81.88 757 ASN A CA 1
ATOM 6096 C C . ASN A 1 757 ? -17.625 15.605 36.823 1.00 81.88 757 ASN A C 1
ATOM 6098 O O . ASN A 1 757 ? -16.844 14.701 37.079 1.00 81.88 757 ASN A O 1
ATOM 6102 N N . GLU A 1 758 ? -18.159 15.737 35.607 1.00 83.00 758 GLU A N 1
ATOM 6103 C CA . GLU A 1 758 ? -17.848 14.794 34.525 1.00 83.00 758 GLU A CA 1
ATOM 6104 C C . GLU A 1 758 ? -16.407 14.974 34.021 1.00 83.00 758 GLU A C 1
ATOM 6106 O O . GLU A 1 758 ? -15.721 13.987 33.761 1.00 83.00 758 GLU A O 1
ATOM 6111 N N . LEU A 1 759 ? -15.910 16.214 33.940 1.00 85.69 759 LEU A N 1
ATOM 6112 C CA . LEU A 1 759 ? -14.519 16.494 33.565 1.00 85.69 759 LEU A CA 1
ATOM 6113 C C . LEU A 1 759 ? -13.523 15.917 34.582 1.00 85.69 759 LEU A C 1
ATOM 6115 O O . LEU A 1 759 ? -12.538 15.296 34.182 1.00 85.69 759 LEU A O 1
ATOM 6119 N N . GLU A 1 760 ? -13.803 16.058 35.882 1.00 79.69 760 GLU A N 1
ATOM 6120 C CA . GLU A 1 760 ? -13.007 15.434 36.949 1.00 79.69 760 GLU A CA 1
ATOM 6121 C C . GLU A 1 760 ? -12.995 13.898 36.841 1.00 79.69 760 GLU A C 1
ATOM 6123 O O . GLU A 1 760 ? -11.989 13.256 37.142 1.00 79.69 760 GLU A O 1
ATOM 6128 N N . GLU A 1 761 ? -14.091 13.290 36.382 1.00 76.25 761 GLU A N 1
ATOM 6129 C CA . GLU A 1 761 ? -14.172 11.843 36.154 1.00 76.25 761 GLU A CA 1
ATOM 6130 C C . GLU A 1 761 ? -13.394 11.388 34.917 1.00 76.25 761 GLU A C 1
ATOM 6132 O O . GLU A 1 761 ? -12.769 10.330 34.950 1.00 76.25 761 GLU A O 1
ATOM 6137 N N . PHE A 1 762 ? -13.336 12.191 33.855 1.00 82.69 762 PHE A N 1
ATOM 6138 C CA . PHE A 1 762 ? -12.443 11.899 32.734 1.00 82.69 762 PHE A CA 1
ATOM 6139 C C . PHE A 1 762 ? -10.961 11.985 33.119 1.00 82.69 762 PHE A C 1
ATOM 6141 O O . PHE A 1 762 ? -10.175 11.165 32.647 1.00 82.69 762 PHE A O 1
ATOM 6148 N N . GLU A 1 763 ? -10.557 12.930 33.975 1.00 79.56 763 GLU A N 1
ATOM 6149 C CA . GLU A 1 763 ? -9.162 13.010 34.454 1.00 79.56 763 GLU A CA 1
ATOM 6150 C C . GLU A 1 763 ? -8.752 11.765 35.227 1.00 79.56 763 GLU A C 1
ATOM 6152 O O . GLU A 1 763 ? -7.686 11.179 35.027 1.00 79.56 763 GLU A O 1
ATOM 6157 N N . LYS A 1 764 ? -9.660 11.327 36.083 1.00 73.12 764 LYS A N 1
ATOM 6158 C CA . LYS A 1 764 ? -9.603 10.073 36.809 1.00 73.12 764 LYS A CA 1
ATOM 6159 C C . LYS A 1 764 ? -9.471 8.874 35.861 1.00 73.12 764 LYS A C 1
ATOM 6161 O O . LYS A 1 764 ? -8.547 8.068 36.021 1.00 73.12 764 LYS A O 1
ATOM 6166 N N . ASP A 1 765 ? -10.337 8.763 34.850 1.00 77.62 765 ASP A N 1
ATOM 6167 C CA . ASP A 1 765 ? -10.285 7.688 33.848 1.00 77.62 765 ASP A CA 1
ATOM 6168 C C . ASP A 1 765 ? -8.929 7.673 33.126 1.00 77.62 765 ASP A C 1
ATOM 6170 O O . ASP A 1 765 ? -8.308 6.623 32.967 1.00 77.62 765 ASP A O 1
ATOM 6174 N N . LEU A 1 766 ? -8.425 8.842 32.726 1.00 78.81 766 LEU A N 1
ATOM 6175 C CA . LEU A 1 766 ? -7.126 8.977 32.065 1.00 78.81 766 LEU A CA 1
ATOM 6176 C C . LEU A 1 766 ? -5.965 8.598 32.991 1.00 78.81 766 LEU A C 1
ATOM 6178 O O . LEU A 1 766 ? -5.046 7.904 32.555 1.00 78.81 766 LEU A O 1
ATOM 6182 N N . SER A 1 767 ? -6.035 8.969 34.268 1.00 72.94 767 SER A N 1
ATOM 6183 C CA . SER A 1 767 ? -5.043 8.599 35.285 1.00 72.94 767 SER A CA 1
ATOM 6184 C C . SER A 1 767 ? -4.988 7.082 35.488 1.00 72.94 767 SER A C 1
ATOM 6186 O O . SER A 1 767 ? -3.906 6.497 35.533 1.00 72.94 767 SER A O 1
ATOM 6188 N N . PHE A 1 768 ? -6.149 6.414 35.508 1.00 71.50 768 PHE A N 1
ATOM 6189 C CA . PHE A 1 768 ? -6.224 4.949 35.526 1.00 71.50 768 PHE A CA 1
ATOM 6190 C C . PHE A 1 768 ? -5.546 4.322 34.305 1.00 71.50 768 PHE A C 1
ATOM 6192 O O . PHE A 1 768 ? -4.811 3.342 34.429 1.00 71.50 768 PHE A O 1
ATOM 6199 N N . MET A 1 769 ? -5.790 4.882 33.121 1.00 74.12 769 MET A N 1
ATOM 6200 C CA . MET A 1 769 ? -5.222 4.380 31.873 1.00 74.12 769 MET A CA 1
ATOM 6201 C C . MET A 1 769 ? -3.699 4.519 31.840 1.00 74.12 769 MET A C 1
ATOM 6203 O O . MET A 1 769 ? -3.024 3.570 31.448 1.00 74.12 769 MET A O 1
ATOM 6207 N N . ILE A 1 770 ? -3.165 5.653 32.307 1.00 69.38 770 ILE A N 1
ATOM 6208 C CA . ILE A 1 770 ? -1.719 5.880 32.455 1.00 69.38 770 ILE A CA 1
ATOM 6209 C C . ILE A 1 770 ? -1.121 4.847 33.413 1.00 69.38 770 ILE A C 1
ATOM 6211 O O . ILE A 1 770 ? -0.146 4.185 33.069 1.00 69.38 770 ILE A O 1
ATOM 6215 N N . TYR A 1 771 ? -1.748 4.636 34.571 1.00 66.38 771 TYR A N 1
ATOM 6216 C CA . TYR A 1 771 ? -1.313 3.635 35.545 1.00 66.38 771 TYR A CA 1
ATOM 6217 C C . TYR A 1 771 ? -1.306 2.215 34.950 1.00 66.38 771 TYR A C 1
ATOM 6219 O O . TYR A 1 771 ? -0.318 1.494 35.075 1.00 66.38 771 TYR A O 1
ATOM 6227 N N . MET A 1 772 ? -2.362 1.823 34.228 1.00 62.09 772 MET A N 1
ATOM 6228 C CA . MET A 1 772 ? -2.451 0.520 33.548 1.00 62.09 772 MET A CA 1
ATOM 6229 C C . MET A 1 772 ? -1.428 0.313 32.437 1.00 62.09 772 MET A C 1
ATOM 6231 O O . MET A 1 772 ? -1.083 -0.830 32.141 1.00 62.09 772 MET A O 1
ATOM 6235 N N . GLN A 1 773 ? -0.975 1.395 31.813 1.00 63.75 773 GLN A N 1
ATOM 6236 C CA . GLN A 1 773 ? 0.038 1.370 30.762 1.00 63.75 773 GLN A CA 1
ATOM 6237 C C . GLN A 1 773 ? 1.460 1.530 31.315 1.00 63.75 773 GLN A C 1
ATOM 6239 O O . GLN A 1 773 ? 2.411 1.343 30.564 1.00 63.75 773 GLN A O 1
ATOM 6244 N N . SER A 1 774 ? 1.619 1.844 32.606 1.00 57.78 774 SER A N 1
ATOM 6245 C CA . SER A 1 774 ? 2.929 1.996 33.235 1.00 57.78 774 SER A CA 1
ATOM 6246 C C . SER A 1 774 ? 3.590 0.642 33.528 1.00 57.78 774 SER A C 1
ATOM 6248 O O . SER A 1 774 ? 2.983 -0.288 34.073 1.00 57.78 774 SER A O 1
ATOM 6250 N N . ASP A 1 775 ? 4.879 0.541 33.205 1.00 47.78 775 ASP A N 1
ATOM 6251 C CA . ASP A 1 775 ? 5.704 -0.631 33.515 1.00 47.78 775 ASP A CA 1
ATOM 6252 C C . ASP A 1 775 ? 6.188 -0.663 34.971 1.00 47.78 775 ASP A C 1
ATOM 6254 O O . ASP A 1 775 ? 6.819 -1.640 35.388 1.00 47.78 775 ASP A O 1
ATOM 6258 N N . ASP A 1 776 ? 5.803 0.328 35.773 1.00 45.88 776 ASP A N 1
ATOM 6259 C CA . ASP A 1 776 ? 6.247 0.476 37.150 1.00 45.88 776 ASP A CA 1
ATOM 6260 C C . ASP A 1 776 ? 5.781 -0.702 38.029 1.00 45.88 776 ASP A C 1
ATOM 6262 O O . ASP A 1 776 ? 4.646 -1.198 37.940 1.00 45.88 776 ASP A O 1
ATOM 6266 N N . VAL A 1 777 ? 6.714 -1.242 38.808 1.00 39.12 777 VAL A N 1
ATOM 6267 C CA . VAL A 1 777 ? 6.533 -2.402 39.693 1.00 39.12 777 VAL A CA 1
ATOM 6268 C C . VAL A 1 777 ? 6.132 -1.932 41.097 1.00 39.12 777 VAL A C 1
ATOM 6270 O O . VAL A 1 777 ? 5.450 -2.667 41.817 1.00 39.12 777 VAL A O 1
ATOM 6273 N N . ASP A 1 778 ? 6.445 -0.678 41.434 1.00 39.97 778 ASP A N 1
ATOM 6274 C CA . ASP A 1 778 ? 6.228 -0.071 42.752 1.00 39.97 778 ASP A CA 1
ATOM 6275 C C . ASP A 1 778 ? 4.752 0.259 43.009 1.00 39.97 778 ASP A C 1
ATOM 6277 O O . ASP A 1 778 ? 4.310 0.391 44.146 1.00 39.97 778 ASP A O 1
ATOM 6281 N N . ASN A 1 779 ? 3.942 0.246 41.954 1.00 44.81 779 ASN A N 1
ATOM 6282 C CA . ASN A 1 779 ? 2.486 0.362 41.977 1.00 44.81 779 ASN A CA 1
ATOM 6283 C C . ASN A 1 779 ? 1.777 -0.686 42.856 1.00 44.81 779 ASN A C 1
ATOM 6285 O O . ASN A 1 779 ? 0.674 -0.445 43.351 1.00 44.81 779 ASN A O 1
ATOM 6289 N N . VAL A 1 780 ? 2.383 -1.866 43.028 1.00 38.62 780 VAL A N 1
ATOM 6290 C CA . VAL A 1 780 ? 1.885 -2.919 43.930 1.00 38.62 780 VAL A CA 1
ATOM 6291 C C . VAL A 1 780 ? 2.459 -2.742 45.339 1.00 38.62 780 VAL A C 1
ATOM 6293 O O . VAL A 1 780 ? 1.752 -2.997 46.311 1.00 38.62 780 VAL A O 1
ATOM 6296 N N . GLU A 1 781 ? 3.707 -2.273 45.459 1.00 38.84 781 GLU A N 1
ATOM 6297 C CA . GLU A 1 781 ? 4.366 -1.989 46.744 1.00 38.84 781 GLU A CA 1
ATOM 6298 C C . GLU A 1 781 ? 3.660 -0.832 47.483 1.00 38.84 781 GLU A C 1
ATOM 6300 O O . GLU A 1 781 ? 3.267 -1.002 48.637 1.00 38.84 781 GLU A O 1
ATOM 6305 N N . GLN A 1 782 ? 3.342 0.273 46.796 1.00 41.53 782 GLN A N 1
ATOM 6306 C CA . GLN A 1 782 ? 2.569 1.399 47.345 1.00 41.53 782 GLN A CA 1
ATOM 6307 C C . GLN A 1 782 ? 1.159 0.988 47.803 1.00 41.53 782 GLN A C 1
ATOM 6309 O O . GLN A 1 782 ? 0.671 1.452 48.831 1.00 41.53 782 GLN A O 1
ATOM 6314 N N . PHE A 1 783 ? 0.503 0.076 47.077 1.00 37.94 783 PHE A N 1
ATOM 6315 C CA . PHE A 1 783 ? -0.799 -0.471 47.470 1.00 37.94 783 PHE A CA 1
ATOM 6316 C C . PHE A 1 783 ? -0.707 -1.324 48.750 1.00 37.94 783 PHE A C 1
ATOM 6318 O O . PHE A 1 783 ? -1.581 -1.243 49.613 1.00 37.94 783 PHE A O 1
ATOM 6325 N N . VAL A 1 784 ? 0.353 -2.128 48.897 1.00 37.53 784 VAL A N 1
ATOM 6326 C CA . VAL A 1 784 ? 0.600 -2.967 50.086 1.00 37.53 784 VAL A CA 1
ATOM 6327 C C . VAL A 1 784 ? 0.908 -2.117 51.319 1.00 37.53 784 VAL A C 1
ATOM 6329 O O . VAL A 1 784 ? 0.393 -2.412 52.400 1.00 37.53 784 VAL A O 1
ATOM 6332 N N . ASP A 1 785 ? 1.732 -1.081 51.171 1.00 39.59 785 ASP A N 1
ATOM 6333 C CA . ASP A 1 785 ? 2.149 -0.229 52.287 1.00 39.59 785 ASP A CA 1
ATOM 6334 C C . ASP A 1 785 ? 0.984 0.604 52.835 1.00 39.59 785 ASP A C 1
ATOM 6336 O O . ASP A 1 785 ? 0.843 0.741 54.050 1.00 39.59 785 ASP A O 1
ATOM 6340 N N . VAL A 1 786 ? 0.057 1.027 51.973 1.00 39.19 786 VAL A N 1
ATOM 6341 C CA . VAL A 1 786 ? -1.154 1.762 52.375 1.00 39.19 786 VAL A CA 1
ATOM 6342 C C . VAL A 1 786 ? -2.187 0.878 53.075 1.00 39.19 786 VAL A C 1
ATOM 6344 O O . VAL A 1 786 ? -2.869 1.331 53.988 1.00 39.19 786 VAL A O 1
ATOM 6347 N N . VAL A 1 787 ? -2.283 -0.407 52.715 1.00 35.16 787 VAL A N 1
ATOM 6348 C CA . VAL A 1 787 ? -3.117 -1.381 53.450 1.00 35.16 787 VAL A CA 1
ATOM 6349 C C . VAL A 1 787 ? -2.537 -1.691 54.841 1.00 35.16 787 VAL A C 1
ATOM 6351 O O . VAL A 1 787 ? -3.262 -2.160 55.718 1.00 35.16 787 VAL A O 1
ATOM 6354 N N . ARG A 1 788 ? -1.239 -1.440 55.060 1.00 36.66 788 ARG A N 1
ATOM 6355 C CA . ARG A 1 788 ? -0.564 -1.627 56.355 1.00 36.66 788 ARG A CA 1
ATOM 6356 C C . ARG A 1 788 ? -0.581 -0.383 57.236 1.00 36.66 788 ARG A C 1
ATOM 6358 O O . ARG A 1 788 ? -0.607 -0.526 58.457 1.00 36.66 788 ARG A O 1
ATOM 6365 N N . SER A 1 789 ? -0.538 0.811 56.652 1.00 37.38 789 SER A N 1
ATOM 6366 C CA . SER A 1 789 ? -0.597 2.062 57.400 1.00 37.38 789 SER A CA 1
ATOM 6367 C C . SER A 1 789 ? -2.046 2.387 57.765 1.00 37.38 789 SER A C 1
ATOM 6369 O O . SER A 1 789 ? -2.727 3.129 57.065 1.00 37.38 789 SER A O 1
ATOM 6371 N N . ASP A 1 790 ? -2.512 1.867 58.898 1.00 36.09 790 ASP A N 1
ATOM 6372 C CA . ASP A 1 790 ? -3.796 2.238 59.518 1.00 36.09 790 ASP A CA 1
ATOM 6373 C C . ASP A 1 790 ? -3.747 3.663 60.135 1.00 36.09 790 ASP A C 1
ATOM 6375 O O . ASP A 1 790 ? -4.360 3.946 61.163 1.00 36.09 790 ASP A O 1
ATOM 6379 N N . GLN A 1 791 ? -2.949 4.570 59.551 1.00 33.88 791 GLN A N 1
ATOM 6380 C CA . GLN A 1 791 ? -2.723 5.928 60.042 1.00 33.88 791 GLN A CA 1
ATOM 6381 C C . GLN A 1 791 ? -2.906 6.990 58.955 1.00 33.88 791 GLN A C 1
ATOM 6383 O O . GLN A 1 791 ? -2.637 6.798 57.774 1.00 33.88 791 GLN A O 1
ATOM 6388 N N . SER A 1 792 ? -3.420 8.121 59.418 1.00 39.09 792 SER A N 1
ATOM 6389 C CA . SER A 1 792 ? -4.353 9.027 58.759 1.00 39.09 792 SER A CA 1
ATOM 6390 C C . SER A 1 792 ? -3.756 10.112 57.862 1.00 39.09 792 SER A C 1
ATOM 6392 O O . SER A 1 792 ? -4.460 11.072 57.570 1.00 39.09 792 SER A O 1
ATOM 6394 N N . GLU A 1 793 ? -2.514 10.012 57.395 1.00 39.41 793 GLU A N 1
ATOM 6395 C CA . GLU A 1 793 ? -1.928 11.069 56.554 1.00 39.41 793 GLU A CA 1
ATOM 6396 C C . GLU A 1 793 ? -1.065 10.490 55.427 1.00 39.41 793 GLU A C 1
ATOM 6398 O O . GLU A 1 793 ? 0.138 10.299 55.563 1.00 39.41 793 GLU A O 1
ATOM 6403 N N . ALA A 1 794 ? -1.700 10.228 54.281 1.00 31.39 794 ALA A N 1
ATOM 6404 C CA . ALA A 1 794 ? -1.029 10.050 52.994 1.00 31.39 794 ALA A CA 1
ATOM 6405 C C . ALA A 1 794 ? -1.921 10.630 51.882 1.00 31.39 794 ALA A C 1
ATOM 6407 O O . ALA A 1 794 ? -2.824 9.976 51.347 1.00 31.39 794 ALA A O 1
ATOM 6408 N N . PHE A 1 795 ? -1.695 11.907 51.578 1.00 31.94 795 PHE A N 1
ATOM 6409 C CA . PHE A 1 795 ? -2.320 12.649 50.484 1.00 31.94 795 PHE A CA 1
ATOM 6410 C C . PHE A 1 795 ? -1.772 12.136 49.134 1.00 31.94 795 PHE A C 1
ATOM 6412 O O . PHE A 1 795 ? -0.827 12.701 48.613 1.00 31.94 795 PHE A O 1
ATOM 6419 N N . ASP A 1 796 ? -2.307 11.011 48.636 1.00 40.16 796 ASP A N 1
ATOM 6420 C CA . ASP A 1 796 ? -2.541 10.720 47.196 1.00 40.16 796 ASP A CA 1
ATOM 6421 C C . 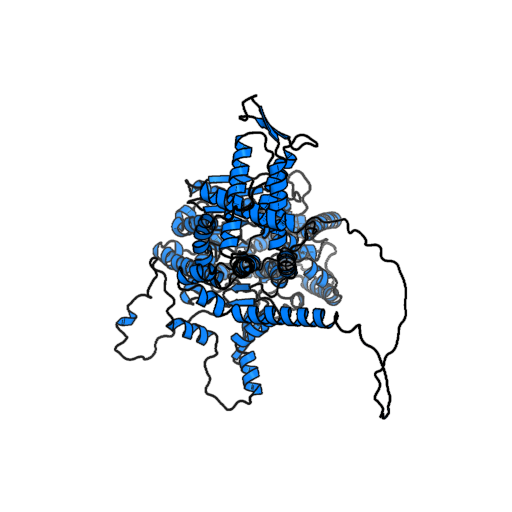ASP A 1 796 ? -3.190 9.330 46.992 1.00 40.16 796 ASP A C 1
ATOM 6423 O O . ASP A 1 796 ? -4.027 9.112 46.117 1.00 40.16 796 ASP A O 1
ATOM 6427 N N . VAL A 1 797 ? -2.908 8.359 47.869 1.00 35.00 797 VAL A N 1
ATOM 6428 C CA . VAL A 1 797 ? -3.429 6.982 47.707 1.00 35.00 797 VAL A CA 1
ATOM 6429 C C . VAL A 1 797 ? -4.859 6.823 48.241 1.00 35.00 797 VAL A C 1
ATOM 6431 O O . VAL A 1 797 ? -5.613 5.955 47.797 1.00 35.00 797 VAL A O 1
ATOM 6434 N N . HIS A 1 798 ? -5.308 7.710 49.133 1.00 34.28 798 HIS A N 1
ATOM 6435 C CA . HIS A 1 798 ? -6.711 7.737 49.553 1.00 34.28 798 HIS A CA 1
ATOM 6436 C C . HIS A 1 798 ? -7.639 8.214 48.421 1.00 34.28 798 HIS A C 1
ATOM 6438 O O . HIS A 1 798 ? -8.774 7.744 48.326 1.00 34.28 798 HIS A O 1
ATOM 6444 N N . PHE A 1 799 ? -7.142 9.063 47.510 1.00 36.75 799 PHE A N 1
ATOM 6445 C CA . PHE A 1 799 ? -7.807 9.366 46.243 1.00 36.75 799 PHE A CA 1
ATOM 6446 C C . PHE A 1 799 ? -7.838 8.121 45.355 1.00 36.75 799 PHE A C 1
ATOM 6448 O O . PHE A 1 799 ? -8.910 7.760 44.895 1.00 36.75 799 PHE A O 1
ATOM 6455 N N . PHE A 1 800 ? -6.723 7.397 45.213 1.00 36.59 800 PHE A N 1
ATOM 6456 C CA . PHE A 1 800 ? -6.630 6.158 44.427 1.00 36.59 800 PHE A CA 1
ATOM 6457 C C . PHE A 1 800 ? -7.563 5.032 44.908 1.00 36.59 800 PHE A C 1
ATOM 6459 O O . PHE A 1 800 ? -8.217 4.397 44.088 1.00 36.59 800 PHE A O 1
ATOM 6466 N N . LEU A 1 801 ? -7.689 4.795 46.219 1.00 35.19 801 LEU A N 1
ATOM 6467 C CA . LEU A 1 801 ? -8.589 3.780 46.788 1.00 35.19 801 LEU A CA 1
ATOM 6468 C C . LEU A 1 801 ? -10.059 4.194 46.701 1.00 35.19 801 LEU A C 1
ATOM 6470 O O . LEU A 1 801 ? -10.886 3.389 46.278 1.00 35.19 801 LEU A O 1
ATOM 6474 N N . ASN A 1 802 ? -10.384 5.451 47.023 1.00 38.09 802 ASN A N 1
ATOM 6475 C CA . ASN A 1 802 ? -11.732 5.982 46.807 1.00 38.09 802 ASN A CA 1
ATOM 6476 C C . ASN A 1 802 ? -12.081 6.032 45.320 1.00 38.09 802 ASN A C 1
ATOM 6478 O O . ASN A 1 802 ? -13.245 5.886 44.969 1.00 38.09 802 ASN A O 1
ATOM 6482 N N . TYR A 1 803 ? -11.091 6.195 44.448 1.00 42.59 803 TYR A N 1
ATOM 6483 C CA . TYR A 1 803 ? -11.255 6.205 43.009 1.00 42.59 803 TYR A CA 1
ATOM 6484 C C . TYR A 1 803 ? -11.416 4.797 42.440 1.00 42.59 803 TYR A C 1
ATOM 6486 O O . TYR A 1 803 ? -12.362 4.582 41.704 1.00 42.59 803 TYR A O 1
ATOM 6494 N N . LEU A 1 804 ? -10.619 3.804 42.843 1.00 40.53 804 LEU A N 1
ATOM 6495 C CA . LEU A 1 804 ? -10.859 2.398 42.497 1.00 40.53 804 LEU A CA 1
ATOM 6496 C C . LEU A 1 804 ? -12.229 1.943 43.003 1.00 40.53 804 LEU A C 1
ATOM 6498 O O . LEU A 1 804 ? -12.941 1.226 42.310 1.00 40.53 804 LEU A O 1
ATOM 6502 N N . GLN A 1 805 ? -12.608 2.371 44.207 1.00 39.91 805 GLN A N 1
ATOM 6503 C CA . GLN A 1 805 ? -13.893 2.067 44.818 1.00 39.91 805 GLN A CA 1
ATOM 6504 C C . GLN A 1 805 ? -15.043 2.796 44.112 1.00 39.91 805 GLN A C 1
ATOM 6506 O O . GLN A 1 805 ? -16.057 2.168 43.835 1.00 39.91 805 GLN A O 1
ATOM 6511 N N . ALA A 1 806 ? -14.901 4.075 43.756 1.00 39.75 806 ALA A N 1
ATOM 6512 C CA . ALA A 1 806 ? -15.901 4.839 43.009 1.00 39.75 806 ALA A CA 1
ATOM 6513 C C . ALA A 1 806 ? -16.011 4.362 41.559 1.00 39.75 806 ALA A C 1
ATOM 6515 O O . ALA A 1 806 ? -17.123 4.192 41.069 1.00 39.75 806 ALA A O 1
ATOM 6516 N N . PHE A 1 807 ? -14.884 4.079 40.907 1.00 44.41 807 PHE A N 1
ATOM 6517 C CA . PHE A 1 807 ? -14.792 3.480 39.584 1.00 44.41 807 PHE A CA 1
ATOM 6518 C C . PHE A 1 807 ? -15.474 2.118 39.603 1.00 44.41 807 PHE A C 1
ATOM 6520 O O . PHE A 1 807 ? -16.434 1.957 38.868 1.00 44.41 807 PHE A O 1
ATOM 6527 N N . MET A 1 808 ? -15.115 1.196 40.511 1.00 41.31 808 MET A N 1
ATOM 6528 C CA . MET A 1 808 ? -15.770 -0.115 40.660 1.00 41.31 808 MET A CA 1
ATOM 6529 C C . MET A 1 808 ? -17.256 -0.017 41.049 1.00 41.31 808 MET A C 1
ATOM 6531 O O . MET A 1 808 ? -18.077 -0.745 40.503 1.00 41.31 808 MET A O 1
ATOM 6535 N N . VAL A 1 809 ? -17.665 0.883 41.942 1.00 40.06 809 VAL A N 1
ATOM 6536 C CA . VAL A 1 809 ? -19.088 1.055 42.296 1.00 40.06 809 VAL A CA 1
ATOM 6537 C C . VAL A 1 809 ? -19.891 1.610 41.111 1.00 40.06 809 VAL A C 1
ATOM 6539 O O . VAL A 1 809 ? -20.983 1.116 40.836 1.00 40.06 809 VAL A O 1
ATOM 6542 N N . ARG A 1 810 ? -19.354 2.578 40.358 1.00 47.66 810 ARG A N 1
ATOM 6543 C CA . ARG A 1 810 ? -19.996 3.154 39.157 1.00 47.66 810 ARG A CA 1
ATOM 6544 C C . ARG A 1 810 ? -20.025 2.175 37.998 1.00 47.66 810 ARG A C 1
ATOM 6546 O O . ARG A 1 810 ? -21.032 2.038 37.324 1.00 47.66 810 ARG A O 1
ATOM 6553 N N . MET A 1 811 ? -18.952 1.432 37.829 1.00 45.47 811 MET A N 1
ATOM 6554 C CA . MET A 1 811 ? -18.845 0.264 36.976 1.00 45.47 811 MET A CA 1
ATOM 6555 C C . MET A 1 811 ? -19.950 -0.761 37.195 1.00 45.47 811 MET A C 1
ATOM 6557 O O . MET A 1 811 ? -20.600 -1.191 36.244 1.00 45.47 811 MET A O 1
ATOM 6561 N N . PHE A 1 812 ? -20.177 -1.128 38.457 1.00 41.03 812 PHE A N 1
ATOM 6562 C CA . PHE A 1 812 ? -21.251 -2.033 38.842 1.00 41.03 812 PHE A CA 1
ATOM 6563 C C . PHE A 1 812 ? -22.625 -1.401 38.621 1.00 41.03 812 PHE A C 1
ATOM 6565 O O . PHE A 1 812 ? -23.536 -2.110 38.214 1.00 41.03 812 PHE A O 1
ATOM 6572 N N . LEU A 1 813 ? -22.780 -0.087 38.818 1.00 37.34 813 LEU A N 1
ATOM 6573 C CA . LEU A 1 813 ? -24.012 0.6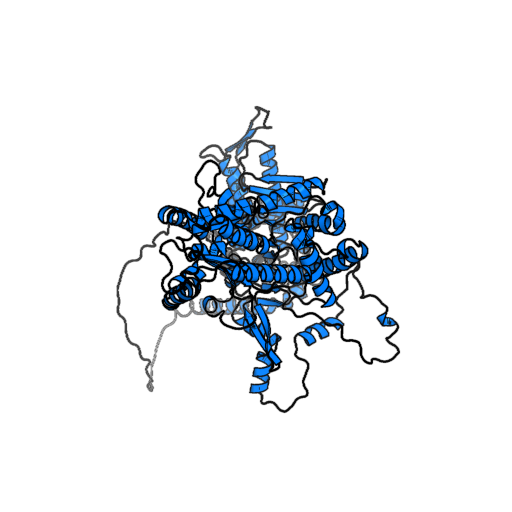24 38.463 1.00 37.34 813 LEU A CA 1
ATOM 6574 C C . LEU A 1 813 ? -24.265 0.576 36.948 1.00 37.34 813 LEU A C 1
ATOM 6576 O O . LEU A 1 813 ? -25.374 0.256 36.546 1.00 37.34 813 LEU A O 1
ATOM 6580 N N . ILE A 1 814 ? -23.255 0.784 36.097 1.00 38.72 814 ILE A N 1
ATOM 6581 C CA . ILE A 1 814 ? -23.411 0.673 34.636 1.00 38.72 814 ILE A CA 1
ATOM 6582 C C . ILE A 1 814 ? -23.821 -0.758 34.235 1.00 38.72 814 ILE A C 1
ATOM 6584 O O . ILE A 1 814 ? -24.696 -0.914 33.389 1.00 38.72 814 ILE A O 1
ATOM 6588 N N . ILE A 1 815 ? -23.257 -1.793 34.872 1.00 36.09 815 ILE A N 1
ATOM 6589 C CA . ILE A 1 815 ? -23.639 -3.206 34.663 1.00 36.09 815 ILE A CA 1
ATOM 6590 C C . ILE A 1 815 ? -25.052 -3.519 35.199 1.00 36.09 815 ILE A C 1
ATOM 6592 O O . ILE A 1 815 ? -25.728 -4.374 34.650 1.00 36.09 815 ILE A O 1
ATOM 6596 N N . LEU A 1 816 ? -25.510 -2.852 36.263 1.00 32.91 816 LEU A N 1
ATOM 6597 C CA . LEU A 1 816 ? -26.849 -3.043 36.846 1.00 32.91 816 LEU A CA 1
ATOM 6598 C C . LEU A 1 816 ? -27.963 -2.299 36.089 1.00 32.91 816 LEU A C 1
ATOM 6600 O O . LEU A 1 816 ? -29.123 -2.682 36.210 1.00 32.91 816 LEU A O 1
ATOM 6604 N N . TYR A 1 817 ? -27.625 -1.228 35.363 1.00 35.22 817 TYR A N 1
ATOM 6605 C CA . TYR A 1 817 ? -28.552 -0.417 34.558 1.00 35.22 817 TYR A CA 1
ATOM 6606 C C . TYR A 1 817 ? -28.533 -0.761 33.053 1.00 35.22 817 TYR A C 1
ATOM 6608 O O . TYR A 1 817 ? -29.204 -0.084 32.272 1.00 35.22 817 TYR A O 1
ATOM 6616 N N . SER A 1 818 ? -27.768 -1.778 32.643 1.00 30.09 818 SER A N 1
ATOM 6617 C CA . SER A 1 818 ? -27.828 -2.402 31.309 1.00 30.09 818 SER A CA 1
ATOM 6618 C C . SER A 1 818 ? -28.510 -3.759 31.389 1.00 30.09 818 SER A C 1
ATOM 6620 O O . SER A 1 818 ? -29.119 -4.134 30.363 1.00 30.09 818 SER A O 1
#

Secondary structure (DSSP, 8-state):
--S----HHHHHHHHHHHHTS-TTS--HHHHHHHHHHHHHHHHH--THHHHHHHHSTTHHHHHHHTHHHHHHHHHHHHHHHHHHHHTTSS---------------------------------------TT-S-----EEEEESS-SEEEEE-TTS-EEEEE--SHHHHHHHHHHTT-TT-EEEE--S-EE---------TTTTTGGGS---B-TTSPBP--HHHHHHHHHHHSPP--------HHHHHHHHHHSHHHHHHHHHHHSSEEEE--EEHHHHHIIIIIIIIIIIHHHHTT-GGGS-GGGGSHHHHHHHHHHHHHHHHHHHHHHHHH--TTSEEEEESGGGTTS--SEEE--S-----TTHHHHSHHHHHHHHHHHTTSSEEEESSHHHHHHHHHHHHHH-TT-EEEEETTTTEEEEEETTEEEEEEE------HHHHHHHHT-HHHHHHHHHHHHHHH-SS--TT--EEEEEEES-GGG-HHHHHHHHHHHHHH-GGGTTT-EEEEEEE---TTSHHHHHHHHHHHHHHHHHHHH---TT-TT--SEEEESSSSSS--HHHHTS-S--S-HHHHHHHH-TT---EEETT-HHHHHHHHTTSB-TTS-BSSEEES-SS-HHHHHHHHHHHHHS-HHHHHHHHHHHHHHHHHS-HHHHHHHHH-STTSTTSPPP----BHHHHHHHHHHHHHHHHHHHHHHHTTPPPPHHHHHHHHHHHHHHHTTBPTTSSEEEEESSTT---EEEEE-HHHHHHHHHHHHHHHHHH---SHHHHHHHHHHH--SS--TTHHHHHHHHHHHHHHHHHHHH--

Organism: Angiostrongylus costaricensis (NCBI:txid334426)

InterPro domains:
  IPR001830 Glycosyl transferase, family 20 [PF00982] (243-546)
  IPR001830 Glycosyl transferase, family 20 [PTHR10788] (111-553)
  IPR041064 Trehalose-6-phosphate phosphatase, helical bundle domain [PF18572] (685-785)

Radius of gyration: 33.94 Å; Cα contacts (8 Å, |Δi|>4): 1012; chains: 1; bounding box: 83×84×116 Å

Mean predicted aligned error: 15.65 Å